Protein AF-A0A7X7YA35-F1 (afdb_monomer_lite)

Foldseek 3Di:
DDPQPPQPQQADQQFLQDAPVNLQVNLVSLLVLFDFQPQPLAPPLQRLVLSNLLSVLQSLVSCCQNCVVPPVSLVVRLVRLLVPCPQPVDSVLSVLVSVLSCLSSLFDQDDLLVNSVSVLVSLVPDDQDRDADPVRHRSSVSNVVSSVVLVVCCVVPVPSSVSNSLSSSLSSLCNYQQNSNLLSVQQPDPDEAQADDVVLVLSLQLSVLRSLSHRNVQSVPCPDDDLALVVSLVSSVVRSQVVQVVSVTGDAQLSFQCSLLSNQLSHRYPQPLRVVLSSVLSSDVVLVLQLVLCLVPDPVVSLVSVVVSLVVQCPDLVCVVRRDDDDPNRSSSVSSSRSNGDDPLLNLLSSQCRGVVCVVQPLLALLLSLQVSQVSNCVRNVACEPVNLVSSCVNRVDDSVQSVQLLVLFPQHHHDHAFPWEKEWELFPLQVLLASVLQQVLLCVLQVHHAQDQGPPRYHYHYAYHLLPSVQHRWMDTDNDIHGPDDSVCNVVVVVCRNVDHDDPPPLVVVVSLLVSADPPDKDDFPQQKFFQDKQWFAPDDDPDDPDVRVVVRVVPVQRHRFTWIAHNQQWIWTQDPNDTDTPAHFQSQKWKFWDAEPVRDIDIWMFRADPQQFGLGTGDFRDPDPPVQNVDQGHWHWFDDPQWIWTQGPVGIDTTHGTAPQWTWGAHPVHTIMITGIDHDRPDDGDDDPPDDPDDDGDPADPLNCLLVVLFPCLLVPQLVAPDPALLDPVSSVVSCFLVLVCVQVCVVVRHHNALLRLLVQLQLLLAFFLQFPRHRQSVLLVLLLPAFWDADPPQSRRDRFEEEEAEQLQRFRLDDPLLCCLQRPLSLLVSLVLSSCRNRVHQEYEYEHEPSSVNSVVSNVSNLVVCVVVQCAAACRVVNHPRHYHYDYHYGRRFSLCSFQQLVLCRSSNGNSDDDFPDDDCSHQHRSGTRYHYGYSVSSSCSSSCSVVTSVVQQVQEDPNHGHWHWAQEAAQAQAGGIGIHHFFDFLLSVSVSSVHGHPPWDFQFKFAAGLLWATAGCDDPRVCRRNQTRDQVSQVVVVTTNRSRYIHTYTLLDQLLVSNLSSLVVQLVSDSPPFCLRNVLSVVLNVLSVCLQQLNHFLVSLLVLVVSLVSQLVRDRGPSSVSSSRSVVNCLQRPVLSSLQSPLSNPPDALVRSLSSCVSSVQWDKDFDWDADPNDTDRFWIKIKHALVSQLVSLVSLVSNCVSCVVDPRRSVSVCVRQVHDPVCRSVGMWMWIFGNPDPDRDIDGDRPDD

pLDDT: mean 80.93, std 15.13, range [22.77, 98.69]

Sequence (1254 aa):
MTADGFFDDVYCLPDPNMSPTRWLQCHRLAGLSALGPRDSRIPATTGRLARQLCTLRFSLEQVRIAFGGHQEKTEDFVRALMEEDRLLPQRQERALLVRLVEAFLSRADWRERDILEMMLQYFKEAEQGFFPGDDGASPVKECREELARLESLRASDLHAYERALDGLISEAKGGLLGLMPARRFLVNRSERFPRLDEGCLRLLVSGLGQAMGVPSAFCDGFSVFPPEPENLWNALLGEARRIWSARGISLALKPLEKASLYLLECLPLEKGGNASFVRYLIEREDAYRAVLSTCYASREKQLQVLQNELDRYNVLPEYSSRQLELSESEMRLFLYAFFLRPDVIEAIAQREQQKDIYRRIPGLGFRAHLPRVLHEVQNIFGYVTPESVQGIVNQLHIDAADVIRLIASYKQFSADRGGDVIIYVCKGTACFLRGQPELSRKIADEIMADEGQVGRRGVQFIEMDCFGVCHLAPVIKTRDTFLGKRKAEDIPVLLEQLLKGPSYENRLVFLERIRRELAPGRCSEPLKDFTVKSVIIGEAGRRDTFQSRFDQERERLGGYEGVSLQLDDRGHVFACVNGARECLGRLVPDSLCFRYSMPDGSSSLGALLLDGAGQVQEVVHAPLPFPAEELRYTVKPQAYVSDGLVQVERFEGTSQLGVYTANALILVRPSGGYVLVELSGPPNAAPPEREEGLRVRGAMGETSEALSFLRFQDRLLLGFAAGNGKHPESVDDYLAVGGYGAVRKILGLDGAPPWSPEAIVREITNAKLRGRGGAGFPTGRKWEGMRKAVCTVLDKDENQDRIKLIVANGDEGDPGAFMDRTLIQERPHQVLEGMIIAAVAVGASYGVIYVRKEYEDAVRRLENAIFQARRKGFLGRNIFGVEGLHFDVDIRLGAGAFVAGEKRAIMRAIEGQAAEPTLNAPSNTQRGLWGKPTLLNNVETFANVPLIIQKGARWYASQGTENTGGSKIFSVAGIVRQTGLVEVRFGRTLQDIIHICGGIQDGKRLAGVQIGGPSGAILSLTGIRAYLLHTPLDFDAFDDVGAMLGSGGLVFIGEDDDVVRLARHFTDWLAEESCGQCPACFLGARSLGLNLDVILHGEGTSDHIHSLWAKSDAIKAGSQCGLGMTASNPVTSALRFFPHAFLRYVLANPRLDRLELFKTLEALRLITRENVERISKRRREVVGSSFTLKKHLLRNLVAELERGDQVRPGQPPQKGRFLDLLQIPEHEVGARDVSLELDLEGSDQEARIGWNIG

Structure (mmCIF, N/CA/C/O backbone):
data_AF-A0A7X7YA35-F1
#
_entry.id   AF-A0A7X7YA35-F1
#
loop_
_atom_site.group_PDB
_atom_site.id
_atom_site.type_symbol
_atom_site.label_atom_id
_atom_site.label_alt_id
_atom_site.label_comp_id
_atom_site.label_asym_id
_atom_site.label_entity_id
_atom_site.label_seq_id
_atom_site.pdbx_PDB_ins_code
_atom_site.Cartn_x
_atom_site.Cartn_y
_atom_site.Cartn_z
_atom_site.occupancy
_atom_site.B_iso_or_equiv
_atom_site.auth_seq_id
_atom_site.auth_comp_id
_atom_site.auth_asym_id
_atom_site.auth_atom_id
_atom_site.pdbx_PDB_model_num
ATOM 1 N N . MET A 1 1 ? -23.026 24.522 48.485 1.00 32.75 1 MET A N 1
ATOM 2 C CA . MET A 1 1 ? -22.040 23.548 47.973 1.00 32.75 1 MET A CA 1
ATOM 3 C C . MET A 1 1 ? -20.714 23.908 48.611 1.00 32.75 1 MET A C 1
ATOM 5 O O . MET A 1 1 ? -20.268 25.031 48.423 1.00 32.75 1 MET A O 1
ATOM 9 N N . THR A 1 2 ? -20.181 23.054 49.482 1.00 26.86 2 THR A N 1
ATOM 10 C CA . THR A 1 2 ? -18.891 23.287 50.149 1.00 26.86 2 THR A CA 1
ATOM 11 C C . THR A 1 2 ? -17.758 23.235 49.122 1.00 26.86 2 THR A C 1
ATOM 13 O O . THR A 1 2 ? -17.850 22.503 48.138 1.00 26.86 2 THR A O 1
ATOM 16 N N . ALA A 1 3 ? -16.709 24.031 49.343 1.00 31.25 3 ALA A N 1
ATOM 17 C CA . ALA A 1 3 ? -15.579 24.199 48.426 1.00 31.25 3 ALA A CA 1
ATOM 18 C C . ALA A 1 3 ? -14.799 22.896 48.132 1.00 31.25 3 ALA A C 1
ATOM 20 O O . ALA A 1 3 ? -14.130 22.824 47.108 1.00 31.25 3 ALA A O 1
ATOM 21 N N . ASP A 1 4 ? -14.979 21.852 48.950 1.00 34.31 4 ASP A N 1
ATOM 22 C CA . ASP A 1 4 ? -14.286 20.560 48.829 1.00 34.31 4 ASP A CA 1
ATOM 23 C C . ASP A 1 4 ? -15.174 19.398 48.324 1.00 34.31 4 ASP A C 1
ATOM 25 O O . ASP A 1 4 ? -14.697 18.283 48.147 1.00 34.31 4 ASP A O 1
ATOM 29 N N . GLY A 1 5 ? -16.471 19.625 48.069 1.00 38.34 5 GLY A N 1
ATOM 30 C CA . GLY A 1 5 ? -17.456 18.547 47.849 1.00 38.34 5 GLY A CA 1
ATOM 31 C C . GLY A 1 5 ? -17.726 18.127 46.397 1.00 38.34 5 GLY A C 1
ATOM 32 O O . GLY A 1 5 ? -18.570 17.271 46.163 1.00 38.34 5 GLY A O 1
ATOM 33 N N . PHE A 1 6 ? -17.073 18.726 45.397 1.00 43.81 6 PHE A N 1
ATOM 34 C CA . PHE A 1 6 ? -17.395 18.434 43.987 1.00 43.81 6 PHE A CA 1
ATOM 35 C C . PHE A 1 6 ? -16.793 17.109 43.477 1.00 43.81 6 PHE A C 1
ATOM 37 O O . PHE A 1 6 ? -17.254 16.581 42.465 1.00 43.81 6 PHE A O 1
ATOM 44 N N . PHE A 1 7 ? -15.770 16.577 44.160 1.00 42.66 7 PHE A N 1
ATOM 45 C CA . PHE A 1 7 ? -15.005 15.412 43.702 1.00 42.66 7 PHE A CA 1
ATOM 46 C C . PHE A 1 7 ? -15.749 14.077 43.877 1.00 42.66 7 PHE A C 1
ATOM 48 O O . PHE A 1 7 ? -15.657 13.230 42.991 1.00 42.66 7 PHE A O 1
ATOM 55 N N . ASP A 1 8 ? -16.525 13.906 44.954 1.00 44.62 8 ASP A N 1
ATOM 56 C CA . ASP A 1 8 ? -17.135 12.607 45.290 1.00 44.62 8 ASP A CA 1
ATOM 57 C C . ASP A 1 8 ? -18.535 12.382 44.681 1.00 44.62 8 ASP A C 1
ATOM 59 O O . ASP A 1 8 ? -18.918 11.234 44.443 1.00 44.62 8 ASP A O 1
ATOM 63 N N . ASP A 1 9 ? -19.276 13.446 44.343 1.00 45.78 9 ASP A N 1
ATOM 64 C CA . ASP A 1 9 ? -20.680 13.322 43.909 1.00 45.78 9 ASP A CA 1
ATOM 65 C C . ASP A 1 9 ? -20.903 13.379 42.382 1.00 45.78 9 ASP A C 1
ATOM 67 O O . ASP A 1 9 ? -21.972 12.991 41.905 1.00 45.78 9 ASP A O 1
ATOM 71 N N . VAL A 1 10 ? -19.923 13.833 41.584 1.00 50.84 10 VAL A N 1
ATOM 72 C CA . VAL A 1 10 ? -20.105 14.051 40.125 1.00 50.84 10 VAL A CA 1
ATOM 73 C C . VAL A 1 10 ? -19.078 13.307 39.260 1.00 50.84 10 VAL A C 1
ATOM 75 O O . VAL A 1 10 ? -19.362 12.981 38.105 1.00 50.84 10 VAL A O 1
ATOM 78 N N . TYR A 1 11 ? -17.897 12.986 39.796 1.00 60.97 11 TYR A N 1
ATOM 79 C CA . TYR A 1 11 ? -16.808 12.385 39.028 1.00 60.97 11 TYR A CA 1
ATOM 80 C C . TYR A 1 11 ? -16.692 10.871 39.272 1.00 60.97 11 TYR A C 1
ATOM 82 O O . TYR A 1 11 ? -16.050 10.408 40.212 1.00 60.97 11 TYR A O 1
ATOM 90 N N . CYS A 1 12 ? -17.306 10.071 38.398 1.00 66.94 12 CYS A N 1
ATOM 91 C CA . CYS A 1 12 ? -17.161 8.616 38.431 1.00 66.94 12 CYS A CA 1
ATOM 92 C C . CYS A 1 12 ? -15.829 8.171 37.817 1.00 66.94 12 CYS A C 1
ATOM 94 O O . CYS A 1 12 ? -15.735 7.954 36.605 1.00 66.94 12 CYS A O 1
ATOM 96 N N . LEU A 1 13 ? -14.806 8.013 38.655 1.00 71.31 13 LEU A N 1
ATOM 97 C CA . LEU A 1 13 ? -13.601 7.285 38.264 1.00 71.31 13 LEU A CA 1
ATOM 98 C C . LEU A 1 13 ? -13.941 5.819 37.957 1.00 71.31 13 LEU A C 1
ATOM 100 O O . LEU A 1 13 ? -14.791 5.244 38.645 1.00 71.31 13 LEU A O 1
ATOM 104 N N . PRO A 1 14 ? -13.269 5.211 36.965 1.00 77.38 14 PRO A N 1
ATOM 105 C CA . PRO A 1 14 ? -13.377 3.780 36.734 1.00 77.38 14 PRO A CA 1
ATOM 106 C C . PRO A 1 14 ? -13.010 3.017 38.014 1.00 77.38 14 PRO A C 1
ATOM 108 O O . PRO A 1 14 ? -12.058 3.374 38.710 1.00 77.38 14 PRO A O 1
ATOM 111 N N . ASP A 1 15 ? -13.778 1.974 38.323 1.00 79.31 15 ASP A N 1
ATOM 112 C CA . ASP A 1 15 ? -13.620 1.130 39.509 1.00 79.31 15 ASP A CA 1
ATOM 113 C C . ASP A 1 15 ? -13.444 -0.324 39.043 1.00 79.31 15 ASP A C 1
ATOM 115 O O . ASP A 1 15 ? -14.309 -0.837 38.327 1.00 79.31 15 ASP A O 1
ATOM 119 N N . PRO A 1 16 ? -12.351 -1.015 39.419 1.00 79.19 16 PRO A N 1
ATOM 120 C CA . PRO A 1 16 ? -12.088 -2.385 38.977 1.00 79.19 16 PRO A CA 1
ATOM 121 C C . PRO A 1 16 ? -13.065 -3.424 39.556 1.00 79.19 16 PRO A C 1
ATOM 123 O O . PRO A 1 16 ? -12.951 -4.600 39.203 1.00 79.19 16 PRO A O 1
ATOM 126 N N . ASN A 1 17 ? -13.975 -3.019 40.449 1.00 81.88 17 ASN A N 1
ATOM 127 C CA . ASN A 1 17 ? -15.059 -3.820 41.023 1.00 81.88 17 ASN A CA 1
ATOM 128 C C . ASN A 1 17 ? -16.446 -3.203 40.735 1.00 81.88 17 ASN A C 1
ATOM 130 O O . ASN A 1 17 ? -17.413 -3.467 41.452 1.00 81.88 17 ASN A O 1
ATOM 134 N N . MET A 1 18 ? -16.551 -2.355 39.704 1.00 86.25 18 MET A N 1
ATOM 135 C CA . MET A 1 18 ? -17.788 -1.662 39.344 1.00 86.25 18 MET A CA 1
ATOM 136 C C . MET A 1 18 ? -18.933 -2.646 39.061 1.00 86.25 18 MET A C 1
ATOM 138 O O . MET A 1 18 ? -18.866 -3.443 38.128 1.00 86.25 18 MET A O 1
ATOM 142 N N . SER A 1 19 ? -20.022 -2.550 39.829 1.00 86.56 19 SER A N 1
ATOM 143 C CA . SER A 1 19 ? -21.250 -3.305 39.556 1.00 86.56 19 SER A CA 1
ATOM 144 C C . SER A 1 19 ? -22.062 -2.671 38.415 1.00 86.56 19 SER A C 1
ATOM 146 O O . SER A 1 19 ? -21.975 -1.452 38.214 1.00 86.56 19 SER A O 1
ATOM 148 N N . PRO A 1 20 ? -22.918 -3.437 37.708 1.00 86.50 20 PRO A N 1
ATOM 149 C CA . PRO A 1 20 ? -23.851 -2.886 36.719 1.00 86.50 20 PRO A CA 1
ATOM 150 C C . PRO A 1 20 ? -24.683 -1.709 37.254 1.00 86.50 20 PRO A C 1
ATOM 152 O O . PRO A 1 20 ? -24.814 -0.684 36.585 1.00 86.50 20 PRO A O 1
ATOM 155 N N . THR A 1 21 ? -25.164 -1.801 38.500 1.00 83.00 21 THR A N 1
ATOM 156 C CA . THR A 1 21 ? -25.884 -0.713 39.183 1.00 83.00 21 THR A CA 1
ATOM 157 C C . THR A 1 21 ? -25.021 0.553 39.340 1.00 83.00 21 THR A C 1
ATOM 159 O O . THR A 1 21 ? -25.495 1.660 39.066 1.00 83.00 21 THR A O 1
ATOM 162 N N . ARG A 1 22 ? -23.749 0.430 39.755 1.00 83.69 22 ARG A N 1
ATOM 163 C CA . ARG A 1 22 ? -22.846 1.588 39.903 1.00 83.69 22 ARG A CA 1
ATOM 164 C C . ARG A 1 22 ? -22.505 2.209 38.549 1.00 83.69 22 ARG A C 1
ATOM 166 O O . ARG A 1 22 ? -22.538 3.431 38.421 1.00 83.69 22 ARG A O 1
ATOM 173 N N . TRP A 1 23 ? -22.240 1.384 37.539 1.00 85.94 23 TRP A N 1
ATOM 174 C CA . TRP A 1 23 ? -21.997 1.838 36.168 1.00 85.94 23 TRP A CA 1
ATOM 175 C C . TRP A 1 23 ? -23.171 2.665 35.623 1.00 85.94 23 TRP A C 1
ATOM 177 O O . TRP A 1 23 ? -22.984 3.749 35.067 1.00 85.94 23 TRP A O 1
ATOM 187 N N . LEU A 1 24 ? -24.397 2.208 35.884 1.00 78.50 24 LEU A N 1
ATOM 188 C CA . LEU A 1 24 ? -25.636 2.895 35.523 1.00 78.50 24 LEU A CA 1
ATOM 189 C C . LEU A 1 24 ? -25.818 4.245 36.222 1.00 78.50 24 LEU A C 1
ATOM 191 O O . LEU A 1 24 ? -26.232 5.223 35.594 1.00 78.50 24 LEU A O 1
ATOM 195 N N . GLN A 1 25 ? -25.476 4.329 37.508 1.00 79.19 25 GLN A N 1
ATOM 196 C CA . GLN A 1 25 ? -25.474 5.599 38.235 1.00 79.19 25 GLN A CA 1
ATOM 197 C C . GLN A 1 25 ? -24.504 6.600 37.591 1.00 79.19 25 GLN A C 1
ATOM 199 O O . GLN A 1 25 ? -24.854 7.764 37.389 1.00 79.19 25 GLN A O 1
ATOM 204 N N . CYS A 1 26 ? -23.311 6.137 37.216 1.00 80.75 26 CYS A N 1
ATOM 205 C CA . CYS A 1 26 ? -22.301 6.961 36.561 1.00 80.75 26 CYS A CA 1
ATOM 206 C C . CYS A 1 26 ? -22.736 7.445 35.176 1.00 80.75 26 CYS A C 1
ATOM 208 O O . CYS A 1 26 ? -22.519 8.611 34.844 1.00 80.75 26 CYS A O 1
ATOM 210 N N . HIS A 1 27 ? -23.413 6.598 34.396 1.00 83.25 27 HIS A N 1
ATOM 211 C CA . HIS A 1 27 ? -24.016 7.018 33.133 1.00 83.25 27 HIS A CA 1
ATOM 212 C C . HIS A 1 27 ? -25.007 8.173 33.337 1.00 83.25 27 HIS A C 1
ATOM 214 O O . HIS A 1 27 ? -24.947 9.176 32.626 1.00 83.25 27 HIS A O 1
ATOM 220 N N . ARG A 1 28 ? -25.901 8.069 34.332 1.00 79.06 28 ARG A N 1
ATOM 221 C CA . ARG A 1 28 ? -26.900 9.112 34.620 1.00 79.06 28 ARG A CA 1
ATOM 222 C C . ARG A 1 28 ? -26.242 10.451 34.960 1.00 79.06 28 ARG A C 1
ATOM 224 O O . ARG A 1 28 ? -26.634 11.481 34.418 1.00 79.06 28 ARG A O 1
ATOM 231 N N . LEU A 1 29 ? -25.218 10.435 35.815 1.00 78.25 29 LEU A N 1
ATOM 232 C CA . LEU A 1 29 ? -24.457 11.638 36.175 1.00 78.25 29 LEU A CA 1
ATOM 233 C C . LEU A 1 29 ? -23.747 12.259 34.961 1.00 78.25 29 LEU A C 1
ATOM 235 O O . LEU A 1 29 ? -23.732 13.484 34.803 1.00 78.25 29 LEU A O 1
ATOM 239 N N . ALA A 1 30 ? -23.208 11.426 34.067 1.00 80.19 30 ALA A N 1
ATOM 240 C CA . ALA A 1 30 ? -22.616 11.887 32.816 1.00 80.19 30 ALA A CA 1
ATOM 241 C C . ALA A 1 30 ? -23.662 12.524 31.886 1.00 80.19 30 ALA A C 1
ATOM 243 O O . ALA A 1 30 ? -23.386 13.562 31.292 1.00 80.19 30 ALA A O 1
ATOM 244 N N . GLY A 1 31 ? -24.876 11.969 31.809 1.00 78.75 31 GLY A N 1
ATOM 245 C CA . GLY A 1 31 ? -25.995 12.544 31.054 1.00 78.75 31 GLY A CA 1
ATOM 246 C C . GLY A 1 31 ? -26.383 13.946 31.534 1.00 78.75 31 GLY A C 1
ATOM 247 O O . GLY A 1 31 ? -26.529 14.850 30.714 1.00 78.75 31 GLY A O 1
ATOM 248 N N . LEU A 1 32 ? -26.444 14.155 32.855 1.00 78.00 32 LEU A N 1
ATOM 249 C CA . LEU A 1 32 ? -26.699 15.469 33.472 1.00 78.00 32 LEU A CA 1
ATOM 250 C C . LEU A 1 32 ? -25.569 16.483 33.222 1.00 78.00 32 LEU A C 1
ATOM 252 O O . LEU A 1 32 ? -25.792 17.696 33.214 1.00 78.00 32 LEU A O 1
ATOM 256 N N . SER A 1 33 ? -24.346 15.990 33.025 1.00 77.12 33 SER A N 1
ATOM 257 C CA . SER A 1 33 ? -23.165 16.810 32.738 1.00 77.12 33 SER A CA 1
ATOM 258 C C . SER A 1 33 ? -22.969 17.074 31.241 1.00 77.12 33 SER A C 1
ATOM 260 O O . SER A 1 33 ? -22.207 17.971 30.874 1.00 77.12 33 SER A O 1
ATOM 262 N N . ALA A 1 34 ? -23.634 16.309 30.371 1.00 77.69 34 ALA A N 1
ATOM 263 C CA . ALA A 1 34 ? -23.460 16.387 28.931 1.00 77.69 34 ALA A CA 1
ATOM 264 C C . ALA A 1 34 ? -24.046 17.691 28.373 1.00 77.69 34 ALA A C 1
ATOM 266 O O . ALA A 1 34 ? -25.228 18.009 28.513 1.00 77.69 34 ALA A O 1
ATOM 267 N N . LEU A 1 35 ? -23.193 18.452 27.697 1.00 78.06 35 LEU A N 1
ATOM 268 C CA . LEU A 1 35 ? -23.592 19.662 26.989 1.00 78.06 35 LEU A CA 1
ATOM 269 C C . LEU A 1 35 ? -24.253 19.284 25.648 1.00 78.06 35 LEU A C 1
ATOM 271 O O . LEU A 1 35 ? -24.086 18.170 25.151 1.00 78.06 35 LEU A O 1
ATOM 275 N N . GLY A 1 36 ? -25.044 20.190 25.063 1.00 74.06 36 GLY A N 1
ATOM 276 C CA . GLY A 1 36 ? -25.511 20.013 23.678 1.00 74.06 36 GLY A CA 1
ATOM 277 C C . GLY A 1 36 ? -24.333 19.969 22.690 1.00 74.06 36 GLY A C 1
ATOM 278 O O . GLY A 1 36 ? -23.253 20.459 23.040 1.00 74.06 36 GLY A O 1
ATOM 279 N N . PRO A 1 37 ? -24.515 19.407 21.478 1.00 86.19 37 PRO A N 1
ATOM 280 C CA . PRO A 1 37 ? -23.453 19.411 20.476 1.00 86.19 37 PRO A CA 1
ATOM 281 C C . PRO A 1 37 ? -23.071 20.848 20.127 1.00 86.19 37 PRO A C 1
ATOM 283 O O . PRO A 1 37 ? -23.944 21.712 20.014 1.00 86.19 37 PRO A O 1
ATOM 286 N N . ARG A 1 38 ? -21.774 21.106 19.964 1.00 86.25 38 ARG A N 1
ATOM 287 C CA . ARG A 1 38 ? -21.276 22.415 19.523 1.00 86.25 38 ARG A CA 1
ATOM 288 C C . ARG A 1 38 ? -20.536 22.344 18.188 1.00 86.25 38 ARG A C 1
ATOM 290 O O . ARG A 1 38 ? -20.308 23.386 17.589 1.00 86.25 38 ARG A O 1
ATOM 297 N N . ASP A 1 39 ? -20.170 21.144 17.739 1.00 88.94 39 ASP A N 1
ATOM 298 C CA . ASP A 1 39 ? -19.591 20.907 16.418 1.00 88.94 39 ASP A CA 1
ATOM 299 C C . ASP A 1 39 ? -20.570 21.321 15.314 1.00 88.94 39 ASP A C 1
ATOM 301 O O . ASP A 1 39 ? -21.695 20.817 15.237 1.00 88.94 39 ASP A O 1
ATOM 305 N N . SER A 1 40 ? -20.132 22.249 14.467 1.00 85.81 40 SER A N 1
ATOM 306 C CA . SER A 1 40 ? -20.945 22.888 13.431 1.00 85.81 40 SER A CA 1
ATOM 307 C C . SER A 1 40 ? -21.426 21.910 12.356 1.00 85.81 40 SER A C 1
ATOM 309 O O . SER A 1 40 ? -22.415 22.172 11.668 1.00 85.81 40 SER A O 1
ATOM 311 N N . ARG A 1 41 ? -20.757 20.757 12.228 1.00 88.56 41 ARG A N 1
ATOM 312 C CA . ARG A 1 41 ? -21.106 19.711 11.262 1.00 88.56 41 ARG A CA 1
ATOM 313 C C . ARG A 1 41 ? -22.325 18.896 11.685 1.00 88.56 41 ARG A C 1
ATOM 315 O O . ARG A 1 41 ? -22.926 18.236 10.838 1.00 88.56 41 ARG A O 1
ATOM 322 N N . ILE A 1 42 ? -22.695 18.919 12.968 1.00 89.69 42 ILE A N 1
ATOM 323 C CA . ILE A 1 42 ? -23.859 18.192 13.482 1.00 89.69 42 ILE A CA 1
ATOM 324 C C . ILE A 1 42 ? -25.127 19.002 13.171 1.00 89.69 42 ILE A C 1
ATOM 326 O O . ILE A 1 42 ? -25.240 20.151 13.605 1.00 89.69 42 ILE A O 1
ATOM 330 N N . PRO A 1 43 ? -26.129 18.422 12.482 1.00 87.50 43 PRO A N 1
ATOM 331 C CA . PRO A 1 43 ? -27.406 19.091 12.275 1.00 87.50 43 PRO A CA 1
ATOM 332 C C . PRO A 1 43 ? -28.055 19.503 13.603 1.00 87.50 43 PRO A C 1
ATOM 334 O O . PRO A 1 43 ? -28.156 18.710 14.540 1.00 87.50 43 PRO A O 1
ATOM 337 N N . ALA A 1 44 ? -28.590 20.725 13.674 1.00 83.75 44 ALA A N 1
ATOM 338 C CA . ALA A 1 44 ? -29.287 21.212 14.872 1.00 83.75 44 ALA A CA 1
ATOM 339 C C . ALA A 1 44 ? -30.464 20.302 15.289 1.00 83.75 44 ALA A C 1
ATOM 341 O O . ALA A 1 44 ? -30.827 20.230 16.461 1.00 83.75 44 ALA A O 1
ATOM 342 N N . THR A 1 45 ? -31.037 19.568 14.330 1.00 81.88 45 THR A N 1
ATOM 343 C CA . THR A 1 45 ? -32.131 18.608 14.524 1.00 81.88 45 THR A CA 1
ATOM 344 C C . THR A 1 45 ? -31.702 17.261 15.103 1.00 81.88 45 THR A C 1
ATOM 346 O O . THR A 1 45 ? -32.568 16.417 15.293 1.00 81.88 45 THR A O 1
ATOM 349 N N . THR A 1 46 ? -30.406 17.018 15.329 1.00 85.88 46 THR A N 1
ATOM 350 C CA . THR A 1 46 ? -29.876 15.758 15.890 1.00 85.88 46 THR A CA 1
ATOM 351 C C . THR A 1 46 ? -29.209 15.959 17.256 1.00 85.88 46 THR A C 1
ATOM 353 O O . THR A 1 46 ? -28.297 15.225 17.645 1.00 85.88 46 THR A O 1
ATOM 356 N N . GLY A 1 47 ? -29.618 17.008 17.976 1.00 85.19 47 GLY A N 1
ATOM 357 C CA . GLY A 1 47 ? -28.987 17.422 19.224 1.00 85.19 47 GLY A CA 1
ATOM 358 C C . GLY A 1 47 ? -29.170 16.450 20.387 1.00 85.19 47 GLY A C 1
ATOM 359 O O . GLY A 1 47 ? -28.251 16.293 21.197 1.00 85.19 47 GLY A O 1
ATOM 360 N N . ARG A 1 48 ? -30.326 15.780 20.479 1.00 84.94 48 ARG A N 1
ATOM 361 C CA . ARG A 1 48 ? -30.591 14.809 21.552 1.00 84.94 48 ARG A CA 1
ATOM 362 C C . ARG A 1 48 ? -29.800 13.529 21.312 1.00 84.94 48 ARG A C 1
ATOM 364 O O . ARG A 1 48 ? -29.134 13.055 22.230 1.00 84.94 48 ARG A O 1
ATOM 371 N N . LEU A 1 49 ? -29.796 13.040 20.073 1.00 87.56 49 LEU A N 1
ATOM 372 C CA . LEU A 1 49 ? -29.021 11.884 19.638 1.00 87.56 49 LEU A CA 1
ATOM 373 C C . LEU A 1 49 ? -27.529 12.097 19.908 1.00 87.56 49 LEU A C 1
ATOM 375 O O . LEU A 1 49 ? -26.897 11.237 20.515 1.00 87.56 49 LEU A O 1
ATOM 379 N N . ALA A 1 50 ? -26.981 13.261 19.541 1.00 89.44 50 ALA A N 1
ATOM 380 C CA . ALA A 1 50 ? -25.584 13.595 19.812 1.00 89.44 50 ALA A CA 1
ATOM 381 C C . ALA A 1 50 ? -25.249 13.508 21.309 1.00 89.44 50 ALA A C 1
ATOM 383 O O . ALA A 1 50 ? -24.277 12.856 21.686 1.00 89.44 50 ALA A O 1
ATOM 384 N N . ARG A 1 51 ? -26.088 14.092 22.178 1.00 87.38 51 ARG A N 1
ATOM 385 C CA . ARG A 1 51 ? -25.894 14.030 23.635 1.00 87.38 51 ARG A CA 1
ATOM 386 C C . ARG A 1 51 ? -25.869 12.585 24.140 1.00 87.38 51 ARG A C 1
ATOM 388 O O . ARG A 1 51 ? -24.953 12.215 24.869 1.00 87.38 51 ARG A O 1
ATOM 395 N N . GLN A 1 52 ? -26.840 11.773 23.722 1.00 86.38 52 GLN A N 1
ATOM 396 C CA . GLN A 1 52 ? -26.947 10.372 24.141 1.00 86.38 52 GLN A CA 1
ATOM 397 C C . GLN A 1 52 ? -25.765 9.525 23.652 1.00 86.38 52 GLN A C 1
ATOM 399 O O . GLN A 1 52 ? -25.244 8.703 24.405 1.00 86.38 52 GLN A O 1
ATOM 404 N N . LEU A 1 53 ? -25.285 9.761 22.428 1.00 89.56 53 LEU A N 1
ATOM 405 C CA . LEU A 1 53 ? -24.089 9.107 21.895 1.00 89.56 53 LEU A CA 1
ATOM 406 C C . LEU A 1 53 ? -22.843 9.457 22.710 1.00 89.56 53 LEU A C 1
ATOM 408 O O . LEU A 1 53 ? -22.069 8.562 23.043 1.00 89.56 53 LEU A O 1
ATOM 412 N N . CYS A 1 54 ? -22.664 10.725 23.086 1.00 89.19 54 CYS A N 1
ATOM 413 C CA . CYS A 1 54 ? -21.549 11.137 23.933 1.00 89.19 54 CYS A CA 1
ATOM 414 C C . CYS A 1 54 ? -21.599 10.442 25.304 1.00 89.19 54 CYS A C 1
ATOM 416 O O . CYS A 1 54 ? -20.583 9.924 25.772 1.00 89.19 54 CYS A O 1
ATOM 418 N N . THR A 1 55 ? -22.769 10.400 25.952 1.00 87.50 55 THR A N 1
ATOM 419 C CA . THR A 1 55 ? -22.923 9.769 27.275 1.00 87.50 55 THR A CA 1
ATOM 420 C C . THR A 1 55 ? -22.707 8.254 27.209 1.00 87.50 55 THR A C 1
ATOM 422 O O . THR A 1 55 ? -22.034 7.674 28.070 1.00 87.50 55 THR A O 1
ATOM 425 N N . LEU A 1 56 ? -23.219 7.602 26.160 1.00 88.44 56 LEU A N 1
ATOM 426 C CA . LEU A 1 56 ? -22.996 6.180 25.912 1.00 88.44 56 LEU A CA 1
ATOM 427 C C . LEU A 1 56 ? -21.515 5.887 25.646 1.00 88.44 56 LEU A C 1
ATOM 429 O O . LEU A 1 56 ? -20.958 4.987 26.272 1.00 88.44 56 LEU A O 1
ATOM 433 N N . ARG A 1 57 ? -20.848 6.690 24.806 1.00 91.31 57 ARG A N 1
ATOM 434 C CA . ARG A 1 57 ? -19.407 6.577 24.530 1.00 91.31 57 ARG A CA 1
ATOM 435 C C . ARG A 1 57 ? -18.581 6.669 25.810 1.00 91.31 57 ARG A C 1
ATOM 437 O O . ARG A 1 57 ? -17.723 5.814 26.027 1.00 91.31 57 ARG A O 1
ATOM 444 N N . PHE A 1 58 ? -18.853 7.670 26.651 1.00 89.44 58 PHE A N 1
ATOM 445 C CA . PHE A 1 58 ? -18.205 7.831 27.956 1.00 89.44 58 PHE A CA 1
ATOM 446 C C . PHE A 1 58 ? -18.371 6.574 28.818 1.00 89.44 58 PHE A C 1
ATOM 448 O O . PHE A 1 58 ? -17.403 6.063 29.375 1.00 89.44 58 PHE A O 1
ATOM 455 N N . SER A 1 59 ? -19.592 6.044 28.884 1.00 87.75 59 SER A N 1
ATOM 456 C CA . SER A 1 59 ? -19.914 4.897 29.736 1.00 87.75 59 SER A CA 1
ATOM 457 C C . SER A 1 59 ? -19.258 3.611 29.250 1.00 87.75 59 SER A C 1
ATOM 459 O O . SER A 1 59 ? -18.758 2.842 30.063 1.00 87.75 59 SER A O 1
ATOM 461 N N . LEU A 1 60 ? -19.204 3.384 27.938 1.00 90.00 60 LEU A N 1
ATOM 462 C CA . LEU A 1 60 ? -18.485 2.248 27.362 1.00 90.00 60 LEU A CA 1
ATOM 463 C C . LEU A 1 60 ? -16.982 2.325 27.677 1.00 90.00 60 LEU A C 1
ATOM 465 O O . LEU A 1 60 ? -16.387 1.332 28.094 1.00 90.00 60 LEU A O 1
ATOM 469 N N . GLU A 1 61 ? -16.371 3.507 27.552 1.00 89.06 61 GLU A N 1
ATOM 470 C CA . GLU A 1 61 ? -14.952 3.697 27.887 1.00 89.06 61 GLU A CA 1
ATOM 471 C C . GLU A 1 61 ? -14.657 3.500 29.376 1.00 89.06 61 GLU A C 1
ATOM 473 O O . GLU A 1 61 ? -13.607 2.962 29.703 1.00 89.06 61 GLU A O 1
ATOM 478 N N . GLN A 1 62 ? -15.583 3.826 30.284 1.00 87.12 62 GLN A N 1
ATOM 479 C CA . GLN A 1 62 ? -15.434 3.500 31.710 1.00 87.12 62 GLN A CA 1
ATOM 480 C C . GLN A 1 62 ? -15.244 1.997 31.936 1.00 87.12 62 GLN A C 1
ATOM 482 O O . GLN A 1 62 ? -14.339 1.597 32.665 1.00 87.12 62 GLN A O 1
ATOM 487 N N . VAL A 1 63 ? -16.037 1.162 31.257 1.00 87.94 63 VAL A N 1
ATOM 488 C CA . VAL A 1 63 ? -15.925 -0.303 31.345 1.00 87.94 63 VAL A CA 1
ATOM 489 C C . VAL A 1 63 ? -14.600 -0.780 30.753 1.00 87.94 63 VAL A C 1
ATOM 491 O O . VAL A 1 63 ? -13.907 -1.598 31.356 1.00 87.94 63 VAL A O 1
ATOM 494 N N . ARG A 1 64 ? -14.197 -0.234 29.598 1.00 87.81 64 ARG A N 1
ATOM 495 C CA . ARG A 1 64 ? -12.900 -0.562 28.986 1.00 87.81 64 ARG A CA 1
ATOM 496 C C . ARG A 1 64 ? -11.732 -0.153 29.870 1.00 87.81 64 ARG A C 1
ATOM 498 O O . ARG A 1 64 ? -10.756 -0.882 29.929 1.00 87.81 64 ARG A O 1
ATOM 505 N N . ILE A 1 65 ? -11.798 0.983 30.545 1.00 85.31 65 ILE A N 1
ATOM 506 C CA . ILE A 1 65 ? -10.722 1.421 31.430 1.00 85.31 65 ILE A CA 1
ATOM 507 C C . ILE A 1 65 ? -10.699 0.573 32.712 1.00 85.31 65 ILE A C 1
ATOM 509 O O . ILE A 1 65 ? -9.627 0.166 33.148 1.00 85.31 65 ILE A O 1
ATOM 513 N N . ALA A 1 66 ? -11.864 0.258 33.286 1.00 83.81 66 ALA A N 1
ATOM 514 C CA . ALA A 1 66 ? -11.974 -0.543 34.504 1.00 83.81 66 ALA A CA 1
ATOM 515 C C . ALA A 1 66 ? -11.545 -2.009 34.310 1.00 83.81 66 ALA A C 1
ATOM 517 O O . ALA A 1 66 ? -10.907 -2.586 35.193 1.00 83.81 66 ALA A O 1
ATOM 518 N N . PHE A 1 67 ? -11.891 -2.618 33.169 1.00 83.44 67 PHE A N 1
ATOM 519 C CA . PHE A 1 67 ? -11.709 -4.056 32.929 1.00 83.44 67 PHE A CA 1
ATOM 520 C C . PHE A 1 67 ? -10.815 -4.397 31.732 1.00 83.44 67 PHE A C 1
ATOM 522 O O . PHE A 1 67 ? -10.568 -5.576 31.490 1.00 83.44 67 PHE A O 1
ATOM 529 N N . GLY A 1 68 ? -10.326 -3.414 30.969 1.00 66.56 68 GLY A N 1
ATOM 530 C CA . GLY A 1 68 ? -9.548 -3.602 29.738 1.00 66.56 68 GLY A CA 1
ATOM 531 C C . GLY A 1 68 ? -8.184 -4.230 29.992 1.00 66.56 68 GLY A C 1
ATOM 532 O O . GLY A 1 68 ? -7.167 -3.550 30.023 1.00 66.56 68 GLY A O 1
ATOM 533 N N . GLY A 1 69 ? -8.180 -5.546 30.167 1.00 66.56 69 GLY A N 1
ATOM 534 C CA . GLY A 1 69 ? -7.024 -6.345 30.570 1.00 66.56 69 GLY A CA 1
ATOM 535 C C . GLY A 1 69 ? -7.394 -7.541 31.455 1.00 66.56 69 GLY A C 1
ATOM 536 O O . GLY A 1 69 ? -6.602 -8.467 31.580 1.00 66.56 69 GLY A O 1
ATOM 537 N N . HIS A 1 70 ? -8.608 -7.566 32.015 1.00 75.81 70 HIS A N 1
ATOM 538 C CA . HIS A 1 70 ? -9.108 -8.615 32.903 1.00 75.81 70 HIS A CA 1
ATOM 539 C C . HIS A 1 70 ? -10.320 -9.318 32.279 1.00 75.81 70 HIS A C 1
ATOM 541 O O . HIS A 1 70 ? -11.462 -8.877 32.432 1.00 75.81 70 HIS A O 1
ATOM 547 N N . GLN A 1 71 ? -10.067 -10.419 31.563 1.00 75.88 71 GLN A N 1
ATOM 548 C CA . GLN A 1 71 ? -11.113 -11.157 30.846 1.00 75.88 71 GLN A CA 1
ATOM 549 C C . GLN A 1 71 ? -12.181 -11.717 31.801 1.00 75.88 71 GLN A C 1
ATOM 551 O O . GLN A 1 71 ? -13.361 -11.489 31.565 1.00 75.88 71 GLN A O 1
ATOM 556 N N . GLU A 1 72 ? -11.781 -12.338 32.914 1.00 81.81 72 GLU A N 1
ATOM 557 C CA . GLU A 1 72 ? -12.715 -12.877 33.921 1.00 81.81 72 GLU A CA 1
ATOM 558 C C . GLU A 1 72 ? -13.652 -11.794 34.471 1.00 81.81 72 GLU A C 1
ATOM 560 O O . GLU A 1 72 ? -14.866 -11.947 34.443 1.00 81.81 72 GLU A O 1
ATOM 565 N N . LYS A 1 73 ? -13.106 -10.631 34.854 1.00 83.06 73 LYS A N 1
ATOM 566 C CA . LYS A 1 73 ? -13.912 -9.495 35.333 1.00 83.06 73 LYS A CA 1
ATOM 567 C C . LYS A 1 73 ? -14.887 -8.974 34.280 1.00 83.06 73 LYS A C 1
ATOM 569 O O . LYS A 1 73 ? -15.982 -8.534 34.617 1.00 83.06 73 LYS A O 1
ATOM 574 N N . THR A 1 74 ? -14.482 -9.004 33.011 1.00 83.56 74 THR A N 1
ATOM 575 C CA . THR A 1 74 ? -15.356 -8.621 31.899 1.00 83.56 74 THR A CA 1
ATOM 576 C C . THR A 1 74 ? -16.515 -9.606 31.768 1.00 83.56 74 THR A C 1
ATOM 578 O O . THR A 1 74 ? -17.661 -9.180 31.672 1.00 83.56 74 THR A O 1
ATOM 581 N N . GLU A 1 75 ? -16.233 -10.909 31.807 1.00 84.62 75 GLU A N 1
ATOM 582 C CA . GLU A 1 75 ? -17.242 -11.973 31.738 1.00 84.62 75 GLU A CA 1
ATOM 583 C C . GLU A 1 75 ? -18.203 -11.929 32.937 1.00 84.62 75 GLU A C 1
ATOM 585 O O . GLU A 1 75 ? -19.417 -12.056 32.757 1.00 84.62 75 GLU A O 1
ATOM 590 N N . ASP A 1 76 ? -17.689 -11.674 34.140 1.00 87.62 76 ASP A N 1
ATOM 591 C CA . ASP A 1 76 ? -18.487 -11.507 35.357 1.00 87.62 76 ASP A CA 1
ATOM 592 C C . ASP A 1 76 ? -19.395 -10.275 35.275 1.00 87.62 76 ASP A C 1
ATOM 594 O O . ASP A 1 76 ? -20.588 -10.362 35.573 1.00 87.62 76 ASP A O 1
ATOM 598 N N . PHE A 1 77 ? -18.866 -9.134 34.818 1.00 88.94 77 PHE A N 1
ATOM 599 C CA . PHE A 1 77 ? -19.652 -7.915 34.625 1.00 88.94 77 PHE A CA 1
ATOM 600 C C . PHE A 1 77 ? -20.758 -8.113 33.585 1.00 88.94 77 PHE A C 1
ATOM 602 O O . PHE A 1 77 ? -21.901 -7.730 33.820 1.00 88.94 77 PHE A O 1
ATOM 609 N N . VAL A 1 78 ? -20.433 -8.737 32.451 1.00 87.44 78 VAL A N 1
ATOM 610 C CA . VAL A 1 78 ? -21.379 -9.056 31.373 1.00 87.44 78 VAL A CA 1
ATOM 611 C C . VAL A 1 78 ? -22.493 -9.980 31.875 1.00 87.44 78 VAL A C 1
ATOM 613 O O . VAL A 1 78 ? -23.671 -9.728 31.609 1.00 87.44 78 VAL A O 1
ATOM 616 N N . ARG A 1 79 ? -22.146 -11.012 32.655 1.00 87.69 79 ARG A N 1
ATOM 617 C CA . ARG A 1 79 ? -23.115 -11.928 33.270 1.00 87.69 79 ARG A CA 1
ATOM 618 C C . ARG A 1 79 ? -24.026 -11.203 34.257 1.00 87.69 79 ARG A C 1
ATOM 620 O O . ARG A 1 79 ? -25.244 -11.308 34.146 1.00 87.69 79 ARG A O 1
ATOM 627 N N . ALA A 1 80 ? -23.448 -10.410 35.158 1.00 88.44 80 ALA A N 1
ATOM 628 C CA . ALA A 1 80 ? -24.200 -9.621 36.129 1.00 88.44 80 ALA A CA 1
ATOM 629 C C . ALA A 1 80 ? -25.116 -8.587 35.450 1.00 88.44 80 ALA A C 1
ATOM 631 O O . ALA A 1 80 ? -26.241 -8.366 35.893 1.00 88.44 80 ALA A O 1
ATOM 632 N N . LEU A 1 81 ? -24.672 -7.979 34.345 1.00 86.44 81 LEU A N 1
ATOM 633 C CA . LEU A 1 81 ? -25.470 -7.036 33.560 1.00 86.44 81 LEU A CA 1
ATOM 634 C C . LEU A 1 81 ? -26.704 -7.710 32.936 1.00 86.44 81 LEU A C 1
ATOM 636 O O . LEU A 1 81 ? -27.764 -7.090 32.852 1.00 86.44 81 LEU A O 1
ATOM 640 N N . MET A 1 82 ? -26.595 -8.983 32.542 1.00 86.56 82 MET A N 1
ATOM 641 C CA . MET A 1 82 ? -27.726 -9.763 32.033 1.00 86.56 82 MET A CA 1
ATOM 642 C C . MET A 1 82 ? -28.762 -10.085 33.126 1.00 86.56 82 MET A C 1
ATOM 644 O O . MET A 1 82 ? -29.948 -10.225 32.824 1.00 86.56 82 MET A O 1
ATOM 648 N N . GLU A 1 83 ? -28.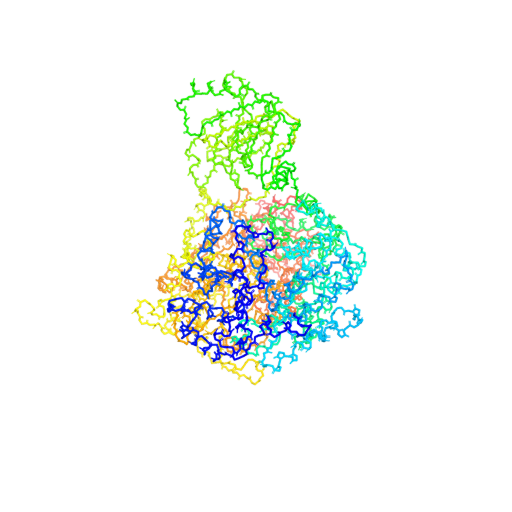345 -10.165 34.390 1.00 85.38 83 GLU A N 1
ATOM 649 C CA . GLU A 1 83 ? -29.188 -10.511 35.547 1.00 85.38 83 GLU A CA 1
ATOM 650 C C . GLU A 1 83 ? -29.797 -9.285 36.269 1.00 85.38 83 GLU A C 1
ATOM 652 O O . GLU A 1 83 ? -30.669 -9.441 37.121 1.00 85.38 83 GLU A O 1
ATOM 657 N N . GLU A 1 84 ? -29.406 -8.055 35.915 1.00 79.88 84 GLU A N 1
ATOM 658 C CA . GLU A 1 84 ? -29.850 -6.816 36.582 1.00 79.88 84 GLU A CA 1
ATOM 659 C C . GLU A 1 84 ? -31.290 -6.401 36.196 1.00 79.88 84 GLU A C 1
ATOM 661 O O . GLU A 1 84 ? -31.529 -5.549 35.335 1.00 79.88 84 GLU A O 1
ATOM 666 N N . ASP A 1 85 ? -32.277 -7.004 36.862 1.00 72.38 85 ASP A N 1
ATOM 667 C CA . ASP A 1 85 ? -33.712 -6.778 36.626 1.00 72.38 85 ASP A CA 1
ATOM 668 C C . ASP A 1 85 ? -34.217 -5.393 37.076 1.00 72.38 85 ASP A C 1
ATOM 670 O O . ASP A 1 85 ? -35.245 -4.920 36.586 1.00 72.38 85 ASP A O 1
ATOM 674 N N . ARG A 1 86 ? -33.533 -4.729 38.022 1.00 66.25 86 ARG A N 1
ATOM 675 C CA . ARG A 1 86 ? -34.056 -3.516 38.687 1.00 66.25 86 ARG A CA 1
ATOM 676 C C . ARG A 1 86 ? -34.088 -2.285 37.784 1.00 66.25 86 ARG A C 1
ATOM 678 O O . ARG A 1 86 ? -34.836 -1.351 38.063 1.00 66.25 86 ARG A O 1
ATOM 685 N N . LEU A 1 87 ? -33.254 -2.264 36.746 1.00 60.50 87 LEU A N 1
ATOM 686 C CA . LEU A 1 87 ? -33.021 -1.089 35.899 1.00 60.50 87 LEU A CA 1
ATOM 687 C C . LEU A 1 87 ? -33.402 -1.333 34.429 1.00 60.50 87 LEU A C 1
ATOM 689 O O . LEU A 1 87 ? -33.789 -0.388 33.746 1.00 60.50 87 LEU A O 1
ATOM 693 N N . LEU A 1 88 ? -33.367 -2.589 33.964 1.00 66.56 88 LEU A N 1
ATOM 694 C CA . LEU A 1 88 ? -33.830 -3.020 32.641 1.00 66.56 88 LEU A CA 1
ATOM 695 C C . LEU A 1 88 ? -34.769 -4.234 32.770 1.00 66.56 88 LEU A C 1
ATOM 697 O O . LEU A 1 88 ? -34.338 -5.382 32.617 1.00 66.56 88 LEU A O 1
ATOM 701 N N . PRO A 1 89 ? -36.070 -4.019 33.021 1.00 63.97 89 PRO A N 1
ATOM 702 C CA . PRO A 1 89 ? -36.990 -5.118 33.310 1.00 63.97 89 PRO A CA 1
ATOM 703 C C . PRO A 1 89 ? -37.133 -6.099 32.131 1.00 63.97 89 PRO A C 1
ATOM 705 O O . PRO A 1 89 ? -37.308 -7.302 32.334 1.00 63.97 89 PRO A O 1
ATOM 708 N N . GLN A 1 90 ? -36.987 -5.632 30.886 1.00 77.19 90 GLN A N 1
ATOM 709 C CA . GLN A 1 90 ? -37.104 -6.480 29.700 1.00 77.19 90 GLN A CA 1
ATOM 710 C C . GLN A 1 90 ? -35.803 -7.235 29.386 1.00 77.19 90 GLN A C 1
ATOM 712 O O . GLN A 1 90 ? -34.749 -6.644 29.153 1.00 77.19 90 GLN A O 1
ATOM 717 N N . ARG A 1 91 ? -35.884 -8.569 29.304 1.00 80.19 91 ARG A N 1
ATOM 718 C CA . ARG A 1 91 ? -34.743 -9.446 28.978 1.00 80.19 91 ARG A CA 1
ATOM 719 C C . ARG A 1 91 ? -34.130 -9.161 27.597 1.00 80.19 91 ARG A C 1
ATOM 721 O O . ARG A 1 91 ? -32.924 -9.309 27.425 1.00 80.19 91 ARG A O 1
ATOM 728 N N . GLN A 1 92 ? -34.945 -8.757 26.622 1.00 81.75 92 GLN A N 1
ATOM 729 C CA . GLN A 1 92 ? -34.490 -8.452 25.260 1.00 81.75 92 GLN A CA 1
ATOM 730 C C . GLN A 1 92 ? -33.608 -7.193 25.209 1.00 81.75 92 GLN A C 1
ATOM 732 O O . GLN A 1 92 ? -32.569 -7.210 24.555 1.00 81.75 92 GLN A O 1
ATOM 737 N N . GLU A 1 93 ? -33.972 -6.145 25.953 1.00 79.50 93 GLU A N 1
ATOM 738 C CA . GLU A 1 93 ? -33.184 -4.908 26.082 1.00 79.50 93 GLU A CA 1
ATOM 739 C C . GLU A 1 93 ? -31.828 -5.170 26.753 1.00 79.50 93 GLU A C 1
ATOM 741 O O . GLU A 1 93 ? -30.788 -4.716 26.274 1.00 79.50 93 GLU A O 1
ATOM 746 N N . ARG A 1 94 ? -31.807 -6.001 27.806 1.00 84.44 94 ARG A N 1
ATOM 747 C CA . ARG A 1 94 ? -30.551 -6.451 28.433 1.00 84.44 94 ARG A CA 1
ATOM 748 C C . ARG A 1 94 ? -29.652 -7.185 27.449 1.00 84.44 94 ARG A C 1
ATOM 750 O O . ARG A 1 94 ? -28.467 -6.886 27.369 1.00 84.44 94 ARG A O 1
ATOM 757 N N . ALA A 1 95 ? -30.216 -8.085 26.645 1.00 85.25 95 ALA A N 1
ATOM 758 C CA . ALA A 1 95 ? -29.456 -8.820 25.637 1.00 85.25 95 ALA A CA 1
ATOM 759 C C . ALA A 1 95 ? -28.894 -7.918 24.516 1.00 85.25 95 ALA A C 1
ATOM 761 O O . ALA A 1 95 ? -27.844 -8.224 23.949 1.00 85.25 95 ALA A O 1
ATOM 762 N N . LEU A 1 96 ? -29.581 -6.824 24.165 1.00 84.88 96 LEU A N 1
ATOM 763 C CA . LEU A 1 96 ? -29.086 -5.824 23.207 1.00 84.88 96 LEU A CA 1
ATOM 764 C C . LEU A 1 96 ? -27.891 -5.052 23.767 1.00 84.88 96 LEU A C 1
ATOM 766 O O . LEU A 1 96 ? -26.867 -4.916 23.098 1.00 84.88 96 LEU A O 1
ATOM 770 N N . LEU A 1 97 ? -28.007 -4.585 25.008 1.00 85.62 97 LEU A N 1
ATOM 771 C CA . LEU A 1 97 ? -26.939 -3.862 25.682 1.00 85.62 97 LEU A CA 1
ATOM 772 C C . LEU A 1 97 ? -25.712 -4.744 25.935 1.00 85.62 97 LEU A C 1
ATOM 774 O O . LEU A 1 97 ? -24.591 -4.311 25.679 1.00 85.62 97 LEU A O 1
ATOM 778 N N . VAL A 1 98 ? -25.921 -5.972 26.414 1.00 88.50 98 VAL A N 1
ATOM 779 C CA . VAL A 1 98 ? -24.847 -6.952 26.618 1.00 88.50 98 VAL A CA 1
ATOM 780 C C . VAL A 1 98 ? -24.080 -7.160 25.315 1.00 88.50 98 VAL A C 1
ATOM 782 O O . VAL A 1 98 ? -22.862 -7.011 25.312 1.00 88.50 98 VAL A O 1
ATOM 785 N N . ARG A 1 99 ? -24.781 -7.344 24.185 1.00 86.69 99 ARG A N 1
ATOM 786 C CA . ARG A 1 99 ? -24.142 -7.427 22.863 1.00 86.69 99 ARG A CA 1
ATOM 787 C C . ARG A 1 99 ? -23.311 -6.194 22.521 1.00 86.69 99 ARG A C 1
ATOM 789 O O . ARG A 1 99 ? -22.223 -6.345 21.976 1.00 86.69 99 ARG A O 1
ATOM 796 N N . LEU A 1 100 ? -23.802 -4.985 22.808 1.00 88.62 100 LEU A N 1
ATOM 797 C CA . LEU A 1 100 ? -23.045 -3.752 22.566 1.00 88.62 100 LEU A CA 1
ATOM 798 C C . LEU A 1 100 ? -21.767 -3.706 23.414 1.00 88.62 100 LEU A C 1
ATOM 800 O O . LEU A 1 100 ? -20.703 -3.380 22.889 1.00 88.62 100 LEU A O 1
ATOM 804 N N . VAL A 1 101 ? -21.863 -4.028 24.707 1.00 88.88 101 VAL A N 1
ATOM 805 C CA . VAL A 1 101 ? -20.723 -4.024 25.637 1.00 88.88 101 VAL A CA 1
ATOM 806 C C . VAL A 1 101 ? -19.701 -5.087 25.238 1.00 88.88 101 VAL A C 1
ATOM 808 O O . VAL A 1 101 ? -18.521 -4.770 25.103 1.00 88.88 101 VAL A O 1
ATOM 811 N N . GLU A 1 102 ? -20.137 -6.318 24.974 1.00 85.69 102 GLU A N 1
ATOM 812 C CA . GLU A 1 102 ? -19.273 -7.402 24.500 1.00 85.69 102 GLU A CA 1
ATOM 813 C C . GLU A 1 102 ? -18.590 -7.037 23.180 1.00 85.69 102 GLU A C 1
ATOM 815 O O . GLU A 1 102 ? -17.371 -7.168 23.061 1.00 85.69 102 GLU A O 1
ATOM 820 N N . ALA A 1 103 ? -19.341 -6.514 22.203 1.00 83.50 103 ALA A N 1
ATOM 821 C CA . ALA A 1 103 ? -18.779 -6.068 20.933 1.00 83.50 103 ALA A CA 1
ATOM 822 C C . ALA A 1 103 ? -17.726 -4.977 21.160 1.00 83.50 103 ALA A C 1
ATOM 824 O O . ALA A 1 103 ? -16.593 -5.106 20.698 1.00 83.50 103 ALA A O 1
ATOM 825 N N . PHE A 1 104 ? -18.045 -3.950 21.944 1.00 87.50 104 PHE A N 1
ATOM 826 C CA . PHE A 1 104 ? -17.124 -2.863 22.254 1.00 87.50 104 PHE A CA 1
ATOM 827 C C . PHE A 1 104 ? -15.846 -3.335 22.969 1.00 87.50 104 PHE A C 1
ATOM 829 O O . PHE A 1 104 ? -14.756 -2.844 22.665 1.00 87.50 104 PHE A O 1
ATOM 836 N N . LEU A 1 105 ? -15.949 -4.289 23.896 1.00 85.38 105 LEU A N 1
ATOM 837 C CA . LEU A 1 105 ? -14.813 -4.812 24.665 1.00 85.38 105 LEU A CA 1
ATOM 838 C C . LEU A 1 105 ? -14.035 -5.915 23.945 1.00 85.38 105 LEU A C 1
ATOM 840 O O . LEU A 1 105 ? -12.891 -6.180 24.309 1.00 85.38 105 LEU A O 1
ATOM 844 N N . SER A 1 106 ? -14.604 -6.523 22.902 1.00 77.56 106 SER A N 1
ATOM 845 C CA . SER A 1 106 ? -13.949 -7.600 22.148 1.00 77.56 106 SER A CA 1
ATOM 846 C C . SER A 1 106 ? -12.644 -7.177 21.461 1.00 77.56 106 SER A C 1
ATOM 848 O O . SER A 1 106 ? -11.854 -8.037 21.066 1.00 77.56 106 SER A O 1
ATOM 850 N N . ARG A 1 107 ? -12.414 -5.863 21.322 1.00 77.00 107 ARG A N 1
ATOM 851 C CA . ARG A 1 107 ? -11.229 -5.258 20.704 1.00 77.00 107 ARG A CA 1
ATOM 852 C C . ARG A 1 107 ? -10.844 -3.960 21.403 1.00 77.00 107 ARG A C 1
ATOM 854 O O . ARG A 1 107 ? -11.711 -3.230 21.891 1.00 77.00 107 ARG A O 1
ATOM 861 N N . ALA A 1 108 ? -9.556 -3.630 21.397 1.00 75.38 108 ALA A N 1
ATOM 862 C CA . ALA A 1 108 ? -9.073 -2.346 21.906 1.00 75.38 108 ALA A CA 1
ATOM 863 C C . ALA A 1 108 ? -8.910 -1.278 20.822 1.00 75.38 108 ALA A C 1
ATOM 865 O O . ALA A 1 108 ? -8.952 -0.086 21.126 1.00 75.38 108 ALA A O 1
ATOM 866 N N . ASP A 1 109 ? -8.759 -1.685 19.564 1.00 77.00 109 ASP A N 1
ATOM 867 C CA . ASP A 1 109 ? -8.349 -0.817 18.459 1.00 77.00 109 ASP A CA 1
ATOM 868 C C . ASP A 1 109 ? -9.471 -0.457 17.472 1.00 77.00 109 ASP A C 1
ATOM 870 O O . ASP A 1 109 ? -9.214 -0.213 16.293 1.00 77.00 109 ASP A O 1
ATOM 874 N N . TRP A 1 110 ? -10.719 -0.375 17.945 1.00 82.06 110 TRP A N 1
ATOM 875 C CA . TRP A 1 110 ? -11.842 0.101 17.126 1.00 82.06 110 TRP A CA 1
ATOM 876 C C . TRP A 1 110 ? -11.572 1.495 16.528 1.00 82.06 110 TRP A C 1
ATOM 878 O O . TRP A 1 110 ? -11.073 2.386 17.229 1.00 82.06 110 TRP A O 1
ATOM 888 N N . ARG A 1 111 ? -11.976 1.727 15.266 1.00 81.94 111 ARG A N 1
ATOM 889 C CA . ARG A 1 111 ? -12.022 3.093 14.716 1.00 81.94 111 ARG A CA 1
ATOM 890 C C . ARG A 1 111 ? -13.177 3.842 15.373 1.00 81.94 111 ARG A C 1
ATOM 892 O O . ARG A 1 111 ? -14.199 3.259 15.731 1.00 81.94 111 ARG A O 1
ATOM 899 N N . GLU A 1 112 ? -13.048 5.158 15.503 1.00 86.88 112 GLU A N 1
ATOM 900 C CA . GLU A 1 112 ? -14.089 5.957 16.167 1.00 86.88 112 GLU A CA 1
ATOM 901 C C . GLU A 1 112 ? -15.424 5.916 15.406 1.00 86.88 112 GLU A C 1
ATOM 903 O O . GLU A 1 112 ? -16.482 5.852 16.029 1.00 86.88 112 GLU A O 1
ATOM 908 N N . ARG A 1 113 ? -15.378 5.850 14.068 1.00 86.69 113 ARG A N 1
ATOM 909 C CA . ARG A 1 113 ? -16.567 5.647 13.227 1.00 86.69 113 ARG A CA 1
ATOM 910 C C . ARG A 1 113 ? -17.294 4.350 13.554 1.00 86.69 113 ARG A C 1
ATOM 912 O O . ARG A 1 113 ? -18.514 4.331 13.619 1.00 86.69 113 ARG A O 1
ATOM 919 N N . ASP A 1 114 ? -16.555 3.282 13.804 1.00 82.19 114 ASP A N 1
ATOM 920 C CA . ASP A 1 114 ? -17.138 1.976 14.081 1.00 82.19 114 ASP A CA 1
ATOM 921 C C . ASP A 1 114 ? -17.829 1.947 15.438 1.00 82.19 114 ASP A C 1
ATOM 923 O O . ASP A 1 114 ? -18.909 1.381 15.589 1.00 82.19 114 ASP A O 1
ATOM 927 N N . ILE A 1 115 ? -17.212 2.591 16.430 1.00 89.31 115 ILE A N 1
ATOM 928 C CA . ILE A 1 115 ? -17.819 2.767 17.746 1.00 89.31 115 ILE A CA 1
ATOM 929 C C . ILE A 1 115 ? -19.110 3.567 17.611 1.00 89.31 115 ILE A C 1
ATOM 931 O O . ILE A 1 115 ? -20.129 3.171 18.175 1.00 89.31 115 ILE A O 1
ATOM 935 N N . LEU A 1 116 ? -19.091 4.646 16.823 1.00 91.62 116 LEU A N 1
ATOM 936 C CA . LEU A 1 116 ? -20.288 5.417 16.509 1.00 91.62 116 LEU A CA 1
ATOM 937 C C . LEU A 1 116 ? -21.362 4.546 15.845 1.00 91.62 116 LEU A C 1
ATOM 939 O O . LEU A 1 116 ? -22.493 4.528 16.315 1.00 91.62 116 LEU A O 1
ATOM 943 N N . GLU A 1 117 ? -21.022 3.779 14.812 1.00 87.12 117 GLU A N 1
ATOM 944 C CA . GLU A 1 117 ? -21.966 2.901 14.113 1.00 87.12 117 GLU A CA 1
ATOM 945 C C . GLU A 1 117 ? -22.536 1.793 15.014 1.00 87.12 117 GLU A C 1
ATOM 947 O O . GLU A 1 117 ? -23.729 1.506 14.930 1.00 87.12 117 GLU A O 1
ATOM 952 N N . MET A 1 118 ? -21.733 1.199 15.908 1.00 88.25 118 MET A N 1
ATOM 953 C CA . MET A 1 118 ? -22.216 0.237 16.912 1.00 88.25 118 MET A CA 1
ATOM 954 C C . MET A 1 118 ? -23.245 0.879 17.850 1.00 88.25 118 MET A C 1
ATOM 956 O O . MET A 1 118 ? -24.289 0.287 18.122 1.00 88.25 118 MET A O 1
ATOM 960 N N . MET A 1 119 ? -22.984 2.107 18.307 1.00 90.50 119 MET A N 1
ATOM 961 C CA . MET A 1 119 ? -23.920 2.855 19.149 1.00 90.50 119 MET A CA 1
ATOM 962 C C . MET A 1 119 ? -25.191 3.254 18.385 1.00 90.50 119 MET A C 1
ATOM 964 O O . MET A 1 119 ? -26.289 3.103 18.913 1.00 90.50 119 MET A O 1
ATOM 968 N N . LEU A 1 120 ? -25.074 3.719 17.136 1.00 89.31 120 LEU A N 1
ATOM 969 C CA . LEU A 1 120 ? -26.224 4.047 16.283 1.00 89.31 120 LEU A CA 1
ATOM 970 C C . LEU A 1 120 ? -27.102 2.813 16.032 1.00 89.31 120 LEU A C 1
ATOM 972 O O . LEU A 1 120 ? -28.324 2.900 16.134 1.00 89.31 120 LEU A O 1
ATOM 976 N N . GLN A 1 121 ? -26.488 1.654 15.768 1.00 86.81 121 GLN A N 1
ATOM 977 C CA . GLN A 1 121 ? -27.206 0.390 15.599 1.00 86.81 121 GLN A CA 1
ATOM 978 C C . GLN A 1 121 ? -27.958 -0.005 16.874 1.00 86.81 121 GLN A C 1
ATOM 980 O O . GLN A 1 121 ? -29.110 -0.424 16.808 1.00 86.81 121 GLN A O 1
ATOM 985 N N . TYR A 1 122 ? -27.338 0.180 18.038 1.00 86.69 122 TYR A N 1
ATOM 986 C CA . TYR A 1 122 ? -28.000 -0.039 19.317 1.00 86.69 122 TYR A CA 1
ATOM 987 C C . TYR A 1 122 ? -29.241 0.860 19.486 1.00 86.69 122 TYR A C 1
ATOM 989 O O . TYR A 1 122 ? -30.317 0.360 19.805 1.00 86.69 122 TYR A O 1
ATOM 997 N N . PHE A 1 123 ? -29.140 2.162 19.186 1.00 85.62 123 PHE A N 1
ATOM 998 C CA . PHE A 1 123 ? -30.292 3.078 19.231 1.00 85.62 123 PHE A CA 1
ATOM 999 C C . PHE A 1 123 ? -31.394 2.733 18.219 1.00 85.62 123 PHE A C 1
ATOM 1001 O O . PHE A 1 123 ? -32.561 3.057 18.447 1.00 85.62 123 PHE A O 1
ATOM 1008 N N . LYS A 1 124 ? -31.035 2.074 17.113 1.00 85.19 124 LYS A N 1
ATOM 1009 C CA . LYS A 1 124 ? -31.982 1.587 16.107 1.00 85.19 124 LYS A CA 1
ATOM 1010 C C . LYS A 1 124 ? -32.784 0.379 16.592 1.00 85.19 124 LYS A C 1
ATOM 1012 O O . LYS A 1 124 ? -33.976 0.302 16.310 1.00 85.19 124 LYS A O 1
ATOM 1017 N N . GLU A 1 125 ? -32.131 -0.555 17.283 1.00 84.31 125 GLU A N 1
ATOM 1018 C CA . GLU A 1 125 ? -32.738 -1.811 17.749 1.00 84.31 125 GLU A CA 1
ATOM 1019 C C . GLU A 1 125 ? -33.470 -1.675 19.094 1.00 84.31 125 GLU A C 1
ATOM 1021 O O . GLU A 1 125 ? -34.418 -2.418 19.337 1.00 84.31 125 GLU A O 1
ATOM 1026 N N . ALA A 1 126 ? -33.056 -0.748 19.962 1.00 79.31 126 ALA A N 1
ATOM 1027 C CA . ALA A 1 126 ? -33.640 -0.578 21.293 1.00 79.31 126 ALA A CA 1
ATOM 1028 C C . ALA A 1 126 ? -35.066 0.010 21.243 1.00 79.31 126 ALA A C 1
ATOM 1030 O O . ALA A 1 126 ? -35.319 1.010 20.559 1.00 79.31 126 ALA A O 1
ATOM 1031 N N . GLU A 1 127 ? -36.001 -0.558 22.013 1.00 70.31 127 GLU A N 1
ATOM 1032 C CA . GLU A 1 127 ? -37.415 -0.163 22.055 1.00 70.31 127 GLU A CA 1
ATOM 1033 C C . GLU A 1 127 ? -37.721 0.885 23.130 1.00 70.31 127 GLU A C 1
ATOM 1035 O O . GLU A 1 127 ? -38.355 1.906 22.846 1.00 70.31 127 GLU A O 1
ATOM 1040 N N . GLN A 1 128 ? -37.261 0.638 24.353 1.00 64.12 128 GLN A N 1
ATOM 1041 C CA . GLN A 1 128 ? -37.430 1.520 25.511 1.00 64.12 128 GLN A CA 1
ATOM 1042 C C . GLN A 1 128 ? -36.149 2.291 25.831 1.00 64.12 128 GLN A C 1
ATOM 1044 O O . GLN A 1 128 ? -36.213 3.388 26.397 1.00 64.12 128 GLN A O 1
ATOM 1049 N N . GLY A 1 129 ? -35.003 1.760 25.393 1.00 58.19 129 GLY A N 1
ATOM 1050 C CA . GLY A 1 129 ? -33.698 2.311 25.707 1.00 58.19 129 GLY A CA 1
ATOM 1051 C C . GLY A 1 129 ? -33.243 2.030 27.129 1.00 58.19 129 GLY A C 1
ATOM 1052 O O . GLY A 1 129 ? -34.021 1.666 28.003 1.00 58.19 129 GLY A O 1
ATOM 1053 N N . PHE A 1 130 ? -31.953 2.243 27.365 1.00 58.38 130 PHE A N 1
ATOM 1054 C CA . PHE A 1 130 ? -31.290 1.883 28.620 1.00 58.38 130 PHE A CA 1
ATOM 1055 C C . PHE A 1 130 ? -31.411 2.939 29.730 1.00 58.38 130 PHE A C 1
ATOM 1057 O O . PHE A 1 130 ? -30.961 2.694 30.845 1.00 58.38 130 PHE A O 1
ATOM 1064 N N . PHE A 1 131 ? -32.045 4.095 29.477 1.00 60.44 131 PHE A N 1
ATOM 1065 C CA . PHE A 1 131 ? -31.967 5.234 30.399 1.00 60.44 131 PHE A CA 1
ATOM 1066 C C . PHE A 1 131 ? -33.276 6.025 30.526 1.00 60.44 131 PHE A C 1
ATOM 1068 O O . PHE A 1 131 ? -33.898 6.320 29.508 1.00 60.44 131 PHE A O 1
ATOM 1075 N N . PRO A 1 132 ? -33.685 6.419 31.746 1.00 49.34 132 PRO A N 1
ATOM 1076 C CA . PRO A 1 132 ? -34.775 7.367 31.942 1.00 49.34 132 PRO A CA 1
ATOM 1077 C C . PRO A 1 132 ? -34.330 8.783 31.544 1.00 49.34 132 PRO A C 1
ATOM 1079 O O . PRO A 1 132 ? -33.223 9.198 31.885 1.00 49.34 132 PRO A O 1
ATOM 1082 N N . GLY A 1 133 ? -35.187 9.529 30.840 1.00 50.38 133 GLY A N 1
ATOM 1083 C CA . GLY A 1 133 ? -35.036 10.983 30.723 1.00 50.38 133 GLY A CA 1
ATOM 1084 C C . GLY A 1 133 ? -35.277 11.681 32.067 1.00 50.38 133 GLY A C 1
ATOM 1085 O O . GLY A 1 133 ? -35.819 11.067 32.988 1.00 50.38 133 GLY A O 1
ATOM 1086 N N . ASP A 1 134 ? -34.914 12.964 32.162 1.00 44.38 134 ASP A N 1
ATOM 1087 C CA . ASP A 1 134 ? -35.084 13.795 33.372 1.00 44.38 134 ASP A CA 1
ATOM 1088 C C . ASP A 1 134 ? -36.536 13.788 33.915 1.00 44.38 134 ASP A C 1
ATOM 1090 O O . ASP A 1 134 ? -36.751 13.955 35.115 1.00 44.38 134 ASP A O 1
ATOM 1094 N N . ASP A 1 135 ? -37.512 13.476 33.049 1.00 47.78 135 ASP A N 1
ATOM 1095 C CA . ASP A 1 135 ? -38.955 13.521 33.320 1.00 47.78 135 ASP A CA 1
ATOM 1096 C C . ASP A 1 135 ? -39.637 12.130 33.312 1.00 47.78 135 ASP A C 1
ATOM 1098 O O . ASP A 1 135 ? -40.863 12.028 33.339 1.00 47.78 135 ASP A O 1
ATOM 1102 N N . GLY A 1 136 ? -38.874 11.034 33.198 1.00 48.41 136 GLY A N 1
ATOM 1103 C CA . GLY A 1 136 ? -39.421 9.671 33.062 1.00 48.41 136 GLY A CA 1
ATOM 1104 C C . GLY A 1 136 ? -39.888 9.277 31.647 1.00 48.41 136 GLY A C 1
ATOM 1105 O O . GLY A 1 136 ? -40.385 8.168 31.454 1.00 48.41 136 GLY A O 1
ATOM 1106 N N . ALA A 1 137 ? -39.700 10.140 30.641 1.00 51.91 137 ALA A N 1
ATOM 1107 C CA . ALA A 1 137 ? -39.915 9.816 29.226 1.00 51.91 137 ALA A CA 1
ATOM 1108 C C . ALA A 1 137 ? -38.759 8.970 28.647 1.00 51.91 137 ALA A C 1
ATOM 1110 O O . ALA A 1 137 ? -37.613 9.123 29.067 1.00 51.91 137 ALA A O 1
ATOM 1111 N N . SER A 1 138 ? -39.049 8.093 27.671 1.00 59.66 138 SER A N 1
ATOM 1112 C CA . SER A 1 138 ? -38.040 7.262 26.985 1.00 59.66 138 SER A CA 1
ATOM 1113 C C . SER A 1 138 ? -37.218 8.104 25.988 1.00 59.66 138 SER A C 1
ATOM 1115 O O . SER A 1 138 ? -37.753 8.489 24.942 1.00 59.66 138 SER A O 1
ATOM 1117 N N . PRO A 1 139 ? -35.914 8.346 26.238 1.00 63.91 139 PRO A N 1
ATOM 1118 C CA . PRO A 1 139 ? -35.042 9.132 25.357 1.00 63.91 139 PRO A CA 1
ATOM 1119 C C . PRO A 1 139 ? -34.834 8.480 23.984 1.00 63.91 139 PRO A C 1
ATOM 1121 O O . PRO A 1 139 ? -34.521 9.153 23.004 1.00 63.91 139 PRO A O 1
ATOM 1124 N N . VAL A 1 140 ? -35.014 7.159 23.892 1.00 66.62 140 VAL A N 1
ATOM 1125 C CA . VAL A 1 140 ? -34.776 6.388 22.665 1.00 66.62 140 VAL A CA 1
ATOM 1126 C C . VAL A 1 140 ? -35.859 6.608 21.619 1.00 66.62 140 VAL A C 1
ATOM 1128 O O . VAL A 1 140 ? -35.543 6.653 20.430 1.00 66.62 140 VAL A O 1
ATOM 1131 N N . LYS A 1 141 ? -37.110 6.842 22.031 1.00 66.31 141 LYS A N 1
ATOM 1132 C CA . LYS A 1 141 ? -38.189 7.176 21.091 1.00 66.31 141 LYS A CA 1
ATOM 1133 C C . LYS A 1 141 ? -37.884 8.468 20.326 1.00 66.31 141 LYS A C 1
ATOM 1135 O O . LYS A 1 141 ? -38.042 8.516 19.112 1.00 66.31 141 LYS A O 1
ATOM 1140 N N . GLU A 1 142 ? -37.399 9.487 21.026 1.00 68.44 142 GLU A N 1
ATOM 1141 C CA . GLU A 1 142 ? -37.056 10.785 20.437 1.00 68.44 142 GLU A CA 1
ATOM 1142 C C . GLU A 1 142 ? -35.753 10.715 19.625 1.00 68.44 142 GLU A C 1
ATOM 1144 O O . GLU A 1 142 ? -35.657 11.291 18.541 1.00 68.44 142 GLU A O 1
ATOM 1149 N N . CYS A 1 143 ? -34.768 9.937 20.091 1.00 79.69 143 CYS A N 1
ATOM 1150 C CA . CYS A 1 143 ? -33.539 9.688 19.336 1.00 79.69 143 CYS A CA 1
ATOM 1151 C C . CYS A 1 143 ? -33.795 8.926 18.029 1.00 79.69 143 CYS A C 1
ATOM 1153 O O . CYS A 1 143 ? -33.052 9.140 17.075 1.00 79.69 143 CYS A O 1
ATOM 1155 N N . ARG A 1 144 ? -34.837 8.084 17.933 1.00 79.06 144 ARG A N 1
ATOM 1156 C CA . ARG A 1 144 ? -35.191 7.404 16.672 1.00 79.06 144 ARG A CA 1
ATOM 1157 C C . ARG A 1 144 ? -35.638 8.364 15.580 1.00 79.06 144 ARG A C 1
ATOM 1159 O O . ARG A 1 144 ? -35.303 8.137 14.424 1.00 79.06 144 ARG A O 1
ATOM 1166 N N . GLU A 1 145 ? -36.360 9.430 15.913 1.00 81.75 145 GLU A N 1
ATOM 1167 C CA . GLU A 1 145 ? -36.756 10.438 14.921 1.00 81.75 145 GLU A CA 1
ATOM 1168 C C . GLU A 1 145 ? -35.538 11.211 14.399 1.00 81.75 145 GLU A C 1
ATOM 1170 O O . GLU A 1 145 ? -35.413 11.479 13.204 1.00 81.75 145 GLU A O 1
ATOM 1175 N N . GLU A 1 146 ? -34.602 11.552 15.288 1.00 89.38 146 GLU A N 1
ATOM 1176 C CA . GLU A 1 146 ? -33.325 12.167 14.914 1.00 89.38 146 GLU A CA 1
ATOM 1177 C C . GLU A 1 146 ? -32.432 11.209 14.111 1.00 89.38 146 GLU A C 1
ATOM 1179 O O . GLU A 1 146 ? -31.838 11.621 13.114 1.00 89.38 146 GLU A O 1
ATOM 1184 N N . LEU A 1 147 ? -32.402 9.925 14.475 1.00 88.38 147 LEU A N 1
ATOM 1185 C CA . LEU A 1 147 ? -31.693 8.875 13.747 1.00 88.38 147 LEU A CA 1
ATOM 1186 C C . LEU A 1 147 ? -32.283 8.667 12.350 1.00 88.38 147 LEU A C 1
ATOM 1188 O O . LEU A 1 147 ? -31.532 8.606 11.386 1.00 88.38 147 LEU A O 1
ATOM 1192 N N . ALA A 1 148 ? -33.610 8.626 12.212 1.00 87.12 148 ALA A N 1
ATOM 1193 C CA . ALA A 1 148 ? -34.276 8.514 10.917 1.00 87.12 148 ALA A CA 1
ATOM 1194 C C . ALA A 1 148 ? -33.966 9.718 10.012 1.00 87.12 148 ALA A C 1
ATOM 1196 O O . ALA A 1 148 ? -33.754 9.553 8.812 1.00 87.12 148 ALA A O 1
ATOM 1197 N N . ARG A 1 149 ? -33.873 10.931 10.578 1.00 87.00 149 ARG A N 1
ATOM 1198 C CA . ARG A 1 149 ? -33.410 12.123 9.844 1.00 87.00 149 ARG A CA 1
ATOM 1199 C C . ARG A 1 149 ? -31.958 11.982 9.387 1.00 87.00 149 ARG A C 1
ATOM 1201 O O . ARG A 1 149 ? -31.657 12.291 8.236 1.00 87.00 149 ARG A O 1
ATOM 1208 N N . LEU A 1 150 ? -31.075 11.488 10.255 1.00 87.75 150 LEU A N 1
ATOM 1209 C CA . LEU A 1 150 ? -29.682 11.211 9.906 1.00 87.75 150 LEU A CA 1
ATOM 1210 C C . LEU A 1 150 ? -29.580 10.132 8.808 1.00 87.75 150 LEU A C 1
ATOM 1212 O O . LEU A 1 150 ? -28.840 10.304 7.846 1.00 87.75 150 LEU A O 1
ATOM 1216 N N . GLU A 1 151 ? -30.369 9.058 8.883 1.00 85.75 151 GLU A N 1
ATOM 1217 C CA . GLU A 1 151 ? -30.434 8.018 7.846 1.00 85.75 151 GLU A CA 1
ATOM 1218 C C . GLU A 1 151 ? -31.016 8.548 6.526 1.00 85.75 151 GLU A C 1
ATOM 1220 O O . GLU A 1 151 ? -30.545 8.174 5.453 1.00 85.75 151 GLU A O 1
ATOM 1225 N N . SER A 1 152 ? -31.984 9.466 6.579 1.00 85.94 152 SER A N 1
ATOM 1226 C CA . SER A 1 152 ? -32.504 10.138 5.385 1.00 85.94 152 SER A CA 1
ATOM 1227 C C . SER A 1 152 ? -31.420 10.952 4.678 1.00 85.94 152 SER A C 1
ATOM 1229 O O . SER A 1 152 ? -31.375 10.934 3.448 1.00 85.94 152 SER A O 1
ATOM 1231 N N . LEU A 1 153 ? -30.525 11.619 5.425 1.00 83.69 153 LEU A N 1
ATOM 1232 C CA . LEU A 1 153 ? -29.385 12.334 4.838 1.00 83.69 153 LEU A CA 1
ATOM 1233 C C . LEU A 1 153 ? -28.483 11.387 4.053 1.00 83.69 153 LEU A C 1
ATOM 1235 O O . LEU A 1 153 ? -28.057 11.736 2.962 1.00 83.69 153 LEU A O 1
ATOM 1239 N N . ARG A 1 154 ? -28.256 10.161 4.535 1.00 81.88 154 ARG A N 1
ATOM 1240 C CA . ARG A 1 154 ? -27.450 9.167 3.810 1.00 81.88 154 ARG A CA 1
ATOM 1241 C C . ARG A 1 154 ? -27.983 8.890 2.399 1.00 81.88 154 ARG A C 1
ATOM 1243 O O . ARG A 1 154 ? -27.190 8.649 1.493 1.00 81.88 154 ARG A O 1
ATOM 1250 N N . ALA A 1 155 ? -29.305 8.908 2.220 1.00 72.94 155 ALA A N 1
ATOM 1251 C CA . ALA A 1 155 ? -29.947 8.674 0.929 1.00 72.94 155 ALA A CA 1
ATOM 1252 C C . ALA A 1 155 ? -30.024 9.937 0.053 1.00 72.94 155 ALA A C 1
ATOM 1254 O O . ALA A 1 155 ? -29.912 9.829 -1.166 1.00 72.94 155 ALA A O 1
ATOM 1255 N N . SER A 1 156 ? -30.226 11.116 0.654 1.00 76.81 156 SER A N 1
ATOM 1256 C CA . SER A 1 156 ? -30.433 12.373 -0.081 1.00 76.81 156 SER A CA 1
ATOM 1257 C C . SER A 1 156 ? -29.157 13.180 -0.341 1.00 76.81 156 SER A C 1
ATOM 1259 O O . SER A 1 156 ? -29.072 13.865 -1.353 1.00 76.81 156 SER A O 1
ATOM 1261 N N . ASP A 1 157 ? -28.194 13.143 0.583 1.00 77.94 157 ASP A N 1
ATOM 1262 C CA . ASP A 1 157 ? -26.931 13.891 0.554 1.00 77.94 157 ASP A CA 1
ATOM 1263 C C . ASP A 1 157 ? -25.861 13.151 1.383 1.00 77.94 157 ASP A C 1
ATOM 1265 O O . ASP A 1 157 ? -25.673 13.381 2.584 1.00 77.94 157 ASP A O 1
ATOM 1269 N N . LEU A 1 158 ? -25.146 12.237 0.719 1.00 72.88 158 LEU A N 1
ATOM 1270 C CA . LEU A 1 158 ? -24.116 11.414 1.354 1.00 72.88 158 LEU A CA 1
ATOM 1271 C C . LEU A 1 158 ? -22.988 12.261 1.964 1.00 72.88 158 LEU A C 1
ATOM 1273 O O . LEU A 1 158 ? -22.450 11.898 3.006 1.00 72.88 158 LEU A O 1
ATOM 1277 N N . HIS A 1 159 ? -22.642 13.401 1.360 1.00 73.56 159 HIS A N 1
ATOM 1278 C CA . HIS A 1 159 ? -21.586 14.262 1.886 1.00 73.56 159 HIS A CA 1
ATOM 1279 C C . HIS A 1 159 ? -22.016 14.932 3.197 1.00 73.56 159 HIS A C 1
ATOM 1281 O O . HIS A 1 159 ? -21.246 14.950 4.158 1.00 73.56 159 HIS A O 1
ATOM 1287 N N . ALA A 1 160 ? -23.252 15.432 3.283 1.00 77.62 160 ALA A N 1
ATOM 1288 C CA . ALA A 1 160 ? -23.786 15.966 4.535 1.00 77.62 160 ALA A CA 1
ATOM 1289 C C . ALA A 1 160 ? -23.874 14.897 5.635 1.00 77.62 160 ALA A C 1
ATOM 1291 O O . ALA A 1 160 ? -23.583 15.197 6.793 1.00 77.62 160 ALA A O 1
ATOM 1292 N N . TYR A 1 161 ? -24.228 13.661 5.275 1.00 85.12 161 TYR A N 1
ATOM 1293 C CA . TYR A 1 161 ? -24.225 12.529 6.200 1.00 85.12 161 TYR A CA 1
ATOM 1294 C C . TYR A 1 161 ? -22.826 12.239 6.762 1.00 85.12 161 TYR A C 1
ATOM 1296 O O . TYR A 1 161 ? -22.664 12.182 7.979 1.00 85.12 161 TYR A O 1
ATOM 1304 N N . GLU A 1 162 ? -21.809 12.120 5.903 1.00 83.75 162 GLU A N 1
ATOM 1305 C CA . GLU A 1 162 ? -20.421 11.886 6.333 1.00 83.75 162 GLU A CA 1
ATOM 1306 C C . GLU A 1 162 ? -19.917 13.019 7.241 1.00 83.75 162 GLU A C 1
ATOM 1308 O O . GLU A 1 162 ? -19.400 12.754 8.326 1.00 83.75 162 GLU A O 1
ATOM 1313 N N . ARG A 1 163 ? -20.184 14.285 6.881 1.00 86.50 163 ARG A N 1
ATOM 1314 C CA . ARG A 1 163 ? -19.849 15.432 7.744 1.00 86.50 163 ARG A CA 1
ATOM 1315 C C . ARG A 1 163 ? -20.509 15.335 9.121 1.00 86.50 163 ARG A C 1
ATOM 1317 O O . ARG A 1 163 ? -19.857 15.613 10.126 1.00 86.50 163 ARG A O 1
ATOM 1324 N N . ALA A 1 164 ? -21.783 14.946 9.181 1.00 90.31 164 ALA A N 1
ATOM 1325 C CA . ALA A 1 164 ? -22.500 14.798 10.444 1.00 90.31 164 ALA A CA 1
ATOM 1326 C C . ALA A 1 164 ? -21.895 13.690 11.322 1.00 90.31 164 ALA A C 1
ATOM 1328 O O . ALA A 1 164 ? -21.772 13.882 12.533 1.00 90.31 164 ALA A O 1
ATOM 1329 N N . LEU A 1 165 ? -21.472 12.563 10.734 1.00 92.06 165 LEU A N 1
ATOM 1330 C CA . LEU A 1 165 ? -20.782 11.497 11.468 1.00 92.06 165 LEU A CA 1
ATOM 1331 C C . LEU A 1 165 ? -19.454 11.980 12.064 1.00 92.06 165 LEU A C 1
ATOM 1333 O O . LEU A 1 165 ? -19.194 11.717 13.239 1.00 92.06 165 LEU A O 1
ATOM 1337 N N . ASP A 1 166 ? -18.647 12.725 11.306 1.00 90.38 166 ASP A N 1
ATOM 1338 C CA . ASP A 1 166 ? -17.384 13.283 11.807 1.00 90.38 166 ASP A CA 1
ATOM 1339 C C . ASP A 1 166 ? -17.610 14.244 12.982 1.00 90.38 166 ASP A C 1
ATOM 1341 O O . ASP A 1 166 ? -16.873 14.214 13.973 1.00 90.38 166 ASP A O 1
ATOM 1345 N N . GLY A 1 167 ? -18.666 15.061 12.907 1.00 91.69 167 GLY A N 1
ATOM 1346 C CA . GLY A 1 167 ? -19.084 15.926 14.008 1.00 91.69 167 GLY A CA 1
ATOM 1347 C C . GLY A 1 167 ? -19.491 15.132 15.253 1.00 91.69 167 GLY A C 1
ATOM 1348 O O . GLY A 1 167 ? -19.035 15.431 16.358 1.00 91.69 167 GLY A O 1
ATOM 1349 N N . LEU A 1 168 ? -20.292 14.072 15.092 1.00 93.69 168 LEU A N 1
ATOM 1350 C CA . LEU A 1 168 ? -20.692 13.191 16.198 1.00 93.69 168 LEU A CA 1
ATOM 1351 C C . LEU A 1 168 ? -19.485 12.499 16.852 1.00 93.69 168 LEU A C 1
ATOM 1353 O O . LEU A 1 168 ? -19.418 12.415 18.079 1.00 93.69 168 LEU A O 1
ATOM 1357 N N . ILE A 1 169 ? -18.512 12.040 16.057 1.00 93.06 169 ILE A N 1
ATOM 1358 C CA . ILE A 1 169 ? -17.250 11.465 16.552 1.00 93.06 169 ILE A CA 1
ATOM 1359 C C . ILE A 1 169 ? -16.473 12.500 17.372 1.00 93.06 169 ILE A C 1
ATOM 1361 O O . ILE A 1 169 ? -16.011 12.202 18.475 1.00 93.06 169 ILE A O 1
ATOM 1365 N N . SER A 1 170 ? -16.332 13.710 16.834 1.00 90.81 170 SER A N 1
ATOM 1366 C CA . SER A 1 170 ? -15.650 14.839 17.469 1.00 90.81 170 SER A CA 1
ATOM 1367 C C . SER A 1 170 ? -16.245 15.158 18.849 1.00 90.81 170 SER A C 1
ATOM 1369 O O . SER A 1 170 ? -15.527 15.140 19.852 1.00 90.81 170 SER A O 1
ATOM 1371 N N . GLU A 1 171 ? -17.570 15.322 18.948 1.00 91.88 171 GLU A N 1
ATOM 1372 C CA . GLU A 1 171 ? -18.249 15.558 20.233 1.00 91.88 171 GLU A CA 1
ATOM 1373 C C . GLU A 1 171 ? -18.115 14.385 21.210 1.00 91.88 171 GLU A C 1
ATOM 1375 O O . GLU A 1 171 ? -17.858 14.600 22.398 1.00 91.88 171 GLU A O 1
ATOM 1380 N N . ALA A 1 172 ? -18.225 13.143 20.729 1.00 91.44 172 ALA A N 1
ATOM 1381 C CA . ALA A 1 172 ? -18.083 11.961 21.575 1.00 91.44 172 ALA A CA 1
ATOM 1382 C C . ALA A 1 172 ? -16.669 11.851 22.175 1.00 91.44 172 ALA A C 1
ATOM 1384 O O . ALA A 1 172 ? -16.520 11.510 23.352 1.00 91.44 172 ALA A O 1
ATOM 1385 N N . LYS A 1 173 ? -15.626 12.202 21.408 1.00 90.31 173 LYS A N 1
ATOM 1386 C CA . LYS A 1 173 ? -14.237 12.268 21.900 1.00 90.31 173 LYS A CA 1
ATOM 1387 C C . LYS A 1 173 ? -14.044 13.372 22.940 1.00 90.31 173 LYS A C 1
ATOM 1389 O O . LYS A 1 173 ? -13.316 13.163 23.908 1.00 90.31 173 LYS A O 1
ATOM 1394 N N . GLY A 1 174 ? -14.727 14.506 22.782 1.00 87.69 174 GLY A N 1
ATOM 1395 C CA . GLY A 1 174 ? -14.726 15.609 23.748 1.00 87.69 174 GLY A CA 1
ATOM 1396 C C . GLY A 1 174 ? -15.391 15.293 25.094 1.00 87.69 174 GLY A C 1
ATOM 1397 O O . GLY A 1 174 ? -15.397 16.143 25.985 1.00 87.69 174 GLY A O 1
ATOM 1398 N N . GLY A 1 175 ? -15.965 14.095 25.254 1.00 85.62 175 GLY A N 1
ATOM 1399 C CA . GLY A 1 175 ? -16.551 13.606 26.502 1.00 85.62 175 GLY A CA 1
ATOM 1400 C C . GLY A 1 175 ? -15.755 12.509 27.215 1.00 85.62 175 GLY A C 1
ATOM 1401 O O . GLY A 1 175 ? -16.207 12.029 28.252 1.00 85.62 175 GLY A O 1
ATOM 1402 N N . LEU A 1 176 ? -14.605 12.083 26.684 1.00 87.69 176 LEU A N 1
ATOM 1403 C CA . LEU A 1 176 ? -13.826 10.978 27.256 1.00 87.69 176 LEU A CA 1
ATOM 1404 C C . LEU A 1 176 ? -13.098 11.370 28.545 1.00 87.69 176 LEU A C 1
ATOM 1406 O O . LEU A 1 176 ? -12.914 12.550 28.811 1.00 87.69 176 LEU A O 1
ATOM 1410 N N . LEU A 1 177 ? -12.684 10.366 29.331 1.00 82.88 177 LEU A N 1
ATOM 1411 C CA . LEU A 1 177 ? -11.822 10.514 30.511 1.00 82.88 177 LEU A CA 1
ATOM 1412 C C . LEU A 1 177 ? -12.189 11.739 31.364 1.00 82.88 177 LEU A C 1
ATOM 1414 O O . LEU A 1 177 ? -11.401 12.659 31.536 1.00 82.88 177 LEU A O 1
ATOM 1418 N N . GLY A 1 178 ? -13.444 11.809 31.812 1.00 82.69 178 GLY A N 1
ATOM 1419 C CA . GLY A 1 178 ? -13.843 12.855 32.745 1.00 82.69 178 GLY A CA 1
ATOM 1420 C C . GLY A 1 178 ? -13.997 14.270 32.172 1.00 82.69 178 GLY A C 1
ATOM 1421 O O . GLY A 1 178 ? -14.300 15.198 32.920 1.00 82.69 178 GLY A O 1
ATOM 1422 N N . LEU A 1 179 ? -13.839 14.459 30.860 1.00 88.81 179 LEU A N 1
ATOM 1423 C CA . LEU A 1 179 ? -13.957 15.773 30.228 1.00 88.81 179 LEU A CA 1
ATOM 1424 C C . LEU A 1 179 ? -15.368 16.360 30.330 1.00 88.81 179 LEU A C 1
ATOM 1426 O O . LEU A 1 179 ? -15.506 17.573 30.443 1.00 88.81 179 LEU A O 1
ATOM 1430 N N . MET A 1 180 ? -16.424 15.538 30.336 1.00 86.56 180 MET A N 1
ATOM 1431 C CA . MET A 1 180 ? -17.802 16.035 30.486 1.00 86.56 180 MET A CA 1
ATOM 1432 C C . MET A 1 180 ? -18.013 16.868 31.763 1.00 86.56 180 MET A C 1
ATOM 1434 O O . MET A 1 180 ? -18.387 18.040 31.641 1.00 86.56 180 MET A O 1
ATOM 1438 N N . PRO A 1 181 ? -17.768 16.333 32.977 1.00 83.06 181 PRO A N 1
ATOM 1439 C CA . PRO A 1 181 ? -17.910 17.120 34.197 1.00 83.06 181 PRO A CA 1
ATOM 1440 C C . PRO A 1 181 ? -16.928 18.300 34.252 1.00 83.06 181 PRO A C 1
ATOM 1442 O O . PRO A 1 181 ? -17.326 19.376 34.693 1.00 83.06 181 PRO A O 1
ATOM 1445 N N . ALA A 1 182 ? -15.705 18.166 33.724 1.00 88.38 182 ALA A N 1
ATOM 1446 C CA . ALA A 1 182 ? -14.746 19.274 33.656 1.00 88.38 182 ALA A CA 1
ATOM 1447 C C . ALA A 1 182 ? -15.237 20.435 32.763 1.00 88.38 182 ALA A C 1
ATOM 1449 O O . ALA A 1 182 ? -15.166 21.602 33.151 1.00 88.38 182 ALA A O 1
ATOM 1450 N N . ARG A 1 183 ? -15.822 20.141 31.592 1.00 88.75 183 ARG A N 1
ATOM 1451 C CA . ARG A 1 183 ? -16.455 21.154 30.725 1.00 88.75 183 ARG A CA 1
ATOM 1452 C C . ARG A 1 183 ? -17.610 21.841 31.447 1.00 88.75 183 ARG A C 1
ATOM 1454 O O . ARG A 1 183 ? -17.726 23.064 31.399 1.00 88.75 183 ARG A O 1
ATOM 1461 N N . ARG A 1 184 ? -18.458 21.071 32.137 1.00 85.69 184 ARG A N 1
ATOM 1462 C CA . ARG A 1 184 ? -19.580 21.609 32.920 1.00 85.69 184 ARG A CA 1
ATOM 1463 C C . ARG A 1 184 ? -19.093 22.522 34.048 1.00 85.69 184 ARG A C 1
ATOM 1465 O O . ARG A 1 184 ? -19.672 23.589 34.239 1.00 85.69 184 ARG A O 1
ATOM 1472 N N . PHE A 1 185 ? -18.021 22.139 34.738 1.00 85.31 185 PHE A N 1
ATOM 1473 C CA . PHE A 1 185 ? -17.361 22.953 35.757 1.00 85.31 185 PHE A CA 1
ATOM 1474 C C . PHE A 1 185 ? -16.890 24.301 35.198 1.00 85.31 185 PHE A C 1
ATOM 1476 O O . PHE A 1 185 ? -17.199 25.331 35.792 1.00 85.31 185 PHE A O 1
ATOM 1483 N N . LEU A 1 186 ? -16.222 24.314 34.039 1.00 87.38 186 LEU A N 1
ATOM 1484 C CA . LEU A 1 186 ? -15.761 25.554 33.399 1.00 87.38 186 LEU A CA 1
ATOM 1485 C C . LEU A 1 186 ? -16.926 26.445 32.944 1.00 87.38 186 LEU A C 1
ATOM 1487 O O . LEU A 1 186 ? -16.917 27.648 33.192 1.00 87.38 186 LEU A O 1
ATOM 1491 N N . VAL A 1 187 ? -17.962 25.857 32.335 1.00 84.44 187 VAL A N 1
ATOM 1492 C CA . VAL A 1 187 ? -19.134 26.595 31.827 1.00 84.44 187 VAL A CA 1
ATOM 1493 C C . VAL A 1 187 ? -19.960 27.231 32.949 1.00 84.44 187 VAL A C 1
ATOM 1495 O O . VAL A 1 187 ? -20.521 28.307 32.755 1.00 84.44 187 VAL A O 1
ATOM 1498 N N . ASN A 1 188 ? -20.044 26.582 34.113 1.00 83.62 188 ASN A N 1
ATOM 1499 C CA . ASN A 1 188 ? -20.846 27.052 35.245 1.00 83.62 188 ASN A CA 1
ATOM 1500 C C . ASN A 1 188 ? -20.145 28.129 36.095 1.00 83.62 188 ASN A C 1
ATOM 1502 O O . ASN A 1 188 ? -20.719 28.586 37.085 1.00 83.62 188 ASN A O 1
ATOM 1506 N N . ARG A 1 189 ? -18.919 28.542 35.747 1.00 81.88 189 ARG A N 1
ATOM 1507 C CA . ARG A 1 189 ? -18.233 29.641 36.437 1.00 81.88 189 ARG A CA 1
ATOM 1508 C C . ARG A 1 189 ? -18.935 30.971 36.158 1.00 81.88 189 ARG A C 1
ATOM 1510 O O . ARG A 1 189 ? -19.230 31.312 35.015 1.00 81.88 189 ARG A O 1
ATOM 1517 N N . SER A 1 190 ? -19.192 31.724 37.226 1.00 70.75 190 SER A N 1
ATOM 1518 C CA . SER A 1 190 ? -19.782 33.066 37.157 1.00 70.75 190 SER A CA 1
ATOM 1519 C C . SER A 1 190 ? -18.772 34.136 36.741 1.00 70.75 190 SER A C 1
ATOM 1521 O O . SER A 1 190 ? -19.158 35.146 36.164 1.00 70.75 190 SER A O 1
ATOM 1523 N N . GLU A 1 191 ? -17.492 33.919 37.043 1.00 82.38 191 GLU A N 1
ATOM 1524 C CA . GLU A 1 191 ? -16.390 34.813 36.688 1.00 82.38 191 GLU A CA 1
ATOM 1525 C C . GLU A 1 191 ? -16.128 34.773 35.176 1.00 82.38 191 GLU A C 1
ATOM 1527 O O . GLU A 1 191 ? -16.039 33.695 34.583 1.00 82.38 191 GLU A O 1
ATOM 1532 N N . ARG A 1 192 ? -16.037 35.953 34.554 1.00 84.19 192 ARG A N 1
ATOM 1533 C CA . ARG A 1 192 ? -15.772 36.132 33.123 1.00 84.19 192 ARG A CA 1
ATOM 1534 C C . ARG A 1 192 ? -14.448 36.859 32.943 1.00 84.19 192 ARG A C 1
ATOM 1536 O O . ARG A 1 192 ? -14.169 37.807 33.671 1.00 84.19 192 ARG A O 1
ATOM 1543 N N . PHE A 1 193 ? -13.659 36.418 31.969 1.00 87.75 193 PHE A N 1
ATOM 1544 C CA . PHE A 1 193 ? -12.346 36.992 31.676 1.00 87.75 193 PHE A CA 1
ATOM 1545 C C . PHE A 1 193 ? -12.400 37.769 30.354 1.00 87.75 193 PHE A C 1
ATOM 1547 O O . PHE A 1 193 ? -12.873 37.228 29.351 1.00 87.75 193 PHE A O 1
ATOM 1554 N N . PRO A 1 194 ? -11.898 39.014 30.298 1.00 84.81 194 PRO A N 1
ATOM 1555 C CA . PRO A 1 194 ? -11.940 39.818 29.074 1.00 84.81 194 PRO A CA 1
ATOM 1556 C C . PRO A 1 194 ? -11.005 39.282 27.977 1.00 84.81 194 PRO A C 1
ATOM 1558 O O . PRO A 1 194 ? -11.247 39.478 26.785 1.00 84.81 194 PRO A O 1
ATOM 1561 N N . ARG A 1 195 ? -9.924 38.600 28.373 1.00 88.25 195 ARG A N 1
ATOM 1562 C CA . ARG A 1 195 ? -8.886 38.046 27.496 1.00 88.25 195 ARG A CA 1
ATOM 1563 C C . ARG A 1 195 ? -8.267 36.791 28.100 1.00 88.25 195 ARG A C 1
ATOM 1565 O O . ARG A 1 195 ? -8.464 36.521 29.281 1.00 88.25 195 ARG A O 1
ATOM 1572 N N . LEU A 1 196 ? -7.503 36.054 27.295 1.00 89.44 196 LEU A N 1
ATOM 1573 C CA . LEU A 1 196 ? -6.746 34.905 27.782 1.00 89.44 196 LEU A CA 1
ATOM 1574 C C . LEU A 1 196 ? -5.569 35.385 28.647 1.00 89.44 196 LEU A C 1
ATOM 1576 O O . LEU A 1 196 ? -4.686 36.091 28.162 1.00 89.44 196 LEU A O 1
ATOM 1580 N N . ASP A 1 197 ? -5.566 35.007 29.922 1.00 90.56 197 ASP A N 1
ATOM 1581 C CA . ASP A 1 197 ? -4.546 35.371 30.910 1.00 90.56 197 ASP A CA 1
ATOM 1582 C C . ASP A 1 197 ? -4.127 34.165 31.780 1.00 90.56 197 ASP A C 1
ATOM 1584 O O . ASP A 1 197 ? -4.566 33.030 31.571 1.00 90.56 197 ASP A O 1
ATOM 1588 N N . GLU A 1 198 ? -3.251 34.388 32.763 1.00 88.12 198 GLU A N 1
ATOM 1589 C CA . GLU A 1 198 ? -2.812 33.332 33.687 1.00 88.12 198 GLU A CA 1
ATOM 1590 C C . GLU A 1 198 ? -3.953 32.774 34.556 1.00 88.12 198 GLU A C 1
ATOM 1592 O O . GLU A 1 198 ? -3.902 31.609 34.957 1.00 88.12 198 GLU A O 1
ATOM 1597 N N . GLY A 1 199 ? -4.996 33.565 34.833 1.00 88.75 199 GLY A N 1
ATOM 1598 C CA . GLY A 1 199 ? -6.185 33.110 35.557 1.00 88.75 199 GLY A CA 1
ATOM 1599 C C . GLY A 1 199 ? -6.956 32.058 34.760 1.00 88.75 199 GLY A C 1
ATOM 1600 O O . GLY A 1 199 ? -7.327 31.009 35.294 1.00 88.75 199 GLY A O 1
ATOM 1601 N N . CYS A 1 200 ? -7.092 32.275 33.450 1.00 89.62 200 CYS A N 1
ATOM 1602 C CA . CYS A 1 200 ? -7.652 31.287 32.530 1.00 89.62 200 CYS A CA 1
ATOM 1603 C C . CYS A 1 200 ? -6.832 29.987 32.504 1.00 89.62 200 CYS A C 1
ATOM 1605 O O . CYS A 1 200 ? -7.406 28.896 32.485 1.00 89.62 200 CYS A O 1
ATOM 1607 N N . LEU A 1 201 ? -5.498 30.087 32.538 1.00 89.75 201 LEU A N 1
ATOM 1608 C CA . LEU A 1 201 ? -4.616 28.919 32.574 1.00 89.75 201 LEU A CA 1
ATOM 1609 C C . LEU A 1 201 ? -4.770 28.125 33.882 1.00 89.75 201 LEU A C 1
ATOM 1611 O O . LEU A 1 201 ? -4.839 26.899 33.831 1.00 89.75 201 LEU A O 1
ATOM 1615 N N . ARG A 1 202 ? -4.914 28.790 35.039 1.00 90.19 202 ARG A N 1
ATOM 1616 C CA . ARG A 1 202 ? -5.240 28.121 36.319 1.00 90.19 202 ARG A CA 1
ATOM 1617 C C . ARG A 1 202 ? -6.543 27.336 36.222 1.00 90.19 202 ARG A C 1
ATOM 1619 O O . ARG A 1 202 ? -6.569 26.164 36.581 1.00 90.19 202 ARG A O 1
ATOM 1626 N N . LEU A 1 203 ? -7.597 27.943 35.672 1.00 89.56 203 LEU A N 1
ATOM 1627 C CA . LEU A 1 203 ? -8.877 27.258 35.468 1.00 89.56 203 LEU A CA 1
ATOM 1628 C C . LEU A 1 203 ? -8.748 26.046 34.542 1.00 89.56 203 LEU A C 1
ATOM 1630 O O . LEU A 1 203 ? -9.332 24.999 34.826 1.00 89.56 203 LEU A O 1
ATOM 1634 N N . LEU A 1 204 ? -7.972 26.170 33.462 1.00 91.38 204 LEU A N 1
ATOM 1635 C CA . LEU A 1 204 ? -7.692 25.061 32.556 1.00 91.38 204 LEU A CA 1
ATOM 1636 C C . LEU A 1 204 ? -6.967 23.918 33.277 1.00 91.38 204 LEU A C 1
ATOM 1638 O O . LEU A 1 204 ? -7.366 22.767 33.121 1.00 91.38 204 LEU A O 1
ATOM 1642 N N . VAL A 1 205 ? -5.948 24.226 34.085 1.00 92.06 205 VAL A N 1
ATOM 1643 C CA . VAL A 1 205 ? -5.191 23.245 34.879 1.00 92.06 205 VAL A CA 1
ATOM 1644 C C . VAL A 1 205 ? -6.098 22.539 35.884 1.00 92.06 205 VAL A C 1
ATOM 1646 O O . VAL A 1 205 ? -6.080 21.312 35.941 1.00 92.06 205 VAL A O 1
ATOM 1649 N N . SER A 1 206 ? -6.954 23.266 36.609 1.00 89.31 206 SER A N 1
ATOM 1650 C CA . SER A 1 206 ? -7.937 22.654 37.511 1.00 89.31 206 SER A CA 1
ATOM 1651 C C . SER A 1 206 ? -8.936 21.772 36.752 1.00 89.31 206 SER A C 1
ATOM 1653 O O . SER A 1 206 ? -9.260 20.680 37.211 1.00 89.31 206 SER A O 1
ATOM 1655 N N . GLY A 1 207 ? -9.416 22.208 35.582 1.00 89.81 207 GLY A N 1
ATOM 1656 C CA . GLY A 1 207 ? -10.324 21.420 34.741 1.00 89.81 207 GLY A CA 1
ATOM 1657 C C . GLY A 1 207 ? -9.669 20.151 34.188 1.00 89.81 207 GLY A C 1
ATOM 1658 O O . GLY A 1 207 ? -10.285 19.086 34.180 1.00 89.81 207 GLY A O 1
ATOM 1659 N N . LEU A 1 208 ? -8.406 20.239 33.772 1.00 91.12 208 LEU A N 1
ATOM 1660 C CA . LEU A 1 208 ? -7.623 19.100 33.302 1.00 91.12 208 LEU A CA 1
ATOM 1661 C C . LEU A 1 208 ? -7.312 18.128 34.447 1.00 91.12 208 LEU A C 1
ATOM 1663 O O . LEU A 1 208 ? -7.493 16.923 34.289 1.00 91.12 208 LEU A O 1
ATOM 1667 N N . GLY A 1 209 ? -6.928 18.645 35.616 1.00 90.44 209 GLY A N 1
ATOM 1668 C CA . GLY A 1 209 ? -6.748 17.860 36.834 1.00 90.44 209 GLY A CA 1
ATOM 1669 C C . GLY A 1 209 ? -8.021 17.105 37.210 1.00 90.44 209 GLY A C 1
ATOM 1670 O O . GLY A 1 209 ? -7.974 15.890 37.390 1.00 90.44 209 GLY A O 1
ATOM 1671 N N . GLN A 1 210 ? -9.180 17.774 37.195 1.00 85.06 210 GLN A N 1
ATOM 1672 C CA . GLN A 1 210 ? -10.482 17.121 37.376 1.00 85.06 210 GLN A CA 1
ATOM 1673 C C . GLN A 1 210 ? -10.721 16.020 36.341 1.00 85.06 210 GLN A C 1
ATOM 1675 O O . GLN A 1 210 ? -11.078 14.907 36.718 1.00 85.06 210 GLN A O 1
ATOM 1680 N N . ALA A 1 211 ? -10.476 16.285 35.054 1.00 88.00 211 ALA A N 1
ATOM 1681 C CA . ALA A 1 211 ? -10.611 15.279 34.003 1.00 88.00 211 ALA A CA 1
ATOM 1682 C C . ALA A 1 211 ? -9.685 14.067 34.224 1.00 88.00 211 ALA A C 1
ATOM 1684 O O . ALA A 1 211 ? -10.052 12.952 33.880 1.00 88.00 211 ALA A O 1
ATOM 1685 N N . MET A 1 212 ? -8.528 14.240 34.861 1.00 89.25 212 MET A N 1
ATOM 1686 C CA . MET A 1 212 ? -7.588 13.156 35.178 1.00 89.25 212 MET A CA 1
ATOM 1687 C C . MET A 1 212 ? -7.835 12.500 36.550 1.00 89.25 212 MET A C 1
ATOM 1689 O O . MET A 1 212 ? -7.174 11.518 36.892 1.00 89.25 212 MET A O 1
ATOM 1693 N N . GLY A 1 213 ? -8.779 13.010 37.346 1.00 85.94 213 GLY A N 1
ATOM 1694 C CA . GLY A 1 213 ? -9.018 12.563 38.721 1.00 85.94 213 GLY A CA 1
ATOM 1695 C C . GLY A 1 213 ? -7.967 13.039 39.733 1.00 85.94 213 GLY A C 1
ATOM 1696 O O . GLY A 1 213 ? -7.803 12.401 40.772 1.00 85.94 213 GLY A O 1
ATOM 1697 N N . VAL A 1 214 ? -7.251 14.126 39.433 1.00 88.69 214 VAL A N 1
ATOM 1698 C CA . VAL A 1 214 ? -6.261 14.781 40.303 1.00 88.69 214 VAL A CA 1
ATOM 1699 C C . VAL A 1 214 ? -6.954 15.812 41.205 1.00 88.69 214 VAL A C 1
ATOM 1701 O O . VAL A 1 214 ? -7.631 16.695 40.677 1.00 88.69 214 VAL A O 1
ATOM 1704 N N . PRO A 1 215 ? -6.778 15.761 42.541 1.00 84.56 215 PRO A N 1
ATOM 1705 C CA . PRO A 1 215 ? -7.443 16.670 43.473 1.00 84.56 215 PRO A CA 1
ATOM 1706 C C . PRO A 1 215 ? -7.184 18.149 43.170 1.00 84.56 215 PRO A C 1
ATOM 1708 O O . PRO A 1 215 ? -6.055 18.540 42.861 1.00 84.56 215 PRO A O 1
ATOM 1711 N N . SER A 1 216 ? -8.206 18.992 43.355 1.00 80.75 216 SER A N 1
ATOM 1712 C CA . SER A 1 216 ? -8.085 20.446 43.163 1.00 80.75 216 SER A CA 1
ATOM 1713 C C . SER A 1 216 ? -6.949 21.044 43.997 1.00 80.75 216 SER A C 1
ATOM 1715 O O . SER A 1 216 ? -6.170 21.821 43.467 1.00 80.75 216 SER A O 1
ATOM 1717 N N . ALA A 1 217 ? -6.760 20.586 45.242 1.00 82.88 217 ALA A N 1
ATOM 1718 C CA . ALA A 1 217 ? -5.688 21.058 46.122 1.00 82.88 217 ALA A CA 1
ATOM 1719 C C . ALA A 1 217 ? -4.272 20.875 45.537 1.00 82.88 217 ALA A C 1
ATOM 1721 O O . ALA A 1 217 ? -3.396 21.700 45.782 1.00 82.88 217 ALA A O 1
ATOM 1722 N N . PHE A 1 218 ? -4.041 19.817 44.748 1.00 88.12 218 PHE A N 1
ATOM 1723 C CA . PHE A 1 218 ? -2.769 19.629 44.043 1.00 88.12 218 PHE A CA 1
ATOM 1724 C C . PHE A 1 218 ? -2.618 20.650 42.909 1.00 88.12 218 PHE A C 1
ATOM 1726 O O . PHE A 1 218 ? -1.562 21.256 42.749 1.00 88.12 218 PHE A O 1
ATOM 1733 N N . CYS A 1 219 ? -3.695 20.881 42.155 1.00 86.12 219 CYS A N 1
ATOM 1734 C CA . CYS A 1 219 ? -3.732 21.861 41.069 1.00 86.12 219 CYS A CA 1
ATOM 1735 C C . CYS A 1 219 ? -3.569 23.304 41.584 1.00 86.12 219 CYS A C 1
ATOM 1737 O O . CYS A 1 219 ? -2.903 24.120 40.952 1.00 86.12 219 CYS A O 1
ATOM 1739 N N . ASP A 1 220 ? -4.129 23.609 42.754 1.00 82.19 220 ASP A N 1
ATOM 1740 C CA . ASP A 1 220 ? -4.055 24.928 43.388 1.00 82.19 220 ASP A CA 1
ATOM 1741 C C . ASP A 1 220 ? -2.654 25.221 43.963 1.00 82.19 220 ASP A C 1
ATOM 1743 O O . ASP A 1 220 ? -2.299 26.378 44.189 1.00 82.19 220 ASP A O 1
ATOM 1747 N N . GLY A 1 221 ? -1.822 24.186 44.146 1.00 81.88 221 GLY A N 1
ATOM 1748 C CA . GLY A 1 221 ? -0.439 24.303 44.618 1.00 81.88 221 GLY A CA 1
ATOM 1749 C C . GLY A 1 221 ? 0.522 24.979 43.630 1.00 81.88 221 GLY A C 1
ATOM 1750 O O . GLY A 1 221 ? 1.610 25.403 44.027 1.00 81.88 221 GLY A O 1
ATOM 1751 N N . PHE A 1 222 ? 0.140 25.132 42.358 1.00 83.56 222 PHE A N 1
ATOM 1752 C CA . PHE A 1 222 ? 0.953 25.814 41.348 1.00 83.56 222 PHE A CA 1
ATOM 1753 C C . PHE A 1 222 ? 0.783 27.339 41.446 1.00 83.56 222 PHE A C 1
ATOM 1755 O O . PHE A 1 222 ? -0.017 27.955 40.741 1.00 83.56 222 PHE A O 1
ATOM 1762 N N . SER A 1 223 ? 1.548 27.984 42.332 1.00 74.50 223 SER A N 1
ATOM 1763 C CA . SER A 1 223 ? 1.562 29.451 42.460 1.00 74.50 223 SER A CA 1
ATOM 1764 C C . SER A 1 223 ? 2.259 30.143 41.283 1.00 74.50 223 SER A C 1
ATOM 1766 O O . SER A 1 223 ? 1.812 31.209 40.866 1.00 74.50 223 SER A O 1
ATOM 1768 N N . VAL A 1 224 ? 3.287 29.512 40.707 1.00 80.12 224 VAL A N 1
ATOM 1769 C CA . VAL A 1 224 ? 4.009 29.944 39.501 1.00 80.12 224 VAL A CA 1
ATOM 1770 C C . VAL A 1 224 ? 4.080 28.767 38.533 1.00 80.12 224 VAL A C 1
ATOM 1772 O O . VAL A 1 224 ? 4.490 27.671 38.919 1.00 80.12 224 VAL A O 1
ATOM 1775 N N . PHE A 1 225 ? 3.673 28.981 37.282 1.00 85.00 225 PHE A N 1
ATOM 1776 C CA . PHE A 1 225 ? 3.708 27.928 36.272 1.00 85.00 225 PHE A CA 1
ATOM 1777 C C . PHE A 1 225 ? 5.132 27.688 35.757 1.00 85.00 225 PHE A C 1
ATOM 1779 O O . PHE A 1 225 ? 5.864 28.653 35.521 1.00 85.00 225 PHE A O 1
ATOM 1786 N N . PRO A 1 226 ? 5.532 26.421 35.538 1.00 86.62 226 PRO A N 1
ATOM 1787 C CA . PRO A 1 226 ? 6.769 26.113 34.834 1.00 86.62 226 PRO A CA 1
ATOM 1788 C C . PRO A 1 226 ? 6.790 26.775 33.448 1.00 86.62 226 PRO A C 1
ATOM 1790 O O . PRO A 1 226 ? 5.743 26.831 32.802 1.00 86.62 226 PRO A O 1
ATOM 1793 N N . PRO A 1 227 ? 7.957 27.229 32.957 1.00 82.88 227 PRO A N 1
ATOM 1794 C CA . PRO A 1 227 ? 8.059 27.878 31.649 1.00 82.88 227 PRO A CA 1
ATOM 1795 C C . PRO A 1 227 ? 7.674 26.941 30.497 1.00 82.88 227 PRO A C 1
ATOM 1797 O O . PRO A 1 227 ? 7.037 27.381 29.542 1.00 82.88 227 PRO A O 1
ATOM 1800 N N . GLU A 1 228 ? 7.992 25.650 30.625 1.00 87.56 228 GLU A N 1
ATOM 1801 C CA . GLU A 1 228 ? 7.637 24.619 29.649 1.00 87.56 228 GLU A CA 1
ATOM 1802 C C . GLU A 1 228 ? 6.351 23.883 30.068 1.00 87.56 228 GLU A C 1
ATOM 1804 O O . GLU A 1 228 ? 6.303 23.338 31.180 1.00 87.56 228 GLU A O 1
ATOM 1809 N N . PRO A 1 229 ? 5.316 23.818 29.205 1.00 91.25 229 PRO A N 1
ATOM 1810 C CA . PRO A 1 229 ? 4.040 23.172 29.528 1.00 91.25 229 PRO A CA 1
ATOM 1811 C C . PRO A 1 229 ? 4.176 21.663 29.772 1.00 91.25 229 PRO A C 1
ATOM 1813 O O . PRO A 1 229 ? 3.409 21.099 30.552 1.00 91.25 229 PRO A O 1
ATOM 1816 N N . GLU A 1 230 ? 5.182 21.018 29.175 1.00 89.44 230 GLU A N 1
ATOM 1817 C CA . GLU A 1 230 ? 5.491 19.599 29.382 1.00 89.44 230 GLU A CA 1
ATOM 1818 C C . GLU A 1 230 ? 5.779 19.280 30.859 1.00 89.44 230 GLU A C 1
ATOM 1820 O O . GLU A 1 230 ? 5.318 18.269 31.384 1.00 89.44 230 GLU A O 1
ATOM 1825 N N . ASN A 1 231 ? 6.469 20.172 31.575 1.00 91.44 231 ASN A N 1
ATOM 1826 C CA . ASN A 1 231 ? 6.776 19.966 32.992 1.00 91.44 231 ASN A CA 1
ATOM 1827 C C . ASN A 1 231 ? 5.510 19.971 33.855 1.00 91.44 231 ASN A C 1
ATOM 1829 O O . ASN A 1 231 ? 5.368 19.152 34.765 1.00 91.44 231 ASN A O 1
ATOM 1833 N N . LEU A 1 232 ? 4.575 20.880 33.560 1.00 93.06 232 LEU A N 1
ATOM 1834 C CA . LEU A 1 232 ? 3.289 20.938 34.251 1.00 93.06 232 LEU A CA 1
ATOM 1835 C C . LEU A 1 232 ? 2.428 19.716 33.916 1.00 93.06 232 LEU A C 1
ATOM 1837 O O . LEU A 1 232 ? 1.839 19.112 34.813 1.00 93.06 232 LEU A O 1
ATOM 1841 N N . TRP A 1 233 ? 2.403 19.319 32.641 1.00 93.56 233 TRP A N 1
ATOM 1842 C CA . TRP A 1 233 ? 1.743 18.095 32.200 1.00 93.56 233 TRP A CA 1
ATOM 1843 C C . TRP A 1 233 ? 2.280 16.864 32.940 1.00 93.56 233 TRP A C 1
ATOM 1845 O O . TRP A 1 233 ? 1.502 16.103 33.512 1.00 93.56 233 TRP A O 1
ATOM 1855 N N . ASN A 1 234 ? 3.603 16.695 32.995 1.00 92.81 234 ASN A N 1
ATOM 1856 C CA . ASN A 1 234 ? 4.253 15.562 33.649 1.00 92.81 234 ASN A CA 1
ATOM 1857 C C . ASN A 1 234 ? 3.970 15.514 35.157 1.00 92.81 234 ASN A C 1
ATOM 1859 O O . ASN A 1 234 ? 3.787 14.426 35.704 1.00 92.81 234 ASN A O 1
ATOM 1863 N N . ALA A 1 235 ? 3.861 16.667 35.825 1.00 93.25 235 ALA A N 1
ATOM 1864 C CA . ALA A 1 235 ? 3.460 16.730 37.230 1.00 93.25 235 ALA A CA 1
ATOM 1865 C C . ALA A 1 235 ? 2.012 16.246 37.442 1.00 93.25 235 ALA A C 1
ATOM 1867 O O . ALA A 1 235 ? 1.765 15.400 38.304 1.00 93.25 235 ALA A O 1
ATOM 1868 N N . LEU A 1 236 ? 1.065 16.725 36.624 1.00 92.81 236 LEU A N 1
ATOM 1869 C CA . LEU A 1 236 ? -0.335 16.277 36.662 1.00 92.81 236 LEU A CA 1
ATOM 1870 C C . LEU A 1 236 ? -0.460 14.787 36.326 1.00 92.81 236 LEU A C 1
ATOM 1872 O O . LEU A 1 236 ? -1.167 14.046 37.008 1.00 92.81 236 LEU A O 1
ATOM 1876 N N . LEU A 1 237 ? 0.249 14.334 35.291 1.00 92.62 237 LEU A N 1
ATOM 1877 C CA . LEU A 1 237 ? 0.253 12.944 34.853 1.00 92.62 237 LEU A CA 1
ATOM 1878 C C . LEU A 1 237 ? 0.863 12.017 35.905 1.00 92.62 237 LEU A C 1
ATOM 1880 O O . LEU A 1 237 ? 0.330 10.931 36.127 1.00 92.62 237 LEU A O 1
ATOM 1884 N N . GLY A 1 238 ? 1.948 12.428 36.563 1.00 93.62 238 GLY A N 1
ATOM 1885 C CA . GLY A 1 238 ? 2.571 11.674 37.648 1.00 93.62 238 GLY A CA 1
ATOM 1886 C C . GLY A 1 238 ? 1.608 11.451 38.812 1.00 93.62 238 GLY A C 1
ATOM 1887 O O . GLY A 1 238 ? 1.439 10.318 39.268 1.00 93.62 238 GLY A O 1
ATOM 1888 N N . GLU A 1 239 ? 0.907 12.505 39.232 1.00 93.88 239 GLU A N 1
ATOM 1889 C CA . GLU A 1 239 ? -0.083 12.409 40.306 1.00 93.88 239 GLU A CA 1
ATOM 1890 C C . GLU A 1 239 ? -1.305 11.577 39.892 1.00 93.88 239 GLU A C 1
ATOM 1892 O O . GLU A 1 239 ? -1.750 10.703 40.641 1.00 93.88 239 GLU A O 1
ATOM 1897 N N . ALA A 1 240 ? -1.803 11.754 38.665 1.00 91.25 240 ALA A N 1
ATOM 1898 C CA . ALA A 1 240 ? -2.875 10.922 38.129 1.00 91.25 240 ALA A CA 1
ATOM 1899 C C . ALA A 1 240 ? -2.465 9.441 38.083 1.00 91.25 240 ALA A C 1
ATOM 1901 O O . ALA A 1 240 ? -3.183 8.587 38.599 1.00 91.25 240 ALA A O 1
ATOM 1902 N N . ARG A 1 241 ? -1.278 9.114 37.551 1.00 92.25 241 ARG A N 1
ATOM 1903 C CA . ARG A 1 241 ? -0.748 7.739 37.520 1.00 92.25 241 ARG A CA 1
ATOM 1904 C C . ARG A 1 241 ? -0.652 7.143 38.925 1.00 92.25 241 ARG A C 1
ATOM 1906 O O . ARG A 1 241 ? -1.031 5.988 39.102 1.00 92.25 241 ARG A O 1
ATOM 1913 N N . ARG A 1 242 ? -0.225 7.918 39.930 1.00 92.06 242 ARG A N 1
ATOM 1914 C CA . ARG A 1 242 ? -0.182 7.481 41.336 1.00 92.06 242 ARG A CA 1
ATOM 1915 C C . ARG A 1 242 ? -1.574 7.107 41.859 1.00 92.06 242 ARG A C 1
ATOM 1917 O O . ARG A 1 242 ? -1.740 6.033 42.435 1.00 92.06 242 ARG A O 1
ATOM 1924 N N . ILE A 1 243 ? -2.573 7.963 41.635 1.00 88.56 243 ILE A N 1
ATOM 1925 C CA . ILE A 1 243 ? -3.962 7.752 42.080 1.00 88.56 243 ILE A CA 1
ATOM 1926 C C . ILE A 1 243 ? -4.590 6.540 41.386 1.00 88.56 243 ILE A C 1
ATOM 1928 O O . ILE A 1 243 ? -5.228 5.705 42.026 1.00 88.56 243 ILE A O 1
ATOM 1932 N N . TRP A 1 244 ? -4.407 6.436 40.073 1.00 88.00 244 TRP A N 1
ATOM 1933 C CA . TRP A 1 244 ? -4.962 5.359 39.260 1.00 88.00 244 TRP A CA 1
ATOM 1934 C C . TRP A 1 244 ? -4.301 4.014 39.582 1.00 88.00 244 TRP A C 1
ATOM 1936 O O . TRP A 1 244 ? -4.997 3.025 39.821 1.00 88.00 244 TRP A O 1
ATOM 1946 N N . SER A 1 245 ? -2.972 3.996 39.719 1.00 87.44 245 SER A N 1
ATOM 1947 C CA . SER A 1 245 ? -2.219 2.802 40.111 1.00 87.44 245 SER A CA 1
ATOM 1948 C C . SER A 1 245 ? -2.581 2.324 41.517 1.00 87.44 245 SER A C 1
ATOM 1950 O O . SER A 1 245 ? -2.640 1.117 41.735 1.00 87.44 245 SER A O 1
ATOM 1952 N N . ALA A 1 246 ? -2.869 3.228 42.462 1.00 86.06 246 ALA A N 1
ATOM 1953 C CA . ALA A 1 246 ? -3.338 2.857 43.800 1.00 86.06 246 ALA A CA 1
ATOM 1954 C C . ALA A 1 246 ? -4.695 2.125 43.778 1.00 86.06 246 ALA A C 1
ATOM 1956 O O . ALA A 1 246 ? -5.013 1.388 44.708 1.00 86.06 246 ALA A O 1
ATOM 1957 N N . ARG A 1 247 ? -5.479 2.292 42.704 1.00 81.19 247 ARG A N 1
ATOM 1958 C CA . ARG A 1 247 ? -6.730 1.561 42.449 1.00 81.19 247 ARG A CA 1
ATOM 1959 C C . ARG A 1 247 ? -6.547 0.325 41.566 1.00 81.19 247 ARG A C 1
ATOM 1961 O O . ARG A 1 247 ? -7.527 -0.341 41.260 1.00 81.19 247 ARG A O 1
ATOM 1968 N N . GLY A 1 248 ? -5.324 0.016 41.136 1.00 81.81 248 GLY A N 1
ATOM 1969 C CA . GLY A 1 248 ? -5.047 -1.101 40.233 1.00 81.81 248 GLY A CA 1
ATOM 1970 C C . GLY A 1 248 ? -5.501 -0.876 38.786 1.00 81.81 248 GLY A C 1
ATOM 1971 O O . GLY A 1 248 ? -5.720 -1.851 38.076 1.00 81.81 248 GLY A O 1
ATOM 1972 N N . ILE A 1 249 ? -5.653 0.380 38.343 1.00 83.56 249 ILE A N 1
ATOM 1973 C CA . ILE A 1 249 ? -6.041 0.732 36.967 1.00 83.56 249 ILE A CA 1
ATOM 1974 C C . ILE A 1 249 ? -4.921 1.543 36.301 1.00 83.56 249 ILE A C 1
ATOM 1976 O O . ILE A 1 249 ? -4.271 2.368 36.942 1.00 83.56 249 ILE A O 1
ATOM 1980 N N . SER A 1 250 ? -4.706 1.340 34.998 1.00 83.44 250 SER A N 1
ATOM 1981 C CA . SER A 1 250 ? -3.757 2.128 34.202 1.00 83.44 250 SER A CA 1
ATOM 1982 C C . SER A 1 250 ? -4.448 3.287 33.478 1.00 83.44 250 SER A C 1
ATOM 1984 O O . SER A 1 250 ? -5.537 3.132 32.925 1.00 83.44 250 SER A O 1
ATOM 1986 N N . LEU A 1 251 ? -3.806 4.456 33.467 1.00 84.75 251 LEU A N 1
ATOM 1987 C CA . LEU A 1 251 ? -4.301 5.646 32.778 1.00 84.75 251 LEU A CA 1
ATOM 1988 C C . LEU A 1 251 ? -3.927 5.604 31.287 1.00 84.75 251 LEU A C 1
ATOM 1990 O O . LEU A 1 251 ? -2.747 5.614 30.927 1.00 84.75 251 LEU A O 1
ATOM 1994 N N . ALA A 1 252 ? -4.933 5.603 30.412 1.00 83.38 252 ALA A N 1
ATOM 1995 C CA . ALA A 1 252 ? -4.737 5.682 28.965 1.00 83.38 252 ALA A CA 1
ATOM 1996 C C . ALA A 1 252 ? -4.494 7.133 28.509 1.00 83.38 252 ALA A C 1
ATOM 1998 O O . ALA A 1 252 ? -5.252 8.028 28.886 1.00 83.38 252 ALA A O 1
ATOM 1999 N N . LEU A 1 253 ? -3.491 7.370 27.651 1.00 87.19 253 LEU A N 1
ATOM 2000 C CA . LEU A 1 253 ? -3.166 8.717 27.154 1.00 87.19 253 LEU A CA 1
ATOM 2001 C C . LEU A 1 253 ? -3.981 9.125 25.923 1.00 87.19 253 LEU A C 1
ATOM 2003 O O . LEU A 1 253 ? -4.213 10.313 25.721 1.00 87.19 253 LEU A O 1
ATOM 2007 N N . LYS A 1 254 ? -4.468 8.169 25.122 1.00 84.31 254 LYS A N 1
ATOM 2008 C CA . LYS A 1 254 ? -5.240 8.453 23.895 1.00 84.31 254 LYS A CA 1
ATOM 2009 C C . LYS A 1 254 ? -6.419 9.426 24.127 1.00 84.31 254 LYS A C 1
ATOM 2011 O O . LYS A 1 254 ? -6.573 10.361 23.343 1.00 84.31 254 LYS A O 1
ATOM 2016 N N . PRO A 1 255 ? -7.246 9.283 25.186 1.00 85.19 255 PRO A N 1
ATOM 2017 C CA . PRO A 1 255 ? -8.305 10.254 25.486 1.00 85.19 255 PRO A CA 1
ATOM 2018 C C . PRO A 1 255 ? -7.811 11.672 25.816 1.00 85.19 255 PRO A C 1
ATOM 2020 O O . PRO A 1 255 ? -8.569 12.628 25.677 1.00 85.19 255 PRO A O 1
ATOM 2023 N N . LEU A 1 256 ? -6.556 11.812 26.253 1.00 89.44 256 LEU A N 1
ATOM 2024 C CA . LEU A 1 256 ? -5.962 13.065 26.719 1.00 89.44 256 LEU A CA 1
ATOM 2025 C C . LEU A 1 256 ? -5.283 13.882 25.617 1.00 89.44 256 LEU A C 1
ATOM 2027 O O . LEU A 1 256 ? -5.030 15.065 25.822 1.00 89.44 256 LEU A O 1
ATOM 2031 N N . GLU A 1 257 ? -5.035 13.303 24.437 1.00 89.12 257 GLU A N 1
ATOM 2032 C CA . GLU A 1 257 ? -4.293 13.947 23.337 1.00 89.12 257 GLU A CA 1
ATOM 2033 C C . GLU A 1 257 ? -4.830 15.334 22.941 1.00 89.12 257 GLU A C 1
ATOM 2035 O O . GLU A 1 257 ? -4.054 16.206 22.544 1.00 89.12 257 GLU A O 1
ATOM 2040 N N . LYS A 1 258 ? -6.156 15.520 23.039 1.00 91.44 258 LYS A N 1
ATOM 2041 C CA . LYS A 1 258 ? -6.882 16.765 22.727 1.00 91.44 258 LYS A CA 1
ATOM 2042 C C . LYS A 1 258 ? -7.653 17.334 23.929 1.00 91.44 258 LYS A C 1
ATOM 2044 O O . LYS A 1 258 ? -8.484 18.221 23.748 1.00 91.44 258 LYS A O 1
ATOM 2049 N N . ALA A 1 259 ? -7.419 16.830 25.144 1.00 92.25 259 ALA A N 1
ATOM 2050 C CA . ALA A 1 259 ? -8.183 17.215 26.337 1.00 92.25 259 ALA A CA 1
ATOM 2051 C C . ALA A 1 259 ? -8.131 18.726 26.604 1.00 92.25 259 ALA A C 1
ATOM 2053 O O . ALA A 1 259 ? -9.176 19.355 26.776 1.00 92.25 259 ALA A O 1
ATOM 2054 N N . SER A 1 260 ? -6.934 19.320 26.562 1.00 93.38 260 SER A N 1
ATOM 2055 C CA . SER A 1 260 ? -6.749 20.763 26.741 1.00 93.38 260 SER A CA 1
ATOM 2056 C C . SER A 1 260 ? -7.529 21.580 25.710 1.00 93.38 260 SER A C 1
ATOM 2058 O O . SER A 1 260 ? -8.157 22.566 26.077 1.00 93.38 260 SER A O 1
ATOM 2060 N N . LEU A 1 261 ? -7.582 21.138 24.449 1.00 93.25 261 LEU A N 1
ATOM 2061 C CA . LEU A 1 261 ? -8.309 21.815 23.373 1.00 93.25 261 LEU A CA 1
ATOM 2062 C C . LEU A 1 261 ? -9.830 21.828 23.616 1.00 93.25 261 LEU A C 1
ATOM 2064 O O . LEU A 1 261 ? -10.466 22.870 23.481 1.00 93.25 261 LEU A O 1
ATOM 2068 N N . TYR A 1 262 ? -10.418 20.708 24.051 1.00 92.38 262 TYR A N 1
ATOM 2069 C CA . TYR A 1 262 ? -11.848 20.660 24.399 1.00 92.38 262 TYR A CA 1
ATOM 2070 C C . TYR A 1 262 ? -12.199 21.519 25.624 1.00 92.38 262 TYR A C 1
ATOM 2072 O O . TYR A 1 262 ? -13.303 22.064 25.707 1.00 92.38 262 TYR A O 1
ATOM 2080 N N . LEU A 1 263 ? -11.277 21.646 26.582 1.00 92.81 263 LEU A N 1
ATOM 2081 C CA . LEU A 1 263 ? -11.461 22.490 27.765 1.00 92.81 263 LEU A CA 1
ATOM 2082 C C . LEU A 1 263 ? -11.242 23.978 27.455 1.00 92.81 263 LEU A C 1
ATOM 2084 O O . LEU A 1 263 ? -12.010 24.809 27.938 1.00 92.81 263 LEU A O 1
ATOM 2088 N N . LEU A 1 264 ? -10.273 24.312 26.597 1.00 92.62 264 LEU A N 1
ATOM 2089 C CA . LEU A 1 264 ? -10.031 25.664 26.080 1.00 92.62 264 LEU A CA 1
ATOM 2090 C C . LEU A 1 264 ? -11.283 26.254 25.419 1.00 92.62 264 LEU A C 1
ATOM 2092 O O . LEU A 1 264 ? -11.603 27.423 25.631 1.00 92.62 264 LEU A O 1
ATOM 2096 N N . GLU A 1 265 ? -12.035 25.432 24.682 1.00 92.06 265 GLU A N 1
ATOM 2097 C CA . GLU A 1 265 ? -13.317 25.810 24.072 1.00 92.06 265 GLU A CA 1
ATOM 2098 C C . GLU A 1 265 ? -14.366 26.261 25.111 1.00 92.06 265 GLU A C 1
ATOM 2100 O O . GLU A 1 265 ? -15.311 26.982 24.796 1.00 92.06 265 GLU A O 1
ATOM 2105 N N . CYS A 1 266 ? -14.239 25.802 26.359 1.00 89.94 266 CYS A N 1
ATOM 2106 C CA . CYS A 1 266 ? -15.203 26.033 27.435 1.00 89.94 266 CYS A CA 1
ATOM 2107 C C . CYS A 1 266 ? -14.805 27.159 28.394 1.00 89.94 266 CYS A C 1
ATOM 2109 O O . CYS A 1 266 ? -15.544 27.404 29.349 1.00 89.94 266 CYS A O 1
ATOM 2111 N N . LEU A 1 267 ? -13.670 27.829 28.172 1.00 89.50 267 LEU A N 1
ATOM 2112 C CA . LEU A 1 267 ? -13.230 28.914 29.044 1.00 89.50 267 LEU A CA 1
ATOM 2113 C C . LEU A 1 267 ? -14.233 30.085 29.038 1.00 89.50 267 LEU A C 1
ATOM 2115 O O . LEU A 1 267 ? -14.753 30.447 27.977 1.00 89.50 267 LEU A O 1
ATOM 2119 N N . PRO A 1 268 ? -14.503 30.712 30.198 1.00 86.44 268 PRO A N 1
ATOM 2120 C CA . PRO A 1 268 ? -15.506 31.765 30.328 1.00 86.44 268 PRO A CA 1
ATOM 2121 C C . PRO A 1 268 ? -14.977 33.135 29.857 1.00 86.44 268 PRO A C 1
ATOM 2123 O O . PRO A 1 268 ? -14.939 34.097 30.620 1.00 86.44 268 PRO A O 1
ATOM 2126 N N . LEU A 1 269 ? -14.585 33.234 28.587 1.00 86.69 269 LEU A N 1
ATOM 2127 C CA . LEU A 1 269 ? -14.059 34.459 27.975 1.00 86.69 269 LEU A CA 1
ATOM 2128 C C . LEU A 1 269 ? -15.177 35.358 27.423 1.00 86.69 269 LEU A C 1
ATOM 2130 O O . LEU A 1 269 ? -16.156 34.861 26.866 1.00 86.69 269 LEU A O 1
ATOM 2134 N N . GLU A 1 270 ? -15.025 36.679 27.547 1.00 80.50 270 GLU A N 1
ATOM 2135 C CA . GLU A 1 270 ? -15.979 37.670 27.015 1.00 80.50 270 GLU A CA 1
ATOM 2136 C C . GLU A 1 270 ? -15.914 37.774 25.483 1.00 80.50 270 GLU A C 1
ATOM 2138 O O . GLU A 1 270 ? -16.939 37.931 24.816 1.00 80.50 270 GLU A O 1
ATOM 2143 N N . LYS A 1 271 ? -14.715 37.636 24.901 1.00 73.88 271 LYS A N 1
ATOM 2144 C CA . LYS A 1 271 ? -14.522 37.605 23.445 1.00 73.88 271 LYS A CA 1
ATOM 2145 C C . LYS A 1 271 ? -15.033 36.282 22.859 1.00 73.88 271 LYS A C 1
ATOM 2147 O O . LYS A 1 271 ? -14.368 35.249 22.944 1.00 73.88 271 LYS A O 1
ATOM 2152 N N . GLY A 1 272 ? -16.176 36.328 22.171 1.00 66.12 272 GLY A N 1
ATOM 2153 C CA . GLY A 1 272 ? -16.800 35.149 21.550 1.00 66.12 272 GLY A CA 1
ATOM 2154 C C . GLY A 1 272 ? -15.966 34.447 20.462 1.00 66.12 272 GLY A C 1
ATOM 2155 O O . GLY A 1 272 ? -16.185 33.265 20.199 1.00 66.12 272 GLY A O 1
ATOM 2156 N N . GLY A 1 273 ? -14.988 35.133 19.855 1.00 78.25 273 GLY A N 1
ATOM 2157 C CA . GLY A 1 273 ? -14.124 34.572 18.808 1.00 78.25 273 GLY A CA 1
ATOM 2158 C C . GLY A 1 273 ? -13.215 33.427 19.277 1.00 78.25 273 GLY A C 1
ATOM 2159 O O . GLY A 1 273 ? -12.934 32.529 18.490 1.00 78.25 273 GLY A O 1
ATOM 2160 N N . ASN A 1 274 ? -12.813 33.383 20.557 1.00 86.75 274 ASN A N 1
ATOM 2161 C CA . ASN A 1 274 ? -11.867 32.370 21.050 1.00 86.75 274 ASN A CA 1
ATOM 2162 C C . ASN A 1 274 ? -12.427 30.942 20.979 1.00 86.75 274 ASN A C 1
ATOM 2164 O O . ASN A 1 274 ? -11.792 30.049 20.424 1.00 86.75 274 ASN A O 1
ATOM 2168 N N . ALA A 1 275 ? -13.634 30.724 21.508 1.00 87.50 275 ALA A N 1
ATOM 2169 C CA . ALA A 1 275 ? -14.270 29.407 21.463 1.00 87.50 275 ALA A CA 1
ATOM 2170 C C . ALA A 1 275 ? -14.507 28.950 20.013 1.00 87.50 275 ALA A C 1
ATOM 2172 O O . ALA A 1 275 ? -14.348 27.774 19.699 1.00 87.50 275 ALA A O 1
ATOM 2173 N N . SER A 1 276 ? -14.823 29.896 19.122 1.00 88.94 276 SER A N 1
ATOM 2174 C CA . SER A 1 276 ? -15.005 29.656 17.688 1.00 88.94 276 SER A CA 1
ATOM 2175 C C . SER A 1 276 ? -13.693 29.258 16.995 1.00 88.94 276 SER A C 1
ATOM 2177 O O . SER A 1 276 ? -13.685 28.308 16.219 1.00 88.94 276 SER A O 1
ATOM 2179 N N . PHE A 1 277 ? -12.569 29.900 17.330 1.00 92.00 277 PHE A N 1
ATOM 2180 C CA . PHE A 1 277 ? -11.246 29.530 16.815 1.00 92.00 277 PHE A CA 1
ATOM 2181 C C . PHE A 1 277 ? -10.777 28.158 17.322 1.00 92.00 277 PHE A C 1
ATOM 2183 O O . PHE A 1 277 ? -10.322 27.321 16.545 1.00 92.00 277 PHE A O 1
ATOM 2190 N N . VAL A 1 278 ? -10.956 27.869 18.615 1.00 92.75 278 VAL A N 1
ATOM 2191 C CA . VAL A 1 278 ? -10.667 26.536 19.170 1.00 92.75 278 VAL A CA 1
ATOM 2192 C C . VAL A 1 278 ? -11.522 25.468 18.487 1.00 92.75 278 VAL A C 1
ATOM 2194 O O . VAL A 1 278 ? -11.027 24.391 18.153 1.00 92.75 278 VAL A O 1
ATOM 2197 N N . ARG A 1 279 ? -12.798 25.771 18.234 1.00 91.19 279 ARG A N 1
ATOM 2198 C CA . ARG A 1 279 ? -13.705 24.874 17.521 1.00 91.19 279 ARG A CA 1
ATOM 2199 C C . ARG A 1 279 ? -13.273 24.658 16.067 1.00 91.19 279 ARG A C 1
ATOM 2201 O O . ARG A 1 279 ? -13.284 23.514 15.629 1.00 91.19 279 ARG A O 1
ATOM 2208 N N . TYR A 1 280 ? -12.796 25.692 15.371 1.00 91.75 280 TYR A N 1
ATOM 2209 C CA . TYR A 1 280 ? -12.158 25.555 14.055 1.00 91.75 280 TYR A CA 1
ATOM 2210 C C . TYR A 1 280 ? -11.001 24.544 14.091 1.00 91.75 280 TYR A C 1
ATOM 2212 O O . TYR A 1 280 ? -10.984 23.628 13.274 1.00 91.75 280 TYR A O 1
ATOM 2220 N N . LEU A 1 281 ? -10.104 24.617 15.083 1.00 92.69 281 LEU A N 1
ATOM 2221 C CA . LEU A 1 281 ? -9.011 23.641 15.235 1.00 92.69 281 LEU A CA 1
ATOM 2222 C C . LEU A 1 281 ? -9.517 22.217 15.537 1.00 92.69 281 LEU A C 1
ATOM 2224 O O . LEU A 1 281 ? -8.899 21.236 15.134 1.00 92.69 281 LEU A O 1
ATOM 2228 N N . ILE A 1 282 ? -10.635 22.065 16.249 1.00 91.19 282 ILE A N 1
ATOM 2229 C CA . ILE A 1 282 ? -11.248 20.750 16.505 1.00 91.19 282 ILE A CA 1
ATOM 2230 C C . ILE A 1 282 ? -11.864 20.169 15.220 1.00 91.19 282 ILE A C 1
ATOM 2232 O O . ILE A 1 282 ? -11.726 18.971 14.960 1.00 91.19 282 ILE A O 1
ATOM 2236 N N . GLU A 1 283 ? -12.535 21.006 14.427 1.00 88.75 283 GLU A N 1
ATOM 2237 C CA . GLU A 1 283 ? -13.259 20.618 13.211 1.00 88.75 283 GLU A CA 1
ATOM 2238 C C . GLU A 1 283 ? -12.332 20.376 12.011 1.00 88.75 283 GLU A C 1
ATOM 2240 O O . GLU A 1 283 ? -12.600 19.489 11.197 1.00 88.75 283 GLU A O 1
ATOM 2245 N N . ARG A 1 284 ? -11.237 21.139 11.909 1.00 85.94 284 ARG A N 1
ATOM 2246 C CA . ARG A 1 284 ? -10.246 21.086 10.827 1.00 85.94 284 ARG A CA 1
ATOM 2247 C C . ARG A 1 284 ? -8.978 20.385 11.297 1.00 85.94 284 ARG A C 1
ATOM 2249 O O . ARG A 1 284 ? -8.109 20.969 11.944 1.00 85.94 284 ARG A O 1
ATOM 2256 N N . GLU A 1 285 ? -8.866 19.102 10.963 1.00 83.12 285 GLU A N 1
ATOM 2257 C CA . GLU A 1 285 ? -7.716 18.296 11.371 1.00 83.12 285 GLU A CA 1
ATOM 2258 C C . GLU A 1 285 ? -6.390 18.798 10.775 1.00 83.12 285 GLU A C 1
ATOM 2260 O O . GLU A 1 285 ? -5.366 18.719 11.451 1.00 83.12 285 GLU A O 1
ATOM 2265 N N . ASP A 1 286 ? -6.407 19.364 9.564 1.00 80.75 286 ASP A N 1
ATOM 2266 C CA . ASP A 1 286 ? -5.247 20.001 8.933 1.00 80.75 286 ASP A CA 1
ATOM 2267 C C . ASP A 1 286 ? -4.739 21.194 9.753 1.00 80.75 286 ASP A C 1
ATOM 2269 O O . ASP A 1 286 ? -3.544 21.275 10.030 1.00 80.75 286 ASP A O 1
ATOM 2273 N N . ALA A 1 287 ? -5.643 22.056 10.227 1.00 86.38 287 ALA A N 1
ATOM 2274 C CA . ALA A 1 287 ? -5.295 23.202 11.067 1.00 86.38 287 ALA A CA 1
ATOM 2275 C C . ALA A 1 287 ? -4.721 22.769 12.429 1.00 86.38 287 ALA A C 1
ATOM 2277 O O . ALA A 1 287 ? -3.693 23.280 12.877 1.00 86.38 287 ALA A O 1
ATOM 2278 N N . TYR A 1 288 ? -5.333 21.768 13.077 1.00 91.38 288 TYR A N 1
ATOM 2279 C CA . TYR A 1 288 ? -4.792 21.190 14.314 1.00 91.38 288 TYR A CA 1
ATOM 2280 C C . TYR A 1 288 ? -3.393 20.603 14.112 1.00 91.38 288 TYR A C 1
ATOM 2282 O O . TYR A 1 288 ? -2.495 20.865 14.916 1.00 91.38 288 TYR A O 1
ATOM 2290 N N . ARG A 1 289 ? -3.196 19.815 13.046 1.00 89.56 289 ARG A N 1
ATOM 2291 C CA . ARG A 1 289 ? -1.900 19.199 12.734 1.00 89.56 289 ARG A CA 1
ATOM 2292 C C . ARG A 1 289 ? -0.847 20.244 12.377 1.00 89.56 289 ARG A C 1
ATOM 2294 O O . ARG A 1 289 ? 0.294 20.072 12.790 1.00 89.56 289 ARG A O 1
ATOM 2301 N N . ALA A 1 290 ? -1.215 21.335 11.704 1.00 87.88 290 ALA A N 1
ATOM 2302 C CA . ALA A 1 290 ? -0.299 22.432 11.399 1.00 87.88 290 ALA A CA 1
ATOM 2303 C C . ALA A 1 290 ? 0.307 23.025 12.680 1.00 87.88 290 ALA A C 1
ATOM 2305 O O . ALA A 1 290 ? 1.529 23.083 12.807 1.00 87.88 290 ALA A O 1
ATOM 2306 N N . VAL A 1 291 ? -0.517 23.367 13.677 1.00 93.44 291 VAL A N 1
ATOM 2307 C CA . VAL A 1 291 ? -0.016 23.859 14.973 1.00 93.44 291 VAL A CA 1
ATOM 2308 C C . VAL A 1 291 ? 0.752 22.759 15.719 1.00 93.44 291 VAL A C 1
ATOM 2310 O O . VAL A 1 291 ? 1.858 23.002 16.204 1.00 93.44 291 VAL A O 1
ATOM 2313 N N . LEU A 1 292 ? 0.224 21.529 15.763 1.00 93.06 292 LEU A N 1
ATOM 2314 C CA . LEU A 1 292 ? 0.856 20.393 16.447 1.00 93.06 292 LEU A CA 1
ATOM 2315 C C . LEU A 1 292 ? 2.249 20.055 15.894 1.00 93.06 292 LEU A C 1
ATOM 2317 O O . LEU A 1 292 ? 3.137 19.713 16.672 1.00 93.06 292 LEU A O 1
ATOM 2321 N N . SER A 1 293 ? 2.458 20.203 14.583 1.00 89.69 293 SER A N 1
ATOM 2322 C CA . SER A 1 293 ? 3.743 19.954 13.913 1.00 89.69 293 SER A CA 1
ATOM 2323 C C . SER A 1 293 ? 4.889 20.819 14.451 1.00 89.69 293 SER A C 1
ATOM 2325 O O . SER A 1 293 ? 6.058 20.498 14.266 1.00 89.69 293 SER A O 1
ATOM 2327 N N . THR A 1 294 ? 4.572 21.903 15.166 1.00 91.56 294 THR A N 1
ATOM 2328 C CA . THR A 1 294 ? 5.562 22.808 15.759 1.00 91.56 294 THR A CA 1
ATOM 2329 C C . THR A 1 294 ? 5.934 22.461 17.204 1.00 91.56 294 THR A C 1
ATOM 2331 O O . THR A 1 294 ? 6.631 23.243 17.851 1.00 91.56 294 THR A O 1
ATOM 2334 N N . CYS A 1 295 ? 5.514 21.300 17.730 1.00 89.75 295 CYS A N 1
ATOM 2335 C CA . CYS A 1 295 ? 5.736 20.953 19.140 1.00 89.75 295 CYS A CA 1
ATOM 2336 C C . CYS A 1 295 ? 7.218 20.920 19.547 1.00 89.75 295 CYS A C 1
ATOM 2338 O O . CYS A 1 295 ? 7.529 21.298 20.669 1.00 89.75 295 CYS A O 1
ATOM 2340 N N . TYR A 1 296 ? 8.121 20.543 18.633 1.00 86.31 296 TYR A N 1
ATOM 2341 C CA . TYR A 1 296 ? 9.577 20.551 18.850 1.00 86.31 296 TYR A CA 1
ATOM 2342 C C . TYR A 1 296 ? 10.284 21.767 18.228 1.00 86.31 296 TYR A C 1
ATOM 2344 O O . TYR A 1 296 ? 11.508 21.852 18.240 1.00 86.31 296 TYR A O 1
ATOM 2352 N N . ALA A 1 297 ? 9.533 22.710 17.655 1.00 86.69 297 ALA A N 1
ATOM 2353 C CA . ALA A 1 297 ? 10.093 23.890 17.006 1.00 86.69 297 ALA A CA 1
ATOM 2354 C C . ALA A 1 297 ? 10.350 25.032 18.003 1.00 86.69 297 ALA A C 1
ATOM 2356 O O . ALA A 1 297 ? 9.808 25.060 19.109 1.00 86.69 297 ALA A O 1
ATOM 2357 N N . SER A 1 298 ? 11.136 26.030 17.582 1.00 88.88 298 SER A N 1
ATOM 2358 C CA . SER A 1 298 ? 11.357 27.241 18.376 1.00 88.88 298 SER A CA 1
ATOM 2359 C C . SER A 1 298 ? 10.046 27.985 18.653 1.00 88.88 298 SER A C 1
ATOM 2361 O O . SER A 1 298 ? 9.103 27.964 17.856 1.00 88.88 298 SER A O 1
ATOM 2363 N N . ARG A 1 299 ? 10.001 28.719 19.771 1.00 89.56 299 ARG A N 1
ATOM 2364 C CA . ARG A 1 299 ? 8.823 29.503 20.170 1.00 89.56 299 ARG A CA 1
ATOM 2365 C C . ARG A 1 299 ? 8.380 30.506 19.103 1.00 89.56 299 ARG A C 1
ATOM 2367 O O . ARG A 1 299 ? 7.186 30.686 18.894 1.00 89.56 299 ARG A O 1
ATOM 2374 N N . GLU A 1 300 ? 9.335 31.122 18.411 1.00 90.88 300 GLU A N 1
ATOM 2375 C CA . GLU A 1 300 ? 9.076 32.027 17.288 1.00 90.88 300 GLU A CA 1
ATOM 2376 C C . GLU A 1 300 ? 8.331 31.313 16.155 1.00 90.88 300 GLU A C 1
ATOM 2378 O O . GLU A 1 300 ? 7.334 31.824 15.644 1.00 90.88 300 GLU A O 1
ATOM 2383 N N . LYS A 1 301 ? 8.748 30.087 15.812 1.00 88.50 301 LYS A N 1
ATOM 2384 C CA . LYS A 1 301 ? 8.088 29.303 14.770 1.00 88.50 301 LYS A CA 1
ATOM 2385 C C . LYS A 1 301 ? 6.677 28.883 15.172 1.00 88.50 301 LYS A C 1
ATOM 2387 O O . LYS A 1 301 ? 5.772 28.955 14.342 1.00 88.50 301 LYS A O 1
ATOM 2392 N N . GLN A 1 302 ? 6.484 28.480 16.429 1.00 94.19 302 GLN A N 1
ATOM 2393 C CA . GLN A 1 302 ? 5.160 28.158 16.971 1.00 94.19 302 GLN A CA 1
ATOM 2394 C C . GLN A 1 302 ? 4.212 29.362 16.865 1.00 94.19 302 GLN A C 1
ATOM 2396 O O . GLN A 1 302 ? 3.083 29.222 16.399 1.00 94.19 302 GLN A O 1
ATOM 2401 N N . LEU A 1 303 ? 4.685 30.553 17.254 1.00 95.44 303 LEU A N 1
ATOM 2402 C CA . LEU A 1 303 ? 3.915 31.795 17.160 1.00 95.44 303 LEU A CA 1
ATOM 2403 C C . LEU A 1 303 ? 3.584 32.145 15.709 1.00 95.44 303 LEU A C 1
ATOM 2405 O O . LEU A 1 303 ? 2.436 32.460 15.416 1.00 95.44 303 LEU A O 1
ATOM 2409 N N . GLN A 1 304 ? 4.550 32.025 14.796 1.00 92.88 304 GLN A N 1
ATOM 2410 C CA . GLN A 1 304 ? 4.330 32.276 13.372 1.00 92.88 304 GLN A CA 1
ATOM 2411 C C . GLN A 1 304 ? 3.251 31.354 12.784 1.00 92.88 304 GLN A C 1
ATOM 2413 O O . GLN A 1 304 ? 2.353 31.818 12.090 1.00 92.88 304 GLN A O 1
ATOM 2418 N N . VAL A 1 305 ? 3.326 30.045 13.047 1.00 90.25 305 VAL A N 1
ATOM 2419 C CA . VAL A 1 305 ? 2.344 29.085 12.514 1.00 90.25 305 VAL A CA 1
ATOM 2420 C C . VAL A 1 305 ? 0.961 29.320 13.118 1.00 90.25 305 VAL A C 1
ATOM 2422 O O . VAL A 1 305 ? -0.028 29.280 12.389 1.00 90.25 305 VAL A O 1
ATOM 2425 N N . LEU A 1 306 ? 0.881 29.632 14.415 1.00 95.38 306 LEU A N 1
ATOM 2426 C CA . LEU A 1 306 ? -0.385 30.006 15.041 1.00 95.38 306 LEU A CA 1
ATOM 2427 C C . LEU A 1 306 ? -0.966 31.293 14.436 1.00 95.38 306 LEU A C 1
ATOM 2429 O O . LEU A 1 306 ? -2.170 31.339 14.199 1.00 95.38 306 LEU A O 1
ATOM 2433 N N . GLN A 1 307 ? -0.134 32.304 14.157 1.00 93.75 307 GLN A N 1
ATOM 2434 C CA . GLN A 1 307 ? -0.573 33.534 13.490 1.00 93.75 307 GLN A CA 1
ATOM 2435 C C . GLN A 1 307 ? -1.156 33.227 12.110 1.00 93.75 307 GLN A C 1
ATOM 2437 O O . GLN A 1 307 ? -2.255 33.671 11.801 1.00 93.75 307 GLN A O 1
ATOM 2442 N N . ASN A 1 308 ? -0.464 32.413 11.309 1.00 89.00 308 ASN A N 1
ATOM 2443 C CA . ASN A 1 308 ? -0.929 32.045 9.973 1.00 89.00 308 ASN A CA 1
ATOM 2444 C C . ASN A 1 308 ? -2.300 31.348 10.010 1.00 89.00 308 ASN A C 1
ATOM 2446 O O . ASN A 1 308 ? -3.160 31.624 9.175 1.00 89.00 308 ASN A O 1
ATOM 2450 N N . GLU A 1 309 ? -2.527 30.457 10.981 1.00 91.81 309 GLU A N 1
ATOM 2451 C CA . GLU A 1 309 ? -3.829 29.802 11.153 1.00 91.81 309 GLU A CA 1
ATOM 2452 C C . GLU A 1 309 ? -4.906 30.752 11.692 1.00 91.81 309 GLU A C 1
ATOM 2454 O O . GLU A 1 309 ? -6.070 30.632 11.309 1.00 91.81 309 GLU A O 1
ATOM 2459 N N . LEU A 1 310 ? -4.541 31.724 12.532 1.00 92.00 310 LEU A N 1
ATOM 2460 C CA . LEU A 1 310 ? -5.452 32.778 12.983 1.00 92.00 310 LEU A CA 1
ATOM 2461 C C . LEU A 1 310 ? -5.887 33.676 11.814 1.00 92.00 310 LEU A C 1
ATOM 2463 O O . LEU A 1 310 ? -7.076 33.951 11.652 1.00 92.00 310 LEU A O 1
ATOM 2467 N N . ASP A 1 311 ? -4.943 34.074 10.962 1.00 87.19 311 ASP A N 1
ATOM 2468 C CA . ASP A 1 311 ? -5.210 34.859 9.756 1.00 87.19 311 ASP A CA 1
ATOM 2469 C C . ASP A 1 311 ? -6.114 34.078 8.798 1.00 87.19 311 ASP A C 1
ATOM 2471 O O . ASP A 1 311 ? -7.117 34.606 8.312 1.00 87.19 311 ASP A O 1
ATOM 2475 N N . ARG A 1 312 ? -5.821 32.785 8.593 1.00 83.94 312 ARG A N 1
ATOM 2476 C CA . ARG A 1 312 ? -6.656 31.877 7.797 1.00 83.94 312 ARG A CA 1
ATOM 2477 C C . ARG A 1 312 ? -8.071 31.774 8.362 1.00 83.94 312 ARG A C 1
ATOM 2479 O O . ARG A 1 312 ? -9.031 31.861 7.602 1.00 83.94 312 ARG A O 1
ATOM 2486 N N . TYR A 1 313 ? -8.218 31.630 9.677 1.00 86.19 313 TYR A N 1
ATOM 2487 C CA . TYR A 1 313 ? -9.518 31.617 10.346 1.00 86.19 313 TYR A CA 1
ATOM 2488 C C . TYR A 1 313 ? -10.295 32.926 10.118 1.00 86.19 313 TYR A C 1
ATOM 2490 O O . TYR A 1 313 ? -11.473 32.884 9.762 1.00 86.19 313 TYR A O 1
ATOM 2498 N N . ASN A 1 314 ? -9.636 34.081 10.246 1.00 84.12 314 ASN A N 1
ATOM 2499 C CA . ASN A 1 314 ? -10.268 35.400 10.140 1.00 84.12 314 ASN A CA 1
ATOM 2500 C C . ASN A 1 314 ? -10.763 35.755 8.727 1.00 84.12 314 ASN A C 1
ATOM 2502 O O . ASN A 1 314 ? -11.655 36.599 8.593 1.00 84.12 314 ASN A O 1
ATOM 2506 N N . VAL A 1 315 ? -10.213 35.125 7.681 1.00 80.00 315 VAL A N 1
ATOM 2507 C CA . VAL A 1 315 ? -10.647 35.330 6.285 1.00 80.00 315 VAL A CA 1
ATOM 2508 C C . VAL A 1 315 ? -11.735 34.356 5.829 1.00 80.00 315 VAL A C 1
ATOM 2510 O O . VAL A 1 315 ? -12.334 34.563 4.771 1.00 80.00 315 VAL A O 1
ATOM 2513 N N . LEU A 1 316 ? -12.018 33.297 6.594 1.00 70.88 316 LEU A N 1
ATOM 2514 C CA . LEU A 1 316 ? -13.069 32.345 6.238 1.00 70.88 316 LEU A CA 1
ATOM 2515 C C . LEU A 1 316 ? -14.456 32.998 6.394 1.00 70.88 316 LEU A C 1
ATOM 2517 O O . LEU A 1 316 ? -14.774 33.508 7.472 1.00 70.88 316 LEU A O 1
ATOM 2521 N N . PRO A 1 317 ? -15.333 32.941 5.368 1.00 66.94 317 PRO A N 1
ATOM 2522 C CA . PRO A 1 317 ? -16.658 33.572 5.420 1.00 66.94 317 PRO A CA 1
ATOM 2523 C C . PRO A 1 317 ? -17.499 33.130 6.627 1.00 66.94 317 PRO A C 1
ATOM 2525 O O . PRO A 1 317 ? -18.193 33.947 7.232 1.00 66.94 317 PRO A O 1
ATOM 2528 N N . GLU A 1 318 ? -17.355 31.859 7.013 1.00 66.75 318 GLU A N 1
ATOM 2529 C CA . GLU A 1 318 ? -18.025 31.185 8.135 1.00 66.75 318 GLU A CA 1
ATOM 2530 C C . GLU A 1 318 ? -17.752 31.870 9.490 1.00 66.75 318 GLU A C 1
ATOM 2532 O O . GLU A 1 318 ? -18.604 31.860 10.381 1.00 66.75 318 GLU A O 1
ATOM 2537 N N . TYR A 1 319 ? -16.580 32.501 9.634 1.00 72.12 319 TYR A N 1
ATOM 2538 C CA . TYR A 1 319 ? -16.095 33.104 10.878 1.00 72.12 319 TYR A CA 1
ATOM 2539 C C . TYR A 1 319 ? -15.869 34.617 10.776 1.00 72.12 319 TYR A C 1
ATOM 2541 O O . TYR A 1 319 ? -15.480 35.244 11.758 1.00 72.12 319 TYR A O 1
ATOM 2549 N N . SER A 1 320 ? -16.175 35.229 9.628 1.00 67.69 320 SER A N 1
ATOM 2550 C CA . SER A 1 320 ? -15.978 36.665 9.367 1.00 67.69 320 SER A CA 1
ATOM 2551 C C . SER A 1 320 ? -16.692 37.586 10.372 1.00 67.69 320 SER A C 1
ATOM 2553 O O . SER A 1 320 ? -16.212 38.672 10.680 1.00 67.69 320 SER A O 1
ATOM 2555 N N . SER A 1 321 ? -17.808 37.129 10.951 1.00 69.06 321 SER A N 1
ATOM 2556 C CA . SER A 1 321 ? -18.550 37.830 12.016 1.00 69.06 321 SER A CA 1
ATOM 2557 C C . SER A 1 321 ? -17.962 37.652 13.425 1.00 69.06 321 SER A C 1
ATOM 2559 O O . SER A 1 321 ? -18.458 38.245 14.382 1.00 69.06 321 SER A O 1
ATOM 2561 N N . ARG A 1 322 ? -16.930 36.815 13.573 1.00 77.25 322 ARG A N 1
ATOM 2562 C CA . ARG A 1 322 ? -16.290 36.418 14.839 1.00 77.25 322 ARG A CA 1
ATOM 2563 C C . ARG A 1 322 ? -14.767 36.474 14.727 1.00 77.25 322 ARG A C 1
ATOM 2565 O O . ARG A 1 322 ? -14.081 35.567 15.213 1.00 77.25 322 ARG A O 1
ATOM 2572 N N . GLN A 1 323 ? -14.264 37.520 14.072 1.00 79.69 323 GLN A N 1
ATOM 2573 C CA . GLN A 1 323 ? -12.830 37.754 13.955 1.00 79.69 323 GLN A CA 1
ATOM 2574 C C . GLN A 1 323 ? -12.174 37.781 15.333 1.00 79.69 323 GLN A C 1
ATOM 2576 O O . GLN A 1 323 ? -12.734 38.281 16.315 1.00 79.69 323 GLN A O 1
ATOM 2581 N N . LEU A 1 324 ? -10.990 37.189 15.395 1.00 87.31 324 LEU A N 1
ATOM 2582 C CA . LEU A 1 324 ? -10.212 37.052 16.604 1.00 87.31 324 LEU A CA 1
ATOM 2583 C C . LEU A 1 324 ? -8.836 37.664 16.374 1.00 87.31 324 LEU A C 1
ATOM 2585 O O . LEU A 1 324 ? -8.070 37.209 15.532 1.00 87.31 324 LEU A O 1
ATOM 2589 N N . GLU A 1 325 ? -8.521 38.671 17.175 1.00 86.81 325 GLU A N 1
ATOM 2590 C CA . GLU A 1 325 ? -7.178 39.224 17.283 1.00 86.81 325 GLU A CA 1
ATOM 2591 C C . GLU A 1 325 ? -6.630 38.884 18.667 1.00 86.81 325 GLU A C 1
ATOM 2593 O O . GLU A 1 325 ? -7.264 39.174 19.694 1.00 86.81 325 GLU A O 1
ATOM 2598 N N . LEU A 1 326 ? -5.461 38.244 18.675 1.00 89.38 326 LEU A N 1
ATOM 2599 C CA . LEU A 1 326 ? -4.717 37.883 19.873 1.00 89.38 326 LEU A CA 1
ATOM 2600 C C . LEU A 1 326 ? -3.430 38.705 19.901 1.00 89.38 326 LEU A C 1
ATOM 2602 O O . LEU A 1 326 ? -2.689 38.747 18.924 1.00 89.38 326 LEU A O 1
ATOM 2606 N N . SER A 1 327 ? -3.145 39.340 21.034 1.00 91.69 327 SER A N 1
ATOM 2607 C CA . SER A 1 327 ? -1.812 39.879 21.297 1.00 91.69 327 SER A CA 1
ATOM 2608 C C . SER A 1 327 ? -0.781 38.750 21.378 1.00 91.69 327 SER A C 1
ATOM 2610 O O . SER A 1 327 ? -1.115 37.604 21.680 1.00 91.69 327 SER A O 1
ATOM 2612 N N . GLU A 1 328 ? 0.501 39.071 21.200 1.00 90.50 328 GLU A N 1
ATOM 2613 C CA . GLU A 1 328 ? 1.575 38.077 21.323 1.00 90.50 328 GLU A CA 1
ATOM 2614 C C . GLU A 1 328 ? 1.553 37.363 22.691 1.00 90.50 328 GLU A C 1
ATOM 2616 O O . GLU A 1 328 ? 1.777 36.155 22.779 1.00 90.50 328 GLU A O 1
ATOM 2621 N N . SER A 1 329 ? 1.220 38.081 23.770 1.00 91.31 329 SER A N 1
ATOM 2622 C CA . SER A 1 329 ? 1.052 37.495 25.106 1.00 91.31 329 SER A CA 1
ATOM 2623 C C . SER A 1 329 ? -0.102 36.487 25.166 1.00 91.31 329 SER A C 1
ATOM 2625 O O . SER A 1 329 ? 0.069 35.407 25.732 1.00 91.31 329 SER A O 1
ATOM 2627 N N . GLU A 1 330 ? -1.249 36.798 24.553 1.00 92.62 330 GLU A N 1
ATOM 2628 C CA . GLU A 1 330 ? -2.384 35.870 24.454 1.00 92.62 330 GLU A CA 1
ATOM 2629 C C . GLU A 1 330 ? -2.022 34.643 23.606 1.00 92.62 330 GLU A C 1
ATOM 2631 O O . GLU A 1 330 ? -2.327 33.520 23.998 1.00 92.62 330 GLU A O 1
ATOM 2636 N N . MET A 1 331 ? -1.307 34.821 22.492 1.00 94.44 331 MET A N 1
ATOM 2637 C CA . MET A 1 331 ? -0.836 33.706 21.664 1.00 94.44 331 MET A CA 1
ATOM 2638 C C . MET A 1 331 ? 0.121 32.783 22.423 1.00 94.44 331 MET A C 1
ATOM 2640 O O . MET A 1 331 ? 0.013 31.561 22.324 1.00 94.44 331 MET A O 1
ATOM 2644 N N . ARG A 1 332 ? 1.039 33.339 23.225 1.00 93.44 332 ARG A N 1
ATOM 2645 C CA . ARG A 1 332 ? 1.955 32.548 24.065 1.00 93.44 332 ARG A CA 1
ATOM 2646 C C . ARG A 1 332 ? 1.197 31.703 25.090 1.00 93.44 332 ARG A C 1
ATOM 2648 O O . ARG A 1 332 ? 1.546 30.537 25.281 1.00 93.44 332 ARG A O 1
ATOM 2655 N N . LEU A 1 333 ? 0.167 32.267 25.723 1.00 93.12 333 LEU A N 1
ATOM 2656 C CA . LEU A 1 333 ? -0.699 31.544 26.659 1.00 93.12 333 LEU A CA 1
ATOM 2657 C C . LEU A 1 333 ? -1.554 30.491 25.950 1.00 93.12 333 LEU A C 1
ATOM 2659 O O . LEU A 1 333 ? -1.701 29.382 26.460 1.00 93.12 333 LEU A O 1
ATOM 2663 N N . PHE A 1 334 ? -2.059 30.799 24.755 1.00 94.94 334 PHE A N 1
ATOM 2664 C CA . PHE A 1 334 ? -2.801 29.847 23.934 1.00 94.94 334 PHE A CA 1
ATOM 2665 C C . PHE A 1 334 ? -1.933 28.644 23.567 1.00 94.94 334 PHE A C 1
ATOM 2667 O O . PHE A 1 334 ? -2.349 27.510 23.776 1.00 94.94 334 PHE A O 1
ATOM 2674 N N . LEU A 1 335 ? -0.705 28.873 23.087 1.00 95.12 335 LEU A N 1
ATOM 2675 C CA . LEU A 1 335 ? 0.248 27.802 22.786 1.00 95.12 335 LEU A CA 1
ATOM 2676 C C . LEU A 1 335 ? 0.602 26.990 24.030 1.00 95.12 335 LEU A C 1
ATOM 2678 O O . LEU A 1 335 ? 0.669 25.767 23.957 1.00 95.12 335 LEU A O 1
ATOM 2682 N N . TYR A 1 336 ? 0.809 27.650 25.174 1.00 94.69 336 TYR A N 1
ATOM 2683 C CA . TYR A 1 336 ? 1.062 26.956 26.437 1.00 94.69 336 TYR A CA 1
ATOM 2684 C C . TYR A 1 336 ? -0.091 26.005 26.781 1.00 94.69 336 TYR A C 1
ATOM 2686 O O . TYR A 1 336 ? 0.131 24.834 27.069 1.00 94.69 336 TYR A O 1
ATOM 2694 N N . ALA A 1 337 ? -1.331 26.485 26.683 1.00 93.81 337 ALA A N 1
ATOM 2695 C CA . ALA A 1 337 ? -2.519 25.680 26.922 1.00 93.81 337 ALA A CA 1
ATOM 2696 C C . ALA A 1 337 ? -2.715 24.565 25.876 1.00 93.81 337 ALA A C 1
ATOM 2698 O O . ALA A 1 337 ? -3.076 23.444 26.230 1.00 93.81 337 ALA A O 1
ATOM 2699 N N . PHE A 1 338 ? -2.451 24.843 24.598 1.00 94.44 338 PHE A N 1
ATOM 2700 C CA . PHE A 1 338 ? -2.539 23.870 23.507 1.00 94.44 338 PHE A CA 1
ATOM 2701 C C . PHE A 1 338 ? -1.551 22.710 23.705 1.00 94.44 338 PHE A C 1
ATOM 2703 O O . PHE A 1 338 ? -1.923 21.546 23.547 1.00 94.44 338 PHE A O 1
ATOM 2710 N N . PHE A 1 339 ? -0.313 23.019 24.105 1.00 94.00 339 PHE A N 1
ATOM 2711 C CA . PHE A 1 339 ? 0.740 22.036 24.366 1.00 94.00 339 PHE A CA 1
ATOM 2712 C C . PHE A 1 339 ? 0.711 21.435 25.782 1.00 94.00 339 PHE A C 1
ATOM 2714 O O . PHE A 1 339 ? 1.511 20.549 26.067 1.00 94.00 339 PHE A O 1
ATOM 2721 N N . LEU A 1 340 ? -0.238 21.822 26.643 1.00 93.81 340 LEU A N 1
ATOM 2722 C CA . LEU A 1 340 ? -0.502 21.151 27.921 1.00 93.81 340 LEU A CA 1
ATOM 2723 C C . LEU A 1 340 ? -1.232 19.813 27.687 1.00 93.81 340 LEU A C 1
ATOM 2725 O O . LEU A 1 340 ? -2.435 19.680 27.921 1.00 93.81 340 LEU A O 1
ATOM 2729 N N . ARG A 1 341 ? -0.503 18.836 27.147 1.00 92.62 341 ARG A N 1
ATOM 2730 C CA . ARG A 1 341 ? -0.991 17.533 26.667 1.00 92.62 341 ARG A CA 1
ATOM 2731 C C . ARG A 1 341 ? 0.137 16.487 26.733 1.00 92.62 341 ARG A C 1
ATOM 2733 O O . ARG A 1 341 ? 1.286 16.885 26.921 1.00 92.62 341 ARG A O 1
ATOM 2740 N N . PRO A 1 342 ? -0.148 15.180 26.543 1.00 90.44 342 PRO A N 1
ATOM 2741 C CA . PRO A 1 342 ? 0.903 14.172 26.426 1.00 90.44 342 PRO A CA 1
ATOM 2742 C C . PRO A 1 342 ? 1.880 14.486 25.293 1.00 90.44 342 PRO A C 1
ATOM 2744 O O . PRO A 1 342 ? 1.480 15.053 24.266 1.00 90.44 342 PRO A O 1
ATOM 2747 N N . ASP A 1 343 ? 3.128 14.043 25.455 1.00 90.06 343 ASP A N 1
ATOM 2748 C CA . ASP A 1 343 ? 4.098 14.050 24.366 1.00 90.06 343 ASP A CA 1
ATOM 2749 C C . ASP A 1 343 ? 3.534 13.301 23.144 1.00 90.06 343 ASP A C 1
ATOM 2751 O O . ASP A 1 343 ? 2.832 12.289 23.263 1.00 90.06 343 ASP A O 1
ATOM 2755 N N . VAL A 1 344 ? 3.802 13.835 21.946 1.00 90.69 344 VAL A N 1
ATOM 2756 C CA . VAL A 1 344 ? 3.255 13.290 20.694 1.00 90.69 344 VAL A CA 1
ATOM 2757 C C . VAL A 1 344 ? 3.749 11.862 20.477 1.00 90.69 344 VAL A C 1
ATOM 2759 O O . VAL A 1 344 ? 2.956 10.994 20.110 1.00 90.69 344 VAL A O 1
ATOM 2762 N N . ILE A 1 345 ? 5.034 11.608 20.722 1.00 91.31 345 ILE A N 1
ATOM 2763 C CA . ILE A 1 345 ? 5.650 10.305 20.484 1.00 91.31 345 ILE A CA 1
ATOM 2764 C C . ILE A 1 345 ? 5.208 9.302 21.545 1.00 91.31 345 ILE A C 1
ATOM 2766 O O . ILE A 1 345 ? 4.864 8.178 21.183 1.00 91.31 345 ILE A O 1
ATOM 2770 N N . GLU A 1 346 ? 5.141 9.697 22.821 1.00 90.00 346 GLU A N 1
ATOM 2771 C CA . GLU A 1 346 ? 4.608 8.848 23.900 1.00 90.00 346 GLU A CA 1
ATOM 2772 C C . GLU A 1 346 ? 3.175 8.391 23.584 1.00 90.00 346 GLU A C 1
ATOM 2774 O O . GLU A 1 346 ? 2.865 7.199 23.664 1.00 90.00 346 GLU A O 1
ATOM 2779 N N . ALA A 1 347 ? 2.305 9.313 23.156 1.00 89.19 347 ALA A N 1
ATOM 2780 C CA . ALA A 1 347 ? 0.924 8.993 22.801 1.00 89.19 347 ALA A CA 1
ATOM 2781 C C . ALA A 1 347 ? 0.835 8.027 21.605 1.00 89.19 347 ALA A C 1
ATOM 2783 O O . ALA A 1 347 ? 0.091 7.041 21.661 1.00 89.19 347 ALA A O 1
ATOM 2784 N N . ILE A 1 348 ? 1.619 8.265 20.544 1.00 90.06 348 ILE A N 1
ATOM 2785 C CA . ILE A 1 348 ? 1.683 7.376 19.373 1.00 90.06 348 ILE A CA 1
ATOM 2786 C C . ILE A 1 348 ? 2.184 5.992 19.791 1.00 90.06 348 ILE A C 1
ATOM 2788 O O . ILE A 1 348 ? 1.527 4.995 19.494 1.00 90.06 348 ILE A O 1
ATOM 2792 N N . ALA A 1 349 ? 3.308 5.912 20.504 1.00 88.94 349 ALA A N 1
ATOM 2793 C CA . ALA A 1 349 ? 3.910 4.651 20.923 1.00 88.94 349 ALA A CA 1
ATOM 2794 C C . ALA A 1 349 ? 2.959 3.838 21.813 1.00 88.94 349 ALA A C 1
ATOM 2796 O O . ALA A 1 349 ? 2.731 2.657 21.542 1.00 88.94 349 ALA A O 1
ATOM 2797 N N . GLN A 1 350 ? 2.330 4.470 22.811 1.00 85.81 350 GLN A N 1
ATOM 2798 C CA . GLN A 1 350 ? 1.359 3.801 23.676 1.00 85.81 350 GLN A CA 1
ATOM 2799 C C . GLN A 1 350 ? 0.154 3.299 22.867 1.00 85.81 350 GLN A C 1
ATOM 2801 O O . GLN A 1 350 ? -0.277 2.160 23.042 1.00 85.81 350 GLN A O 1
ATOM 2806 N N . ARG A 1 351 ? -0.387 4.111 21.950 1.00 84.75 351 ARG A N 1
ATOM 2807 C CA . ARG A 1 351 ? -1.504 3.707 21.083 1.00 84.75 351 ARG A CA 1
ATOM 2808 C C . ARG A 1 351 ? -1.137 2.510 20.211 1.00 84.75 351 ARG A C 1
ATOM 2810 O O . ARG A 1 351 ? -1.945 1.592 20.079 1.00 84.75 351 ARG A O 1
ATOM 2817 N N . GLU A 1 352 ? 0.059 2.511 19.629 1.00 85.31 352 GLU A N 1
ATOM 2818 C CA . GLU A 1 352 ? 0.542 1.404 18.806 1.00 85.31 352 GLU A CA 1
ATOM 2819 C C . GLU A 1 352 ? 0.706 0.123 19.626 1.00 85.31 352 GLU A C 1
ATOM 2821 O O . GLU A 1 352 ? 0.216 -0.918 19.202 1.00 85.31 352 GLU A O 1
ATOM 2826 N N . GLN A 1 353 ? 1.286 0.190 20.827 1.00 81.00 353 GLN A N 1
ATOM 2827 C CA . GLN A 1 353 ? 1.431 -0.963 21.728 1.00 81.00 353 GLN A CA 1
ATOM 2828 C C . GLN A 1 353 ? 0.089 -1.599 22.124 1.00 81.00 353 GLN A C 1
ATOM 2830 O O . GLN A 1 353 ? 0.018 -2.798 22.386 1.00 81.00 353 GLN A O 1
ATOM 2835 N N . GLN A 1 354 ? -0.990 -0.813 22.149 1.00 77.75 354 GLN A N 1
ATOM 2836 C CA . GLN A 1 354 ? -2.319 -1.281 22.544 1.00 77.75 354 GLN A CA 1
ATOM 2837 C C . GLN A 1 354 ? -3.122 -1.930 21.407 1.00 77.75 354 GLN A C 1
ATOM 2839 O O . GLN A 1 354 ? -4.212 -2.439 21.679 1.00 77.75 354 GLN A O 1
ATOM 2844 N N . LYS A 1 355 ? -2.618 -1.945 20.162 1.00 79.06 355 LYS A N 1
ATOM 2845 C CA . LYS A 1 355 ? -3.326 -2.561 19.027 1.00 79.06 355 LYS A CA 1
ATOM 2846 C C . LYS A 1 355 ? -3.495 -4.068 19.190 1.00 79.06 355 LYS A C 1
ATOM 2848 O O . LYS A 1 355 ? -2.631 -4.760 19.735 1.00 79.06 355 LYS A O 1
ATOM 2853 N N . ASP A 1 356 ? -4.586 -4.597 18.639 1.00 72.06 356 ASP A N 1
ATOM 2854 C CA . ASP A 1 356 ? -4.979 -5.992 18.844 1.00 72.06 356 ASP A CA 1
ATOM 2855 C C . ASP A 1 356 ? -3.934 -6.977 18.303 1.00 72.06 356 ASP A C 1
ATOM 2857 O O . ASP A 1 356 ? -3.730 -8.030 18.898 1.00 72.06 356 ASP A O 1
ATOM 2861 N N . ILE A 1 357 ? -3.219 -6.631 17.225 1.00 71.88 357 ILE A N 1
ATOM 2862 C CA . ILE A 1 357 ? -2.100 -7.427 16.691 1.00 71.88 357 ILE A CA 1
ATOM 2863 C C . ILE A 1 357 ? -1.056 -7.760 17.765 1.00 71.88 357 ILE A C 1
ATOM 2865 O O . ILE A 1 357 ? -0.676 -8.920 17.913 1.00 71.88 357 ILE A O 1
ATOM 2869 N N . TYR A 1 358 ? -0.609 -6.763 18.528 1.00 75.81 358 TYR A N 1
ATOM 2870 C CA . TYR A 1 358 ? 0.431 -6.947 19.540 1.00 75.81 358 TYR A CA 1
ATOM 2871 C C . TYR A 1 358 ? -0.115 -7.641 20.787 1.00 75.81 358 TYR A C 1
ATOM 2873 O O . TYR A 1 358 ? 0.618 -8.325 21.488 1.00 75.81 358 TYR A O 1
ATOM 2881 N N . ARG A 1 359 ? -1.427 -7.544 21.032 1.00 69.62 359 ARG A N 1
ATOM 2882 C CA . ARG A 1 359 ? -2.106 -8.341 22.062 1.00 69.62 359 ARG A CA 1
ATOM 2883 C C . ARG A 1 359 ? -2.286 -9.804 21.651 1.00 69.62 359 ARG A C 1
ATOM 2885 O O . ARG A 1 359 ? -2.297 -10.680 22.508 1.00 69.62 359 ARG A O 1
ATOM 2892 N N . ARG A 1 360 ? -2.458 -10.077 20.352 1.00 66.94 360 ARG A N 1
ATOM 2893 C CA . ARG A 1 360 ? -2.588 -11.433 19.785 1.00 66.94 360 ARG A CA 1
ATOM 2894 C C . ARG A 1 360 ? -1.267 -12.180 19.729 1.00 66.94 360 ARG A C 1
ATOM 2896 O O . ARG A 1 360 ? -1.279 -13.405 19.772 1.00 66.94 360 ARG A O 1
ATOM 2903 N N . ILE A 1 361 ? -0.169 -11.445 19.611 1.00 72.69 361 ILE A N 1
ATOM 2904 C CA . ILE A 1 361 ? 1.191 -11.967 19.672 1.00 72.69 361 ILE A CA 1
ATOM 2905 C C . ILE A 1 361 ? 1.915 -11.169 20.762 1.00 72.69 361 ILE A C 1
ATOM 2907 O O . ILE A 1 361 ? 2.658 -10.238 20.451 1.00 72.69 361 ILE A O 1
ATOM 2911 N N . PRO A 1 362 ? 1.642 -11.453 22.047 1.00 67.38 362 PRO A N 1
ATOM 2912 C CA . PRO A 1 362 ? 2.247 -10.717 23.149 1.00 67.38 362 PRO A CA 1
ATOM 2913 C C . PRO A 1 362 ? 3.769 -10.880 23.150 1.00 67.38 362 PRO A C 1
ATOM 2915 O O . PRO A 1 362 ? 4.304 -11.900 22.721 1.00 67.38 362 PRO A O 1
ATOM 2918 N N . GLY A 1 363 ? 4.494 -9.877 23.639 1.00 68.19 363 GLY A N 1
ATOM 2919 C CA . GLY A 1 363 ? 5.954 -9.955 23.723 1.00 68.19 363 GLY A CA 1
ATOM 2920 C C . GLY A 1 363 ? 6.672 -9.830 22.379 1.00 68.19 363 GLY A C 1
ATOM 2921 O O . GLY A 1 363 ? 7.843 -10.163 22.296 1.00 68.19 363 GLY A O 1
ATOM 2922 N N . LEU A 1 364 ? 6.016 -9.336 21.323 1.00 72.94 364 LEU A N 1
ATOM 2923 C CA . LEU A 1 364 ? 6.760 -8.743 20.210 1.00 72.94 364 LEU A CA 1
ATOM 2924 C C . LEU A 1 364 ? 7.542 -7.543 20.754 1.00 72.94 364 LEU A C 1
ATOM 2926 O O . LEU A 1 364 ? 6.948 -6.654 21.361 1.00 72.94 364 LEU A O 1
ATOM 2930 N N . GLY A 1 365 ? 8.863 -7.539 20.593 1.00 70.00 365 GLY A N 1
ATOM 2931 C CA . GLY A 1 365 ? 9.722 -6.483 21.106 1.00 70.00 365 GLY A CA 1
ATOM 2932 C C . GLY A 1 365 ? 9.415 -5.137 20.465 1.00 70.00 365 GLY A C 1
ATOM 2933 O O . GLY A 1 365 ? 8.765 -5.038 19.419 1.00 70.00 365 GLY A O 1
ATOM 2934 N N . PHE A 1 366 ? 9.919 -4.071 21.086 1.00 76.88 366 PHE A N 1
ATOM 2935 C CA . PHE A 1 366 ? 9.520 -2.708 20.745 1.00 76.88 366 PHE A CA 1
ATOM 2936 C C . PHE A 1 366 ? 9.770 -2.316 19.277 1.00 76.88 366 PHE A C 1
ATOM 2938 O O . PHE A 1 366 ? 9.053 -1.480 18.720 1.00 76.88 366 PHE A O 1
ATOM 2945 N N . ARG A 1 367 ? 10.731 -2.970 18.605 1.00 83.62 367 ARG A N 1
ATOM 2946 C CA . ARG A 1 367 ? 10.999 -2.790 17.166 1.00 83.62 367 ARG A CA 1
ATOM 2947 C C . ARG A 1 367 ? 9.789 -3.092 16.284 1.00 83.62 367 ARG A C 1
ATOM 2949 O O . ARG A 1 367 ? 9.611 -2.432 15.264 1.00 83.62 367 ARG A O 1
ATOM 2956 N N . ALA A 1 368 ? 8.902 -3.999 16.691 1.00 83.38 368 ALA A N 1
ATOM 2957 C CA . ALA A 1 368 ? 7.712 -4.336 15.915 1.00 83.38 368 ALA A CA 1
ATOM 2958 C C . ALA A 1 368 ? 6.715 -3.164 15.774 1.00 83.38 368 ALA A C 1
ATOM 2960 O O . ALA A 1 368 ? 5.829 -3.235 14.910 1.00 83.38 368 ALA A O 1
ATOM 2961 N N . HIS A 1 369 ? 6.838 -2.111 16.595 1.00 86.75 369 HIS A N 1
ATOM 2962 C CA . HIS A 1 369 ? 6.039 -0.878 16.526 1.00 86.75 369 HIS A CA 1
ATOM 2963 C C . HIS A 1 369 ? 6.684 0.211 15.658 1.00 86.75 369 HIS A C 1
ATOM 2965 O O . HIS A 1 369 ? 5.972 1.056 15.112 1.00 86.75 369 HIS A O 1
ATOM 2971 N N . LEU A 1 370 ? 8.011 0.176 15.495 1.00 89.06 370 LEU A N 1
ATOM 2972 C CA . LEU A 1 370 ? 8.805 1.263 14.920 1.00 89.06 370 LEU A CA 1
ATOM 2973 C C . LEU A 1 370 ? 8.312 1.745 13.537 1.00 89.06 370 LEU A C 1
ATOM 2975 O O . LEU A 1 370 ? 8.159 2.955 13.384 1.00 89.06 370 LEU A O 1
ATOM 2979 N N . PRO A 1 371 ? 7.964 0.878 12.558 1.00 86.50 371 PRO A N 1
ATOM 2980 C CA . PRO A 1 371 ? 7.470 1.344 11.257 1.00 86.50 371 PRO A CA 1
ATOM 2981 C C . PRO A 1 371 ? 6.209 2.204 11.346 1.00 86.50 371 PRO A C 1
ATOM 2983 O O . PRO A 1 371 ? 6.114 3.239 10.693 1.00 86.50 371 PRO A O 1
ATOM 2986 N N . ARG A 1 372 ? 5.234 1.795 12.171 1.00 86.25 372 ARG A N 1
ATOM 2987 C CA . ARG A 1 372 ? 3.985 2.550 12.330 1.00 86.25 372 ARG A CA 1
ATOM 2988 C C . ARG A 1 372 ? 4.227 3.856 13.079 1.00 86.25 372 ARG A C 1
ATOM 2990 O O . ARG A 1 372 ? 3.679 4.873 12.674 1.00 86.25 372 ARG A O 1
ATOM 2997 N N . VAL A 1 373 ? 5.079 3.840 14.107 1.00 90.38 373 VAL A N 1
ATOM 2998 C CA . VAL A 1 373 ? 5.467 5.063 14.824 1.00 90.38 373 VAL A CA 1
ATOM 2999 C C . VAL A 1 373 ? 6.116 6.061 13.861 1.00 90.38 373 VAL A C 1
ATOM 3001 O O . VAL A 1 373 ? 5.673 7.201 13.803 1.00 90.38 373 VAL A O 1
ATOM 3004 N N . LEU A 1 374 ? 7.077 5.638 13.034 1.00 88.00 374 LEU A N 1
ATOM 3005 C CA . LEU A 1 374 ? 7.724 6.516 12.049 1.00 88.00 374 LEU A CA 1
ATOM 3006 C C . LEU A 1 374 ? 6.747 7.083 11.013 1.00 88.00 374 LEU A C 1
ATOM 3008 O O . LEU A 1 374 ? 6.824 8.267 10.690 1.00 88.00 374 LEU A O 1
ATOM 3012 N N . HIS A 1 375 ? 5.809 6.273 10.510 1.00 86.88 375 HIS A N 1
ATOM 3013 C CA . HIS A 1 375 ? 4.782 6.767 9.591 1.00 86.88 375 HIS A CA 1
ATOM 3014 C C . HIS A 1 375 ? 3.903 7.842 10.232 1.00 86.88 375 HIS A C 1
ATOM 3016 O O . HIS A 1 375 ? 3.673 8.877 9.615 1.00 86.88 375 HIS A O 1
ATOM 3022 N N . GLU A 1 376 ? 3.441 7.627 11.463 1.00 88.12 376 GLU A N 1
ATOM 3023 C CA . GLU A 1 376 ? 2.605 8.594 12.182 1.00 88.12 376 GLU A CA 1
ATOM 3024 C C . GLU A 1 376 ? 3.366 9.886 12.499 1.00 88.12 376 GLU A C 1
ATOM 3026 O O . GLU A 1 376 ? 2.832 10.976 12.309 1.00 88.12 376 GLU A O 1
ATOM 3031 N N . VAL A 1 377 ? 4.631 9.768 12.909 1.00 88.19 377 VAL A N 1
ATOM 3032 C CA . VAL A 1 377 ? 5.529 10.905 13.154 1.00 88.19 377 VAL A CA 1
ATOM 3033 C C . VAL A 1 377 ? 5.692 11.732 11.886 1.00 88.19 377 VAL A C 1
ATOM 3035 O O . VAL A 1 377 ? 5.371 12.919 11.883 1.00 88.19 377 VAL A O 1
ATOM 3038 N N . GLN A 1 378 ? 6.083 11.114 10.773 1.00 84.94 378 GLN A N 1
ATOM 3039 C CA . GLN A 1 378 ? 6.220 11.835 9.512 1.00 84.94 378 GLN A CA 1
ATOM 3040 C C . GLN A 1 378 ? 4.890 12.423 9.019 1.00 84.94 378 GLN A C 1
ATOM 3042 O O . GLN A 1 378 ? 4.879 13.518 8.469 1.00 84.94 378 GLN A O 1
ATOM 3047 N N . ASN A 1 379 ? 3.759 11.745 9.225 1.00 83.38 379 ASN A N 1
ATOM 3048 C CA . ASN A 1 379 ? 2.447 12.268 8.832 1.00 83.38 379 ASN A CA 1
ATOM 3049 C C . ASN A 1 379 ? 2.047 13.533 9.617 1.00 83.38 379 ASN A C 1
ATOM 3051 O O . ASN A 1 379 ? 1.231 14.314 9.128 1.00 83.38 379 ASN A O 1
ATOM 3055 N N . ILE A 1 380 ? 2.583 13.728 10.826 1.00 84.12 380 ILE A N 1
ATOM 3056 C CA . ILE A 1 380 ? 2.334 14.918 11.652 1.00 84.12 380 ILE A CA 1
ATOM 3057 C C . ILE A 1 380 ? 3.352 16.020 11.349 1.00 84.12 380 ILE A C 1
ATOM 3059 O O . ILE A 1 380 ? 2.966 17.173 11.178 1.00 84.12 380 ILE A O 1
ATOM 3063 N N . PHE A 1 381 ? 4.640 15.679 11.288 1.00 81.44 381 PHE A N 1
ATOM 3064 C CA . PHE A 1 381 ? 5.734 16.652 11.180 1.00 81.44 381 PHE A CA 1
ATOM 3065 C C . PHE A 1 381 ? 6.170 16.944 9.735 1.00 81.44 381 PHE A C 1
ATOM 3067 O O . PHE A 1 381 ? 6.935 17.873 9.491 1.00 81.44 381 PHE A O 1
ATOM 3074 N N . GLY A 1 382 ? 5.717 16.148 8.767 1.00 72.88 382 GLY A N 1
ATOM 3075 C CA . GLY A 1 382 ? 6.153 16.178 7.366 1.00 72.88 382 GLY A CA 1
ATOM 3076 C C . GLY A 1 382 ? 7.471 15.436 7.111 1.00 72.88 382 GLY A C 1
ATOM 3077 O O . GLY A 1 382 ? 7.676 14.914 6.019 1.00 72.88 382 GLY A O 1
ATOM 3078 N N . TYR A 1 383 ? 8.336 15.337 8.122 1.00 74.81 383 TYR A N 1
ATOM 3079 C CA . TYR A 1 383 ? 9.621 14.632 8.110 1.00 74.81 383 TYR A CA 1
ATOM 3080 C C . TYR A 1 383 ? 9.953 14.127 9.524 1.00 74.81 383 TYR A C 1
ATOM 3082 O O . TYR A 1 383 ? 9.269 14.469 10.490 1.00 74.81 383 TYR A O 1
ATOM 3090 N N . VAL A 1 384 ? 10.977 13.291 9.667 1.00 79.44 384 VAL A N 1
ATOM 3091 C CA . VAL A 1 384 ? 11.409 12.753 10.962 1.00 79.44 384 VAL A CA 1
ATOM 3092 C C . VAL A 1 384 ? 12.473 13.679 11.561 1.00 79.44 384 VAL A C 1
ATOM 3094 O O . VAL A 1 384 ? 13.631 13.650 11.151 1.00 79.44 384 VAL A O 1
ATOM 3097 N N . THR A 1 385 ? 12.084 14.526 12.520 1.00 80.56 385 THR A N 1
ATOM 3098 C CA . THR A 1 385 ? 12.996 15.492 13.168 1.00 80.56 385 THR A CA 1
ATOM 3099 C C . THR A 1 385 ? 13.950 14.805 14.160 1.00 80.56 385 THR A C 1
ATOM 3101 O O . THR A 1 385 ? 13.577 13.770 14.726 1.00 80.56 385 THR A O 1
ATOM 3104 N N . PRO A 1 386 ? 15.139 15.368 14.457 1.00 78.19 386 PRO A N 1
ATOM 3105 C CA . PRO A 1 386 ? 16.049 14.827 15.473 1.00 78.19 386 PRO A CA 1
ATOM 3106 C C . PRO A 1 386 ? 15.400 14.630 16.852 1.00 78.19 386 PRO A C 1
ATOM 3108 O O . PRO A 1 386 ? 15.624 13.616 17.511 1.00 78.19 386 PRO A O 1
ATOM 3111 N N . GLU A 1 387 ? 14.545 15.563 17.270 1.00 83.00 387 GLU A N 1
ATOM 3112 C CA . GLU A 1 387 ? 13.809 15.508 18.537 1.00 83.00 387 GLU A CA 1
ATOM 3113 C C . GLU A 1 387 ? 12.808 14.349 18.533 1.00 83.00 387 GLU A C 1
ATOM 3115 O O . GLU A 1 387 ? 12.724 13.596 19.504 1.00 83.00 387 GLU A O 1
ATOM 3120 N N . SER A 1 388 ? 12.108 14.142 17.411 1.00 85.25 388 SER A N 1
ATOM 3121 C CA . SER A 1 388 ? 11.205 13.002 17.254 1.00 85.25 388 SER A CA 1
ATOM 3122 C C . SER A 1 388 ? 11.959 11.667 17.286 1.00 85.25 388 SER A C 1
ATOM 3124 O O . SER A 1 388 ? 11.479 10.728 17.916 1.00 85.25 388 SER A O 1
ATOM 3126 N N . VAL A 1 389 ? 13.168 11.580 16.707 1.00 83.38 389 VAL A N 1
ATOM 3127 C CA . VAL A 1 389 ? 14.031 10.386 16.808 1.00 83.38 389 VAL A CA 1
ATOM 3128 C C . VAL A 1 389 ? 14.397 10.112 18.262 1.00 83.38 389 VAL A C 1
ATOM 3130 O O . VAL A 1 389 ? 14.269 8.973 18.712 1.00 83.38 389 VAL A O 1
ATOM 3133 N N . GLN A 1 390 ? 14.801 11.137 19.016 1.00 83.38 390 GLN A N 1
ATOM 3134 C CA . GLN A 1 390 ? 15.123 10.976 20.433 1.00 83.38 390 GLN A CA 1
ATOM 3135 C C . GLN A 1 390 ? 13.899 10.526 21.241 1.00 83.38 390 GLN A C 1
ATOM 3137 O O . GLN A 1 390 ? 14.011 9.629 22.079 1.00 83.38 390 GLN A O 1
ATOM 3142 N N . GLY A 1 391 ? 12.722 11.088 20.951 1.00 86.75 391 GLY A N 1
ATOM 3143 C CA . GLY A 1 391 ? 11.453 10.636 21.516 1.00 86.75 391 GLY A CA 1
ATOM 3144 C C . GLY A 1 391 ? 11.190 9.159 21.218 1.00 86.75 391 GLY A C 1
ATOM 3145 O O . GLY A 1 391 ? 10.883 8.392 22.127 1.00 86.75 391 GLY A O 1
ATOM 3146 N N . ILE A 1 392 ? 11.384 8.721 19.971 1.00 88.62 392 ILE A N 1
ATOM 3147 C CA . ILE A 1 392 ? 11.184 7.322 19.558 1.00 88.62 392 ILE A CA 1
ATOM 3148 C C . ILE A 1 392 ? 12.155 6.392 20.291 1.00 88.62 392 ILE A C 1
ATOM 3150 O O . ILE A 1 392 ? 11.732 5.360 20.810 1.00 88.62 392 ILE A O 1
ATOM 3154 N N . VAL A 1 393 ? 13.438 6.756 20.363 1.00 88.94 393 VAL A N 1
ATOM 3155 C CA . VAL A 1 393 ? 14.484 6.004 21.077 1.00 88.94 393 VAL A CA 1
ATOM 3156 C C . VAL A 1 393 ? 14.113 5.824 22.546 1.00 88.94 393 VAL A C 1
ATOM 3158 O O . VAL A 1 393 ? 14.163 4.709 23.065 1.00 88.94 393 VAL A O 1
ATOM 3161 N N . ASN A 1 394 ? 13.673 6.901 23.199 1.00 87.12 394 ASN A N 1
ATOM 3162 C CA . ASN A 1 394 ? 13.297 6.880 24.608 1.00 87.12 394 ASN A CA 1
ATOM 3163 C C . ASN A 1 394 ? 12.051 6.017 24.859 1.00 87.12 394 ASN A C 1
ATOM 3165 O O . ASN A 1 394 ? 12.032 5.250 25.818 1.00 87.12 394 ASN A O 1
ATOM 3169 N N . GLN A 1 395 ? 11.031 6.129 24.000 1.00 89.00 395 GLN A N 1
ATOM 3170 C CA . GLN A 1 395 ? 9.734 5.466 24.190 1.00 89.00 395 GLN A CA 1
ATOM 3171 C C . GLN A 1 395 ? 9.723 3.999 23.755 1.00 89.00 395 GLN A C 1
ATOM 3173 O O . GLN A 1 395 ? 8.996 3.185 24.323 1.00 89.00 395 GLN A O 1
ATOM 3178 N N . LEU A 1 396 ? 10.499 3.647 22.730 1.00 88.00 396 LEU A N 1
ATOM 3179 C CA . LEU A 1 396 ? 10.602 2.272 22.246 1.00 88.00 396 LEU A CA 1
ATOM 3180 C C . LEU A 1 396 ? 11.819 1.537 22.817 1.00 88.00 396 LEU A C 1
ATOM 3182 O O . LEU A 1 396 ? 11.954 0.345 22.579 1.00 88.00 396 LEU A O 1
ATOM 3186 N N . HIS A 1 397 ? 12.708 2.198 23.561 1.00 87.69 397 HIS A N 1
ATOM 3187 C CA . HIS A 1 397 ? 13.931 1.584 24.092 1.00 87.69 397 HIS A CA 1
ATOM 3188 C C . HIS A 1 397 ? 14.775 0.890 22.998 1.00 87.69 397 HIS A C 1
ATOM 3190 O O . HIS A 1 397 ? 15.282 -0.217 23.187 1.00 87.69 397 HIS A O 1
ATOM 3196 N N . ILE A 1 398 ? 14.890 1.532 21.829 1.00 87.31 398 ILE A N 1
ATOM 3197 C CA . ILE A 1 398 ? 15.664 1.055 20.668 1.00 87.31 398 ILE A CA 1
ATOM 3198 C C . ILE A 1 398 ? 16.908 1.931 20.513 1.00 87.31 398 ILE A C 1
ATOM 3200 O O . ILE A 1 398 ? 16.855 3.125 20.785 1.00 87.31 398 ILE A O 1
ATOM 3204 N N . ASP A 1 399 ? 18.016 1.357 20.042 1.00 82.38 399 ASP A N 1
ATOM 3205 C CA . ASP A 1 399 ? 19.233 2.113 19.751 1.00 82.38 399 ASP A CA 1
ATOM 3206 C C . ASP A 1 399 ? 19.010 3.152 18.633 1.00 82.38 399 ASP A C 1
ATOM 3208 O O . ASP A 1 399 ? 18.376 2.874 17.609 1.00 82.38 399 ASP A O 1
ATOM 3212 N N . ALA A 1 400 ? 19.552 4.359 18.810 1.00 80.69 400 ALA A N 1
ATOM 3213 C CA . ALA A 1 400 ? 19.423 5.437 17.832 1.00 80.69 400 ALA A CA 1
ATOM 3214 C C . ALA A 1 400 ? 19.988 5.051 16.454 1.00 80.69 400 ALA A C 1
ATOM 3216 O O . ALA A 1 400 ? 19.407 5.414 15.430 1.00 80.69 400 ALA A O 1
ATOM 3217 N N . ALA A 1 401 ? 21.076 4.274 16.408 1.00 74.50 401 ALA A N 1
ATOM 3218 C CA . ALA A 1 401 ? 21.672 3.811 15.161 1.00 74.50 401 ALA A CA 1
ATOM 3219 C C . ALA A 1 401 ? 20.728 2.883 14.385 1.00 74.50 401 ALA A C 1
ATOM 3221 O O . ALA A 1 401 ? 20.702 2.938 13.156 1.00 74.50 401 ALA A O 1
ATOM 3222 N N . ASP A 1 402 ? 19.914 2.075 15.071 1.00 77.69 402 ASP A N 1
ATOM 3223 C CA . ASP A 1 402 ? 18.916 1.228 14.412 1.00 77.69 402 ASP A CA 1
ATOM 3224 C C . ASP A 1 402 ? 17.790 2.060 13.793 1.00 77.69 402 ASP A C 1
ATOM 3226 O O . ASP A 1 402 ? 17.368 1.780 12.669 1.00 77.69 402 ASP A O 1
ATOM 3230 N N . VAL A 1 403 ? 17.323 3.099 14.497 1.00 81.50 403 VAL A N 1
ATOM 3231 C CA . VAL A 1 403 ? 16.287 4.015 13.991 1.00 81.50 403 VAL A CA 1
ATOM 3232 C C . VAL A 1 403 ? 16.803 4.780 12.771 1.00 81.50 403 VAL A C 1
ATOM 3234 O O . VAL A 1 403 ? 16.134 4.812 11.739 1.00 81.50 403 VAL A O 1
ATOM 3237 N N . ILE A 1 404 ? 18.021 5.326 12.849 1.00 76.75 404 ILE A N 1
ATOM 3238 C CA . ILE A 1 404 ? 18.671 6.037 11.738 1.00 76.75 404 ILE A CA 1
ATOM 3239 C C . ILE A 1 404 ? 18.870 5.107 10.543 1.00 76.75 404 ILE A C 1
ATOM 3241 O O . ILE A 1 404 ? 18.532 5.464 9.415 1.00 76.75 404 ILE A O 1
ATOM 3245 N N . ARG A 1 405 ? 19.376 3.891 10.778 1.00 74.50 405 ARG A N 1
ATOM 3246 C CA . ARG A 1 405 ? 19.567 2.901 9.716 1.00 74.50 405 ARG A CA 1
ATOM 3247 C C . ARG A 1 405 ? 18.247 2.555 9.038 1.00 74.50 405 ARG A C 1
ATOM 3249 O O . ARG A 1 405 ? 18.221 2.404 7.818 1.00 74.50 405 ARG A O 1
ATOM 3256 N N . LEU A 1 406 ? 17.166 2.421 9.806 1.00 79.88 406 LEU A N 1
ATOM 3257 C CA . LEU A 1 406 ? 15.844 2.155 9.257 1.00 79.88 406 LEU A CA 1
ATOM 3258 C C . LEU A 1 406 ? 15.389 3.302 8.353 1.00 79.88 406 LEU A C 1
ATOM 3260 O O . LEU A 1 406 ? 15.048 3.043 7.205 1.00 79.88 406 LEU A O 1
ATOM 3264 N N . ILE A 1 407 ? 15.442 4.546 8.839 1.00 76.25 407 ILE A N 1
ATOM 3265 C CA . ILE A 1 407 ? 15.078 5.748 8.070 1.00 76.25 407 ILE A CA 1
ATOM 3266 C C . ILE A 1 407 ? 15.869 5.801 6.757 1.00 76.25 407 ILE A C 1
ATOM 3268 O O . ILE A 1 407 ? 15.275 5.929 5.694 1.00 76.25 407 ILE A O 1
ATOM 3272 N N . ALA A 1 408 ? 17.186 5.583 6.810 1.00 70.50 408 ALA A N 1
ATOM 3273 C CA . ALA A 1 408 ? 18.053 5.601 5.632 1.00 70.50 408 ALA A CA 1
ATOM 3274 C C . ALA A 1 408 ? 17.787 4.462 4.625 1.00 70.50 408 ALA A C 1
ATOM 3276 O O . ALA A 1 408 ? 18.206 4.551 3.475 1.00 70.50 408 ALA A O 1
ATOM 3277 N N . SER A 1 409 ? 17.119 3.382 5.043 1.00 69.81 409 SER A N 1
ATOM 3278 C CA . SER A 1 409 ? 16.847 2.214 4.190 1.00 69.81 409 SER A CA 1
ATOM 3279 C C . SER A 1 409 ? 15.560 2.338 3.364 1.00 69.81 409 SER A C 1
ATOM 3281 O O . SER A 1 409 ? 15.287 1.461 2.547 1.00 69.81 409 SER A O 1
ATOM 3283 N N . TYR A 1 410 ? 14.747 3.375 3.588 1.00 74.31 410 TYR A N 1
ATOM 3284 C CA . TYR A 1 410 ? 13.431 3.533 2.967 1.00 74.31 410 TYR A CA 1
ATOM 3285 C C . TYR A 1 410 ? 13.275 4.927 2.360 1.00 74.31 410 TYR A C 1
ATOM 3287 O O . TYR A 1 410 ? 13.332 5.923 3.076 1.00 74.31 410 TYR A O 1
ATOM 3295 N N . LYS A 1 411 ? 12.995 5.002 1.052 1.00 69.56 411 LYS A N 1
ATOM 3296 C CA . LYS A 1 411 ? 12.937 6.271 0.302 1.00 69.56 411 LYS A CA 1
ATOM 3297 C C . LYS A 1 411 ? 11.870 7.242 0.801 1.00 69.56 411 LYS A C 1
ATOM 3299 O O . LYS A 1 411 ? 11.980 8.444 0.591 1.00 69.56 411 LYS A O 1
ATOM 3304 N N . GLN A 1 412 ? 10.803 6.731 1.415 1.00 70.38 412 GLN A N 1
ATOM 3305 C CA . GLN A 1 412 ? 9.704 7.582 1.858 1.00 70.38 412 GLN A CA 1
ATOM 3306 C C . GLN A 1 412 ? 9.925 8.212 3.229 1.00 70.38 412 GLN A C 1
ATOM 3308 O O . GLN A 1 412 ? 9.155 9.110 3.568 1.00 70.38 412 GLN A O 1
ATOM 3313 N N . PHE A 1 413 ? 10.901 7.759 4.024 1.00 72.25 413 PHE A N 1
ATOM 3314 C CA . PHE A 1 413 ? 11.246 8.461 5.256 1.00 72.25 413 PHE A CA 1
ATOM 3315 C C . PHE A 1 413 ? 12.221 9.592 4.938 1.00 72.25 413 PHE A C 1
ATOM 3317 O O . PHE A 1 413 ? 13.283 9.354 4.375 1.00 72.25 413 PHE A O 1
ATOM 3324 N N . SER A 1 414 ? 11.860 10.821 5.303 1.00 68.31 414 SER A N 1
ATOM 3325 C CA . SER A 1 414 ? 12.724 11.989 5.115 1.00 68.31 414 SER A CA 1
ATOM 3326 C C . SER A 1 414 ? 13.266 12.470 6.453 1.00 68.31 414 SER A C 1
ATOM 3328 O O . SER A 1 414 ? 12.501 12.609 7.408 1.00 68.31 414 SER A O 1
ATOM 3330 N N . ALA A 1 415 ? 14.567 12.753 6.516 1.00 62.62 415 ALA A N 1
ATOM 3331 C CA . ALA A 1 415 ? 15.184 13.498 7.617 1.00 62.62 415 ALA A CA 1
ATOM 3332 C C . ALA A 1 415 ? 15.215 15.014 7.342 1.00 62.62 415 ALA A C 1
ATOM 3334 O O . ALA A 1 415 ? 15.379 15.810 8.265 1.00 62.62 415 ALA A O 1
ATOM 3335 N N . ASP A 1 416 ? 15.009 15.405 6.083 1.00 62.31 416 ASP A N 1
ATOM 3336 C CA . ASP A 1 416 ? 15.014 16.792 5.643 1.00 62.31 416 ASP A CA 1
ATOM 3337 C C . ASP A 1 416 ? 13.591 17.329 5.503 1.00 62.31 416 ASP A C 1
ATOM 3339 O O . ASP A 1 416 ? 12.648 16.611 5.143 1.00 62.31 416 ASP A O 1
ATOM 3343 N N . ARG A 1 417 ? 13.436 18.628 5.765 1.00 63.09 417 ARG A N 1
ATOM 3344 C CA . ARG A 1 417 ? 12.162 19.318 5.583 1.00 63.09 417 ARG A CA 1
ATOM 3345 C C . ARG A 1 417 ? 11.843 19.416 4.089 1.00 63.09 417 ARG A C 1
ATOM 3347 O O . ARG A 1 417 ? 12.600 20.020 3.334 1.00 63.09 417 ARG A O 1
ATOM 3354 N N . GLY A 1 418 ? 10.706 18.850 3.687 1.00 64.00 418 GLY A N 1
ATOM 3355 C CA . GLY A 1 418 ? 10.206 18.956 2.317 1.00 64.00 418 GLY A CA 1
ATOM 3356 C C . GLY A 1 418 ? 9.744 20.370 1.945 1.00 64.00 418 GLY A C 1
ATOM 3357 O O . GLY A 1 418 ? 9.553 21.228 2.812 1.00 64.00 418 GLY A O 1
ATOM 3358 N N . GLY A 1 419 ? 9.558 20.602 0.644 1.00 61.28 419 GLY A N 1
ATOM 3359 C CA . GLY A 1 419 ? 8.986 21.845 0.122 1.00 61.28 419 GLY A CA 1
ATOM 3360 C C . GLY A 1 419 ? 7.529 22.048 0.556 1.00 61.28 419 GLY A C 1
ATOM 3361 O O . GLY A 1 419 ? 6.816 21.087 0.839 1.00 61.28 419 GLY A O 1
ATOM 3362 N N . ASP A 1 420 ? 7.065 23.300 0.573 1.00 65.00 420 ASP A N 1
ATOM 3363 C CA . ASP A 1 420 ? 5.664 23.659 0.848 1.00 65.00 420 ASP A CA 1
ATOM 3364 C C . ASP A 1 420 ? 4.701 23.073 -0.210 1.00 65.00 420 ASP A C 1
ATOM 3366 O O . ASP A 1 420 ? 3.534 22.791 0.074 1.00 65.00 420 ASP A O 1
ATOM 3370 N N . VAL A 1 421 ? 5.196 22.849 -1.435 1.00 72.50 421 VAL A N 1
ATOM 3371 C CA . VAL A 1 421 ? 4.508 22.115 -2.506 1.00 72.50 421 VAL A CA 1
ATOM 3372 C C . VAL A 1 421 ? 5.405 20.978 -2.978 1.00 72.50 421 VAL A C 1
ATOM 3374 O O . VAL A 1 421 ? 6.498 21.226 -3.479 1.00 72.50 421 VAL A O 1
ATOM 3377 N N . ILE A 1 422 ? 4.923 19.738 -2.871 1.00 79.12 422 ILE A N 1
ATOM 3378 C CA . ILE A 1 422 ? 5.657 18.548 -3.319 1.00 79.12 422 ILE A CA 1
ATOM 3379 C C . ILE A 1 422 ? 4.998 17.966 -4.573 1.00 79.12 422 ILE A C 1
ATOM 3381 O O . ILE A 1 422 ? 3.793 17.694 -4.594 1.00 79.12 422 ILE A O 1
ATOM 3385 N N . ILE A 1 423 ? 5.808 17.773 -5.612 1.00 85.75 423 ILE A N 1
ATOM 3386 C CA . ILE A 1 423 ? 5.426 17.186 -6.896 1.00 85.75 423 ILE A CA 1
ATOM 3387 C C . ILE A 1 423 ? 6.109 15.833 -7.035 1.00 85.75 423 ILE A C 1
ATOM 3389 O O . ILE A 1 423 ? 7.327 15.757 -7.147 1.00 85.75 423 ILE A O 1
ATOM 3393 N N . TYR A 1 424 ? 5.335 14.757 -7.077 1.00 85.50 424 TYR A N 1
ATOM 3394 C CA . TYR A 1 424 ? 5.885 13.434 -7.334 1.00 85.50 424 TYR A CA 1
ATOM 3395 C C . TYR A 1 424 ? 5.778 13.086 -8.818 1.00 85.50 424 TYR A C 1
ATOM 3397 O O . TYR A 1 424 ? 4.685 13.125 -9.381 1.00 85.50 424 TYR A O 1
ATOM 3405 N N . VAL A 1 425 ? 6.876 12.706 -9.465 1.00 88.75 425 VAL A N 1
ATOM 3406 C CA . VAL A 1 425 ? 6.892 12.355 -10.895 1.00 88.75 425 VAL A CA 1
ATOM 3407 C C . VAL A 1 425 ? 7.111 10.855 -11.062 1.00 88.75 425 VAL A C 1
ATOM 3409 O O . VAL A 1 425 ? 8.053 10.298 -10.516 1.00 88.75 425 VAL A O 1
ATOM 3412 N N . CYS A 1 426 ? 6.244 10.167 -11.802 1.00 87.31 426 CYS A N 1
ATOM 3413 C CA . CYS A 1 426 ? 6.296 8.710 -11.918 1.00 87.31 426 CYS A CA 1
ATOM 3414 C C . CYS A 1 426 ? 7.380 8.226 -12.898 1.00 87.31 426 CYS A C 1
ATOM 3416 O O . CYS A 1 426 ? 7.196 8.362 -14.104 1.00 87.31 426 CYS A O 1
ATOM 3418 N N . LYS A 1 427 ? 8.417 7.532 -12.413 1.00 86.12 427 LYS A N 1
ATOM 3419 C CA . LYS A 1 427 ? 9.503 6.912 -13.209 1.00 86.12 427 LYS A CA 1
ATOM 3420 C C . LYS A 1 427 ? 9.148 5.568 -13.858 1.00 86.12 427 LYS A C 1
ATOM 3422 O O . LYS A 1 427 ? 10.007 4.903 -14.424 1.00 86.12 427 LYS A O 1
ATOM 3427 N N . GLY A 1 428 ? 7.897 5.113 -13.765 1.00 82.38 428 GLY A N 1
ATOM 3428 C CA . GLY A 1 428 ? 7.512 3.805 -14.306 1.00 82.38 428 GLY A CA 1
ATOM 3429 C C . GLY A 1 428 ? 7.738 3.697 -15.821 1.00 82.38 428 GLY A C 1
ATOM 3430 O O . GLY A 1 428 ? 7.599 4.685 -16.536 1.00 82.38 428 GLY A O 1
ATOM 3431 N N . THR A 1 429 ? 7.992 2.489 -16.336 1.00 82.88 429 THR A N 1
ATOM 3432 C CA . THR A 1 429 ? 8.356 2.241 -17.749 1.00 82.88 429 THR A CA 1
ATOM 3433 C C . THR A 1 429 ? 7.420 2.910 -18.758 1.00 82.88 429 THR A C 1
ATOM 3435 O O . THR A 1 429 ? 7.873 3.535 -19.710 1.00 82.88 429 THR A O 1
ATOM 3438 N N . ALA A 1 430 ? 6.103 2.840 -18.537 1.00 82.44 430 ALA A N 1
ATOM 3439 C CA . ALA A 1 430 ? 5.129 3.489 -19.415 1.00 82.44 430 ALA A CA 1
ATOM 3440 C C . ALA A 1 430 ? 5.227 5.028 -19.403 1.00 82.44 430 ALA A C 1
ATOM 3442 O O . ALA A 1 430 ? 4.946 5.658 -20.417 1.00 82.44 430 ALA A O 1
ATOM 3443 N N . CYS A 1 431 ? 5.602 5.636 -18.274 1.00 85.12 431 CYS A N 1
ATOM 3444 C CA . CYS A 1 431 ? 5.840 7.077 -18.165 1.00 85.12 431 CYS A CA 1
ATOM 3445 C C . CYS A 1 431 ? 7.170 7.460 -18.819 1.00 85.12 431 CYS A C 1
ATOM 3447 O O . CYS A 1 431 ? 7.206 8.437 -19.562 1.00 85.12 431 CYS A O 1
ATOM 3449 N N . PHE A 1 432 ? 8.221 6.659 -18.610 1.00 86.06 432 PHE A N 1
ATOM 3450 C CA . PHE A 1 432 ? 9.526 6.847 -19.247 1.00 86.06 432 PHE A CA 1
ATOM 3451 C C . PHE A 1 432 ? 9.403 6.881 -20.776 1.00 86.06 432 PHE A C 1
ATOM 3453 O O . PHE A 1 432 ? 9.805 7.857 -21.402 1.00 86.06 432 PHE A O 1
ATOM 3460 N N . LEU A 1 433 ? 8.737 5.880 -21.367 1.00 82.00 433 LEU A N 1
ATOM 3461 C CA . LEU A 1 433 ? 8.502 5.809 -22.817 1.00 82.00 433 LEU A CA 1
ATOM 3462 C C . LEU A 1 433 ? 7.611 6.945 -23.355 1.00 82.00 433 LEU A C 1
ATOM 3464 O O . LEU A 1 433 ? 7.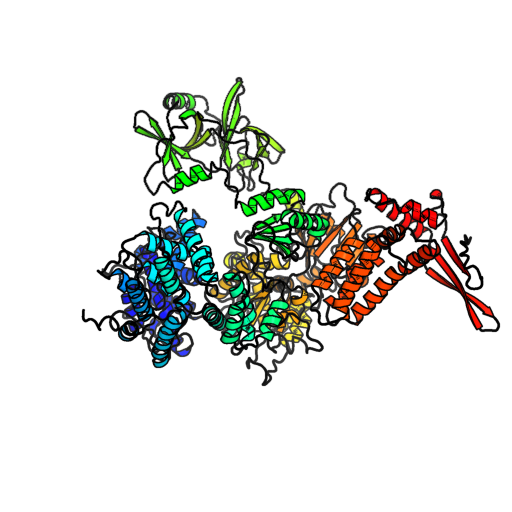566 7.174 -24.558 1.00 82.00 433 LEU A O 1
ATOM 3468 N N . ARG A 1 434 ? 6.889 7.666 -22.486 1.00 83.88 434 ARG A N 1
ATOM 3469 C CA . ARG A 1 434 ? 6.003 8.780 -22.866 1.00 83.88 434 ARG A CA 1
ATOM 3470 C C . ARG A 1 434 ? 6.550 10.161 -22.492 1.00 83.88 434 ARG A C 1
ATOM 3472 O O . ARG A 1 434 ? 5.779 11.115 -22.426 1.00 83.88 434 ARG A O 1
ATOM 3479 N N . GLY A 1 435 ? 7.855 10.270 -22.262 1.00 85.62 435 GLY A N 1
ATOM 3480 C CA . GLY A 1 435 ? 8.535 11.558 -22.110 1.00 85.62 435 GLY A CA 1
ATOM 3481 C C . GLY A 1 435 ? 8.641 12.073 -20.673 1.00 85.62 435 GLY A C 1
ATOM 3482 O O . GLY A 1 435 ? 8.735 13.277 -20.435 1.00 85.62 435 GLY A O 1
ATOM 3483 N N . GLN A 1 436 ? 8.592 11.180 -19.680 1.00 91.75 436 GLN A N 1
ATOM 3484 C CA . GLN A 1 436 ? 8.814 11.578 -18.290 1.00 91.75 436 GLN A CA 1
ATOM 3485 C C . GLN A 1 436 ? 10.194 12.233 -18.031 1.00 91.75 436 GLN A C 1
ATOM 3487 O O . GLN A 1 436 ? 10.222 13.205 -17.277 1.00 91.75 436 GLN A O 1
ATOM 3492 N N . PRO A 1 437 ? 11.321 11.806 -18.639 1.00 89.38 437 PRO A N 1
ATOM 3493 C CA . PRO A 1 437 ? 12.607 12.482 -18.438 1.00 89.38 437 PRO A CA 1
ATOM 3494 C C . PRO A 1 437 ? 12.617 13.950 -18.887 1.00 89.38 437 PRO A C 1
ATOM 3496 O O . PRO A 1 437 ? 13.326 14.774 -18.308 1.00 89.38 437 PRO A O 1
ATOM 3499 N N . GLU A 1 438 ? 11.871 14.293 -19.937 1.00 90.62 438 GLU A N 1
ATOM 3500 C CA . GLU A 1 438 ? 11.673 15.672 -20.397 1.00 90.62 438 GLU A CA 1
ATOM 3501 C C . GLU A 1 438 ? 10.838 16.466 -19.389 1.00 90.62 438 GLU A C 1
ATOM 3503 O O . GLU A 1 438 ? 11.157 17.617 -19.092 1.00 90.62 438 GLU A O 1
ATOM 3508 N N . LEU A 1 439 ? 9.804 15.832 -18.828 1.00 91.12 439 LEU A N 1
ATOM 3509 C CA . LEU A 1 439 ? 8.938 16.409 -17.803 1.00 91.12 439 LEU A CA 1
ATOM 3510 C C . LEU A 1 439 ? 9.737 16.818 -16.559 1.00 91.12 439 LEU A C 1
ATOM 3512 O O . LEU A 1 439 ? 9.625 17.956 -16.110 1.00 91.12 439 LEU A O 1
ATOM 3516 N N . SER A 1 440 ? 10.575 15.922 -16.032 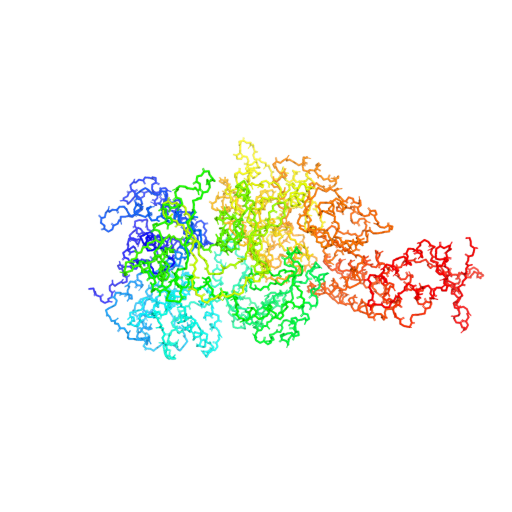1.00 92.75 440 SER A N 1
ATOM 3517 C CA . SER A 1 440 ? 11.390 16.197 -14.842 1.00 92.75 440 SER A CA 1
ATOM 3518 C C . SER A 1 440 ? 12.440 17.272 -15.078 1.00 92.75 440 SER A C 1
ATOM 3520 O O . SER A 1 440 ? 12.575 18.166 -14.248 1.00 92.75 440 SER A O 1
ATOM 3522 N N . ARG A 1 441 ? 13.132 17.246 -16.229 1.00 92.69 441 ARG A N 1
ATOM 3523 C CA . ARG A 1 441 ? 14.063 18.320 -16.618 1.00 92.69 441 ARG A CA 1
ATOM 3524 C C . ARG A 1 441 ? 13.363 19.673 -16.638 1.00 92.69 441 ARG A C 1
ATOM 3526 O O . ARG A 1 441 ? 13.851 20.630 -16.052 1.00 92.69 441 ARG A O 1
ATOM 3533 N N . LYS A 1 442 ? 12.175 19.731 -17.240 1.00 93.81 442 LYS A N 1
ATOM 3534 C CA . LYS A 1 442 ? 11.404 20.968 -17.311 1.00 93.81 442 LYS A CA 1
ATOM 3535 C C . LYS A 1 442 ? 10.930 21.443 -15.936 1.00 93.81 442 LYS A C 1
ATOM 3537 O O . LYS A 1 442 ? 10.945 22.641 -15.690 1.00 93.81 442 LYS A O 1
ATOM 3542 N N . ILE A 1 443 ? 10.554 20.540 -15.027 1.00 91.12 443 ILE A N 1
ATOM 3543 C CA . ILE A 1 443 ? 10.247 20.910 -13.635 1.00 91.12 443 ILE A CA 1
ATOM 3544 C C . ILE A 1 443 ? 11.484 21.500 -12.955 1.00 91.12 443 ILE A C 1
ATOM 3546 O O . ILE A 1 443 ? 11.376 22.587 -12.392 1.00 91.12 443 ILE A O 1
ATOM 3550 N N . ALA A 1 444 ? 12.637 20.828 -13.048 1.00 92.12 444 ALA A N 1
ATOM 3551 C CA . ALA A 1 444 ? 13.895 21.283 -12.457 1.00 92.12 444 ALA A CA 1
ATOM 3552 C C . ALA A 1 444 ? 14.288 22.688 -12.944 1.00 92.12 444 ALA A C 1
ATOM 3554 O O . ALA A 1 444 ? 14.595 23.561 -12.129 1.00 92.12 444 ALA A O 1
ATOM 3555 N N . ASP A 1 445 ? 14.180 22.936 -14.253 1.00 92.19 445 ASP A N 1
ATOM 3556 C CA . ASP A 1 445 ? 14.450 24.241 -14.865 1.00 92.19 445 ASP A CA 1
ATOM 3557 C C . ASP A 1 445 ? 13.507 25.337 -14.333 1.00 92.19 445 ASP A C 1
ATOM 3559 O O . ASP A 1 445 ? 13.947 26.436 -13.996 1.00 92.19 445 ASP A O 1
ATOM 3563 N N . GLU A 1 446 ? 12.204 25.054 -14.225 1.00 88.06 446 GLU A N 1
ATOM 3564 C CA . GLU A 1 446 ? 11.210 26.038 -13.772 1.00 88.06 446 GLU A CA 1
ATOM 3565 C C . GLU A 1 446 ? 11.357 26.383 -12.282 1.00 88.06 446 GLU A C 1
ATOM 3567 O O . GLU A 1 446 ? 11.195 27.543 -11.880 1.00 88.06 446 GLU A O 1
ATOM 3572 N N . ILE A 1 447 ? 11.685 25.394 -11.443 1.00 89.56 447 ILE A N 1
ATOM 3573 C CA . ILE A 1 447 ? 11.891 25.620 -10.007 1.00 89.56 447 ILE A CA 1
ATOM 3574 C C . ILE A 1 447 ? 13.327 26.041 -9.672 1.00 89.56 447 ILE A C 1
ATOM 3576 O O . ILE A 1 447 ? 13.564 26.501 -8.555 1.00 89.56 447 ILE A O 1
ATOM 3580 N N . MET A 1 448 ? 14.267 25.956 -10.620 1.00 88.50 448 MET A N 1
ATOM 3581 C CA . MET A 1 448 ? 15.700 26.216 -10.428 1.00 88.50 448 MET A CA 1
ATOM 3582 C C . MET A 1 448 ? 16.311 25.376 -9.294 1.00 88.50 448 MET A C 1
ATOM 3584 O O . MET A 1 448 ? 17.034 25.908 -8.449 1.00 88.50 448 MET A O 1
ATOM 3588 N N . ALA A 1 449 ? 15.972 24.088 -9.243 1.00 85.94 449 ALA A N 1
ATOM 3589 C CA . ALA A 1 449 ? 16.492 23.138 -8.262 1.00 85.94 449 ALA A CA 1
ATOM 3590 C C . ALA A 1 449 ? 16.462 21.707 -8.806 1.00 85.94 449 ALA A C 1
ATOM 3592 O O . ALA A 1 449 ? 15.599 21.367 -9.616 1.00 85.94 449 ALA A O 1
ATOM 3593 N N . ASP A 1 450 ? 17.394 20.883 -8.333 1.00 87.19 450 ASP A N 1
ATOM 3594 C CA . ASP A 1 450 ? 17.502 19.480 -8.733 1.00 87.19 450 ASP A CA 1
ATOM 3595 C C . ASP A 1 450 ? 16.462 18.593 -8.024 1.00 87.19 450 ASP A C 1
ATOM 3597 O O . ASP A 1 450 ? 15.773 19.017 -7.090 1.00 87.19 450 ASP A O 1
ATOM 3601 N N . GLU A 1 451 ? 16.362 17.333 -8.456 1.00 84.12 451 GLU A N 1
ATOM 3602 C CA . GLU A 1 451 ? 15.506 16.323 -7.823 1.00 84.12 451 GLU A CA 1
ATOM 3603 C C . GLU A 1 451 ? 15.742 16.269 -6.304 1.00 84.12 451 GLU A C 1
ATOM 3605 O O . GLU A 1 451 ? 16.874 16.208 -5.822 1.00 84.12 451 GLU A O 1
ATOM 3610 N N . GLY A 1 452 ? 14.650 16.296 -5.537 1.00 73.44 452 GLY A N 1
ATOM 3611 C CA . GLY A 1 452 ? 14.679 16.230 -4.079 1.00 73.44 452 GLY A CA 1
ATOM 3612 C C . GLY A 1 452 ? 15.059 17.539 -3.384 1.00 73.44 452 GLY A C 1
ATOM 3613 O O . GLY A 1 452 ? 14.914 17.620 -2.166 1.00 73.44 452 GLY A O 1
ATOM 3614 N N . GLN A 1 453 ? 15.467 18.585 -4.104 1.00 80.06 453 GLN A N 1
ATOM 3615 C CA . GLN A 1 453 ? 15.772 19.889 -3.514 1.00 80.06 453 GLN A CA 1
ATOM 3616 C C . GLN A 1 453 ? 14.544 20.808 -3.492 1.00 80.06 453 GLN A C 1
ATOM 3618 O O . GLN A 1 453 ? 13.672 20.754 -4.362 1.00 80.06 453 GLN A O 1
ATOM 3623 N N . VAL A 1 454 ? 14.475 21.681 -2.484 1.00 78.69 454 VAL A N 1
ATOM 3624 C CA . VAL A 1 454 ? 13.453 22.733 -2.422 1.00 78.69 454 VAL A CA 1
ATOM 3625 C C . VAL A 1 454 ? 13.906 23.900 -3.293 1.00 78.69 454 VAL A C 1
ATOM 3627 O O . VAL A 1 454 ? 14.846 24.618 -2.954 1.00 78.69 454 VAL A O 1
ATOM 3630 N N . GLY A 1 455 ? 13.232 24.076 -4.423 1.00 82.56 455 GLY A N 1
ATOM 3631 C CA . GLY A 1 455 ? 13.463 25.162 -5.359 1.00 82.56 455 GLY A CA 1
ATOM 3632 C C . GLY A 1 455 ? 12.650 26.415 -5.059 1.00 82.56 455 GLY A C 1
ATOM 3633 O O . GLY A 1 455 ? 12.143 26.658 -3.958 1.00 82.56 455 GLY A O 1
ATOM 3634 N N . ARG A 1 456 ? 12.531 27.263 -6.081 1.00 74.50 456 ARG A N 1
ATOM 3635 C CA . ARG A 1 456 ? 11.796 28.527 -6.025 1.00 74.50 456 ARG A CA 1
ATOM 3636 C C . ARG A 1 456 ? 10.370 28.318 -5.528 1.00 74.50 456 ARG A C 1
ATOM 3638 O O . ARG A 1 456 ? 9.698 27.351 -5.874 1.00 74.50 456 ARG A O 1
ATOM 3645 N N . ARG A 1 457 ? 9.891 29.304 -4.761 1.00 68.81 457 ARG A N 1
ATOM 3646 C CA . ARG A 1 457 ? 8.516 29.357 -4.234 1.00 68.81 457 ARG A CA 1
ATOM 3647 C C . ARG A 1 457 ? 8.156 28.153 -3.344 1.00 68.81 457 ARG A C 1
ATOM 3649 O O . ARG A 1 457 ? 6.986 27.809 -3.240 1.00 68.81 457 ARG A O 1
ATOM 3656 N N . GLY A 1 458 ? 9.161 27.525 -2.724 1.00 69.62 458 GLY A N 1
ATOM 3657 C CA . GLY A 1 458 ? 8.972 26.390 -1.819 1.00 69.62 458 GLY A CA 1
ATOM 3658 C C . GLY A 1 458 ? 8.567 25.095 -2.527 1.00 69.62 458 GLY A C 1
ATOM 3659 O O . GLY A 1 458 ? 8.056 24.193 -1.872 1.00 69.62 458 GLY A O 1
ATOM 3660 N N . VAL A 1 459 ? 8.753 24.988 -3.847 1.00 79.19 459 VAL A N 1
ATOM 3661 C CA . VAL A 1 459 ? 8.384 23.786 -4.605 1.00 79.19 459 VAL A CA 1
ATOM 3662 C C . VAL A 1 459 ? 9.524 22.778 -4.571 1.00 79.19 459 VAL A C 1
ATOM 3664 O O . VAL A 1 459 ? 10.667 23.122 -4.850 1.00 79.19 459 VAL A O 1
ATOM 3667 N N . GLN A 1 460 ? 9.208 21.526 -4.279 1.00 85.19 460 GLN A N 1
ATOM 3668 C CA . GLN A 1 460 ? 10.113 20.389 -4.377 1.00 85.19 460 GLN A CA 1
ATOM 3669 C C . GLN A 1 460 ? 9.501 19.378 -5.342 1.00 85.19 460 GLN A C 1
ATOM 3671 O O . GLN A 1 460 ? 8.293 19.134 -5.295 1.00 85.19 460 GLN A O 1
ATOM 3676 N N . PHE A 1 461 ? 10.315 18.758 -6.193 1.00 88.94 461 PHE A N 1
ATOM 3677 C CA . PHE A 1 461 ? 9.876 17.578 -6.931 1.00 88.94 461 PHE A CA 1
ATOM 3678 C C . PHE A 1 461 ? 10.717 16.364 -6.565 1.00 88.94 461 PHE A C 1
ATOM 3680 O O . PHE A 1 461 ? 11.904 16.478 -6.268 1.00 88.94 461 PHE A O 1
ATOM 3687 N N . ILE A 1 462 ? 10.070 15.207 -6.544 1.00 82.81 462 ILE A N 1
ATOM 3688 C CA . ILE A 1 462 ? 10.673 13.922 -6.210 1.00 82.81 462 ILE A CA 1
ATOM 3689 C C . ILE A 1 462 ? 10.223 12.952 -7.284 1.00 82.81 462 ILE A C 1
ATOM 3691 O O . ILE A 1 462 ? 9.025 12.796 -7.530 1.00 82.81 462 ILE A O 1
ATOM 3695 N N . GLU A 1 463 ? 11.154 12.288 -7.944 1.00 85.31 463 GLU A N 1
ATOM 3696 C CA . GLU A 1 463 ? 10.767 11.245 -8.867 1.00 85.31 463 GLU A CA 1
ATOM 3697 C C . GLU A 1 463 ? 10.551 9.945 -8.077 1.00 85.31 463 GLU A C 1
ATOM 3699 O O . GLU A 1 463 ? 11.367 9.531 -7.258 1.00 85.31 463 GLU A O 1
ATOM 3704 N N . MET A 1 464 ? 9.403 9.315 -8.287 1.00 75.06 464 MET A N 1
ATOM 3705 C CA . MET A 1 464 ? 8.946 8.158 -7.525 1.00 75.06 464 MET A CA 1
ATOM 3706 C C . MET A 1 464 ? 8.788 6.946 -8.425 1.00 75.06 464 MET A C 1
ATOM 3708 O O . MET A 1 464 ? 8.522 7.056 -9.628 1.00 75.06 464 MET A O 1
ATOM 3712 N N . ASP A 1 465 ? 8.850 5.775 -7.801 1.00 75.25 465 ASP A N 1
ATOM 3713 C CA . ASP A 1 465 ? 8.519 4.513 -8.444 1.00 75.25 465 ASP A CA 1
ATOM 3714 C C . ASP A 1 465 ? 7.081 4.494 -8.981 1.00 75.25 465 ASP A C 1
ATOM 3716 O O . ASP A 1 465 ? 6.252 5.376 -8.733 1.00 75.25 465 ASP A O 1
ATOM 3720 N N . CYS A 1 466 ? 6.769 3.476 -9.782 1.00 78.62 466 CYS A N 1
ATOM 3721 C CA . CYS A 1 466 ? 5.500 3.430 -10.492 1.00 78.62 466 CYS A CA 1
ATOM 3722 C C . CYS A 1 466 ? 4.286 3.503 -9.552 1.00 78.62 466 CYS A C 1
ATOM 3724 O O . CYS A 1 466 ? 4.138 2.677 -8.655 1.00 78.62 466 CYS A O 1
ATOM 3726 N N . PHE A 1 467 ? 3.368 4.436 -9.833 1.00 73.06 467 PHE A N 1
ATOM 3727 C CA . PHE A 1 467 ? 2.093 4.580 -9.117 1.00 73.06 467 PHE A CA 1
ATOM 3728 C C . PHE A 1 467 ? 1.030 3.548 -9.532 1.00 73.06 467 PHE A C 1
ATOM 3730 O O . PHE A 1 467 ? -0.092 3.559 -9.025 1.00 73.06 467 PHE A O 1
ATOM 3737 N N . GLY A 1 468 ? 1.329 2.701 -10.522 1.00 68.69 468 GLY A N 1
ATOM 3738 C CA . GLY A 1 468 ? 0.395 1.702 -11.042 1.00 68.69 468 GLY A CA 1
ATOM 3739 C C . GLY A 1 468 ? -0.787 2.290 -11.830 1.00 68.69 468 GLY A C 1
ATOM 3740 O O . GLY A 1 468 ? -1.839 1.669 -11.950 1.00 68.69 468 GLY A O 1
ATOM 3741 N N . VAL A 1 469 ? -0.704 3.528 -12.316 1.00 71.62 469 VAL A N 1
ATOM 3742 C CA . VAL A 1 469 ? -1.766 4.179 -13.116 1.00 71.62 469 VAL A CA 1
ATOM 3743 C C . VAL A 1 469 ? -1.302 4.410 -14.553 1.00 71.62 469 VAL A C 1
ATOM 3745 O O . VAL A 1 469 ? -1.479 5.475 -15.127 1.00 71.62 469 VAL A O 1
ATOM 3748 N N . CYS A 1 470 ? -0.695 3.390 -15.163 1.00 74.38 470 CYS A N 1
ATOM 3749 C CA . CYS A 1 470 ? -0.010 3.505 -16.458 1.00 74.38 470 CYS A CA 1
ATOM 3750 C C . CYS A 1 470 ? -0.905 3.947 -17.627 1.00 74.38 470 CYS A C 1
ATOM 3752 O O . CYS A 1 470 ? -0.404 4.483 -18.611 1.00 74.38 470 CYS A O 1
ATOM 3754 N N . HIS A 1 471 ? -2.226 3.795 -17.514 1.00 71.81 471 HIS A N 1
ATOM 3755 C CA . HIS A 1 471 ? -3.186 4.335 -18.482 1.00 71.81 471 HIS A CA 1
ATOM 3756 C C . HIS A 1 471 ? -3.187 5.878 -18.540 1.00 71.81 471 HIS A C 1
ATOM 3758 O O . HIS A 1 471 ? -3.572 6.456 -19.557 1.00 71.81 471 HIS A O 1
ATOM 3764 N N . LEU A 1 472 ? -2.714 6.539 -17.478 1.00 75.88 472 LEU A N 1
ATOM 3765 C CA . LEU A 1 472 ? -2.538 7.987 -17.374 1.00 75.88 472 LEU A CA 1
ATOM 3766 C C . LEU A 1 472 ? -1.136 8.459 -17.780 1.00 75.88 472 LEU A C 1
ATOM 3768 O O . LEU A 1 472 ? -0.887 9.654 -17.734 1.00 75.88 472 LEU A O 1
ATOM 3772 N N . ALA A 1 473 ? -0.214 7.570 -18.157 1.00 79.94 473 ALA A N 1
ATOM 3773 C CA . ALA A 1 473 ? 1.184 7.933 -18.384 1.00 79.94 473 ALA A CA 1
ATOM 3774 C C . ALA A 1 473 ? 1.380 9.036 -19.457 1.00 79.94 473 ALA A C 1
ATOM 3776 O O . ALA A 1 473 ? 0.693 8.978 -20.487 1.00 79.94 473 ALA A O 1
ATOM 3777 N N . PRO A 1 474 ? 2.335 9.975 -19.263 1.00 88.19 474 PRO A N 1
ATOM 3778 C CA . PRO A 1 474 ? 3.168 10.153 -18.063 1.00 88.19 474 PRO A CA 1
ATOM 3779 C C . PRO A 1 474 ? 2.370 10.776 -16.901 1.00 88.19 474 PRO A C 1
ATOM 3781 O O . PRO A 1 474 ? 1.409 11.513 -17.123 1.00 88.19 474 PRO A O 1
ATOM 3784 N N . VAL A 1 475 ? 2.741 10.432 -15.662 1.00 85.69 475 VAL A N 1
ATOM 3785 C CA . VAL A 1 475 ? 1.954 10.761 -14.460 1.00 85.69 475 VAL A CA 1
ATOM 3786 C C . VAL A 1 475 ? 2.747 11.610 -13.477 1.00 85.69 475 VAL A C 1
ATOM 3788 O O . VAL A 1 475 ? 3.862 11.252 -13.101 1.00 85.69 475 VAL A O 1
ATOM 3791 N N . ILE A 1 476 ? 2.110 12.675 -13.001 1.00 87.25 476 ILE A N 1
ATOM 3792 C CA . ILE A 1 476 ? 2.514 13.470 -11.842 1.00 87.25 476 ILE A CA 1
ATOM 3793 C C . ILE A 1 476 ? 1.505 13.208 -10.709 1.00 87.25 476 ILE A C 1
ATOM 3795 O O . ILE A 1 476 ? 0.309 13.136 -10.971 1.00 87.25 476 ILE A O 1
ATOM 3799 N N . LYS A 1 477 ? 1.942 13.069 -9.455 1.00 77.69 477 LYS A N 1
ATOM 3800 C CA . LYS A 1 477 ? 1.079 13.078 -8.262 1.00 77.69 477 LYS A CA 1
ATOM 3801 C C . LYS A 1 477 ? 1.366 14.341 -7.450 1.00 77.69 477 LYS A C 1
ATOM 3803 O O . LYS A 1 477 ? 2.517 14.618 -7.129 1.00 77.69 477 LYS A O 1
ATOM 3808 N N . THR A 1 478 ? 0.329 15.086 -7.089 1.00 72.88 478 THR A N 1
ATOM 3809 C CA . THR A 1 478 ? 0.408 16.212 -6.147 1.00 72.88 478 THR A CA 1
ATOM 3810 C C . THR A 1 478 ? -0.682 16.044 -5.098 1.00 72.88 478 THR A C 1
ATOM 3812 O O . THR A 1 478 ? -1.846 15.821 -5.438 1.00 72.88 478 THR A O 1
ATOM 3815 N N . ARG A 1 479 ? -0.321 16.112 -3.807 1.00 68.50 479 ARG A N 1
ATOM 3816 C CA . ARG A 1 479 ? -1.237 15.754 -2.701 1.00 68.50 479 ARG A CA 1
ATOM 3817 C C . ARG A 1 479 ? -1.911 14.396 -2.991 1.00 68.50 479 ARG A C 1
ATOM 3819 O O . ARG A 1 479 ? -1.212 13.451 -3.350 1.00 68.50 479 ARG A O 1
ATOM 3826 N N . ASP A 1 480 ? -3.239 14.321 -2.936 1.00 55.22 480 ASP A N 1
ATOM 3827 C CA . ASP A 1 480 ? -4.023 13.103 -3.200 1.00 55.22 480 ASP A CA 1
ATOM 3828 C C . ASP A 1 480 ? -4.465 12.956 -4.670 1.00 55.22 480 ASP A C 1
ATOM 3830 O O . ASP A 1 480 ? -5.353 12.167 -4.985 1.00 55.22 480 ASP A O 1
ATOM 3834 N N . THR A 1 481 ? -3.889 13.730 -5.599 1.00 59.72 481 THR A N 1
ATOM 3835 C CA . THR A 1 481 ? -4.339 13.784 -7.001 1.00 59.72 481 THR A CA 1
ATOM 3836 C C . THR A 1 481 ? -3.284 13.257 -7.967 1.00 59.72 481 THR A C 1
ATOM 3838 O O . THR A 1 481 ? -2.126 13.665 -7.920 1.00 59.72 481 THR A O 1
ATOM 3841 N N . PHE A 1 482 ? -3.703 12.393 -8.898 1.00 70.56 482 PHE A N 1
ATOM 3842 C CA . PHE A 1 482 ? -2.900 11.975 -10.048 1.00 70.56 482 PHE A CA 1
ATOM 3843 C C . PHE A 1 482 ? -3.257 12.806 -11.283 1.00 70.56 482 PHE A C 1
ATOM 3845 O O . PHE A 1 482 ? -4.406 12.842 -11.718 1.00 70.56 482 PHE A O 1
ATOM 3852 N N . LEU A 1 483 ? -2.250 13.426 -11.882 1.00 77.44 483 LEU A N 1
ATOM 3853 C CA . LEU A 1 483 ? -2.323 14.204 -13.107 1.00 77.44 483 LEU A CA 1
ATOM 3854 C C . LEU A 1 483 ? -1.653 13.403 -14.224 1.00 77.44 483 LEU A C 1
ATOM 3856 O O . LEU A 1 483 ? -0.442 13.188 -14.213 1.00 77.44 483 LEU A O 1
ATOM 3860 N N . GLY A 1 484 ? -2.456 12.924 -15.168 1.00 82.81 484 GLY A N 1
ATOM 3861 C CA . GLY A 1 484 ? -1.993 12.125 -16.299 1.00 82.81 484 GLY A CA 1
ATOM 3862 C C . GLY A 1 484 ? -1.764 12.927 -17.573 1.00 82.81 484 GLY A C 1
ATOM 3863 O O . GLY A 1 484 ? -2.261 14.041 -17.705 1.00 82.81 484 GLY A O 1
ATOM 3864 N N . LYS A 1 485 ? -1.088 12.299 -18.540 1.00 82.25 485 LYS A N 1
ATOM 3865 C CA . LYS A 1 485 ? -0.905 12.767 -19.923 1.00 82.25 485 LYS A CA 1
ATOM 3866 C C . LYS A 1 485 ? -0.246 14.149 -20.031 1.00 82.25 485 LYS A C 1
ATOM 3868 O O . LYS A 1 485 ? -0.466 14.849 -21.014 1.00 82.25 485 LYS A O 1
ATOM 3873 N N . ARG A 1 486 ? 0.555 14.526 -19.032 1.00 82.00 486 ARG A N 1
ATOM 3874 C CA . ARG A 1 486 ? 1.247 15.818 -18.989 1.00 82.00 486 ARG A CA 1
ATOM 3875 C C . ARG A 1 486 ? 2.475 15.810 -19.881 1.00 82.00 486 ARG A C 1
ATOM 3877 O O . ARG A 1 486 ? 3.263 14.872 -19.839 1.00 82.00 486 ARG A O 1
ATOM 3884 N N . LYS A 1 487 ? 2.659 16.861 -20.660 1.00 86.56 487 LYS A N 1
ATOM 3885 C CA . LYS A 1 487 ? 3.883 17.090 -21.421 1.00 86.56 487 LYS A CA 1
ATOM 3886 C C . LYS A 1 487 ? 4.763 18.102 -20.700 1.00 86.56 487 LYS A C 1
ATOM 3888 O O . LYS A 1 487 ? 4.304 18.809 -19.803 1.00 86.56 487 LYS A O 1
ATOM 3893 N N . ALA A 1 488 ? 6.032 18.178 -21.093 1.00 86.50 488 ALA A N 1
ATOM 3894 C CA . ALA A 1 488 ? 6.966 19.156 -20.542 1.00 86.50 488 ALA A CA 1
ATOM 3895 C C . ALA A 1 488 ? 6.421 20.591 -20.681 1.00 86.50 488 ALA A C 1
ATOM 3897 O O . ALA A 1 488 ? 6.550 21.401 -19.767 1.00 86.50 488 ALA A O 1
ATOM 3898 N N . GLU A 1 489 ? 5.727 20.893 -21.778 1.00 88.19 489 GLU A N 1
ATOM 3899 C CA . GLU A 1 489 ? 5.164 22.220 -22.038 1.00 88.19 489 GLU A CA 1
ATOM 3900 C C . GLU A 1 489 ? 4.044 22.614 -21.057 1.00 88.19 489 GLU A C 1
ATOM 3902 O O . GLU A 1 489 ? 3.804 23.804 -20.866 1.00 88.19 489 GLU A O 1
ATOM 3907 N N . ASP A 1 490 ? 3.407 21.646 -20.386 1.00 85.00 490 ASP A N 1
ATOM 3908 C CA . ASP A 1 490 ? 2.319 21.894 -19.430 1.00 85.00 490 ASP A CA 1
ATOM 3909 C C . ASP A 1 490 ? 2.831 22.343 -18.047 1.00 85.00 490 ASP A C 1
ATOM 3911 O O . ASP A 1 490 ? 2.067 22.856 -17.224 1.00 85.00 490 ASP A O 1
ATOM 3915 N N . ILE A 1 491 ? 4.120 22.129 -17.757 1.00 89.12 491 ILE A N 1
ATOM 3916 C CA . ILE A 1 491 ? 4.705 22.323 -16.422 1.00 89.12 491 ILE A CA 1
ATOM 3917 C C . ILE A 1 491 ? 4.600 23.763 -15.898 1.00 89.12 491 ILE A C 1
ATOM 3919 O O . ILE A 1 491 ? 4.220 23.915 -14.734 1.00 89.12 491 ILE A O 1
ATOM 3923 N N . PRO A 1 492 ? 4.872 24.824 -16.685 1.00 84.25 492 PRO A N 1
ATOM 3924 C CA . PRO A 1 492 ? 4.763 26.195 -16.183 1.00 84.25 492 PRO A CA 1
ATOM 3925 C C . PRO A 1 492 ? 3.354 26.527 -15.666 1.00 84.25 492 PRO A C 1
ATOM 3927 O O . PRO A 1 492 ? 3.207 27.094 -14.582 1.00 84.25 492 PRO A O 1
ATOM 3930 N N . VAL A 1 493 ? 2.317 26.104 -16.400 1.00 77.12 493 VAL A N 1
ATOM 3931 C CA . VAL A 1 493 ? 0.907 26.306 -16.024 1.00 77.12 493 VAL A CA 1
ATOM 3932 C C . VAL A 1 493 ? 0.560 25.489 -14.782 1.00 77.12 493 VAL A C 1
ATOM 3934 O O . VAL A 1 493 ? -0.057 26.007 -13.851 1.00 77.12 493 VAL A O 1
ATOM 3937 N N . LEU A 1 494 ? 1.001 24.229 -14.725 1.00 80.38 494 LEU A N 1
ATOM 3938 C CA . LEU A 1 494 ? 0.793 23.370 -13.561 1.00 80.38 494 LEU A CA 1
ATOM 3939 C C . LEU A 1 494 ? 1.398 23.982 -12.289 1.00 80.38 494 LEU A C 1
ATOM 3941 O O . LEU A 1 494 ? 0.742 24.020 -11.251 1.00 80.38 494 LEU A O 1
ATOM 3945 N N . LEU A 1 495 ? 2.635 24.479 -12.355 1.00 78.69 495 LEU A N 1
ATOM 3946 C CA . LEU A 1 495 ? 3.287 25.121 -11.213 1.00 78.69 495 LEU A CA 1
ATOM 3947 C C . LEU A 1 495 ? 2.510 26.353 -10.753 1.00 78.69 495 LEU A C 1
ATOM 3949 O O . LEU A 1 495 ? 2.300 26.536 -9.556 1.00 78.69 495 LEU A O 1
ATOM 3953 N N . GLU A 1 496 ? 2.038 27.174 -11.688 1.00 72.25 496 GLU A N 1
ATOM 3954 C CA . GLU A 1 496 ? 1.213 28.335 -11.371 1.00 72.25 496 GLU A CA 1
ATOM 3955 C C . GLU A 1 496 ? -0.099 27.944 -10.668 1.00 72.25 496 GLU A C 1
ATOM 3957 O O . GLU A 1 496 ? -0.456 28.566 -9.666 1.00 72.25 496 GLU A O 1
ATOM 3962 N N . GLN A 1 497 ? -0.772 26.880 -11.117 1.00 65.06 497 GLN A N 1
ATOM 3963 C CA . GLN A 1 497 ? -1.974 26.335 -10.472 1.00 65.06 497 GLN A CA 1
ATOM 3964 C C . GLN A 1 497 ? -1.688 25.797 -9.062 1.00 65.06 497 GLN A C 1
ATOM 3966 O O . GLN A 1 497 ? -2.431 26.070 -8.122 1.00 65.06 497 G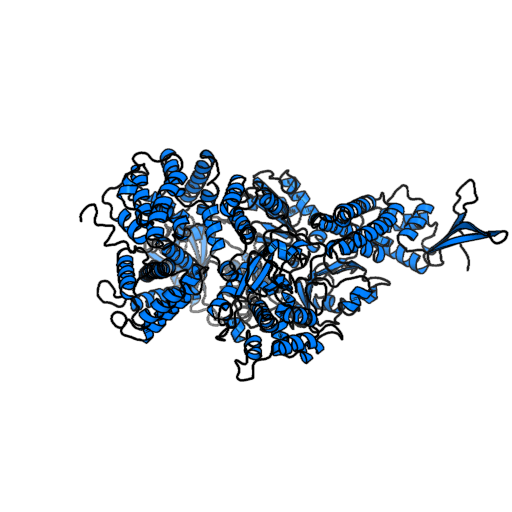LN A O 1
ATOM 3971 N N . LEU A 1 498 ? -0.594 25.057 -8.878 1.00 66.81 498 LEU A N 1
ATOM 3972 C CA . LEU A 1 498 ? -0.235 24.504 -7.568 1.00 66.81 498 LEU A CA 1
ATOM 3973 C C . LEU A 1 498 ? 0.103 25.602 -6.552 1.00 66.81 498 LEU A C 1
ATOM 3975 O O . LEU A 1 498 ? -0.249 25.479 -5.379 1.00 66.81 498 LEU A O 1
ATOM 3979 N N . LEU A 1 499 ? 0.748 26.677 -7.012 1.00 62.62 499 LEU A N 1
ATOM 3980 C CA . LEU A 1 499 ? 1.153 27.818 -6.190 1.00 62.62 499 LEU A CA 1
ATOM 3981 C C . LEU A 1 499 ? -0.003 28.761 -5.851 1.00 62.62 499 LEU A C 1
ATOM 3983 O O . LEU A 1 499 ? -0.053 29.288 -4.743 1.00 62.62 499 LEU A O 1
ATOM 3987 N N . LYS A 1 500 ? -0.934 28.981 -6.787 1.00 49.16 500 LYS A N 1
ATOM 3988 C CA . LYS A 1 500 ? -2.144 29.783 -6.546 1.00 49.16 500 LYS A CA 1
ATOM 3989 C C . LYS A 1 500 ? -3.195 29.029 -5.723 1.00 49.16 500 LYS A C 1
ATOM 3991 O O . LYS A 1 500 ? -4.095 29.658 -5.171 1.00 49.16 500 LYS A O 1
ATOM 3996 N N . GLY A 1 501 ? -3.080 27.702 -5.623 1.00 40.91 501 GLY A N 1
ATOM 3997 C CA . GLY A 1 501 ? -4.181 26.846 -5.188 1.00 40.91 501 GLY A CA 1
ATOM 3998 C C . GLY A 1 501 ? -5.215 26.667 -6.311 1.00 40.91 501 GLY A C 1
ATOM 3999 O O . GLY A 1 501 ? -5.037 27.215 -7.399 1.00 40.91 501 GLY A O 1
ATOM 4000 N N . PRO A 1 502 ? -6.286 25.878 -6.094 1.00 33.50 502 PRO A N 1
ATOM 4001 C CA . PRO A 1 502 ? -7.277 25.618 -7.138 1.00 33.50 502 PRO A CA 1
ATOM 4002 C C . PRO A 1 502 ? -7.801 26.927 -7.751 1.00 33.50 502 PRO A C 1
ATOM 4004 O O . PRO A 1 502 ? -8.191 27.846 -7.027 1.00 33.50 502 PRO A O 1
ATOM 4007 N N . SER A 1 503 ? -7.791 27.005 -9.085 1.00 30.30 503 SER A N 1
ATOM 4008 C CA . SER A 1 503 ? -8.340 28.130 -9.844 1.00 30.30 503 SER A CA 1
ATOM 4009 C C . SER A 1 503 ? -9.853 28.183 -9.640 1.00 30.30 503 SER A C 1
ATOM 4011 O O . SER A 1 503 ? -10.598 27.365 -10.169 1.00 30.30 503 SER A O 1
ATOM 4013 N N . TYR A 1 504 ? -10.318 29.127 -8.830 1.00 34.84 504 TYR A N 1
ATOM 4014 C CA . TYR A 1 504 ? -11.738 29.371 -8.609 1.00 34.84 504 TYR A CA 1
ATOM 4015 C C . TYR A 1 504 ? -12.284 30.314 -9.696 1.00 34.84 504 TYR A C 1
ATOM 4017 O O . TYR A 1 504 ? -12.185 31.536 -9.576 1.00 34.84 504 TYR A O 1
ATOM 4025 N N . GLU A 1 505 ? -12.895 29.764 -10.750 1.00 34.94 505 GLU A N 1
ATOM 4026 C CA . GLU A 1 505 ? -13.635 30.510 -11.785 1.00 34.94 505 GLU A CA 1
ATOM 4027 C C . GLU A 1 505 ? -14.948 31.127 -11.233 1.00 34.94 505 GLU A C 1
ATOM 4029 O O . GLU A 1 505 ? -16.066 30.643 -11.397 1.00 34.94 505 GLU A O 1
ATOM 4034 N N . ASN A 1 506 ? -14.756 32.211 -10.483 1.00 38.88 506 ASN A N 1
ATOM 4035 C CA . ASN A 1 506 ? -15.534 33.410 -10.125 1.00 38.88 506 ASN A CA 1
ATOM 4036 C C . ASN A 1 506 ? -17.039 33.640 -10.435 1.00 38.88 506 ASN A C 1
ATOM 4038 O O . ASN A 1 506 ? -17.519 34.729 -10.121 1.00 38.88 506 ASN A O 1
ATOM 4042 N N . ARG A 1 507 ? -17.852 32.694 -10.922 1.00 37.50 507 ARG A N 1
ATOM 4043 C CA . ARG A 1 507 ? -19.331 32.864 -10.943 1.00 37.50 507 ARG A CA 1
ATOM 4044 C C . ARG A 1 507 ? -20.081 31.814 -10.131 1.00 37.50 507 ARG A C 1
ATOM 4046 O O . ARG A 1 507 ? -20.967 32.176 -9.360 1.00 37.50 507 ARG A O 1
ATOM 4053 N N . LEU A 1 508 ? -19.669 30.551 -10.213 1.00 35.94 508 LEU A N 1
ATOM 4054 C CA . LEU A 1 508 ? -20.176 29.479 -9.347 1.00 35.94 508 LEU A CA 1
ATOM 4055 C C . LEU A 1 508 ? -19.822 29.741 -7.881 1.00 35.94 508 LEU A C 1
ATOM 4057 O O . LEU A 1 508 ? -20.688 29.668 -7.021 1.00 35.94 508 LEU A O 1
ATOM 4061 N N . VAL A 1 509 ? -18.595 30.189 -7.613 1.00 39.81 509 VAL A N 1
ATOM 4062 C CA . VAL A 1 509 ? -18.136 30.563 -6.265 1.00 39.81 509 VAL A CA 1
ATOM 4063 C C . VAL A 1 509 ? -18.861 31.795 -5.742 1.00 39.81 509 VAL A C 1
ATOM 4065 O O . VAL A 1 509 ? -19.159 31.865 -4.560 1.00 39.81 509 VAL A O 1
ATOM 4068 N N . PHE A 1 510 ? -19.182 32.763 -6.604 1.00 39.59 510 PHE A N 1
ATOM 4069 C CA . PHE A 1 510 ? -19.954 33.943 -6.213 1.00 39.59 510 PHE A CA 1
ATOM 4070 C C . PHE A 1 510 ? -21.391 33.566 -5.828 1.00 39.59 510 PHE A C 1
ATOM 4072 O O . PHE A 1 510 ? -21.872 33.978 -4.775 1.00 39.59 510 PHE A O 1
ATOM 4079 N N . LEU A 1 511 ? -22.050 32.715 -6.621 1.00 41.78 511 LEU A N 1
ATOM 4080 C CA . LEU A 1 511 ? -23.390 32.207 -6.312 1.00 41.78 511 LEU A CA 1
ATOM 4081 C C . LEU A 1 511 ? -23.389 31.275 -5.091 1.00 41.78 511 LEU A C 1
ATOM 4083 O O . LEU A 1 511 ? -24.289 31.361 -4.260 1.00 41.78 511 LEU A O 1
ATOM 4087 N N . GLU A 1 512 ? -22.364 30.438 -4.926 1.00 41.12 512 GLU A N 1
ATOM 4088 C CA . GLU A 1 512 ? -22.179 29.605 -3.734 1.00 41.12 512 GLU A CA 1
ATOM 4089 C C . GLU A 1 512 ? -21.840 30.423 -2.490 1.00 41.12 512 GLU A C 1
ATOM 4091 O O . GLU A 1 512 ? -22.261 30.066 -1.394 1.00 41.12 512 GLU A O 1
ATOM 4096 N N . ARG A 1 513 ? -21.121 31.536 -2.637 1.00 41.31 513 ARG A N 1
ATOM 4097 C CA . ARG A 1 513 ? -20.794 32.448 -1.542 1.00 41.31 513 ARG A CA 1
ATOM 4098 C C . ARG A 1 513 ? -22.007 33.271 -1.125 1.00 41.31 513 ARG A C 1
ATOM 4100 O O . ARG A 1 513 ? -22.253 33.365 0.068 1.00 41.31 513 ARG A O 1
ATOM 4107 N N . ILE A 1 514 ? -22.837 33.729 -2.065 1.00 40.41 514 ILE A N 1
ATOM 4108 C CA . ILE A 1 514 ? -24.167 34.285 -1.760 1.00 40.41 514 ILE A CA 1
ATOM 4109 C C . ILE A 1 514 ? -25.025 33.235 -1.042 1.00 40.41 514 ILE A C 1
ATOM 4111 O O . ILE A 1 514 ? -25.614 33.519 -0.003 1.00 40.41 514 ILE A O 1
ATOM 4115 N N . ARG A 1 515 ? -25.051 31.997 -1.547 1.00 43.47 515 ARG A N 1
ATOM 4116 C CA . ARG A 1 515 ? -25.788 30.880 -0.938 1.00 43.47 515 ARG A CA 1
ATOM 4117 C C . ARG A 1 515 ? -25.272 30.516 0.462 1.00 43.47 515 ARG A C 1
ATOM 4119 O O . ARG A 1 515 ? -26.054 30.054 1.283 1.00 43.47 515 ARG A O 1
ATOM 4126 N N . ARG A 1 516 ? -23.978 30.708 0.735 1.00 40.00 516 ARG A N 1
ATOM 4127 C CA . ARG A 1 516 ? -23.342 30.454 2.040 1.00 40.00 516 ARG A CA 1
ATOM 4128 C C . ARG A 1 516 ? -23.465 31.625 3.017 1.00 40.00 516 ARG A C 1
ATOM 4130 O O . ARG A 1 516 ? -23.556 31.379 4.213 1.00 40.00 516 ARG A O 1
ATOM 4137 N N . GLU A 1 517 ? -23.478 32.870 2.541 1.00 37.00 517 GLU A N 1
ATOM 4138 C CA . GLU A 1 517 ? -23.639 34.068 3.383 1.00 37.00 517 GLU A CA 1
ATOM 4139 C C . GLU A 1 517 ? -25.104 34.299 3.810 1.00 37.00 517 GLU A C 1
ATOM 4141 O O . GLU A 1 517 ? -25.368 34.978 4.805 1.00 37.00 517 GLU A O 1
ATOM 4146 N N . LEU A 1 518 ? -26.070 33.675 3.130 1.00 41.53 518 LEU A N 1
ATOM 4147 C CA . LEU A 1 518 ? -27.473 33.651 3.542 1.00 41.53 518 LEU A CA 1
ATOM 4148 C C . LEU A 1 518 ? -27.738 32.477 4.495 1.00 41.53 518 LEU A C 1
ATOM 4150 O O . LEU A 1 518 ? -28.079 31.369 4.092 1.00 41.53 518 LEU A O 1
ATOM 4154 N N . ALA A 1 519 ? -27.569 32.735 5.793 1.00 41.47 519 ALA A N 1
ATOM 4155 C CA . ALA A 1 519 ? -27.986 31.832 6.866 1.00 41.47 519 ALA A CA 1
ATOM 4156 C C . ALA A 1 519 ? -29.511 31.546 6.821 1.00 41.47 519 ALA A C 1
ATOM 4158 O O . ALA A 1 519 ? -30.258 32.350 6.250 1.00 41.47 519 ALA A O 1
ATOM 4159 N N . PRO A 1 520 ? -29.999 30.453 7.454 1.00 40.12 520 PRO A N 1
ATOM 4160 C CA . PRO A 1 520 ? -31.346 29.939 7.228 1.00 40.12 520 PRO A CA 1
ATOM 4161 C C . PRO A 1 520 ? -32.444 31.001 7.379 1.00 40.12 520 PRO A C 1
ATOM 4163 O O . PRO A 1 520 ? -32.648 31.532 8.473 1.00 40.12 520 PRO A O 1
ATOM 4166 N N . GLY A 1 521 ? -33.164 31.294 6.291 1.00 49.69 521 GLY A N 1
ATOM 4167 C CA . GLY A 1 521 ? -34.338 32.180 6.291 1.00 49.69 521 GLY A CA 1
ATOM 4168 C C . GLY A 1 521 ? -34.138 33.659 5.908 1.00 49.69 521 GLY A C 1
ATOM 4169 O O . GLY A 1 521 ? -35.060 34.447 6.131 1.00 49.69 521 GLY A O 1
ATOM 4170 N N . ARG A 1 522 ? -33.001 34.075 5.325 1.00 46.38 522 ARG A N 1
ATOM 4171 C CA . ARG A 1 522 ? -32.830 35.428 4.737 1.00 46.38 522 ARG A CA 1
ATOM 4172 C C . ARG A 1 522 ? -32.573 35.373 3.222 1.00 46.38 522 ARG A C 1
ATOM 4174 O O . ARG A 1 522 ? -31.841 34.515 2.750 1.00 46.38 522 ARG A O 1
ATOM 4181 N N . CYS A 1 523 ? -33.159 36.311 2.469 1.00 54.69 523 CYS A N 1
ATOM 4182 C CA . CYS A 1 523 ? -32.891 36.517 1.035 1.00 54.69 523 CYS A CA 1
ATOM 4183 C C . CYS A 1 523 ? -31.770 37.550 0.826 1.00 54.69 523 CYS A C 1
ATOM 4185 O O . CYS A 1 523 ? -31.622 38.452 1.654 1.00 54.69 523 CYS A O 1
ATOM 4187 N N . SER A 1 524 ? -31.042 37.459 -0.292 1.00 59.00 524 SER A N 1
ATOM 4188 C CA . SER A 1 524 ? -30.030 38.442 -0.706 1.00 59.00 524 SER A CA 1
ATOM 4189 C C . SER A 1 524 ? -30.617 39.850 -0.863 1.00 59.00 524 SER A C 1
ATOM 4191 O O . SER A 1 524 ? -31.813 40.019 -1.117 1.00 59.00 524 SER A O 1
ATOM 4193 N N . GLU A 1 525 ? -29.765 40.880 -0.799 1.00 62.66 525 GLU A N 1
ATOM 4194 C CA . GLU A 1 525 ? -30.114 42.178 -1.392 1.00 62.66 525 GLU A CA 1
ATOM 4195 C C . GLU A 1 525 ? -30.406 42.013 -2.902 1.00 62.66 525 GLU A C 1
ATOM 4197 O O . GLU A 1 525 ? -29.925 41.050 -3.514 1.00 62.66 525 GLU A O 1
ATOM 4202 N N . PRO A 1 526 ? -31.222 42.896 -3.523 1.00 63.84 526 PRO A N 1
ATOM 4203 C CA . PRO A 1 526 ? -31.454 42.839 -4.963 1.00 63.84 526 PRO A CA 1
ATOM 4204 C C . PRO A 1 526 ? -30.133 42.965 -5.727 1.00 63.84 526 PRO A C 1
ATOM 4206 O O . PRO A 1 526 ? -29.345 43.873 -5.458 1.00 63.84 526 PRO A O 1
ATOM 4209 N N . LEU A 1 527 ? -29.915 42.088 -6.705 1.00 63.22 527 LEU A N 1
ATOM 4210 C CA . LEU A 1 527 ? -28.753 42.131 -7.590 1.00 63.22 527 LEU A CA 1
ATOM 4211 C C . LEU A 1 527 ? -28.905 43.307 -8.568 1.00 63.22 527 LEU A C 1
ATOM 4213 O O . LEU A 1 527 ? -29.449 43.153 -9.658 1.00 63.22 527 LEU A O 1
ATOM 4217 N N . LYS A 1 528 ? -28.469 44.504 -8.159 1.00 58.38 528 LYS A N 1
ATOM 4218 C CA . LYS A 1 528 ? -28.679 45.757 -8.912 1.00 58.38 528 LYS A CA 1
ATOM 4219 C C . LYS A 1 528 ? -28.042 45.752 -10.309 1.00 58.38 528 LYS A C 1
ATOM 4221 O O . LYS A 1 528 ? -28.564 46.414 -11.199 1.00 58.38 528 LYS A O 1
ATOM 4226 N N . ASP A 1 529 ? -26.987 44.963 -10.510 1.00 58.50 529 ASP A N 1
ATOM 4227 C CA . ASP A 1 529 ? -26.256 44.865 -11.784 1.00 58.50 529 ASP A CA 1
ATOM 4228 C C . ASP A 1 529 ? -26.857 43.849 -12.774 1.00 58.50 529 ASP A C 1
ATOM 4230 O O . ASP A 1 529 ? -26.389 43.737 -13.908 1.00 58.50 529 ASP A O 1
ATOM 4234 N N . PHE A 1 530 ? -27.891 43.103 -12.364 1.00 61.50 530 PHE A N 1
ATOM 4235 C CA . PHE A 1 530 ? -28.558 42.097 -13.189 1.00 61.50 530 PHE A CA 1
ATOM 4236 C C . PHE A 1 530 ? -30.070 42.302 -13.146 1.00 61.50 530 PHE A C 1
ATOM 4238 O O . PHE A 1 530 ? -30.734 42.022 -12.146 1.00 61.50 530 PHE A O 1
ATOM 4245 N N . THR A 1 531 ? -30.623 42.769 -14.259 1.00 71.81 531 THR A N 1
ATOM 4246 C CA . THR A 1 531 ? -32.073 42.886 -14.443 1.00 71.81 531 THR A CA 1
ATOM 4247 C C . THR A 1 531 ? -32.570 41.780 -15.355 1.00 71.81 531 THR A C 1
ATOM 4249 O O . THR A 1 531 ? -31.826 41.301 -16.206 1.00 71.81 531 THR A O 1
ATOM 4252 N N . VAL A 1 532 ? -33.808 41.331 -15.182 1.00 73.75 532 VAL A N 1
ATOM 4253 C CA . VAL A 1 532 ? -34.405 40.365 -16.108 1.00 73.75 532 VAL A CA 1
ATOM 4254 C C . VAL A 1 532 ? -34.633 41.053 -17.453 1.00 73.75 532 VAL A C 1
ATOM 4256 O O . VAL A 1 532 ? -35.226 42.121 -17.508 1.00 73.75 532 VAL A O 1
ATOM 4259 N N . LYS A 1 533 ? -34.153 40.449 -18.535 1.00 73.94 533 LYS A N 1
ATOM 4260 C CA . LYS A 1 533 ? -34.337 40.924 -19.910 1.00 73.94 533 LYS A CA 1
ATOM 4261 C C . LYS A 1 533 ? -35.470 40.186 -20.612 1.00 73.94 533 LYS A C 1
ATOM 4263 O O . LYS A 1 533 ? -36.267 40.787 -21.315 1.00 73.94 533 LYS A O 1
ATOM 4268 N N . SER A 1 534 ? -35.543 38.872 -20.441 1.00 70.88 534 SER A N 1
ATOM 4269 C CA . SER A 1 534 ? -36.626 38.065 -20.998 1.00 70.88 534 SER A CA 1
ATOM 4270 C C . SER A 1 534 ? -36.837 36.813 -20.152 1.00 70.88 534 SER A C 1
ATOM 4272 O O . SER A 1 534 ? -35.929 36.364 -19.452 1.00 70.88 534 SER A O 1
ATOM 4274 N N . VAL A 1 535 ? -38.048 36.258 -20.186 1.00 69.69 535 VAL A N 1
ATOM 4275 C CA . VAL A 1 535 ? -38.396 35.020 -19.481 1.00 69.69 535 VAL A CA 1
ATOM 4276 C C . VAL A 1 535 ? -39.067 34.067 -20.464 1.00 69.69 535 VAL A C 1
ATOM 4278 O O . VAL A 1 535 ? -40.023 34.440 -21.141 1.00 69.69 535 VAL A O 1
ATOM 4281 N N . ILE A 1 536 ? -38.570 32.835 -20.539 1.00 69.88 536 ILE A N 1
ATOM 4282 C CA . ILE A 1 536 ? -39.112 31.752 -21.360 1.00 69.88 536 ILE A CA 1
ATOM 4283 C C . ILE A 1 536 ? -39.490 30.608 -20.423 1.00 69.88 536 ILE A C 1
ATOM 4285 O O . ILE A 1 536 ? -38.634 30.001 -19.793 1.00 69.88 536 ILE A O 1
ATOM 4289 N N . ILE A 1 537 ? -40.773 30.297 -20.313 1.00 61.88 537 ILE A N 1
ATOM 4290 C CA . ILE A 1 537 ? -41.249 29.141 -19.541 1.00 61.88 537 ILE A CA 1
ATOM 4291 C C . ILE A 1 537 ? -41.181 27.905 -20.445 1.00 61.88 537 ILE A C 1
ATOM 4293 O O . ILE A 1 537 ? -41.341 28.047 -21.645 1.00 61.88 537 ILE A O 1
ATOM 4297 N N . GLY A 1 538 ? -40.958 26.704 -19.915 1.00 57.66 538 GLY A N 1
ATOM 4298 C CA . GLY A 1 538 ? -41.075 25.440 -20.646 1.00 57.66 538 GLY A CA 1
ATOM 4299 C C . GLY A 1 538 ? -41.605 24.313 -19.756 1.00 57.66 538 GLY A C 1
ATOM 4300 O O . GLY A 1 538 ? -41.180 24.169 -18.614 1.00 57.66 538 GLY A O 1
ATOM 4301 N N . GLU A 1 539 ? -42.527 23.486 -20.255 1.00 51.88 539 GLU A N 1
ATOM 4302 C CA . GLU A 1 539 ? -42.976 22.266 -19.560 1.00 51.88 539 GLU A CA 1
ATOM 4303 C C . GLU A 1 539 ? -42.114 21.054 -19.967 1.00 51.88 539 GLU A C 1
ATOM 4305 O O . GLU A 1 539 ? -41.766 20.880 -21.136 1.00 51.88 539 GLU A O 1
ATOM 4310 N N . ALA A 1 540 ? -41.777 20.193 -19.002 1.00 49.41 540 ALA A N 1
ATOM 4311 C CA . ALA A 1 540 ? -40.979 18.991 -19.235 1.00 49.41 540 ALA A CA 1
ATOM 4312 C C . ALA A 1 540 ? -41.772 17.916 -20.013 1.00 49.41 540 ALA A C 1
ATOM 4314 O O . ALA A 1 540 ? -42.830 17.461 -19.576 1.00 49.41 540 ALA A O 1
ATOM 4315 N N . GLY A 1 541 ? -41.233 17.455 -21.146 1.00 49.97 541 GLY A N 1
ATOM 4316 C CA . GLY A 1 541 ? -41.542 16.130 -21.703 1.00 49.97 541 GLY A CA 1
ATOM 4317 C C . GLY A 1 541 ? -42.832 15.923 -22.520 1.00 49.97 541 GLY A C 1
ATOM 4318 O O . GLY A 1 541 ? -43.163 14.766 -22.779 1.00 49.97 541 GLY A O 1
ATOM 4319 N N . ARG A 1 542 ? -43.557 16.954 -22.985 1.00 43.72 542 ARG A N 1
ATOM 4320 C CA . ARG A 1 542 ? -44.682 16.781 -23.942 1.00 43.72 542 ARG A CA 1
ATOM 4321 C C . ARG A 1 542 ? -44.612 17.782 -25.102 1.00 43.72 542 ARG A C 1
ATOM 4323 O O . ARG A 1 542 ? -44.634 18.984 -24.878 1.00 43.72 542 ARG A O 1
ATOM 4330 N N . ARG A 1 543 ? -44.546 17.281 -26.345 1.00 42.69 543 ARG A N 1
ATOM 4331 C CA . ARG A 1 543 ? -44.473 18.093 -27.581 1.00 42.69 543 ARG A CA 1
ATOM 4332 C C . ARG A 1 543 ? -45.822 18.523 -28.176 1.00 42.69 543 ARG A C 1
ATOM 4334 O O . ARG A 1 543 ? -45.819 19.400 -29.029 1.00 42.69 543 ARG A O 1
ATOM 4341 N N . ASP A 1 544 ? -46.957 17.991 -27.725 1.00 37.81 544 ASP A N 1
ATOM 4342 C CA . ASP A 1 544 ? -48.184 18.043 -28.548 1.00 37.81 544 ASP A CA 1
ATOM 4343 C C . ASP A 1 544 ? -49.223 19.126 -28.212 1.00 37.81 544 ASP A C 1
ATOM 4345 O O . ASP A 1 544 ? -50.317 19.113 -28.766 1.00 37.81 544 ASP A O 1
ATOM 4349 N N . THR A 1 545 ? -48.916 20.128 -27.386 1.00 37.31 545 THR A N 1
ATOM 4350 C CA . THR A 1 545 ? -49.831 21.276 -27.199 1.00 37.31 545 THR A CA 1
ATOM 4351 C C . THR A 1 545 ? -49.065 22.575 -26.979 1.00 37.31 545 THR A C 1
ATOM 4353 O O . THR A 1 545 ? -49.067 23.127 -25.882 1.00 37.31 545 THR A O 1
ATOM 4356 N N . PHE A 1 546 ? -48.387 23.069 -28.017 1.00 41.72 546 PHE A N 1
ATOM 4357 C CA . PHE A 1 546 ? -47.484 24.223 -27.902 1.00 41.72 546 PHE A CA 1
ATOM 4358 C C . PHE A 1 546 ? -48.036 25.566 -28.403 1.00 41.72 546 PHE A C 1
ATOM 4360 O O . PHE A 1 546 ? -47.265 26.495 -28.602 1.00 41.72 546 PHE A O 1
ATOM 4367 N N . GLN A 1 547 ? -49.353 25.714 -28.579 1.00 40.75 547 GLN A N 1
ATOM 4368 C CA . GLN A 1 547 ? -49.896 26.970 -29.124 1.00 40.75 547 GLN A CA 1
ATOM 4369 C C . GLN A 1 547 ? -51.121 27.554 -28.415 1.00 40.75 547 GLN A C 1
ATOM 4371 O O . GLN A 1 547 ? -51.670 28.529 -28.901 1.00 40.75 547 GLN A O 1
ATOM 4376 N N . SER A 1 548 ? -51.553 27.029 -27.258 1.00 38.69 548 SER A N 1
ATOM 4377 C CA . SER A 1 548 ? -52.662 27.667 -26.513 1.00 38.69 548 SER A CA 1
ATOM 4378 C C . SER A 1 548 ? -52.391 27.975 -25.039 1.00 38.69 548 SER A C 1
ATOM 4380 O O . SER A 1 548 ? -52.929 28.954 -24.529 1.00 38.69 548 SER A O 1
ATOM 4382 N N . ARG A 1 549 ? -51.527 27.217 -24.345 1.00 42.34 549 ARG A N 1
ATOM 4383 C CA . ARG A 1 549 ? -51.102 27.556 -22.969 1.00 42.34 549 ARG A CA 1
ATOM 4384 C C . ARG A 1 549 ? -49.936 28.538 -22.913 1.00 42.34 549 ARG A C 1
ATOM 4386 O O . ARG A 1 549 ? -49.880 29.344 -21.989 1.00 42.34 549 ARG A O 1
ATOM 4393 N N . PHE A 1 550 ? -49.034 28.478 -23.895 1.00 40.53 550 PHE A N 1
ATOM 4394 C CA . PHE A 1 550 ? -47.841 29.321 -23.923 1.00 40.53 550 PHE A CA 1
ATOM 4395 C C . PHE A 1 550 ? -48.192 30.801 -24.032 1.00 40.53 550 PHE A C 1
ATOM 4397 O O . PHE A 1 550 ? -47.659 31.585 -23.260 1.00 40.53 550 PHE A O 1
ATOM 4404 N N . ASP A 1 551 ? -49.140 31.169 -24.897 1.00 42.75 551 ASP A N 1
ATOM 4405 C CA . ASP A 1 551 ? -49.530 32.571 -25.087 1.00 42.75 551 ASP A CA 1
ATOM 4406 C C . ASP A 1 551 ? -50.258 33.153 -23.859 1.00 42.75 551 ASP A C 1
ATOM 4408 O O . ASP A 1 551 ? -50.017 34.303 -23.498 1.00 42.75 551 ASP A O 1
ATOM 4412 N N . GLN A 1 552 ? -51.042 32.343 -23.131 1.00 43.75 552 GLN A N 1
ATOM 4413 C CA . GLN A 1 552 ? -51.723 32.780 -21.901 1.00 43.75 552 GLN A CA 1
ATOM 4414 C C . GLN A 1 552 ? -50.781 32.961 -20.693 1.00 43.75 552 GLN A C 1
ATOM 4416 O O . GLN A 1 552 ? -51.033 33.828 -19.856 1.00 43.75 552 GLN A O 1
ATOM 4421 N N . GLU A 1 553 ? -49.701 32.175 -20.564 1.00 46.72 553 GLU A N 1
ATOM 4422 C CA . GLU A 1 553 ? -48.682 32.407 -19.519 1.00 46.72 553 GLU A CA 1
ATOM 4423 C C . GLU A 1 553 ? -47.633 33.460 -19.930 1.00 46.72 553 GLU A C 1
ATOM 4425 O O . GLU A 1 553 ? -47.149 34.187 -19.057 1.00 46.72 553 GLU A O 1
ATOM 4430 N N . ARG A 1 554 ? -47.335 33.624 -21.233 1.00 44.72 554 ARG A N 1
ATOM 4431 C CA . ARG A 1 554 ? -46.485 34.719 -21.749 1.00 44.72 554 ARG A CA 1
ATOM 4432 C C . ARG A 1 554 ? -47.082 36.092 -21.434 1.00 44.72 554 ARG A C 1
ATOM 4434 O O . ARG A 1 554 ? -46.346 36.982 -21.019 1.00 44.72 554 ARG A O 1
ATOM 4441 N N . GLU A 1 555 ? -48.404 36.244 -21.559 1.00 42.84 555 GLU A N 1
ATOM 4442 C CA . GLU A 1 555 ? -49.120 37.467 -21.159 1.00 42.84 555 GLU A CA 1
ATOM 4443 C C . GLU A 1 555 ? -49.096 37.708 -19.638 1.00 42.84 555 GLU A C 1
ATOM 4445 O O . GLU A 1 555 ? -49.133 38.856 -19.199 1.00 42.84 555 GLU A O 1
ATOM 4450 N N . ARG A 1 556 ? -48.976 36.656 -18.814 1.00 48.66 556 ARG A N 1
ATOM 4451 C CA . ARG A 1 556 ? -48.953 36.765 -17.344 1.00 48.66 556 ARG A CA 1
ATOM 4452 C C . ARG A 1 556 ? -47.590 37.169 -16.775 1.00 48.66 556 ARG A C 1
ATOM 4454 O O . ARG A 1 556 ? -47.559 37.808 -15.730 1.00 48.66 556 ARG A O 1
ATOM 4461 N N . LEU A 1 557 ? -46.489 36.816 -17.449 1.00 51.75 557 LEU A N 1
ATOM 4462 C CA . LEU A 1 557 ? -45.121 37.179 -17.042 1.00 51.75 557 LEU A CA 1
ATOM 4463 C C . LEU A 1 557 ? -44.513 38.352 -17.842 1.00 51.75 557 LEU A C 1
ATOM 4465 O O . LEU A 1 557 ? -43.336 38.667 -17.663 1.00 51.75 557 LEU A O 1
ATOM 4469 N N . GLY A 1 558 ? -45.290 39.036 -18.689 1.00 52.00 558 GLY A N 1
ATOM 4470 C CA . GLY A 1 558 ? -44.868 40.207 -19.478 1.00 52.00 558 GLY A CA 1
ATOM 4471 C C . GLY A 1 558 ? -44.534 41.480 -18.675 1.00 52.00 558 GLY A C 1
ATOM 4472 O O . GLY A 1 558 ? -44.694 42.579 -19.192 1.00 52.00 558 GLY A O 1
ATOM 4473 N N . GLY A 1 559 ? -44.096 41.358 -17.417 1.00 59.53 559 GLY A N 1
ATOM 4474 C CA . GLY A 1 559 ? -43.873 42.479 -16.496 1.00 59.53 559 GLY A CA 1
ATOM 4475 C C . GLY A 1 559 ? -42.575 42.432 -15.682 1.00 59.53 559 GLY A C 1
ATOM 4476 O O . GLY A 1 559 ? -42.399 43.283 -14.813 1.00 59.53 559 GLY A O 1
ATOM 4477 N N . TYR A 1 560 ? -41.673 41.469 -15.925 1.00 67.69 560 TYR A N 1
ATOM 4478 C CA . TYR A 1 560 ? -40.392 41.380 -15.196 1.00 67.69 560 TYR A CA 1
ATOM 4479 C C . TYR A 1 560 ? -39.215 42.033 -15.919 1.00 67.69 560 TYR A C 1
ATOM 4481 O O . TYR A 1 560 ? -38.127 42.086 -15.355 1.00 67.69 560 TYR A O 1
ATOM 4489 N N . GLU A 1 561 ? -39.390 42.525 -17.145 1.00 71.25 561 GLU A N 1
ATOM 4490 C CA . GLU A 1 561 ? -38.298 43.178 -17.868 1.00 71.25 561 GLU A CA 1
ATOM 4491 C C . GLU A 1 561 ? -37.797 44.411 -17.087 1.00 71.25 561 GLU A C 1
ATOM 4493 O O . GLU A 1 561 ? -38.582 45.253 -16.652 1.00 71.25 561 GLU A O 1
ATOM 4498 N N . GLY A 1 562 ? -36.489 44.486 -16.833 1.00 68.38 562 GLY A N 1
ATOM 4499 C CA . GLY A 1 562 ? -35.868 45.514 -15.995 1.00 68.38 562 GLY A CA 1
ATOM 4500 C C . GLY A 1 562 ? -35.903 45.246 -14.481 1.00 68.38 562 GLY A C 1
ATOM 4501 O O . GLY A 1 562 ? -35.363 46.045 -13.718 1.00 68.38 562 GLY A O 1
ATOM 4502 N N . VAL A 1 563 ? -36.483 44.134 -14.014 1.00 78.38 563 VAL A N 1
ATOM 4503 C CA . VAL A 1 563 ? -36.619 43.831 -12.577 1.00 78.38 563 VAL A CA 1
ATOM 4504 C C . VAL A 1 563 ? -35.368 43.144 -12.024 1.00 78.38 563 VAL A C 1
ATOM 4506 O O . VAL A 1 563 ? -34.863 42.185 -12.608 1.00 78.38 563 VAL A O 1
ATOM 4509 N N . SER A 1 564 ? -34.868 43.609 -10.874 1.00 73.81 564 SER A N 1
ATOM 4510 C CA . SER A 1 564 ? -33.745 42.976 -10.168 1.00 73.81 564 SER A CA 1
ATOM 4511 C C . SER A 1 564 ? -34.162 41.678 -9.476 1.00 73.81 564 SER A C 1
ATOM 4513 O O . SER A 1 564 ? -35.261 41.570 -8.923 1.00 73.81 564 SER A O 1
ATOM 4515 N N . LEU A 1 565 ? -33.243 40.712 -9.451 1.00 73.88 565 LEU A N 1
ATOM 4516 C CA . LEU A 1 565 ? -33.456 39.412 -8.817 1.00 73.88 565 LEU A CA 1
ATOM 4517 C C . LEU A 1 565 ? -32.922 39.364 -7.381 1.00 73.88 565 LEU A C 1
ATOM 4519 O O . LEU A 1 565 ? -31.923 40.004 -7.047 1.00 73.88 565 LEU A O 1
ATOM 4523 N N . GLN A 1 566 ? -33.576 38.560 -6.546 1.00 71.56 566 GLN A N 1
ATOM 4524 C CA . GLN A 1 566 ? -33.101 38.139 -5.227 1.00 71.56 566 GLN A CA 1
ATOM 4525 C C . GLN A 1 566 ? -33.042 36.616 -5.149 1.00 71.56 566 GLN A C 1
ATOM 4527 O O . GLN A 1 566 ? -33.841 35.929 -5.779 1.00 71.56 566 GLN A O 1
ATOM 4532 N N . LEU A 1 567 ? -32.116 36.092 -4.354 1.00 67.69 567 LEU A N 1
ATOM 4533 C CA . LEU A 1 567 ? -31.969 34.660 -4.097 1.00 67.69 567 LEU A CA 1
ATOM 4534 C C . LEU A 1 567 ? -32.214 34.366 -2.616 1.00 67.69 567 LEU A C 1
ATOM 4536 O O . LEU A 1 567 ? -31.845 35.175 -1.764 1.00 67.69 567 LEU A O 1
ATOM 4540 N N . ASP A 1 568 ? -32.806 33.216 -2.301 1.00 66.31 568 ASP A N 1
ATOM 4541 C CA . ASP A 1 568 ? -32.791 32.665 -0.942 1.00 66.31 568 ASP A CA 1
ATOM 4542 C C . ASP A 1 568 ? -31.725 31.570 -0.752 1.00 66.31 568 ASP A C 1
ATOM 4544 O O . ASP A 1 568 ? -31.102 31.075 -1.695 1.00 66.31 568 ASP A O 1
ATOM 4548 N N . ASP A 1 569 ? -31.536 31.191 0.507 1.00 56.97 569 ASP A N 1
ATOM 4549 C CA . ASP A 1 569 ? -30.640 30.140 1.004 1.00 56.97 569 ASP A CA 1
ATOM 4550 C C . ASP A 1 569 ? -30.938 28.736 0.441 1.00 56.97 569 ASP A C 1
ATOM 4552 O O . ASP A 1 569 ? -30.074 27.853 0.420 1.00 56.97 569 ASP A O 1
ATOM 4556 N N . ARG A 1 570 ? -32.161 28.515 -0.051 1.00 58.88 570 ARG A N 1
ATOM 4557 C CA . ARG A 1 570 ? -32.610 27.264 -0.680 1.00 58.88 570 ARG A CA 1
ATOM 4558 C C . ARG A 1 570 ? -32.447 27.285 -2.202 1.00 58.88 570 ARG A C 1
ATOM 4560 O O . ARG A 1 570 ? -32.668 26.255 -2.848 1.00 58.88 570 ARG A O 1
ATOM 4567 N N . GLY A 1 571 ? -31.998 28.406 -2.763 1.00 64.81 571 GLY A N 1
ATOM 4568 C CA . GLY A 1 571 ? -31.783 28.616 -4.189 1.00 64.81 571 GLY A CA 1
ATOM 4569 C C . GLY A 1 571 ? -33.030 29.070 -4.945 1.00 64.81 571 GLY A C 1
ATOM 4570 O O . GLY A 1 571 ? -33.029 28.990 -6.168 1.00 64.81 571 GLY A O 1
ATOM 4571 N N . HIS A 1 572 ? -34.098 29.515 -4.276 1.00 77.56 572 HIS A N 1
ATOM 4572 C CA . HIS A 1 572 ? -35.222 30.160 -4.954 1.00 77.56 572 HIS A CA 1
ATOM 4573 C C . HIS A 1 572 ? -34.833 31.555 -5.421 1.00 77.56 572 HIS A C 1
ATOM 4575 O O . HIS A 1 572 ? -34.230 32.334 -4.686 1.00 77.56 572 HIS A O 1
ATOM 4581 N N . VAL A 1 573 ? -35.217 31.861 -6.650 1.00 77.31 573 VAL A N 1
ATOM 4582 C CA . VAL A 1 573 ? -35.049 33.151 -7.298 1.00 77.31 573 VAL A CA 1
ATOM 4583 C C . VAL A 1 573 ? -36.371 33.897 -7.226 1.00 77.31 573 VAL A C 1
ATOM 4585 O O . VAL A 1 573 ? -37.419 33.362 -7.591 1.00 77.31 573 VAL A O 1
ATOM 4588 N N . PHE A 1 574 ? -36.313 35.140 -6.769 1.00 80.19 574 PHE A N 1
ATOM 4589 C CA . PHE A 1 574 ? -37.444 36.046 -6.652 1.00 80.19 574 PHE A CA 1
ATOM 4590 C C . PHE A 1 574 ? -37.240 37.259 -7.555 1.00 80.19 574 PHE A C 1
ATOM 4592 O O . PHE A 1 574 ? -36.153 37.836 -7.578 1.00 80.19 574 PHE A O 1
ATOM 4599 N N . ALA A 1 575 ? -38.293 37.675 -8.250 1.00 78.69 575 ALA A N 1
ATOM 4600 C CA . ALA A 1 575 ? -38.369 38.985 -8.874 1.00 78.69 575 ALA A CA 1
ATOM 4601 C C . ALA A 1 575 ? -38.941 40.003 -7.880 1.00 78.69 575 ALA A C 1
ATOM 4603 O O . ALA A 1 575 ? -39.931 39.731 -7.196 1.00 78.69 575 ALA A O 1
ATOM 4604 N N . CYS A 1 576 ? -38.326 41.182 -7.803 1.00 73.31 576 CYS A N 1
ATOM 4605 C CA . CYS A 1 576 ? -38.773 42.275 -6.940 1.00 73.31 576 CYS A CA 1
ATOM 4606 C C . CYS A 1 576 ? -39.636 43.278 -7.722 1.00 73.31 576 CYS A C 1
ATOM 4608 O O . CYS A 1 576 ? -39.127 44.289 -8.203 1.00 73.31 576 CYS A O 1
ATOM 4610 N N . VAL A 1 577 ? -40.941 43.027 -7.836 1.00 71.69 577 VAL A N 1
ATOM 4611 C CA . VAL A 1 577 ? -41.877 43.898 -8.572 1.00 71.69 577 VAL A CA 1
ATOM 4612 C C . VAL A 1 577 ? -42.609 44.815 -7.593 1.00 71.69 577 VAL A C 1
ATOM 4614 O O . VAL A 1 577 ? -43.268 44.341 -6.672 1.00 71.69 577 VAL A O 1
ATOM 4617 N N . ASN A 1 578 ? -42.503 46.138 -7.765 1.00 64.00 578 ASN A N 1
ATOM 4618 C CA . ASN A 1 578 ? -43.189 47.144 -6.931 1.00 64.00 578 ASN A CA 1
ATOM 4619 C C . ASN A 1 578 ? -42.997 46.960 -5.405 1.00 64.00 578 ASN A C 1
ATOM 4621 O O . ASN A 1 578 ? -43.888 47.266 -4.616 1.00 64.00 578 ASN A O 1
ATOM 4625 N N . GLY A 1 579 ? -41.839 46.439 -4.978 1.00 58.34 579 GLY A N 1
ATOM 4626 C CA . GLY A 1 579 ? -41.527 46.171 -3.566 1.00 58.34 579 GLY A CA 1
ATOM 4627 C C . GLY A 1 579 ? -42.057 44.837 -3.017 1.00 58.34 579 GLY A C 1
ATOM 4628 O O . GLY A 1 579 ? -41.729 44.485 -1.885 1.00 58.34 579 GLY A O 1
ATOM 4629 N N . ALA A 1 580 ? -42.815 44.070 -3.806 1.00 60.44 580 ALA A N 1
ATOM 4630 C CA . ALA A 1 580 ? -43.237 42.711 -3.480 1.00 60.44 580 ALA A CA 1
ATOM 4631 C C . ALA A 1 580 ? -42.287 41.669 -4.100 1.00 60.44 580 ALA A C 1
ATOM 4633 O O . ALA A 1 580 ? -41.748 41.867 -5.190 1.00 60.44 580 ALA A O 1
ATOM 4634 N N . ARG A 1 581 ? -42.074 40.552 -3.391 1.00 72.69 581 ARG A N 1
ATOM 4635 C CA . ARG A 1 581 ? -41.250 39.423 -3.852 1.00 72.69 581 ARG A CA 1
ATOM 4636 C C . ARG A 1 581 ? -42.129 38.371 -4.505 1.00 72.69 581 ARG A C 1
ATOM 4638 O O . ARG A 1 581 ? -42.990 37.801 -3.838 1.00 72.69 581 ARG A O 1
ATOM 4645 N N . GLU A 1 582 ? -41.853 38.057 -5.761 1.00 78.25 582 GLU A N 1
ATOM 4646 C CA . GLU A 1 582 ? -42.529 36.981 -6.477 1.00 78.25 582 GLU A CA 1
ATOM 4647 C C . GLU A 1 582 ? -41.539 35.873 -6.838 1.00 78.25 582 GLU A C 1
ATOM 4649 O O . GLU A 1 582 ? -40.510 36.132 -7.455 1.00 78.25 582 GLU A O 1
ATOM 4654 N N . CYS A 1 583 ? -41.813 34.637 -6.414 1.00 78.88 583 CYS A N 1
ATOM 4655 C CA . CYS A 1 583 ? -40.915 33.506 -6.648 1.00 78.88 583 CYS A CA 1
ATOM 4656 C C . CYS A 1 583 ? -41.012 33.034 -8.103 1.00 78.88 583 CYS A C 1
ATOM 4658 O O . CYS A 1 583 ? -42.055 32.540 -8.528 1.00 78.88 583 CYS A O 1
ATOM 4660 N N . LEU A 1 584 ? -39.907 33.135 -8.841 1.00 74.88 584 LEU A N 1
ATOM 4661 C CA . LEU A 1 584 ? -39.799 32.666 -10.222 1.00 74.88 584 LEU A CA 1
ATOM 4662 C C . LEU A 1 584 ? -39.508 31.158 -10.307 1.00 74.88 584 LEU A C 1
ATOM 4664 O O . LEU A 1 584 ? -39.882 30.503 -11.278 1.00 74.88 584 LEU A O 1
ATOM 4668 N N . GLY A 1 585 ? -38.855 30.592 -9.290 1.00 77.62 585 GLY A N 1
ATOM 4669 C CA . GLY A 1 585 ? -38.498 29.173 -9.224 1.00 77.62 585 GLY A CA 1
ATOM 4670 C C . GLY A 1 585 ? -37.159 28.951 -8.529 1.00 77.62 585 GLY A C 1
ATOM 4671 O O . GLY A 1 585 ? -36.521 29.899 -8.085 1.00 77.62 585 GLY A O 1
ATOM 4672 N N . ARG A 1 586 ? -36.722 27.699 -8.417 1.00 81.44 586 ARG A N 1
ATOM 4673 C CA . ARG A 1 586 ? -35.441 27.328 -7.804 1.00 81.44 586 ARG A CA 1
ATOM 4674 C C . ARG A 1 586 ? -34.352 27.178 -8.861 1.00 81.44 586 ARG A C 1
ATOM 4676 O O . ARG A 1 586 ? -34.551 26.461 -9.830 1.00 81.44 586 ARG A O 1
ATOM 4683 N N . LEU A 1 587 ? -33.214 27.837 -8.675 1.00 77.31 587 LEU A N 1
ATOM 4684 C CA . LEU A 1 587 ? -32.066 27.788 -9.577 1.00 77.31 587 LEU A CA 1
ATOM 4685 C C . LEU A 1 587 ? -31.550 26.357 -9.753 1.00 77.31 587 LEU A C 1
ATOM 4687 O O . LEU A 1 587 ? -31.400 25.629 -8.766 1.00 77.31 587 LEU A O 1
ATOM 4691 N N . VAL A 1 588 ? -31.227 25.988 -10.996 1.00 75.44 588 VAL A N 1
ATOM 4692 C CA . VAL A 1 588 ? -30.567 24.715 -11.297 1.00 75.44 588 VAL A CA 1
ATOM 4693 C C . VAL A 1 588 ? -29.061 24.932 -11.520 1.00 75.44 588 VAL A C 1
ATOM 4695 O O . VAL A 1 588 ? -28.687 25.568 -12.507 1.00 75.44 588 VAL A O 1
ATOM 4698 N N . PRO A 1 589 ? -28.193 24.454 -10.605 1.00 55.69 589 PRO A N 1
ATOM 4699 C CA . PRO A 1 589 ? -26.766 24.790 -10.601 1.00 55.69 589 PRO A CA 1
ATOM 4700 C C . PRO A 1 589 ? -25.977 24.155 -11.754 1.00 55.69 589 PRO A C 1
ATOM 4702 O O . PRO A 1 589 ? -25.137 24.826 -12.346 1.00 55.69 589 PRO A O 1
ATOM 4705 N N . ASP A 1 590 ? -26.286 22.911 -12.118 1.00 67.19 590 ASP A N 1
ATOM 4706 C CA . ASP A 1 590 ? -25.580 22.169 -13.165 1.00 67.19 590 ASP A CA 1
ATOM 4707 C C . ASP A 1 590 ? -26.309 22.339 -14.500 1.00 67.19 590 ASP A C 1
ATOM 4709 O O . ASP A 1 590 ? -27.075 21.478 -14.931 1.00 67.19 590 ASP A O 1
ATOM 4713 N N . SER A 1 591 ? -26.157 23.502 -15.136 1.00 75.38 591 SER A N 1
ATOM 4714 C CA . SER A 1 591 ? -26.833 23.780 -16.404 1.00 75.38 591 SER A CA 1
ATOM 4715 C C . SER A 1 591 ? -26.007 24.609 -17.385 1.00 75.38 591 SER A C 1
ATOM 4717 O O . SER A 1 591 ? -25.244 25.492 -17.001 1.00 75.38 591 SER A O 1
ATOM 4719 N N . LEU A 1 592 ? -26.184 24.338 -18.680 1.00 78.44 592 LEU A N 1
ATOM 4720 C CA . LEU A 1 592 ? -25.600 25.112 -19.774 1.00 78.44 592 LEU A CA 1
ATOM 4721 C C . LEU A 1 592 ? -26.699 25.847 -20.526 1.00 78.44 592 LEU A C 1
ATOM 4723 O O . LEU A 1 592 ? -27.493 25.214 -21.218 1.00 78.44 592 LEU A O 1
ATOM 4727 N N . CYS A 1 593 ? -26.717 27.175 -20.430 1.00 80.69 593 CYS A N 1
ATOM 4728 C CA . CYS A 1 593 ? -27.622 28.017 -21.205 1.00 80.69 593 CYS A CA 1
ATOM 4729 C C . CYS A 1 593 ? -26.966 28.475 -22.514 1.00 80.69 593 CYS A C 1
ATOM 4731 O O . CYS A 1 593 ? -25.784 28.827 -22.557 1.00 80.69 593 CYS A O 1
ATOM 4733 N N . PHE A 1 594 ? -27.741 28.502 -23.592 1.00 83.94 594 PHE A N 1
ATOM 4734 C CA . PHE A 1 594 ? -27.270 28.891 -24.919 1.00 83.94 594 PHE A CA 1
ATOM 4735 C C . PHE A 1 594 ? -28.347 29.615 -25.718 1.00 83.94 594 PHE A C 1
ATOM 4737 O O . PHE A 1 594 ? -29.540 29.474 -25.462 1.00 83.94 594 PHE A O 1
ATOM 4744 N N . ARG A 1 595 ? -27.922 30.392 -26.712 1.00 84.62 595 ARG A N 1
ATOM 4745 C CA . ARG A 1 595 ? -28.789 31.019 -27.708 1.00 84.62 595 ARG A CA 1
ATOM 4746 C C . ARG A 1 595 ? -28.708 30.286 -29.021 1.00 84.62 595 ARG A C 1
ATOM 4748 O O . ARG A 1 595 ? -27.628 29.909 -29.466 1.00 84.62 595 ARG A O 1
ATOM 4755 N N . TYR A 1 596 ? -29.842 30.179 -29.680 1.00 85.12 596 TYR A N 1
ATOM 4756 C CA . TYR A 1 596 ? -29.931 29.617 -31.013 1.00 85.12 596 TYR A CA 1
ATOM 4757 C C . TYR A 1 596 ? -30.942 30.393 -31.854 1.00 85.12 596 TYR A C 1
ATOM 4759 O O . TYR A 1 596 ? -31.723 31.193 -31.331 1.00 85.12 596 TYR A O 1
ATOM 4767 N N . SER A 1 597 ? -30.891 30.189 -33.168 1.00 79.75 597 SER A N 1
ATOM 4768 C CA . SER A 1 597 ? -31.831 30.784 -34.118 1.00 79.75 597 SER A CA 1
ATOM 4769 C C . SER A 1 597 ? -33.019 29.850 -34.334 1.00 79.75 597 SER A C 1
ATOM 4771 O O . SER A 1 597 ? -32.841 28.663 -34.605 1.00 79.75 597 SER A O 1
ATOM 4773 N N . MET A 1 598 ? -34.224 30.391 -34.209 1.00 73.62 598 MET A N 1
ATOM 4774 C CA . MET A 1 598 ? -35.480 29.715 -34.517 1.00 73.62 598 MET A CA 1
ATOM 4775 C C . MET A 1 598 ? -35.710 29.683 -36.041 1.00 73.62 598 MET A C 1
ATOM 4777 O O . MET A 1 598 ? -35.152 30.518 -36.761 1.00 73.62 598 MET A O 1
ATOM 4781 N N . PRO A 1 599 ? -36.549 28.764 -36.562 1.00 68.38 599 PRO A N 1
ATOM 4782 C CA . PRO A 1 599 ? -36.838 28.671 -37.998 1.00 68.38 599 PRO A CA 1
ATOM 4783 C C . PRO A 1 599 ? -37.439 29.941 -38.625 1.00 68.38 599 PRO A C 1
ATOM 4785 O O . PRO A 1 599 ? -37.325 30.136 -39.830 1.00 68.38 599 PRO A O 1
ATOM 4788 N N . ASP A 1 600 ? -38.066 30.805 -37.824 1.00 69.25 600 ASP A N 1
ATOM 4789 C CA . ASP A 1 600 ? -38.629 32.094 -38.248 1.00 69.25 600 ASP A CA 1
ATOM 4790 C C . ASP A 1 600 ? -37.596 33.242 -38.282 1.00 69.25 600 ASP A C 1
ATOM 4792 O O . ASP A 1 600 ? -37.941 34.381 -38.594 1.00 69.25 600 ASP A O 1
ATOM 4796 N N . GLY A 1 601 ? -36.326 32.951 -37.972 1.00 65.06 601 GLY A N 1
ATOM 4797 C CA . GLY A 1 601 ? -35.227 33.916 -37.945 1.00 65.06 601 GLY A CA 1
ATOM 4798 C C . GLY A 1 601 ? -35.057 34.661 -36.616 1.00 65.06 601 GLY A C 1
ATOM 4799 O O . GLY A 1 601 ? -34.090 35.409 -36.467 1.00 65.06 601 GLY A O 1
ATOM 4800 N N . SER A 1 602 ? -35.941 34.454 -35.635 1.00 74.31 602 SER A N 1
ATOM 4801 C CA . SER A 1 602 ? -35.792 35.030 -34.293 1.00 74.31 602 SER A CA 1
ATOM 4802 C C . SER A 1 602 ? -34.732 34.284 -33.463 1.00 74.31 602 SER A C 1
ATOM 4804 O O . SER A 1 602 ? -34.412 33.128 -33.734 1.00 74.31 602 SER A O 1
ATOM 4806 N N . SER A 1 603 ? -34.138 34.932 -32.453 1.00 74.25 603 SER A N 1
ATOM 4807 C CA . SER A 1 603 ? -33.225 34.256 -31.515 1.00 74.25 603 SER A CA 1
ATOM 4808 C C . SER A 1 603 ? -33.977 33.825 -30.264 1.00 74.25 603 SER A C 1
ATOM 4810 O O . SER A 1 603 ? -34.746 34.608 -29.709 1.00 74.25 603 SER A O 1
ATOM 4812 N N . SER A 1 604 ? -33.709 32.610 -29.793 1.00 80.00 604 SER A N 1
ATOM 4813 C CA . SER A 1 604 ? -34.266 32.095 -28.548 1.00 80.00 604 SER A CA 1
ATOM 4814 C C . SER A 1 604 ? -33.196 31.503 -27.638 1.00 80.00 604 SER A C 1
ATOM 4816 O O . SER A 1 604 ? -32.075 31.216 -28.063 1.00 80.00 604 SER A O 1
ATOM 4818 N N . LEU A 1 605 ? -33.551 31.339 -26.365 1.00 79.56 605 LEU A N 1
ATOM 4819 C CA . LEU A 1 605 ? -32.706 30.738 -25.344 1.00 79.56 605 LEU A CA 1
ATOM 4820 C C . LEU A 1 605 ? -33.071 29.266 -25.127 1.00 79.56 605 LEU A C 1
ATOM 4822 O O . LEU A 1 605 ? -34.247 28.918 -25.141 1.00 79.56 605 LEU A O 1
ATOM 4826 N N . GLY A 1 606 ? -32.076 28.420 -24.903 1.00 82.56 606 GLY A N 1
ATOM 4827 C CA . GLY A 1 606 ? -32.228 27.034 -24.477 1.00 82.56 606 GLY A CA 1
ATOM 4828 C C . GLY A 1 606 ? -31.296 26.710 -23.322 1.00 82.56 606 GLY A C 1
ATOM 4829 O O . GLY A 1 606 ? -30.364 27.467 -23.039 1.00 82.56 606 GLY A O 1
ATOM 4830 N N . ALA A 1 607 ? -31.540 25.583 -22.660 1.00 83.00 607 ALA A N 1
ATOM 4831 C CA . ALA A 1 607 ? -30.641 25.056 -21.648 1.00 83.00 607 ALA A CA 1
ATOM 4832 C C . ALA A 1 607 ? -30.542 23.531 -21.657 1.00 83.00 607 ALA A C 1
ATOM 4834 O O . ALA A 1 607 ? -31.491 22.815 -21.982 1.00 83.00 607 ALA A O 1
ATOM 4835 N N . LEU A 1 608 ? -29.376 23.044 -21.247 1.00 80.06 608 LEU A N 1
ATOM 4836 C CA . LEU A 1 608 ? -29.138 21.654 -20.882 1.00 80.06 608 LEU A CA 1
ATOM 4837 C C . LEU A 1 608 ? -28.971 21.572 -19.375 1.00 80.06 608 LEU A C 1
ATOM 4839 O O . LEU A 1 608 ? -28.226 22.359 -18.801 1.00 80.06 608 LEU A O 1
ATOM 4843 N N . LEU A 1 609 ? -29.640 20.614 -18.755 1.00 80.25 609 LEU A N 1
ATOM 4844 C CA . LEU A 1 609 ? -29.469 20.264 -17.352 1.00 80.25 609 LEU A CA 1
ATOM 4845 C C . LEU A 1 609 ? -28.489 19.101 -17.297 1.00 80.25 609 LEU A C 1
ATOM 4847 O O . LEU A 1 609 ? -28.693 18.112 -17.999 1.00 80.25 609 LEU A O 1
ATOM 4851 N N . LEU A 1 610 ? -27.426 19.229 -16.513 1.00 70.25 610 LEU A N 1
ATOM 4852 C CA . LEU A 1 610 ? -26.315 18.288 -16.455 1.00 70.25 610 LEU A CA 1
ATOM 4853 C C . LEU A 1 610 ? -26.248 17.586 -15.096 1.00 70.25 610 LEU A C 1
ATOM 4855 O O . LEU A 1 610 ? -26.815 18.051 -14.111 1.00 70.25 610 LEU A O 1
ATOM 4859 N N . ASP A 1 611 ? -25.550 16.457 -15.040 1.00 62.22 611 ASP A N 1
ATOM 4860 C CA . ASP A 1 611 ? -25.073 15.884 -13.781 1.00 62.22 611 ASP A CA 1
ATOM 4861 C C . ASP A 1 611 ? -23.620 16.283 -13.480 1.00 62.22 611 ASP A C 1
ATOM 4863 O O . ASP A 1 611 ? -22.948 16.928 -14.285 1.00 62.22 611 ASP A O 1
ATOM 4867 N N . GLY A 1 612 ? -23.109 15.854 -12.321 1.00 47.72 612 GLY A N 1
ATOM 4868 C CA . GLY A 1 612 ? -21.735 16.130 -11.885 1.00 47.72 612 GLY A CA 1
ATOM 4869 C C . GLY A 1 612 ? -20.627 15.525 -12.763 1.00 47.72 612 GLY A C 1
ATOM 4870 O O . GLY A 1 612 ? -19.456 15.756 -12.482 1.00 47.72 612 GLY A O 1
ATOM 4871 N N . ALA A 1 613 ? -20.965 14.753 -13.804 1.00 49.84 613 ALA A N 1
ATOM 4872 C CA . ALA A 1 613 ? -20.036 14.258 -14.823 1.00 49.84 613 ALA A CA 1
ATOM 4873 C C . ALA A 1 613 ? -20.210 14.972 -16.184 1.00 49.84 613 ALA A C 1
ATOM 4875 O O . ALA A 1 613 ? -19.559 14.601 -17.164 1.00 49.84 613 ALA A O 1
ATOM 4876 N N . GLY A 1 614 ? -21.072 15.994 -16.258 1.00 54.81 614 GLY A N 1
ATOM 4877 C CA . GLY A 1 614 ? -21.361 16.769 -17.465 1.00 54.81 614 GLY A CA 1
ATOM 4878 C C . GLY A 1 614 ? -22.318 16.085 -18.448 1.00 54.81 614 GLY A C 1
ATOM 4879 O O . GLY A 1 614 ? -22.411 16.517 -19.600 1.00 54.81 614 GLY A O 1
ATOM 4880 N N . GLN A 1 615 ? -23.016 15.018 -18.041 1.00 73.25 615 GLN A N 1
ATOM 4881 C CA . GLN A 1 615 ? -23.978 14.341 -18.911 1.00 73.25 615 GLN A CA 1
ATOM 4882 C C . GLN A 1 615 ? -25.344 15.032 -18.874 1.00 73.25 615 GLN A C 1
ATOM 4884 O O . GLN A 1 615 ? -25.834 15.402 -17.809 1.00 73.25 615 GLN A O 1
ATOM 4889 N N . VAL A 1 616 ? -25.983 15.172 -20.035 1.00 75.56 616 VAL A N 1
ATOM 4890 C CA . VAL A 1 616 ? -27.292 15.803 -20.208 1.00 75.56 616 VAL A CA 1
ATOM 4891 C C . VAL A 1 616 ? -28.364 14.939 -19.556 1.00 75.56 616 VAL A C 1
ATOM 4893 O O . VAL A 1 616 ? -28.703 13.858 -20.027 1.00 75.56 616 VAL A O 1
ATOM 4896 N N . GLN A 1 617 ? -28.917 15.434 -18.458 1.00 73.19 617 GLN A N 1
ATOM 4897 C CA . GLN A 1 617 ? -30.026 14.839 -17.727 1.00 73.19 617 GLN A CA 1
ATOM 4898 C C . GLN A 1 617 ? -31.366 15.212 -18.356 1.00 73.19 617 GLN A C 1
ATOM 4900 O O . GLN A 1 617 ? -32.252 14.363 -18.469 1.00 73.19 617 GLN A O 1
ATOM 4905 N N . GLU A 1 618 ? -31.497 16.464 -18.791 1.00 78.38 618 GLU A N 1
ATOM 4906 C CA . GLU A 1 618 ? -32.712 16.991 -19.397 1.00 78.38 618 GLU A CA 1
ATOM 4907 C C . GLU A 1 618 ? -32.402 18.174 -20.322 1.00 78.38 618 GLU A C 1
ATOM 4909 O O . GLU A 1 618 ? -31.400 18.872 -20.166 1.00 78.38 618 GLU A O 1
ATOM 4914 N N . VAL A 1 619 ? -33.259 18.377 -21.322 1.00 79.62 619 VAL A N 1
ATOM 4915 C CA . VAL A 1 619 ? -33.108 19.425 -22.332 1.00 79.62 619 VAL A CA 1
ATOM 4916 C C . VAL A 1 619 ? -34.314 20.339 -22.281 1.00 79.62 619 VAL A C 1
ATOM 4918 O O . VAL A 1 619 ? -35.448 19.899 -22.467 1.00 79.62 619 VAL A O 1
ATOM 4921 N N . VAL A 1 620 ? -34.058 21.624 -22.067 1.00 76.25 620 VAL A N 1
ATOM 4922 C CA . VAL A 1 620 ? -35.085 22.649 -21.928 1.00 76.25 620 VAL A CA 1
ATOM 4923 C C . VAL A 1 620 ? -34.974 23.605 -23.102 1.00 76.25 620 VAL A C 1
ATOM 4925 O O . VAL A 1 620 ? -34.001 24.339 -23.231 1.00 76.25 620 VAL A O 1
ATOM 4928 N N . HIS A 1 621 ? -35.995 23.589 -23.959 1.00 76.31 621 HIS A N 1
ATOM 4929 C CA . HIS A 1 621 ? -36.145 24.507 -25.089 1.00 76.31 621 HIS A CA 1
ATOM 4930 C C . HIS A 1 621 ? -34.955 24.488 -26.080 1.00 76.31 621 HIS A C 1
ATOM 4932 O O . HIS A 1 621 ? -34.154 25.415 -26.117 1.00 76.31 621 HIS A O 1
ATOM 4938 N N . ALA A 1 622 ? -34.838 23.445 -26.914 1.00 69.69 622 ALA A N 1
ATOM 4939 C CA . ALA A 1 622 ? -33.728 23.253 -27.864 1.00 69.69 622 ALA A CA 1
ATOM 4940 C C . ALA A 1 622 ? -34.133 23.412 -29.352 1.00 69.69 622 ALA A C 1
ATOM 4942 O O . ALA A 1 622 ? -35.279 23.117 -29.694 1.00 69.69 622 ALA A O 1
ATOM 4943 N N . PRO A 1 623 ? -33.194 23.793 -30.250 1.00 65.75 623 PRO A N 1
ATOM 4944 C CA . PRO A 1 623 ? -33.460 24.045 -31.677 1.00 65.75 623 PRO A CA 1
ATOM 4945 C C . PRO A 1 623 ? -33.839 22.816 -32.498 1.00 65.75 623 PRO A C 1
ATOM 4947 O O . PRO A 1 623 ? -34.458 22.945 -33.551 1.00 65.75 623 PRO A O 1
ATOM 4950 N N . LEU A 1 624 ? -33.411 21.630 -32.061 1.00 62.88 624 LEU A N 1
ATOM 4951 C CA . LEU A 1 624 ? -33.569 20.378 -32.793 1.00 62.88 624 LEU A CA 1
ATOM 4952 C C . LEU A 1 624 ? -34.311 19.344 -31.945 1.00 62.88 624 LEU A C 1
ATOM 4954 O O . LEU A 1 624 ? -34.279 19.419 -30.711 1.00 62.88 624 LEU A O 1
ATOM 4958 N N . PRO A 1 625 ? -34.942 18.336 -32.576 1.00 61.78 625 PRO A N 1
ATOM 4959 C CA . PRO A 1 625 ? -35.535 17.232 -31.854 1.00 61.78 625 PRO A CA 1
ATOM 4960 C C . PRO A 1 625 ? -34.499 16.460 -31.022 1.00 61.78 625 PRO A C 1
ATOM 4962 O O . PRO A 1 625 ? -33.871 15.542 -31.533 1.00 61.78 625 PRO A O 1
ATOM 4965 N N . PHE A 1 626 ? -34.335 16.783 -29.736 1.00 65.62 626 PHE A N 1
ATOM 4966 C CA . PHE A 1 626 ? -33.531 15.950 -28.837 1.00 65.62 626 PHE A CA 1
ATOM 4967 C C . PHE A 1 626 ? -34.305 14.650 -28.560 1.00 65.62 626 PHE A C 1
ATOM 4969 O O . PHE A 1 626 ? -35.439 14.737 -28.068 1.00 65.62 626 PHE A O 1
ATOM 4976 N N . PRO A 1 627 ? -33.791 13.457 -28.914 1.00 64.56 627 PRO A N 1
ATOM 4977 C CA . PRO A 1 627 ? -34.525 12.218 -28.700 1.00 64.56 627 PRO A CA 1
ATOM 4978 C C . PRO A 1 627 ? -34.626 11.948 -27.202 1.00 64.56 627 PRO A C 1
ATOM 4980 O O . PRO A 1 627 ? -33.621 11.743 -26.527 1.00 64.56 627 PRO A O 1
ATOM 4983 N N . ALA A 1 628 ? -35.846 11.933 -26.665 1.00 59.56 628 ALA A N 1
ATOM 4984 C CA . ALA A 1 628 ? -36.066 11.690 -25.239 1.00 59.56 628 ALA A CA 1
ATOM 4985 C C . ALA A 1 628 ? -35.546 10.311 -24.782 1.00 59.56 628 ALA A C 1
ATOM 4987 O O . ALA A 1 628 ? -35.306 10.107 -23.595 1.00 59.56 628 ALA A O 1
ATOM 4988 N N . GLU A 1 629 ? -35.365 9.373 -25.717 1.00 60.81 629 GLU A N 1
ATOM 4989 C CA . GLU A 1 629 ? -34.785 8.052 -25.467 1.00 60.81 629 GLU A CA 1
ATOM 4990 C C . GLU A 1 629 ? -33.294 8.120 -25.102 1.00 60.81 629 GLU A C 1
ATOM 4992 O O . GLU A 1 629 ? -32.855 7.347 -24.255 1.00 60.81 629 GLU A O 1
ATOM 4997 N N . GLU A 1 630 ? -32.534 9.094 -25.623 1.00 63.22 630 GLU A N 1
ATOM 4998 C CA . GLU A 1 630 ? -31.102 9.247 -25.310 1.00 63.22 630 GLU A CA 1
ATOM 4999 C C . GLU A 1 630 ? -30.846 9.624 -23.847 1.00 63.22 630 GLU A C 1
ATOM 5001 O O . GLU A 1 630 ? -29.851 9.216 -23.252 1.00 63.22 630 GLU A O 1
ATOM 5006 N N . LEU A 1 631 ? -31.784 10.348 -23.236 1.00 62.31 631 LEU A N 1
ATOM 5007 C CA . LEU A 1 631 ? -31.716 10.753 -21.831 1.00 62.31 631 LEU A CA 1
ATOM 5008 C C . LEU A 1 631 ? -32.065 9.611 -20.859 1.00 62.31 631 LEU A C 1
ATOM 5010 O O . LEU A 1 631 ? -31.925 9.776 -19.643 1.00 62.31 631 LEU A O 1
ATOM 5014 N N . ARG A 1 632 ? -32.545 8.465 -21.371 1.00 60.38 632 ARG A N 1
ATOM 5015 C CA . ARG A 1 632 ? -32.924 7.282 -20.576 1.00 60.38 632 ARG A CA 1
ATOM 5016 C C . ARG A 1 632 ? -31.802 6.245 -20.452 1.00 60.38 632 ARG A C 1
ATOM 5018 O O . ARG A 1 632 ? -31.952 5.310 -19.667 1.00 60.38 632 ARG A O 1
ATOM 5025 N N . TYR A 1 633 ? -30.703 6.391 -21.193 1.00 52.94 633 TYR A N 1
ATOM 5026 C CA . TYR A 1 633 ? -29.559 5.480 -21.115 1.00 52.94 633 TYR A CA 1
ATOM 5027 C C . TYR A 1 633 ? -28.713 5.702 -19.853 1.00 52.94 633 TYR A C 1
ATOM 5029 O O . TYR A 1 633 ? -28.745 6.763 -19.232 1.00 52.94 633 TYR A O 1
ATOM 5037 N N . THR A 1 634 ? -27.947 4.673 -19.470 1.00 47.03 634 THR A N 1
ATOM 5038 C CA . THR A 1 634 ? -27.057 4.700 -18.295 1.00 47.03 634 THR A CA 1
ATOM 5039 C C . THR A 1 634 ? -25.879 5.665 -18.475 1.00 47.03 634 THR A C 1
ATOM 5041 O O . THR A 1 634 ? -25.475 6.288 -17.503 1.00 47.03 634 THR A O 1
ATOM 5044 N N . VAL A 1 635 ? -25.384 5.833 -19.712 1.00 49.56 635 VAL A N 1
ATOM 5045 C CA . VAL A 1 635 ? -24.577 6.992 -20.141 1.00 49.56 635 VAL A CA 1
ATOM 5046 C C . VAL A 1 635 ? -25.461 7.894 -20.968 1.00 49.56 635 VAL A C 1
ATOM 5048 O O . VAL A 1 635 ? -25.980 7.458 -21.996 1.00 49.56 635 VAL A O 1
ATOM 5051 N N . LYS A 1 636 ? -25.622 9.136 -20.524 1.00 66.75 636 LYS A N 1
ATOM 5052 C CA . LYS A 1 636 ? -26.358 10.156 -21.269 1.00 66.75 636 LYS A CA 1
ATOM 5053 C C . LYS A 1 636 ? -25.390 10.982 -22.126 1.00 66.75 636 LYS A C 1
ATOM 5055 O O . LYS A 1 636 ? -24.193 10.999 -21.828 1.00 66.75 636 LYS A O 1
ATOM 5060 N N . PRO A 1 637 ? -25.876 11.656 -23.186 1.00 75.69 637 PRO A N 1
ATOM 5061 C CA . PRO A 1 637 ? -25.037 12.503 -24.032 1.00 75.69 637 PRO A CA 1
ATOM 5062 C C . PRO A 1 637 ? -24.261 13.521 -23.201 1.00 75.69 637 PRO A C 1
ATOM 5064 O O . PRO A 1 637 ? -24.828 14.103 -22.281 1.00 75.69 637 PRO A O 1
ATOM 5067 N N . GLN A 1 638 ? -22.985 13.747 -23.496 1.00 78.19 638 GLN A N 1
ATOM 5068 C CA . GLN A 1 638 ? -22.172 14.701 -22.739 1.00 78.19 638 GLN A CA 1
ATOM 5069 C C . GLN A 1 638 ? -22.243 16.075 -23.398 1.00 78.19 638 GLN A C 1
ATOM 5071 O O . GLN A 1 638 ? -22.108 16.176 -24.613 1.00 78.19 638 GLN A O 1
ATOM 5076 N N . ALA A 1 639 ? -22.444 17.137 -22.620 1.00 72.69 639 ALA A N 1
ATOM 5077 C CA . ALA A 1 639 ? -22.442 18.496 -23.150 1.00 72.69 639 ALA A CA 1
ATOM 5078 C C . ALA A 1 639 ? -21.225 19.283 -22.680 1.00 72.69 639 ALA A C 1
ATOM 5080 O O . ALA A 1 639 ? -20.809 19.179 -21.528 1.00 72.69 639 ALA A O 1
ATOM 5081 N N . TYR A 1 640 ? -20.671 20.095 -23.571 1.00 68.31 640 TYR A N 1
ATOM 5082 C CA . TYR A 1 640 ? -19.547 20.975 -23.281 1.00 68.31 640 TYR A CA 1
ATOM 5083 C C . TYR A 1 640 ? -19.613 22.232 -24.149 1.00 68.31 640 TYR A C 1
ATOM 5085 O O . TYR A 1 640 ? -20.369 22.306 -25.118 1.00 68.31 640 TYR A O 1
ATOM 5093 N N . VAL A 1 641 ? -18.824 23.243 -23.794 1.00 66.75 641 VAL A N 1
ATOM 5094 C CA . VAL A 1 641 ? -18.660 24.450 -24.608 1.00 66.75 641 VAL A CA 1
ATOM 5095 C C . VAL A 1 641 ? -17.309 24.372 -25.312 1.00 66.75 641 VAL A C 1
ATOM 5097 O O . VAL A 1 641 ? -16.297 24.133 -24.663 1.00 66.75 641 VAL A O 1
ATOM 5100 N N . SER A 1 642 ? -17.292 24.549 -26.631 1.00 64.38 642 SER A N 1
ATOM 5101 C CA . SER A 1 642 ? -16.068 24.682 -27.434 1.00 64.38 642 SER A CA 1
ATOM 5102 C C . SER A 1 642 ? -16.222 25.885 -28.348 1.00 64.38 642 SER A C 1
ATOM 5104 O O . SER A 1 642 ? -17.262 26.023 -28.991 1.00 64.38 642 SER A O 1
ATOM 5106 N N . ASP A 1 643 ? -15.230 26.776 -28.378 1.00 67.25 643 ASP A N 1
ATOM 5107 C CA . ASP A 1 643 ? -15.231 27.991 -29.213 1.00 67.25 643 ASP A CA 1
ATOM 5108 C C . ASP A 1 643 ? -16.489 28.867 -29.044 1.00 67.25 643 ASP A C 1
ATOM 5110 O O . ASP A 1 643 ? -17.010 29.456 -29.990 1.00 67.25 643 ASP A O 1
ATOM 5114 N N . GLY A 1 644 ? -17.035 28.930 -27.824 1.00 63.56 644 GLY A N 1
ATOM 5115 C CA . GLY A 1 644 ? -18.255 29.698 -27.539 1.00 63.56 644 GLY A CA 1
ATOM 5116 C C . GLY A 1 644 ? -19.557 29.002 -27.921 1.00 63.56 644 GLY A C 1
ATOM 5117 O O . GLY A 1 644 ? -20.627 29.581 -27.741 1.00 63.56 644 GLY A O 1
ATOM 5118 N N . LEU A 1 645 ? -19.498 27.764 -28.407 1.00 72.19 645 LEU A N 1
ATOM 5119 C CA . LEU A 1 645 ? -20.645 26.992 -28.867 1.00 72.19 645 LEU A CA 1
ATOM 5120 C C . LEU A 1 645 ? -20.927 25.830 -27.915 1.00 72.19 645 LEU A C 1
ATOM 5122 O O . LEU A 1 645 ? -20.028 25.067 -27.573 1.00 72.19 645 LEU A O 1
ATOM 5126 N N . VAL A 1 646 ? -22.186 25.670 -27.510 1.00 77.31 646 VAL A N 1
ATOM 5127 C CA . VAL A 1 646 ? -22.643 24.488 -26.773 1.00 77.31 646 VAL A CA 1
ATOM 5128 C C . VAL A 1 646 ? -22.729 23.316 -27.742 1.00 77.31 646 VAL A C 1
ATOM 5130 O O . VAL A 1 646 ? -23.545 23.312 -28.670 1.00 77.31 646 VAL A O 1
ATOM 5133 N N . GLN A 1 647 ? -21.875 22.328 -27.507 1.00 78.81 647 GLN A N 1
ATOM 5134 C CA . GLN A 1 647 ? -21.811 21.067 -28.225 1.00 78.81 647 GLN A CA 1
ATOM 5135 C C . GLN A 1 647 ? -22.298 19.937 -27.322 1.00 78.81 647 GLN A C 1
ATOM 5137 O O . GLN A 1 647 ? -22.054 19.932 -26.116 1.00 78.81 647 GLN A O 1
ATOM 5142 N N . VAL A 1 648 ? -22.992 18.973 -27.916 1.00 78.19 648 VAL A N 1
ATOM 5143 C CA . VAL A 1 648 ? -23.425 17.749 -27.248 1.00 78.19 648 VAL A CA 1
ATOM 5144 C C . VAL A 1 648 ? -22.876 16.560 -28.013 1.00 78.19 648 VAL A C 1
ATOM 5146 O O . VAL A 1 648 ? -23.225 16.346 -29.174 1.00 78.19 648 VAL A O 1
ATOM 5149 N N . GLU A 1 649 ? -22.022 15.788 -27.356 1.00 76.19 649 GLU A N 1
ATOM 5150 C CA . GLU A 1 649 ? -21.506 14.514 -27.837 1.00 76.19 649 GLU A CA 1
ATOM 5151 C C . GLU A 1 649 ? -22.574 13.439 -27.625 1.00 76.19 649 GLU A C 1
ATOM 5153 O O . GLU A 1 649 ? -22.890 13.048 -26.497 1.00 76.19 649 GLU A O 1
ATOM 5158 N N . ARG A 1 650 ? -23.185 13.011 -28.729 1.00 73.06 650 ARG A N 1
ATOM 5159 C CA . ARG A 1 650 ? -24.228 11.981 -28.771 1.00 73.06 650 ARG A CA 1
ATOM 5160 C C . ARG A 1 650 ? -23.638 10.695 -29.344 1.00 73.06 650 ARG A C 1
ATOM 5162 O O . ARG A 1 650 ? -22.568 10.707 -29.946 1.00 73.06 650 ARG A O 1
ATOM 5169 N N . PHE A 1 651 ? -24.359 9.583 -29.206 1.00 59.44 651 PHE A N 1
ATOM 5170 C CA . PHE A 1 651 ? -23.905 8.271 -29.692 1.00 59.44 651 PHE A CA 1
ATOM 5171 C C . PHE A 1 651 ? -23.592 8.236 -31.198 1.00 59.44 651 PHE A C 1
ATOM 5173 O O . PHE A 1 651 ? -22.703 7.501 -31.616 1.00 59.44 651 PHE A O 1
ATOM 5180 N N . GLU A 1 652 ? -24.298 9.034 -32.003 1.00 59.59 652 GLU A N 1
ATOM 5181 C CA . GLU A 1 652 ? -24.115 9.120 -33.461 1.00 59.59 652 GLU A CA 1
ATOM 5182 C C . GLU A 1 652 ? -23.132 10.229 -33.893 1.00 59.59 652 GLU A C 1
ATOM 5184 O O . GLU A 1 652 ? -22.876 10.395 -35.084 1.00 59.59 652 GLU A O 1
ATOM 5189 N N . GLY A 1 653 ? -22.576 10.991 -32.942 1.00 72.69 653 GLY A N 1
ATOM 5190 C CA . GLY A 1 653 ? -21.645 12.094 -33.190 1.00 72.69 653 GLY A CA 1
ATOM 5191 C C . GLY A 1 653 ? -21.987 13.380 -32.431 1.00 72.69 653 GLY A C 1
ATOM 5192 O O . GLY A 1 653 ? -22.959 13.460 -31.678 1.00 72.69 653 GLY A O 1
ATOM 5193 N N . THR A 1 654 ? -21.175 14.418 -32.628 1.00 77.25 654 THR A N 1
ATOM 5194 C CA . THR A 1 654 ? -21.330 15.708 -31.940 1.00 77.25 654 THR A CA 1
ATOM 5195 C C . THR A 1 654 ? -22.343 16.607 -32.647 1.00 77.25 654 THR A C 1
ATOM 5197 O O . THR A 1 654 ? -22.228 16.879 -33.839 1.00 77.25 654 THR A O 1
ATOM 5200 N N . SER A 1 655 ? -23.333 17.104 -31.903 1.00 78.50 655 SER A N 1
ATOM 5201 C CA . SER A 1 655 ? -24.321 18.085 -32.368 1.00 78.50 655 SER A CA 1
ATOM 5202 C C . SER A 1 655 ? -24.068 19.452 -31.735 1.00 78.50 655 SER A C 1
ATOM 5204 O O . SER A 1 655 ? -23.877 19.553 -30.526 1.00 78.50 655 SER A O 1
ATOM 5206 N N . GLN A 1 656 ? -24.123 20.519 -32.528 1.00 83.31 656 GLN A N 1
ATOM 5207 C CA . GLN A 1 656 ? -24.044 21.893 -32.033 1.00 83.31 656 GLN A CA 1
ATOM 5208 C C . GLN A 1 656 ? -25.449 22.433 -31.753 1.00 83.31 656 GLN A C 1
ATOM 5210 O O . GLN A 1 656 ? -26.308 22.406 -32.633 1.00 83.31 656 GLN A O 1
ATOM 5215 N N . LEU A 1 657 ? -25.681 22.937 -30.540 1.00 79.62 657 LEU A N 1
ATOM 5216 C CA . LEU A 1 657 ? -26.996 23.433 -30.128 1.00 79.62 657 LEU A CA 1
ATOM 5217 C C . LEU A 1 657 ? -27.125 24.954 -30.165 1.00 79.62 657 LEU A C 1
ATOM 5219 O O . LEU A 1 657 ? -28.224 25.454 -30.361 1.00 79.62 657 LEU A O 1
ATOM 5223 N N . GLY A 1 658 ? -26.044 25.710 -29.995 1.00 81.81 658 GLY A N 1
ATOM 5224 C CA . GLY A 1 658 ? -26.114 27.170 -30.043 1.00 81.81 658 GLY A CA 1
ATOM 5225 C C . GLY A 1 658 ? -24.907 27.849 -29.416 1.00 81.81 658 GLY A C 1
ATOM 5226 O O . GLY A 1 658 ? -23.953 27.188 -29.025 1.00 81.81 658 GLY A O 1
ATOM 5227 N N . VAL A 1 659 ? -24.946 29.174 -29.323 1.00 82.12 659 VAL A N 1
ATOM 5228 C CA . VAL A 1 659 ? -23.891 29.992 -28.715 1.00 82.12 659 VAL A CA 1
ATOM 5229 C C . VAL A 1 659 ? -24.105 30.038 -27.207 1.00 82.12 659 VAL A C 1
ATOM 5231 O O . VAL A 1 659 ? -25.172 30.448 -26.751 1.00 82.12 659 VAL A O 1
ATOM 5234 N N . TYR A 1 660 ? -23.112 29.629 -26.425 1.00 80.12 660 TYR A N 1
ATOM 5235 C CA . TYR A 1 660 ? -23.162 29.692 -24.966 1.00 80.12 660 TYR A CA 1
ATOM 5236 C C . TYR A 1 660 ? -23.455 31.117 -24.485 1.00 80.12 660 TYR A C 1
ATOM 5238 O O . TYR A 1 660 ? -22.955 32.100 -25.037 1.00 80.12 660 TYR A O 1
ATOM 5246 N N . THR A 1 661 ? -24.265 31.247 -23.436 1.00 71.50 661 THR A N 1
ATOM 5247 C CA . THR A 1 661 ? -24.508 32.547 -22.818 1.00 71.50 661 THR A CA 1
ATOM 5248 C C . THR A 1 661 ? -24.498 32.448 -21.303 1.00 71.50 661 THR A C 1
ATOM 5250 O O . THR A 1 661 ? -25.307 31.760 -20.690 1.00 71.50 661 THR A O 1
ATOM 5253 N N . ALA A 1 662 ? -23.595 33.210 -20.690 1.00 65.19 662 ALA A N 1
ATOM 5254 C CA . ALA A 1 662 ? -23.525 33.344 -19.242 1.00 65.19 662 ALA A CA 1
ATOM 5255 C C . ALA A 1 662 ? -24.649 34.246 -18.686 1.00 65.19 662 ALA A C 1
ATOM 5257 O O . ALA A 1 662 ? -24.864 34.322 -17.482 1.00 65.19 662 ALA A O 1
ATOM 5258 N N . ASN A 1 663 ? -25.386 34.956 -19.543 1.00 73.38 663 ASN A N 1
ATOM 5259 C CA . ASN A 1 663 ? -26.435 35.895 -19.138 1.00 73.38 663 ASN A CA 1
ATOM 5260 C C . ASN A 1 663 ? -27.826 35.256 -19.146 1.00 73.38 663 ASN A C 1
ATOM 5262 O O . ASN A 1 663 ? -28.813 35.929 -19.427 1.00 73.38 663 ASN A O 1
ATOM 5266 N N . ALA A 1 664 ? -27.913 33.963 -18.845 1.00 77.38 664 ALA A N 1
ATOM 5267 C CA . ALA A 1 664 ? -29.186 33.310 -18.622 1.00 77.38 664 ALA A CA 1
ATOM 5268 C C . ALA A 1 664 ? -29.131 32.295 -17.483 1.00 77.38 664 ALA A C 1
ATOM 5270 O O . ALA A 1 664 ? -28.075 31.759 -17.156 1.00 77.38 664 ALA A O 1
ATOM 5271 N N . LEU A 1 665 ? -30.291 32.075 -16.876 1.00 76.38 665 LEU A N 1
ATOM 5272 C CA . LEU A 1 665 ? -30.520 31.176 -15.758 1.00 76.38 665 LEU A CA 1
ATOM 5273 C C . LEU A 1 665 ? -31.634 30.205 -16.122 1.00 76.38 665 LEU A C 1
ATOM 5275 O O . LEU A 1 665 ? -32.583 30.590 -16.799 1.00 76.38 665 LEU A O 1
ATOM 5279 N N . ILE A 1 666 ? -31.571 28.988 -15.596 1.00 81.00 666 ILE A N 1
ATOM 5280 C CA . ILE A 1 666 ? -32.694 28.053 -15.599 1.00 81.00 666 ILE A CA 1
ATOM 5281 C C . ILE A 1 666 ? -33.169 27.810 -14.168 1.00 81.00 666 ILE A C 1
ATOM 5283 O O . ILE A 1 666 ? -32.382 27.562 -13.251 1.00 81.00 666 ILE A O 1
ATOM 5287 N N . LEU A 1 667 ? -34.479 27.900 -13.986 1.00 81.19 667 LEU A N 1
ATOM 5288 C CA . LEU A 1 667 ? -35.180 27.727 -12.726 1.00 81.19 667 LEU A CA 1
ATOM 5289 C C . LEU A 1 667 ? -36.184 26.582 -12.865 1.00 81.19 667 LEU A C 1
ATOM 5291 O O . LEU A 1 667 ? -36.802 26.431 -13.914 1.00 81.19 667 LEU A O 1
ATOM 5295 N N . VAL A 1 668 ? -36.403 25.808 -11.808 1.00 80.62 668 VAL A N 1
ATOM 5296 C CA . VAL A 1 668 ? -37.495 24.829 -11.720 1.00 80.62 668 VAL A CA 1
ATOM 5297 C C . VAL A 1 668 ? -38.642 25.397 -10.884 1.00 80.62 668 VAL A C 1
ATOM 5299 O O . VAL A 1 668 ? -38.426 25.917 -9.785 1.00 80.62 668 VAL A O 1
ATOM 5302 N N . ARG A 1 669 ? -39.878 25.318 -11.391 1.00 76.94 669 ARG A N 1
ATOM 5303 C CA . ARG A 1 669 ? -41.068 25.797 -10.667 1.00 76.94 669 ARG A CA 1
ATOM 5304 C C . ARG A 1 669 ? -41.560 24.748 -9.662 1.00 76.94 669 ARG A C 1
ATOM 5306 O O . ARG A 1 669 ? -41.523 23.555 -9.963 1.00 76.94 669 ARG A O 1
ATOM 5313 N N . PRO A 1 670 ? -42.130 25.163 -8.514 1.00 62.94 670 PRO A N 1
ATOM 5314 C CA . PRO A 1 670 ? -42.756 24.240 -7.560 1.00 62.94 670 PRO A CA 1
ATOM 5315 C C . PRO A 1 670 ? -43.902 23.408 -8.156 1.00 62.94 670 PRO A C 1
ATOM 5317 O O . PRO A 1 670 ? -44.138 22.284 -7.727 1.00 62.94 670 PRO A O 1
ATOM 5320 N N . SER A 1 671 ? -44.607 23.950 -9.154 1.00 60.34 671 SER A N 1
ATOM 5321 C CA . SER A 1 671 ? -45.701 23.286 -9.876 1.00 60.34 671 SER A CA 1
ATOM 5322 C C . SER A 1 671 ? -45.237 22.232 -10.892 1.00 60.34 671 SER A C 1
ATOM 5324 O O . SER A 1 671 ? -46.079 21.610 -11.535 1.00 60.34 671 SER A O 1
ATOM 5326 N N . GLY A 1 672 ? -43.922 22.045 -11.058 1.00 60.03 672 GLY A N 1
ATOM 5327 C CA . GLY A 1 672 ? -43.331 21.340 -12.194 1.00 60.03 672 GLY A CA 1
ATOM 5328 C C . GLY A 1 672 ? -43.136 22.265 -13.403 1.00 60.03 672 GLY A C 1
ATOM 5329 O O . GLY A 1 672 ? -43.859 23.251 -13.564 1.00 60.03 672 GLY A O 1
ATOM 5330 N N . GLY A 1 673 ? -42.131 21.958 -14.229 1.00 70.69 673 GLY A N 1
ATOM 5331 C CA . GLY A 1 673 ? -41.706 22.774 -15.375 1.00 70.69 673 GLY A CA 1
ATOM 5332 C C . GLY A 1 673 ? -40.499 23.676 -15.085 1.00 70.69 673 GLY A C 1
ATOM 5333 O O . GLY A 1 673 ? -40.126 23.898 -13.930 1.00 70.69 673 GLY A O 1
ATOM 5334 N N . TYR A 1 674 ? -39.892 24.191 -16.151 1.00 77.81 674 TYR A N 1
ATOM 5335 C CA . TYR A 1 674 ? -38.697 25.029 -16.133 1.00 77.81 674 TYR A CA 1
ATOM 5336 C C . TYR A 1 674 ? -38.998 26.458 -16.577 1.00 77.81 674 TYR A C 1
ATOM 5338 O O . TYR A 1 674 ? -39.909 26.710 -17.359 1.00 77.81 674 TYR A O 1
ATOM 5346 N N . VAL A 1 675 ? -38.211 27.406 -16.087 1.00 79.50 675 VAL A N 1
ATOM 5347 C CA . VAL A 1 675 ? -38.239 28.809 -16.496 1.00 79.50 675 VAL A CA 1
ATOM 5348 C C . VAL A 1 675 ? -36.817 29.234 -16.803 1.00 79.50 675 VAL A C 1
ATOM 5350 O O . VAL A 1 675 ? -35.947 29.191 -15.941 1.00 79.50 675 VAL A O 1
ATOM 5353 N N . LEU A 1 676 ? -36.585 29.647 -18.036 1.00 78.19 676 LEU A N 1
ATOM 5354 C CA . LEU A 1 676 ? -35.361 30.276 -18.488 1.00 78.19 676 LEU A CA 1
ATOM 5355 C C . LEU A 1 676 ? -35.486 31.789 -18.328 1.00 78.19 676 LEU A C 1
ATOM 5357 O O . LEU A 1 676 ? -36.423 32.394 -18.838 1.00 78.19 676 LEU A O 1
ATOM 5361 N N . VAL A 1 677 ? -34.546 32.402 -17.624 1.00 78.25 677 VAL A N 1
ATOM 5362 C CA . VAL A 1 677 ? -34.512 33.843 -17.366 1.00 78.25 677 VAL A CA 1
ATOM 5363 C C . VAL A 1 677 ? -33.246 34.405 -17.988 1.00 78.25 677 VAL A C 1
ATOM 5365 O O . VAL A 1 677 ? -32.143 34.085 -17.555 1.00 78.25 677 VAL A O 1
ATOM 5368 N N . GLU A 1 678 ? -33.390 35.247 -19.000 1.00 79.19 678 GLU A N 1
ATOM 5369 C CA . GLU A 1 678 ? -32.291 36.016 -19.567 1.00 79.19 678 GLU A CA 1
ATOM 5370 C C . GLU A 1 678 ? -32.068 37.290 -18.747 1.00 79.19 678 GLU A C 1
ATOM 5372 O O . GLU A 1 678 ? -33.027 37.939 -18.333 1.00 79.19 678 GLU A O 1
ATOM 5377 N N . LEU A 1 679 ? -30.811 37.680 -18.547 1.00 77.00 679 LEU A N 1
ATOM 5378 C CA . LEU A 1 679 ? -30.417 38.847 -17.765 1.00 77.00 679 LEU A CA 1
ATOM 5379 C C . LEU A 1 679 ? -29.769 39.933 -18.638 1.00 77.00 679 LEU A C 1
ATOM 5381 O O . LEU A 1 679 ? -28.955 39.648 -19.519 1.00 77.00 679 LEU A O 1
ATOM 5385 N N . SER A 1 680 ? -30.078 41.192 -18.342 1.00 63.53 680 SER A N 1
ATOM 5386 C CA . SER A 1 680 ? -29.387 42.393 -18.809 1.00 63.53 680 SER A CA 1
ATOM 5387 C C . SER A 1 680 ? -28.310 42.785 -17.786 1.00 63.53 680 SER A C 1
ATOM 5389 O O . SER A 1 680 ? -28.627 43.277 -16.705 1.00 63.53 680 SER A O 1
ATOM 5391 N N . GLY A 1 681 ? -27.042 42.529 -18.127 1.00 60.69 681 GLY A N 1
ATOM 5392 C CA . GLY A 1 681 ? -25.837 42.855 -17.347 1.00 60.69 681 GLY A CA 1
ATOM 5393 C C . GLY A 1 681 ? -24.563 42.648 -18.191 1.00 60.69 681 GLY A C 1
ATOM 5394 O O . GLY A 1 681 ? -24.650 42.014 -19.252 1.00 60.69 681 GLY A O 1
ATOM 5395 N N . PRO A 1 682 ? -23.389 43.185 -17.791 1.00 52.59 682 PRO A N 1
ATOM 5396 C CA . PRO A 1 682 ? -22.154 43.044 -18.565 1.00 52.59 682 PRO A CA 1
ATOM 5397 C C . PRO A 1 682 ? -21.821 41.554 -18.774 1.00 52.59 682 PRO A C 1
ATOM 5399 O O . PRO A 1 682 ? -21.930 40.774 -17.824 1.00 52.59 682 PRO A O 1
ATOM 5402 N N . PRO A 1 683 ? -21.471 41.120 -20.002 1.00 50.62 683 PRO A N 1
ATOM 5403 C CA . PRO A 1 683 ? -21.154 39.723 -20.279 1.00 50.62 683 PRO A CA 1
ATOM 5404 C C . PRO A 1 683 ? -19.870 39.343 -19.536 1.00 50.62 683 PRO A C 1
ATOM 5406 O O . PRO A 1 683 ? -18.767 39.625 -19.994 1.00 50.62 683 PRO A O 1
ATOM 5409 N N . ASN A 1 684 ? -20.010 38.726 -18.366 1.00 45.81 684 ASN A N 1
ATOM 5410 C CA . ASN A 1 684 ? -18.870 38.203 -17.628 1.00 45.81 684 ASN A CA 1
ATOM 5411 C C . ASN A 1 684 ? -18.533 36.791 -18.123 1.00 45.81 684 ASN A C 1
ATOM 5413 O O . ASN A 1 684 ? -19.352 35.878 -17.995 1.00 45.81 684 ASN A O 1
ATOM 5417 N N . ALA A 1 685 ? -17.284 36.669 -18.579 1.00 46.97 685 ALA A N 1
ATOM 5418 C CA . ALA A 1 685 ? -16.520 35.483 -18.968 1.00 46.97 685 ALA A CA 1
ATOM 5419 C C . ALA A 1 685 ? -16.637 35.009 -20.429 1.00 46.97 685 ALA A C 1
ATOM 5421 O O . ALA A 1 685 ? -17.719 34.888 -21.008 1.00 46.97 685 ALA A O 1
ATOM 5422 N N . ALA A 1 686 ? -15.458 34.710 -20.987 1.00 43.00 686 ALA A N 1
ATOM 5423 C CA . ALA A 1 686 ? -15.279 33.851 -22.147 1.00 43.00 686 ALA A CA 1
ATOM 5424 C C . ALA A 1 686 ? -15.886 32.459 -21.860 1.00 43.00 686 ALA A C 1
ATOM 5426 O O . ALA A 1 686 ? -16.011 32.082 -20.690 1.00 43.00 686 ALA A O 1
ATOM 5427 N N . PRO A 1 687 ? -16.308 31.707 -22.893 1.00 37.69 687 PRO A N 1
ATOM 5428 C CA . PRO A 1 687 ? -16.724 30.316 -22.723 1.00 37.69 687 PRO A CA 1
ATOM 5429 C C . PRO A 1 687 ? -15.667 29.527 -21.938 1.00 37.69 687 PRO A C 1
ATOM 5431 O O . PRO A 1 687 ? -14.482 29.806 -22.115 1.00 37.69 687 PRO A O 1
ATOM 5434 N N . PRO A 1 688 ? -16.067 28.565 -21.088 1.00 37.62 688 PRO A N 1
ATOM 5435 C CA . PRO A 1 688 ? -15.106 27.765 -20.340 1.00 37.62 688 PRO A CA 1
ATOM 5436 C C . PRO A 1 688 ? -14.167 27.059 -21.325 1.00 37.62 688 PRO A C 1
ATOM 5438 O O . PRO A 1 688 ? -14.612 26.232 -22.124 1.00 37.62 688 PRO A O 1
ATOM 5441 N N . GLU A 1 689 ? -12.880 27.406 -21.304 1.00 34.44 689 GLU A N 1
ATOM 5442 C CA . GLU A 1 689 ? -11.861 26.638 -22.010 1.00 34.44 689 GLU A CA 1
ATOM 5443 C C . GLU A 1 689 ? -11.564 25.392 -21.179 1.00 34.44 689 GLU A C 1
ATOM 5445 O O . GLU A 1 689 ? -11.112 25.451 -20.041 1.00 34.44 689 GLU A O 1
ATOM 5450 N N . ARG A 1 690 ? -11.913 24.257 -21.779 1.00 32.53 690 ARG A N 1
ATOM 5451 C CA . ARG A 1 690 ? -11.761 22.877 -21.317 1.00 32.53 690 ARG A CA 1
ATOM 5452 C C . ARG A 1 690 ? -10.637 22.674 -20.279 1.00 32.53 690 ARG A C 1
ATOM 5454 O O . ARG A 1 690 ? -9.470 22.531 -20.637 1.00 32.53 690 ARG A O 1
ATOM 5461 N N . GLU A 1 691 ? -10.999 22.482 -19.009 1.00 28.58 691 GLU A N 1
ATOM 5462 C CA . GLU A 1 691 ? -10.177 21.673 -18.105 1.00 28.58 691 GLU A CA 1
ATOM 5463 C C . GLU A 1 691 ? -10.312 20.205 -18.543 1.00 28.58 691 GLU A C 1
ATOM 5465 O O . GLU A 1 691 ? -11.250 19.492 -18.180 1.00 28.58 691 GLU A O 1
ATOM 5470 N N . GLU A 1 692 ? -9.377 19.721 -19.364 1.00 32.09 692 GLU A N 1
ATOM 5471 C CA . GLU A 1 692 ? -9.173 18.280 -19.534 1.00 32.09 692 GLU A CA 1
ATOM 5472 C C . GLU A 1 692 ? -8.619 17.697 -18.229 1.00 32.09 692 GLU A C 1
ATOM 5474 O O . GLU A 1 692 ? -7.418 17.499 -18.045 1.00 32.09 692 GLU A O 1
ATOM 5479 N N . GLY A 1 693 ? -9.511 17.440 -17.281 1.00 27.88 693 GLY A N 1
ATOM 5480 C CA . GLY A 1 693 ? -9.103 16.962 -15.974 1.00 27.88 693 GLY A CA 1
ATOM 5481 C C . GLY A 1 693 ? -10.285 16.671 -15.080 1.00 27.88 693 GLY A C 1
ATOM 5482 O O . GLY A 1 693 ? -10.556 17.460 -14.197 1.00 27.88 693 GLY A O 1
ATOM 5483 N N . LEU A 1 694 ? -10.960 15.541 -15.323 1.00 24.25 694 LEU A N 1
ATOM 5484 C CA . LEU A 1 694 ? -11.623 14.660 -14.340 1.00 24.25 694 LEU A CA 1
ATOM 5485 C C . LEU A 1 694 ? -12.706 13.833 -15.047 1.00 24.25 694 LEU A C 1
ATOM 5487 O O . LEU A 1 694 ? -13.901 14.091 -14.956 1.00 24.25 694 LEU A O 1
ATOM 5491 N N . ARG A 1 695 ? -12.291 12.751 -15.718 1.00 22.77 695 ARG A N 1
ATOM 5492 C CA . ARG A 1 695 ? -13.188 11.603 -15.901 1.00 22.77 695 ARG A CA 1
ATOM 5493 C C . ARG A 1 695 ? -13.299 10.891 -14.555 1.00 22.77 695 ARG A C 1
ATOM 5495 O O . ARG A 1 695 ? -12.499 10.006 -14.257 1.00 22.77 695 ARG A O 1
ATOM 5502 N N . VAL A 1 696 ? -14.286 11.264 -13.745 1.00 23.50 696 VAL A N 1
ATOM 5503 C CA . VAL A 1 696 ? -14.747 10.403 -12.653 1.00 23.50 696 VAL A CA 1
ATOM 5504 C C . VAL A 1 696 ? -15.611 9.309 -13.277 1.00 23.50 696 VAL A C 1
ATOM 5506 O O . VAL A 1 696 ? -16.620 9.576 -13.924 1.00 23.50 696 VAL A O 1
ATOM 5509 N N . ARG A 1 697 ? -15.175 8.054 -13.120 1.00 33.31 697 ARG A N 1
ATOM 5510 C CA . ARG A 1 697 ? -15.945 6.852 -13.462 1.00 33.31 697 ARG A CA 1
ATOM 5511 C C . ARG A 1 697 ? -17.265 6.861 -12.679 1.00 33.31 697 ARG A C 1
ATOM 5513 O O . ARG A 1 697 ? -17.282 6.490 -11.511 1.00 33.31 697 ARG A O 1
ATOM 5520 N N . GLY A 1 698 ? -18.359 7.232 -13.334 1.00 25.44 698 GLY A N 1
ATOM 5521 C CA . GLY A 1 698 ? -19.719 7.068 -12.830 1.00 25.44 698 GLY A CA 1
ATOM 5522 C C . GLY A 1 698 ? -20.601 6.478 -13.923 1.00 25.44 698 GLY A C 1
ATOM 5523 O O . GLY A 1 698 ? -21.003 7.194 -14.825 1.00 25.44 698 GLY A O 1
ATOM 5524 N N . ALA A 1 699 ? -20.830 5.163 -13.848 1.00 30.17 699 ALA A N 1
ATOM 5525 C CA . ALA A 1 699 ? -21.766 4.373 -14.657 1.00 30.17 699 ALA A CA 1
ATOM 5526 C C . ALA A 1 699 ? -21.698 4.592 -16.184 1.00 30.17 699 ALA A C 1
ATOM 5528 O O . ALA A 1 699 ? -22.586 5.187 -16.780 1.00 30.17 699 ALA A O 1
ATOM 5529 N N . MET A 1 700 ? -20.667 4.038 -16.837 1.00 30.48 700 MET A N 1
ATOM 5530 C CA . MET A 1 700 ? -20.668 3.894 -18.294 1.00 30.48 700 MET A CA 1
ATOM 5531 C C . MET A 1 700 ? -21.823 2.968 -18.738 1.00 30.48 700 MET A C 1
ATOM 5533 O O . MET A 1 700 ? -21.769 1.772 -18.476 1.00 30.48 700 MET A O 1
ATOM 5537 N N . GLY A 1 701 ? -22.828 3.483 -19.454 1.00 32.25 701 GLY A N 1
ATOM 5538 C CA . GLY A 1 701 ? -23.358 2.784 -20.620 1.00 32.25 701 GLY A CA 1
ATOM 5539 C C . GLY A 1 701 ? -22.164 2.502 -21.521 1.00 32.25 701 GLY A C 1
ATOM 5540 O O . GLY A 1 701 ? -21.511 3.415 -22.023 1.00 32.25 701 GLY A O 1
ATOM 5541 N N . GLU A 1 702 ? -21.767 1.242 -21.534 1.00 35.34 702 GLU A N 1
ATOM 5542 C CA . GLU A 1 702 ? -20.465 0.807 -22.002 1.00 35.34 702 GLU A CA 1
ATOM 5543 C C . GLU A 1 702 ? -20.307 1.117 -23.500 1.00 35.34 702 GLU A C 1
ATOM 5545 O O . GLU A 1 702 ? -21.133 0.719 -24.323 1.00 35.34 702 GLU A O 1
ATOM 5550 N N . THR A 1 703 ? -19.249 1.843 -23.876 1.00 41.66 703 THR A N 1
ATOM 5551 C CA . THR A 1 703 ? -18.898 2.033 -25.290 1.00 41.66 703 THR A CA 1
ATOM 5552 C C . THR A 1 703 ? -18.626 0.671 -25.934 1.00 41.66 703 THR A C 1
ATOM 5554 O O . THR A 1 703 ? -18.110 -0.229 -25.269 1.00 41.66 703 THR A O 1
ATOM 5557 N N . SER A 1 704 ? -18.919 0.499 -27.231 1.00 47.97 704 SER A N 1
ATOM 5558 C CA . SER A 1 704 ? -18.632 -0.753 -27.962 1.00 47.97 704 SER A CA 1
ATOM 5559 C C . SER A 1 704 ? -17.181 -1.221 -27.768 1.00 47.97 704 SER A C 1
ATOM 5561 O O . SER A 1 704 ? -16.924 -2.419 -27.675 1.00 47.97 704 SER A O 1
ATOM 5563 N N . GLU A 1 705 ? -16.236 -0.284 -27.653 1.00 42.53 705 GLU A N 1
ATOM 5564 C CA . GLU A 1 705 ? -14.823 -0.569 -27.393 1.00 42.53 705 GLU A CA 1
ATOM 5565 C C . GLU A 1 705 ? -14.560 -1.029 -25.949 1.00 42.53 705 GLU A C 1
ATOM 5567 O O . GLU A 1 705 ? -13.901 -2.049 -25.754 1.00 42.53 705 GLU A O 1
ATOM 5572 N N . ALA A 1 706 ? -15.131 -0.371 -24.930 1.00 50.94 706 ALA A N 1
ATOM 5573 C CA . ALA A 1 706 ? -15.002 -0.811 -23.536 1.00 50.94 706 ALA A CA 1
ATOM 5574 C C . ALA A 1 706 ? -15.662 -2.181 -23.303 1.00 50.94 706 ALA A C 1
ATOM 5576 O O . ALA A 1 706 ? -15.069 -3.050 -22.659 1.00 50.94 706 ALA A O 1
ATOM 5577 N N . LEU A 1 707 ? -16.839 -2.403 -23.897 1.00 59.38 707 LEU A N 1
ATOM 5578 C CA . LEU A 1 707 ? -17.491 -3.711 -23.962 1.00 59.38 707 LEU A CA 1
ATOM 5579 C C . LEU A 1 707 ? -16.592 -4.739 -24.636 1.00 59.38 707 LEU A C 1
ATOM 5581 O O . LEU A 1 707 ? -16.436 -5.834 -24.109 1.00 59.38 707 LEU A O 1
ATOM 5585 N N . SER A 1 708 ? -15.978 -4.403 -25.773 1.00 66.56 708 SER A N 1
ATOM 5586 C CA . SER A 1 708 ? -15.097 -5.329 -26.488 1.00 66.56 708 SER A CA 1
ATOM 5587 C C . SER A 1 708 ? -13.869 -5.721 -25.656 1.00 66.56 708 SER A C 1
ATOM 5589 O O . SER A 1 708 ? -13.579 -6.910 -25.522 1.00 66.56 708 SER A O 1
ATOM 5591 N N . PHE A 1 709 ? -13.228 -4.757 -24.990 1.00 73.38 709 PHE A N 1
ATOM 5592 C CA . PHE A 1 709 ? -12.064 -4.983 -24.133 1.00 73.38 709 PHE A CA 1
ATOM 5593 C C . PHE A 1 709 ? -12.369 -5.891 -22.943 1.00 73.38 709 PHE A C 1
ATOM 5595 O O . PHE A 1 709 ? -11.540 -6.716 -22.566 1.00 73.38 709 PHE A O 1
ATOM 5602 N N . LEU A 1 710 ? -13.559 -5.763 -22.347 1.00 77.38 710 LEU A N 1
ATOM 5603 C CA . LEU A 1 710 ? -13.992 -6.647 -21.265 1.00 77.38 710 LEU A CA 1
ATOM 5604 C C . LEU A 1 710 ? -14.483 -8.004 -21.784 1.00 77.38 710 LEU A C 1
ATOM 5606 O O . LEU A 1 710 ? -14.218 -9.024 -21.152 1.00 77.38 710 LEU A O 1
ATOM 5610 N N . ARG A 1 711 ? -15.177 -8.026 -22.927 1.00 77.00 711 ARG A N 1
ATOM 5611 C CA . ARG A 1 711 ? -15.799 -9.217 -23.524 1.00 77.00 711 ARG A CA 1
ATOM 5612 C C . ARG A 1 711 ? -14.781 -10.257 -23.979 1.00 77.00 711 ARG A C 1
ATOM 5614 O O . ARG A 1 711 ? -15.077 -11.446 -23.906 1.00 77.00 711 ARG A O 1
ATOM 5621 N N . PHE A 1 712 ? -13.622 -9.834 -24.479 1.00 83.81 712 PHE A N 1
ATOM 5622 C CA . PHE A 1 712 ? -12.603 -10.763 -24.980 1.00 83.81 712 PHE A CA 1
ATOM 5623 C C . PHE A 1 712 ? -11.689 -11.340 -23.887 1.00 83.81 712 PHE A C 1
ATOM 5625 O O . PHE A 1 712 ? -10.921 -12.263 -24.163 1.00 83.81 712 PHE A O 1
ATOM 5632 N N . GLN A 1 713 ? -11.783 -10.843 -22.652 1.00 90.19 713 GLN A N 1
ATOM 5633 C CA . GLN A 1 713 ? -11.053 -11.388 -21.507 1.00 90.19 713 GLN A CA 1
ATOM 5634 C C . GLN A 1 713 ? -11.723 -12.646 -20.945 1.00 90.19 713 GLN A C 1
ATOM 5636 O O . GLN A 1 713 ? -12.939 -12.805 -21.019 1.00 90.19 713 GLN A O 1
ATOM 5641 N N . ASP A 1 714 ? -10.935 -13.525 -20.319 1.00 90.56 714 ASP A N 1
ATOM 5642 C CA . ASP A 1 714 ? -11.473 -14.744 -19.698 1.00 90.56 714 ASP A CA 1
ATOM 5643 C C . ASP A 1 714 ? -12.113 -14.464 -18.320 1.00 90.56 714 ASP A C 1
ATOM 5645 O O . ASP A 1 714 ? -13.040 -15.168 -17.924 1.00 90.56 714 ASP A O 1
ATOM 5649 N N . ARG A 1 715 ? -11.630 -13.437 -17.598 1.00 87.50 715 ARG A N 1
ATOM 5650 C CA . ARG A 1 715 ? -12.171 -12.914 -16.321 1.00 87.50 715 ARG A CA 1
ATOM 5651 C C . ARG A 1 715 ? -12.617 -13.980 -15.304 1.00 87.50 715 ARG A C 1
ATOM 5653 O O . ARG A 1 715 ? -13.689 -13.862 -14.711 1.00 87.50 715 ARG A O 1
ATOM 5660 N N . LEU A 1 716 ? -11.815 -15.015 -15.060 1.00 90.69 716 LEU A N 1
ATOM 5661 C CA . LEU A 1 716 ? -12.148 -16.036 -14.061 1.00 90.69 716 LEU A CA 1
ATOM 5662 C C . LEU A 1 716 ? -12.106 -15.458 -12.645 1.00 90.69 716 LEU A C 1
ATOM 5664 O O . LEU A 1 716 ? -13.049 -15.625 -11.877 1.00 90.69 716 LEU A O 1
ATOM 5668 N N . LEU A 1 717 ? -11.025 -14.759 -12.308 1.00 90.75 717 LEU A N 1
ATOM 5669 C CA . LEU A 1 717 ? -10.761 -14.189 -10.997 1.00 90.75 717 LEU A CA 1
ATOM 5670 C C . LEU A 1 717 ? -11.430 -12.824 -10.826 1.00 90.75 717 LEU A C 1
ATOM 5672 O O . LEU A 1 717 ? -12.069 -12.595 -9.803 1.00 90.75 717 LEU A O 1
ATOM 5676 N N . LEU A 1 718 ? -11.322 -11.946 -11.830 1.00 85.44 718 LEU A N 1
ATOM 5677 C CA . LEU A 1 718 ? -11.962 -10.627 -11.897 1.00 85.44 718 LEU A CA 1
ATOM 5678 C C . LEU A 1 718 ? -13.458 -10.701 -12.239 1.00 85.44 718 LEU A C 1
ATOM 5680 O O . LEU A 1 718 ? -14.133 -9.670 -12.255 1.00 85.44 718 LEU A O 1
ATOM 5684 N N . GLY A 1 719 ? -13.984 -11.876 -12.577 1.00 81.50 719 GLY A N 1
ATOM 5685 C CA . GLY A 1 719 ? -15.420 -12.132 -12.741 1.00 81.50 719 GLY A CA 1
ATOM 5686 C C . GLY A 1 719 ? -16.031 -12.913 -11.574 1.00 81.50 719 GLY A C 1
ATOM 5687 O O . GLY A 1 719 ? -17.240 -12.865 -11.366 1.00 81.50 719 GLY A O 1
ATOM 5688 N N . PHE A 1 720 ? -15.219 -13.596 -10.764 1.00 81.94 720 PHE A N 1
ATOM 5689 C CA . PHE A 1 720 ? -15.695 -14.343 -9.601 1.00 81.94 720 PHE A CA 1
ATOM 5690 C C . PHE A 1 720 ? -16.287 -13.415 -8.539 1.00 81.94 720 PHE A C 1
ATOM 5692 O O . PHE A 1 720 ? -15.647 -12.436 -8.180 1.00 81.94 720 PHE A O 1
ATOM 5699 N N . ALA A 1 721 ? -17.492 -13.700 -8.034 1.00 68.06 721 ALA A N 1
ATOM 5700 C CA . ALA A 1 721 ? -18.153 -12.861 -7.024 1.00 68.06 721 ALA A CA 1
ATOM 5701 C C . ALA A 1 721 ? -18.174 -11.354 -7.396 1.00 68.06 721 ALA A C 1
ATOM 5703 O O . ALA A 1 721 ? -18.159 -10.475 -6.538 1.00 68.06 721 ALA A O 1
ATOM 5704 N N . ALA A 1 722 ? -18.190 -11.051 -8.700 1.00 60.44 722 ALA A N 1
ATOM 5705 C CA . ALA A 1 722 ? -18.266 -9.704 -9.251 1.00 60.44 722 ALA A CA 1
ATOM 5706 C C . ALA A 1 722 ? -19.742 -9.285 -9.329 1.00 60.44 722 ALA A C 1
ATOM 5708 O O . ALA A 1 722 ? -20.343 -9.306 -10.399 1.00 60.44 722 ALA A O 1
ATOM 5709 N N . GLY A 1 723 ? -20.378 -9.031 -8.187 1.00 54.81 723 GLY A N 1
ATOM 5710 C CA . GLY A 1 723 ? -21.767 -8.568 -8.176 1.00 54.81 723 GLY A CA 1
ATOM 5711 C C . GLY A 1 723 ? -21.946 -7.187 -8.805 1.00 54.81 723 GLY A C 1
ATOM 5712 O O . GLY A 1 723 ? -20.987 -6.439 -8.965 1.00 54.81 723 GLY A O 1
ATOM 5713 N N . ASN A 1 724 ? -23.201 -6.799 -9.048 1.00 50.09 724 ASN A N 1
ATOM 5714 C CA . ASN A 1 724 ? -23.593 -5.427 -9.419 1.00 50.09 724 ASN A CA 1
ATOM 5715 C C . ASN A 1 724 ? -23.499 -4.434 -8.234 1.00 50.09 724 ASN A C 1
ATOM 5717 O O . ASN A 1 724 ? -24.160 -3.393 -8.237 1.00 50.09 724 ASN A O 1
ATOM 5721 N N . GLY A 1 725 ? -22.762 -4.795 -7.179 1.00 48.16 725 GLY A N 1
ATOM 5722 C CA . GLY A 1 725 ? -22.636 -4.016 -5.954 1.00 48.16 725 GLY A CA 1
ATOM 5723 C C . GLY A 1 725 ? -22.017 -2.652 -6.238 1.00 48.16 725 GLY A C 1
ATOM 5724 O O . GLY A 1 725 ? -21.042 -2.542 -6.981 1.00 48.16 725 GLY A O 1
ATOM 5725 N N . LYS A 1 726 ? -22.592 -1.594 -5.660 1.00 55.59 726 LYS A N 1
ATOM 5726 C CA . LYS A 1 726 ? -22.097 -0.220 -5.845 1.00 55.59 726 LYS A CA 1
ATOM 5727 C C . LYS A 1 726 ? -20.783 0.023 -5.087 1.00 55.59 726 LYS A C 1
ATOM 5729 O O . LYS A 1 726 ? -20.082 0.982 -5.407 1.00 55.59 726 LYS A O 1
ATOM 5734 N N . HIS A 1 727 ? -20.449 -0.827 -4.106 1.00 67.62 727 HIS A N 1
ATOM 5735 C CA . HIS A 1 727 ? -19.337 -0.624 -3.173 1.00 67.62 727 HIS A CA 1
ATOM 5736 C C . HIS A 1 727 ? -18.423 -1.865 -3.085 1.00 67.62 727 HIS A C 1
ATOM 5738 O O . HIS A 1 727 ? -18.762 -2.828 -2.400 1.00 67.62 727 HIS A O 1
ATOM 5744 N N . PRO A 1 728 ? -17.244 -1.851 -3.737 1.00 71.38 728 PRO A N 1
ATOM 5745 C CA . PRO A 1 728 ? -16.322 -2.994 -3.781 1.00 71.38 728 PRO A CA 1
ATOM 5746 C C . PRO A 1 728 ? -15.836 -3.509 -2.409 1.00 71.38 728 PRO A C 1
ATOM 5748 O O . PRO A 1 728 ? -15.523 -4.685 -2.242 1.00 71.38 728 PRO A O 1
ATOM 5751 N N . GLU A 1 729 ? -15.779 -2.635 -1.407 1.00 77.56 729 GLU A N 1
ATOM 5752 C CA . GLU A 1 729 ? -15.378 -2.933 -0.029 1.00 77.56 729 GLU A CA 1
ATOM 5753 C C . GLU A 1 729 ? -16.536 -3.362 0.894 1.00 77.56 729 GLU A C 1
ATOM 5755 O O . GLU A 1 729 ? -16.337 -3.457 2.104 1.00 77.56 729 GLU A O 1
ATOM 5760 N N . SER A 1 730 ? -17.747 -3.566 0.361 1.00 84.12 730 SER A N 1
ATOM 5761 C CA . SER A 1 730 ? -18.927 -3.992 1.128 1.00 84.12 730 SER A CA 1
ATOM 5762 C C . SER A 1 730 ? -18.928 -5.505 1.356 1.00 84.12 730 SER A C 1
ATOM 5764 O O . SER A 1 730 ? -18.982 -6.303 0.417 1.00 84.12 730 SER A O 1
ATOM 5766 N N . VAL A 1 731 ? -18.934 -5.912 2.626 1.00 89.75 731 VAL A N 1
ATOM 5767 C CA . VAL A 1 731 ? -19.077 -7.310 3.041 1.00 89.75 731 VAL A CA 1
ATOM 5768 C C . VAL A 1 731 ? -20.433 -7.872 2.631 1.00 89.75 731 VAL A C 1
ATOM 5770 O O . VAL A 1 731 ? -20.517 -9.033 2.242 1.00 89.75 731 VAL A O 1
ATOM 5773 N N . ASP A 1 732 ? -21.490 -7.060 2.696 1.00 88.44 732 ASP A N 1
ATOM 5774 C CA . ASP A 1 732 ? -22.849 -7.493 2.375 1.00 88.44 732 ASP A CA 1
ATOM 5775 C C . ASP A 1 732 ? -23.009 -7.704 0.859 1.00 88.44 732 ASP A C 1
ATOM 5777 O O . ASP A 1 732 ? -23.600 -8.703 0.447 1.00 88.44 732 ASP A O 1
ATOM 5781 N N . ASP A 1 733 ? -22.397 -6.847 0.031 1.00 86.88 733 ASP A N 1
ATOM 5782 C CA . ASP A 1 733 ? -22.376 -7.014 -1.431 1.00 86.88 733 ASP A CA 1
ATOM 5783 C C . ASP A 1 733 ? -21.615 -8.294 -1.806 1.00 86.88 733 ASP A C 1
ATOM 5785 O O . ASP A 1 733 ? -22.069 -9.058 -2.658 1.00 86.88 733 ASP A O 1
ATOM 5789 N N . TYR A 1 734 ? -20.488 -8.568 -1.135 1.00 91.50 734 TYR A N 1
ATOM 5790 C CA . TYR A 1 734 ? -19.706 -9.786 -1.353 1.00 91.50 734 TYR A CA 1
ATOM 5791 C C . TYR A 1 734 ? -20.474 -11.050 -0.930 1.00 91.50 734 TYR A C 1
ATOM 5793 O O . TYR A 1 734 ? -20.507 -12.034 -1.671 1.00 91.50 734 TYR A O 1
ATOM 5801 N N . LEU A 1 735 ? -21.149 -11.025 0.225 1.00 91.38 735 LEU A N 1
ATOM 5802 C CA . LEU A 1 735 ? -22.003 -12.123 0.696 1.00 91.38 735 LEU A CA 1
ATOM 5803 C C . LEU A 1 735 ? -23.171 -12.395 -0.265 1.00 91.38 735 LEU A C 1
ATOM 5805 O O . LEU A 1 735 ? -23.468 -13.557 -0.547 1.00 91.38 735 LEU A O 1
ATOM 5809 N N . ALA A 1 736 ? -23.802 -11.346 -0.803 1.00 89.38 736 ALA A N 1
ATOM 5810 C CA . ALA A 1 736 ? -24.953 -11.458 -1.702 1.00 89.38 736 ALA A CA 1
ATOM 5811 C C . ALA A 1 736 ? -24.647 -12.236 -2.995 1.00 89.38 736 ALA A C 1
ATOM 5813 O O . ALA A 1 736 ? -25.551 -12.811 -3.600 1.00 89.38 736 ALA A O 1
ATOM 5814 N N . VAL A 1 737 ? -23.377 -12.295 -3.400 1.00 87.69 737 VAL A N 1
ATOM 5815 C CA . VAL A 1 737 ? -22.913 -13.038 -4.582 1.00 87.69 737 VAL A CA 1
ATOM 5816 C C . VAL A 1 737 ? -22.140 -14.315 -4.246 1.00 87.69 737 VAL A C 1
ATOM 5818 O O . VAL A 1 737 ? -21.428 -14.856 -5.091 1.00 87.69 737 VAL A O 1
ATOM 5821 N N . GLY A 1 738 ? -22.300 -14.828 -3.023 1.00 88.19 738 GLY A N 1
ATOM 5822 C CA . GLY A 1 738 ? -21.723 -16.104 -2.591 1.00 88.19 738 GLY A CA 1
ATOM 5823 C C . GLY A 1 738 ? -20.310 -16.011 -2.007 1.00 88.19 738 GLY A C 1
ATOM 5824 O O . GLY A 1 738 ? -19.652 -17.041 -1.831 1.00 88.19 738 GLY A O 1
ATOM 5825 N N . GLY A 1 739 ? -19.832 -14.807 -1.692 1.00 92.81 739 GLY A N 1
ATOM 5826 C CA . GLY A 1 739 ? -18.607 -14.596 -0.927 1.00 92.81 739 GLY A CA 1
ATOM 5827 C C . GLY A 1 739 ? -18.664 -15.247 0.459 1.00 92.81 739 GLY A C 1
ATOM 5828 O O . GLY A 1 739 ? -19.740 -15.436 1.024 1.00 92.81 739 GLY A O 1
ATOM 5829 N N . TYR A 1 740 ? -17.513 -15.655 0.998 1.00 96.12 740 TYR A N 1
ATOM 5830 C CA . TYR A 1 740 ? -17.378 -16.487 2.210 1.00 96.12 740 TYR A CA 1
ATOM 5831 C C . TYR A 1 740 ? -18.001 -17.893 2.127 1.00 96.12 740 TYR A C 1
ATOM 5833 O O . TYR A 1 740 ? -17.829 -18.702 3.044 1.00 96.12 740 TYR A O 1
ATOM 5841 N N . GLY A 1 741 ? -18.656 -18.244 1.015 1.00 95.56 741 GLY A N 1
ATOM 5842 C CA . GLY A 1 741 ? -19.193 -19.582 0.779 1.00 95.56 741 GLY A CA 1
ATOM 5843 C C . GLY A 1 741 ? -18.113 -20.667 0.728 1.00 95.56 741 GLY A C 1
ATOM 5844 O O . GLY A 1 741 ? -18.374 -21.804 1.119 1.00 95.56 741 GLY A O 1
ATOM 5845 N N . ALA A 1 742 ? -16.878 -20.340 0.320 1.00 97.19 742 ALA A N 1
ATOM 5846 C CA . ALA A 1 742 ? -15.795 -21.324 0.331 1.00 97.19 742 ALA A CA 1
ATOM 5847 C C . ALA A 1 742 ? -15.386 -21.683 1.764 1.00 97.19 742 ALA A C 1
ATOM 5849 O O . ALA A 1 742 ? -15.174 -22.858 2.062 1.00 97.19 742 ALA A O 1
ATOM 5850 N N . VAL A 1 743 ? -15.322 -20.686 2.654 1.00 97.56 743 VAL A N 1
ATOM 5851 C CA . VAL A 1 743 ? -15.025 -20.906 4.076 1.00 97.56 743 VAL A CA 1
ATOM 5852 C C . VAL A 1 743 ? -16.128 -21.732 4.733 1.00 97.56 743 VAL A C 1
ATOM 5854 O O . VAL A 1 743 ? -15.837 -22.729 5.390 1.00 97.56 743 VAL A O 1
ATOM 5857 N N . ARG A 1 744 ? -17.398 -21.379 4.498 1.00 97.12 744 ARG A N 1
ATOM 5858 C CA . ARG A 1 744 ? -18.545 -22.137 5.025 1.00 97.12 744 ARG A CA 1
ATOM 5859 C C . ARG A 1 744 ? -18.503 -23.610 4.622 1.00 97.12 744 ARG A C 1
ATOM 5861 O O . ARG A 1 744 ? -18.663 -24.478 5.481 1.00 97.12 744 ARG A O 1
ATOM 5868 N N . LYS A 1 745 ? -18.186 -23.882 3.353 1.00 96.88 745 LYS A N 1
ATOM 5869 C CA . LYS A 1 745 ? -18.031 -25.235 2.811 1.00 96.88 745 LYS A CA 1
ATOM 5870 C C . LYS A 1 745 ? -16.929 -26.029 3.514 1.00 96.88 745 LYS A C 1
ATOM 5872 O O . LYS A 1 745 ? -17.181 -27.158 3.926 1.00 96.88 745 LYS A O 1
ATOM 5877 N N . ILE A 1 746 ? -15.721 -25.472 3.667 1.00 97.81 746 ILE A N 1
ATOM 5878 C CA . ILE A 1 746 ? -14.610 -26.207 4.308 1.00 97.81 746 ILE A CA 1
ATOM 5879 C C . ILE A 1 746 ? -14.826 -26.399 5.812 1.00 97.81 746 ILE A C 1
ATOM 5881 O O . ILE A 1 746 ? -14.337 -27.377 6.367 1.00 97.81 746 ILE A O 1
ATOM 5885 N N . LEU A 1 747 ? -15.569 -25.501 6.464 1.00 97.25 747 LEU A N 1
ATOM 5886 C CA . LEU A 1 747 ? -15.913 -25.605 7.884 1.00 97.25 747 LEU A CA 1
ATOM 5887 C C . LEU A 1 747 ? -17.150 -26.480 8.141 1.00 97.25 747 LEU A C 1
ATOM 5889 O O . LEU A 1 747 ? -17.501 -26.702 9.295 1.00 97.25 747 LEU A O 1
ATOM 5893 N N . GLY A 1 748 ? -17.818 -26.982 7.097 1.00 95.62 748 GLY A N 1
ATOM 5894 C CA . GLY A 1 748 ? -19.016 -27.810 7.244 1.00 95.62 748 GLY A CA 1
ATOM 5895 C C . GLY A 1 748 ? -20.264 -27.051 7.713 1.00 95.62 748 GLY A C 1
ATOM 5896 O O . GLY A 1 748 ? -21.242 -27.660 8.141 1.00 95.62 748 GLY A O 1
ATOM 5897 N N . LEU A 1 749 ? -20.270 -25.718 7.609 1.00 94.00 749 LEU A N 1
ATOM 5898 C CA . LEU A 1 749 ? -21.367 -24.860 8.090 1.00 94.00 749 LEU A CA 1
ATOM 5899 C C . LEU A 1 749 ? -22.640 -24.948 7.235 1.00 94.00 749 LEU A C 1
ATOM 5901 O O . LEU A 1 749 ? -23.668 -24.377 7.597 1.00 94.00 749 LEU A O 1
ATOM 5905 N N . ASP A 1 750 ? -22.569 -25.664 6.115 1.00 91.69 750 ASP A N 1
ATOM 5906 C CA . ASP A 1 750 ? -23.688 -25.932 5.210 1.00 91.69 750 ASP A CA 1
ATOM 5907 C C . ASP A 1 750 ? -24.261 -27.359 5.394 1.00 91.69 750 ASP A C 1
ATOM 5909 O O . ASP A 1 750 ? -25.012 -27.843 4.552 1.00 91.69 750 ASP A O 1
ATOM 5913 N N . GLY A 1 751 ? -23.902 -28.054 6.485 1.00 89.94 751 GLY A N 1
ATOM 5914 C CA . GLY A 1 751 ? -24.429 -29.380 6.851 1.00 89.94 751 GLY A CA 1
ATOM 5915 C C . GLY A 1 751 ? -23.600 -30.578 6.365 1.00 89.94 751 GLY A C 1
ATOM 5916 O O . GLY A 1 751 ? -23.930 -31.720 6.679 1.00 89.94 751 GLY A O 1
ATOM 5917 N N . ALA A 1 752 ? -22.513 -30.336 5.627 1.00 92.38 752 ALA A N 1
ATOM 5918 C CA . ALA A 1 752 ? -21.524 -31.354 5.264 1.00 92.38 752 ALA A CA 1
ATOM 5919 C C . ALA A 1 752 ? -20.421 -31.476 6.339 1.00 92.38 752 ALA A C 1
ATOM 5921 O O . ALA A 1 752 ? -20.190 -30.521 7.076 1.00 92.38 752 ALA A O 1
ATOM 5922 N N . PRO A 1 753 ? -19.688 -32.603 6.425 1.00 93.94 753 PRO A N 1
ATOM 5923 C CA . PRO A 1 753 ? -18.542 -32.708 7.326 1.00 93.94 753 PRO A CA 1
ATOM 5924 C C . PRO A 1 753 ? -17.453 -31.665 7.011 1.00 93.94 753 PRO A C 1
ATOM 5926 O O . PRO A 1 753 ? -17.165 -31.438 5.828 1.00 93.94 753 PRO A O 1
ATOM 5929 N N . PRO A 1 754 ? -16.810 -31.065 8.033 1.00 95.88 754 PRO A N 1
ATOM 5930 C CA . PRO A 1 754 ? -15.693 -30.153 7.821 1.00 95.88 754 PRO A CA 1
ATOM 5931 C C . PRO A 1 754 ? -14.530 -30.872 7.131 1.00 95.88 754 PRO A C 1
ATOM 5933 O O . PRO A 1 754 ? -14.262 -32.054 7.361 1.00 95.88 754 PRO A O 1
ATOM 5936 N N . TRP A 1 755 ? -13.823 -30.150 6.271 1.00 97.88 755 TRP A N 1
ATOM 5937 C CA . TRP A 1 755 ? -12.654 -30.666 5.575 1.00 97.88 755 TRP A CA 1
ATOM 5938 C C . TRP A 1 755 ? -11.458 -30.703 6.523 1.00 97.88 755 TRP A C 1
ATOM 5940 O O . TRP A 1 755 ? -11.235 -29.768 7.291 1.00 97.88 755 TRP A O 1
ATOM 5950 N N . SER A 1 756 ? -10.639 -31.754 6.433 1.00 97.81 756 SER A N 1
ATOM 5951 C CA . SER A 1 756 ? -9.360 -31.759 7.143 1.00 97.81 756 SER A CA 1
ATOM 5952 C C . SER A 1 756 ? -8.380 -30.764 6.496 1.00 97.81 756 SER A C 1
ATOM 5954 O O . SER A 1 756 ? -8.460 -30.527 5.282 1.00 97.81 756 SER A O 1
ATOM 5956 N N . PRO A 1 757 ? -7.410 -30.218 7.251 1.00 97.69 757 PRO A N 1
ATOM 5957 C CA . PRO A 1 757 ? -6.356 -29.369 6.690 1.00 97.69 757 PRO A CA 1
ATOM 5958 C C . PRO A 1 757 ? -5.638 -30.011 5.488 1.00 97.69 757 PRO A C 1
ATOM 5960 O O . PRO A 1 757 ? -5.389 -29.355 4.478 1.00 97.69 757 PRO A O 1
ATOM 5963 N N . GLU A 1 758 ? -5.378 -31.322 5.539 1.00 98.00 758 GLU A N 1
ATOM 5964 C CA . GLU A 1 758 ? -4.779 -32.096 4.441 1.00 98.00 758 GLU A CA 1
ATOM 5965 C C . GLU A 1 758 ? -5.668 -32.117 3.196 1.00 98.00 758 GLU A C 1
ATOM 5967 O O . GLU A 1 758 ? -5.160 -32.039 2.077 1.00 98.00 758 GLU A O 1
ATOM 5972 N N . ALA A 1 759 ? -6.989 -32.221 3.370 1.00 98.38 759 ALA A N 1
ATOM 5973 C CA . ALA A 1 759 ? -7.931 -32.204 2.258 1.00 98.38 759 ALA A CA 1
ATOM 5974 C C . ALA A 1 759 ? -7.926 -30.844 1.548 1.00 98.38 759 ALA A C 1
ATOM 5976 O O . ALA A 1 759 ? -7.910 -30.812 0.318 1.00 98.38 759 ALA A O 1
ATOM 5977 N N . ILE A 1 760 ? -7.852 -29.742 2.304 1.00 98.50 760 ILE A N 1
ATOM 5978 C CA . ILE A 1 760 ? -7.738 -28.388 1.741 1.00 98.50 760 ILE A CA 1
ATOM 5979 C C . ILE A 1 760 ? -6.422 -28.250 0.962 1.00 98.50 760 ILE A C 1
ATOM 5981 O O . ILE A 1 760 ? -6.432 -27.850 -0.202 1.00 98.50 760 ILE A O 1
ATOM 5985 N N . VAL A 1 761 ? -5.285 -28.643 1.550 1.00 98.62 761 VAL A N 1
ATOM 5986 C CA . VAL A 1 761 ? -3.973 -28.596 0.873 1.00 98.62 761 VAL A CA 1
ATOM 5987 C C . VAL A 1 761 ? -3.955 -29.456 -0.395 1.00 98.62 761 VAL A C 1
ATOM 5989 O O . VAL A 1 761 ? -3.409 -29.042 -1.424 1.00 98.62 761 VAL A O 1
ATOM 5992 N N . ARG A 1 762 ? -4.572 -30.641 -0.355 1.00 98.56 762 ARG A N 1
ATOM 5993 C CA . ARG A 1 762 ? -4.710 -31.525 -1.517 1.00 98.56 762 ARG A CA 1
ATOM 5994 C C . ARG A 1 762 ? -5.553 -30.883 -2.615 1.00 98.56 762 ARG A C 1
ATOM 5996 O O . ARG A 1 762 ? -5.172 -30.986 -3.775 1.00 98.56 762 ARG A O 1
ATOM 6003 N N . GLU A 1 763 ? -6.639 -30.196 -2.271 1.00 98.62 763 GLU A N 1
ATOM 6004 C CA . GLU A 1 763 ? -7.464 -29.473 -3.245 1.00 98.62 763 GLU A CA 1
ATOM 6005 C C . GLU A 1 763 ? -6.648 -28.383 -3.958 1.00 98.62 763 GLU A C 1
ATOM 6007 O O . GLU A 1 763 ? -6.600 -28.344 -5.186 1.00 98.62 763 GLU A O 1
ATOM 6012 N N . ILE A 1 764 ? -5.895 -27.569 -3.210 1.00 98.50 764 ILE A N 1
ATOM 6013 C CA . ILE A 1 764 ? -5.014 -26.539 -3.790 1.00 98.50 764 ILE A CA 1
ATOM 6014 C C . ILE A 1 764 ? -3.892 -27.150 -4.642 1.00 98.50 764 ILE A C 1
ATOM 6016 O O . ILE A 1 764 ? -3.523 -26.602 -5.682 1.00 98.50 764 ILE A O 1
ATOM 6020 N N . THR A 1 765 ? -3.358 -28.302 -4.233 1.00 98.31 765 THR A N 1
ATOM 6021 C CA . THR A 1 765 ? -2.339 -29.036 -5.000 1.00 98.31 765 THR A CA 1
ATOM 6022 C C . THR A 1 765 ? -2.909 -29.560 -6.317 1.00 98.31 765 THR A C 1
ATOM 6024 O O . THR A 1 765 ? -2.318 -29.342 -7.373 1.00 98.31 765 THR A O 1
ATOM 6027 N N . ASN A 1 766 ? -4.085 -30.190 -6.275 1.00 98.44 766 ASN A N 1
ATOM 6028 C CA . ASN A 1 766 ? -4.772 -30.727 -7.450 1.00 98.44 766 ASN A CA 1
ATOM 6029 C C . ASN A 1 766 ? -5.204 -29.628 -8.427 1.00 98.44 766 ASN A C 1
ATOM 6031 O O . ASN A 1 766 ? -5.300 -29.883 -9.625 1.00 98.44 766 ASN A O 1
ATOM 6035 N N . ALA A 1 767 ? -5.433 -28.409 -7.931 1.00 98.19 767 ALA A N 1
ATOM 6036 C CA . ALA A 1 767 ? -5.731 -27.244 -8.756 1.00 98.19 767 ALA A CA 1
ATOM 6037 C C . ALA A 1 767 ? -4.512 -26.757 -9.559 1.00 98.19 767 ALA A C 1
ATOM 6039 O O . ALA A 1 767 ? -4.660 -25.897 -10.424 1.00 98.19 767 ALA A O 1
ATOM 6040 N N . LYS A 1 768 ? -3.304 -27.277 -9.279 1.00 97.75 768 LYS A N 1
ATOM 6041 C CA . LYS A 1 768 ? -2.043 -26.856 -9.911 1.00 97.75 768 LYS A CA 1
ATOM 6042 C C . LYS A 1 768 ? -1.814 -25.342 -9.802 1.00 97.75 768 LYS A C 1
ATOM 6044 O O . LYS A 1 768 ? -1.291 -24.703 -10.715 1.00 97.75 768 LYS A O 1
ATOM 6049 N N . LEU A 1 769 ? -2.224 -24.750 -8.674 1.00 97.81 769 LEU A N 1
ATOM 6050 C CA . LEU A 1 769 ? -1.999 -23.333 -8.401 1.00 97.81 769 LEU A CA 1
ATOM 6051 C C . LEU A 1 769 ? -0.500 -23.080 -8.190 1.00 97.81 769 LEU A C 1
ATOM 6053 O O . LEU A 1 769 ? 0.124 -23.663 -7.298 1.00 97.81 769 LEU A O 1
ATOM 6057 N N . ARG A 1 770 ? 0.058 -22.164 -8.980 1.00 96.19 770 ARG A N 1
ATOM 6058 C CA . ARG A 1 770 ? 1.421 -21.637 -8.832 1.00 96.19 770 ARG A CA 1
ATOM 6059 C C . ARG A 1 770 ? 1.355 -20.203 -8.305 1.00 96.19 770 ARG A C 1
ATOM 6061 O O . ARG A 1 770 ? 0.428 -19.466 -8.639 1.00 96.19 770 ARG A O 1
ATOM 6068 N N . GLY A 1 771 ? 2.322 -19.812 -7.478 1.00 94.06 771 GLY A N 1
ATOM 6069 C CA . GLY A 1 771 ? 2.381 -18.471 -6.895 1.00 94.06 771 GLY A CA 1
ATOM 6070 C C . GLY A 1 771 ? 2.407 -17.378 -7.966 1.00 94.06 771 GLY A C 1
ATOM 6071 O O . GLY A 1 771 ? 3.188 -17.459 -8.911 1.00 94.06 771 GLY A O 1
ATOM 6072 N N . ARG A 1 772 ? 1.554 -16.361 -7.806 1.00 92.94 772 ARG A N 1
ATOM 6073 C CA . ARG A 1 772 ? 1.323 -15.308 -8.811 1.00 92.94 772 ARG A CA 1
ATOM 6074 C C . ARG A 1 772 ? 2.259 -14.100 -8.723 1.00 92.94 772 ARG A C 1
ATOM 6076 O O . ARG A 1 772 ? 2.332 -13.335 -9.671 1.00 92.94 772 ARG A O 1
ATOM 6083 N N . GLY A 1 773 ? 3.071 -14.007 -7.671 1.00 83.00 773 GLY A N 1
ATOM 6084 C CA . GLY A 1 773 ? 4.100 -12.966 -7.512 1.00 83.00 773 GLY A CA 1
ATOM 6085 C C . GLY A 1 773 ? 5.385 -13.197 -8.325 1.00 83.00 773 GLY A C 1
ATOM 6086 O O . GLY A 1 773 ? 6.462 -12.880 -7.843 1.00 83.00 773 GLY A O 1
ATOM 6087 N N . GLY A 1 774 ? 5.312 -13.846 -9.490 1.00 79.94 774 GLY A N 1
ATOM 6088 C CA . GLY A 1 774 ? 6.441 -14.009 -10.419 1.00 79.94 774 GLY A CA 1
ATOM 6089 C C . GLY A 1 774 ? 7.187 -15.338 -10.396 1.00 79.94 774 GLY A C 1
ATOM 6090 O O . GLY A 1 774 ? 7.326 -15.963 -11.441 1.00 79.94 774 GLY A O 1
ATOM 6091 N N . ALA A 1 775 ? 7.612 -15.831 -9.231 1.00 79.50 775 ALA A N 1
ATOM 6092 C CA . ALA A 1 775 ? 8.459 -17.034 -9.162 1.00 79.50 775 ALA A CA 1
ATOM 6093 C C . ALA A 1 775 ? 7.757 -18.356 -9.549 1.00 79.50 775 ALA A C 1
ATOM 6095 O O . ALA A 1 775 ? 8.409 -19.392 -9.653 1.00 79.50 775 ALA A O 1
ATOM 6096 N N . GLY A 1 776 ? 6.423 -18.374 -9.660 1.00 88.81 776 GLY A N 1
ATOM 6097 C CA . GLY A 1 776 ? 5.679 -19.560 -10.090 1.00 88.81 776 GLY A CA 1
ATOM 6098 C C . GLY A 1 776 ? 5.834 -20.791 -9.182 1.00 88.81 776 GLY A C 1
ATOM 6099 O O . GLY A 1 776 ? 5.647 -21.912 -9.638 1.00 88.81 776 GLY A O 1
ATOM 6100 N N . PHE A 1 777 ? 6.185 -20.660 -7.899 1.00 92.56 777 PHE A N 1
ATOM 6101 C CA . PHE A 1 777 ? 6.358 -21.842 -7.038 1.00 92.56 777 PHE A CA 1
ATOM 6102 C C . PHE A 1 777 ? 5.012 -22.559 -6.769 1.00 92.56 777 PHE A C 1
ATOM 6104 O O . PHE A 1 777 ? 4.030 -21.869 -6.485 1.00 92.56 777 PHE A O 1
ATOM 6111 N N . PRO A 1 778 ? 4.931 -23.908 -6.784 1.00 96.50 778 PRO A N 1
ATOM 6112 C CA . PRO A 1 778 ? 3.686 -24.637 -6.509 1.00 96.50 778 PRO A CA 1
ATOM 6113 C C . PRO A 1 778 ? 3.105 -24.338 -5.115 1.00 96.50 778 PRO A C 1
ATOM 6115 O O . PRO A 1 778 ? 3.695 -24.686 -4.085 1.00 96.50 778 PRO A O 1
ATOM 6118 N N . THR A 1 779 ? 1.918 -23.726 -5.066 1.00 97.62 779 THR A N 1
ATOM 6119 C CA . THR A 1 779 ? 1.295 -23.243 -3.822 1.00 97.62 779 THR A CA 1
ATOM 6120 C C . THR A 1 779 ? 0.953 -24.392 -2.876 1.00 97.62 779 THR A C 1
ATOM 6122 O O . THR A 1 779 ? 1.275 -24.318 -1.692 1.00 97.62 779 THR A O 1
ATOM 6125 N N . GLY A 1 780 ? 0.409 -25.497 -3.398 1.00 97.19 780 GLY A N 1
ATOM 6126 C CA . GLY A 1 780 ? 0.084 -26.684 -2.599 1.00 97.19 780 GLY A CA 1
ATOM 6127 C C . GLY A 1 780 ? 1.294 -27.279 -1.868 1.00 97.19 780 GLY A C 1
ATOM 6128 O O . GLY A 1 780 ? 1.215 -27.595 -0.683 1.00 97.19 780 GLY A O 1
ATOM 6129 N N . ARG A 1 781 ? 2.467 -27.320 -2.521 1.00 96.94 781 ARG A N 1
ATOM 6130 C CA . ARG A 1 781 ? 3.723 -27.784 -1.899 1.00 96.94 781 ARG A CA 1
ATOM 6131 C C . ARG A 1 781 ? 4.169 -26.863 -0.764 1.00 96.94 781 ARG A C 1
ATOM 6133 O O . ARG A 1 781 ? 4.641 -27.337 0.268 1.00 96.94 781 ARG A O 1
ATOM 6140 N N . LYS A 1 782 ? 4.012 -25.549 -0.951 1.00 95.94 782 LYS A N 1
ATOM 6141 C CA . LYS A 1 782 ? 4.331 -24.543 0.070 1.00 95.94 782 LYS A CA 1
ATOM 6142 C C . LYS A 1 782 ? 3.420 -24.684 1.290 1.00 95.94 782 LYS A C 1
ATOM 6144 O O . LYS A 1 782 ? 3.908 -24.656 2.418 1.00 95.94 782 LYS A O 1
ATOM 6149 N N . TRP A 1 783 ? 2.122 -24.874 1.058 1.00 98.00 783 TRP A N 1
ATOM 6150 C CA . TRP A 1 783 ? 1.126 -25.063 2.111 1.00 98.00 783 TRP A CA 1
ATOM 6151 C C . TRP A 1 783 ? 1.348 -26.370 2.867 1.00 98.00 783 TRP A C 1
ATOM 6153 O O . TRP A 1 783 ? 1.319 -26.364 4.092 1.00 98.00 783 TRP A O 1
ATOM 6163 N N . GLU A 1 784 ? 1.682 -27.459 2.174 1.00 97.75 784 GLU A N 1
ATOM 6164 C CA . GLU A 1 784 ? 2.013 -28.733 2.818 1.00 97.75 784 GLU A CA 1
ATOM 6165 C C . GLU A 1 784 ? 3.261 -28.622 3.707 1.00 97.75 784 GLU A C 1
ATOM 6167 O O . GLU A 1 784 ? 3.276 -29.127 4.832 1.00 97.75 784 GLU A O 1
ATOM 6172 N N . GLY A 1 785 ? 4.294 -27.911 3.238 1.00 96.19 785 GLY A N 1
ATOM 6173 C CA . GLY A 1 785 ? 5.482 -27.615 4.039 1.00 96.19 785 GLY A CA 1
ATOM 6174 C C . GLY A 1 785 ? 5.161 -26.799 5.295 1.00 96.19 785 GLY A C 1
ATOM 6175 O O . GLY A 1 785 ? 5.702 -27.079 6.361 1.00 96.19 785 GLY A O 1
ATOM 6176 N N . MET A 1 786 ? 4.250 -25.829 5.192 1.00 96.69 786 MET A N 1
ATOM 6177 C CA . MET A 1 786 ? 3.792 -25.029 6.330 1.00 96.69 786 MET A CA 1
ATOM 6178 C C . MET A 1 786 ? 2.903 -25.824 7.301 1.00 96.69 786 MET A C 1
ATOM 6180 O O . MET A 1 786 ? 3.050 -25.711 8.520 1.00 96.69 786 MET A O 1
ATOM 6184 N N . ARG A 1 787 ? 1.995 -26.660 6.789 1.00 96.69 787 ARG A N 1
ATOM 6185 C CA . ARG A 1 787 ? 1.131 -27.528 7.600 1.00 96.69 787 ARG A CA 1
ATOM 6186 C C . ARG A 1 787 ? 1.976 -28.466 8.465 1.00 96.69 787 ARG A C 1
ATOM 6188 O O . ARG A 1 787 ? 1.763 -28.536 9.672 1.00 96.69 787 ARG A O 1
ATOM 6195 N N . LYS A 1 788 ? 2.998 -29.088 7.866 1.00 95.31 788 LYS A N 1
ATOM 6196 C CA . LYS A 1 788 ? 3.963 -29.975 8.541 1.00 95.31 788 LYS A CA 1
ATOM 6197 C C . LYS A 1 788 ? 4.983 -29.256 9.427 1.00 95.31 788 LYS A C 1
ATOM 6199 O O . LYS A 1 788 ? 5.674 -29.918 10.196 1.00 95.31 788 LYS A O 1
ATOM 6204 N N . ALA A 1 789 ? 5.117 -27.937 9.313 1.00 94.31 789 ALA A N 1
ATOM 6205 C CA . ALA A 1 789 ? 6.089 -27.195 10.101 1.00 94.31 789 ALA A CA 1
ATOM 6206 C C . ALA A 1 789 ? 5.777 -27.272 11.600 1.00 94.31 789 ALA A C 1
ATOM 6208 O O . ALA A 1 789 ? 4.650 -27.005 12.028 1.00 94.31 789 ALA A O 1
ATOM 6209 N N . VAL A 1 790 ? 6.805 -27.580 12.387 1.00 91.38 790 VAL A N 1
ATOM 6210 C CA . VAL A 1 790 ? 6.772 -27.521 13.849 1.00 91.38 790 VAL A CA 1
ATOM 6211 C C . VAL A 1 790 ? 7.254 -26.138 14.281 1.00 91.38 790 VAL A C 1
ATOM 6213 O O . VAL A 1 790 ? 8.323 -25.696 13.864 1.00 91.38 790 VAL A O 1
ATOM 6216 N N . CYS A 1 791 ? 6.467 -25.447 15.109 1.00 90.69 791 CYS A N 1
ATOM 6217 C CA . CYS A 1 791 ? 6.878 -24.170 15.686 1.00 90.69 791 CYS A CA 1
ATOM 6218 C C . CYS A 1 791 ? 7.869 -24.408 16.831 1.00 90.69 791 CYS A C 1
ATOM 6220 O O . CYS A 1 791 ? 7.473 -24.763 17.947 1.00 90.69 791 CYS A O 1
ATOM 6222 N N . THR A 1 792 ? 9.153 -24.205 16.544 1.00 88.50 792 THR A N 1
ATOM 6223 C CA . THR A 1 792 ? 10.227 -24.206 17.542 1.00 88.50 792 THR A CA 1
ATOM 6224 C C . THR A 1 792 ? 10.402 -22.797 18.093 1.00 88.50 792 THR A C 1
ATOM 6226 O O . THR A 1 792 ? 10.681 -21.872 17.335 1.00 88.50 792 THR A O 1
ATOM 6229 N N . VAL A 1 793 ? 10.245 -22.653 19.406 1.00 87.69 793 VAL A N 1
ATOM 6230 C CA . VAL A 1 793 ? 10.474 -21.406 20.144 1.00 87.69 793 VAL A CA 1
ATOM 6231 C C . VAL A 1 793 ? 11.837 -21.512 20.816 1.00 87.69 793 VAL A C 1
ATOM 6233 O O . VAL A 1 793 ? 12.122 -22.534 21.439 1.00 87.69 793 VAL A O 1
ATOM 6236 N N . LEU A 1 794 ? 12.688 -20.506 20.628 1.00 88.31 794 LEU A N 1
ATOM 6237 C CA . LEU A 1 794 ? 13.997 -20.408 21.270 1.00 88.31 794 LEU A CA 1
ATOM 6238 C C . LEU A 1 794 ? 13.938 -19.433 22.450 1.00 88.31 794 LEU A C 1
ATOM 6240 O O . LEU A 1 794 ? 13.158 -18.485 22.429 1.00 88.31 794 LEU A O 1
ATOM 6244 N N . ASP A 1 795 ? 14.847 -19.590 23.414 1.00 86.69 795 ASP A N 1
ATOM 6245 C CA . ASP A 1 795 ? 14.949 -18.694 24.580 1.00 86.69 795 ASP A CA 1
ATOM 6246 C C . ASP A 1 795 ? 15.188 -17.227 24.186 1.00 86.69 795 ASP A C 1
ATOM 6248 O O . ASP A 1 795 ? 14.803 -16.309 24.900 1.00 86.69 795 ASP A O 1
ATOM 6252 N N . LYS A 1 796 ? 15.807 -16.999 23.020 1.00 82.94 796 LYS A N 1
ATOM 6253 C CA . LYS A 1 796 ? 16.062 -15.662 22.465 1.00 82.94 796 LYS A CA 1
ATOM 6254 C C . LYS A 1 796 ? 14.877 -15.045 21.714 1.00 82.94 796 LYS A C 1
ATOM 6256 O O . LYS A 1 796 ? 15.004 -13.923 21.233 1.00 82.94 796 LYS A O 1
ATOM 6261 N N . ASP A 1 797 ? 13.799 -15.794 21.491 1.00 82.19 797 ASP A N 1
ATOM 6262 C CA . ASP A 1 797 ? 12.635 -15.278 20.773 1.00 82.19 797 ASP A CA 1
ATOM 6263 C C . ASP A 1 797 ? 11.812 -14.392 21.715 1.00 82.19 797 ASP A C 1
ATOM 6265 O O . ASP A 1 797 ? 11.488 -14.790 22.829 1.00 82.19 797 ASP A O 1
ATOM 6269 N N . GLU A 1 798 ? 11.460 -13.187 21.272 1.00 78.19 798 GLU A N 1
ATOM 6270 C CA . GLU A 1 798 ? 10.748 -12.224 22.125 1.00 78.19 798 GLU A CA 1
ATOM 6271 C C . GLU A 1 798 ? 9.338 -12.737 22.483 1.00 78.19 798 GLU A C 1
ATOM 6273 O O . GLU A 1 798 ? 8.927 -12.716 23.643 1.00 78.19 798 GLU A O 1
ATOM 6278 N N . ASN A 1 799 ? 8.626 -13.309 21.504 1.00 83.94 799 ASN A N 1
ATOM 6279 C CA . ASN A 1 799 ? 7.361 -14.006 21.730 1.00 83.94 799 ASN A CA 1
ATOM 6280 C C . ASN A 1 799 ? 7.603 -15.500 22.002 1.00 83.94 799 ASN A C 1
ATOM 6282 O O . ASN A 1 799 ? 8.199 -16.201 21.178 1.00 83.94 799 ASN A O 1
ATOM 6286 N N . GLN A 1 800 ? 7.047 -16.015 23.100 1.00 85.75 800 GLN A N 1
ATOM 6287 C CA . GLN A 1 800 ? 7.197 -17.417 23.516 1.00 85.75 800 GLN A CA 1
ATOM 6288 C C . GLN A 1 800 ? 6.056 -18.344 23.044 1.00 85.75 800 GLN A C 1
ATOM 6290 O O . GLN A 1 800 ? 6.098 -19.555 23.267 1.00 85.75 800 GLN A O 1
ATOM 6295 N N . ASP A 1 801 ? 5.063 -17.820 22.321 1.00 86.00 801 ASP A N 1
ATOM 6296 C CA . ASP A 1 801 ? 3.904 -18.607 21.893 1.00 86.00 801 ASP A CA 1
ATOM 6297 C C . ASP A 1 801 ? 4.218 -19.538 20.716 1.00 86.00 801 ASP A C 1
ATOM 6299 O O . ASP A 1 801 ? 5.022 -19.244 19.822 1.00 86.00 801 ASP A O 1
ATOM 6303 N N . ARG A 1 802 ? 3.526 -20.680 20.667 1.00 89.75 802 ARG A N 1
ATOM 6304 C CA . ARG A 1 802 ? 3.631 -21.657 19.573 1.00 89.75 802 ARG A CA 1
ATOM 6305 C C . ARG A 1 802 ? 2.613 -21.366 18.476 1.00 89.75 802 ARG A C 1
ATOM 6307 O O . ARG A 1 802 ? 1.660 -22.115 18.288 1.00 89.75 802 ARG A O 1
ATOM 6314 N N . ILE A 1 803 ? 2.836 -20.280 17.747 1.00 90.25 803 ILE A N 1
ATOM 6315 C CA . ILE A 1 803 ? 1.935 -19.810 16.689 1.00 90.25 803 ILE A CA 1
ATOM 6316 C C . ILE A 1 803 ? 2.543 -19.945 15.293 1.00 90.25 803 ILE A C 1
ATOM 6318 O O . ILE A 1 803 ? 3.760 -19.950 15.105 1.00 90.25 803 ILE A O 1
ATOM 6322 N N . LYS A 1 804 ? 1.663 -20.019 14.295 1.00 94.31 804 LYS A N 1
ATOM 6323 C CA . LYS A 1 804 ? 1.998 -19.942 12.872 1.00 94.31 804 LYS A CA 1
ATOM 6324 C C . LYS A 1 804 ? 1.391 -18.680 12.272 1.00 94.31 804 LYS A C 1
ATOM 6326 O O . LYS A 1 804 ? 0.279 -18.296 12.640 1.00 94.31 804 LYS A O 1
ATOM 6331 N N . LEU A 1 805 ? 2.113 -18.072 11.335 1.00 94.81 805 LEU A N 1
ATOM 6332 C CA . LEU A 1 805 ? 1.769 -16.779 10.747 1.00 94.81 805 LEU A CA 1
ATOM 6333 C C . LEU A 1 805 ? 1.501 -16.895 9.244 1.00 94.81 805 LEU A C 1
ATOM 6335 O O . LEU A 1 805 ? 2.042 -17.773 8.567 1.00 94.81 805 LEU A O 1
ATOM 6339 N N . ILE A 1 806 ? 0.700 -15.977 8.714 1.00 97.25 806 ILE A N 1
ATOM 6340 C CA . ILE A 1 806 ? 0.478 -15.791 7.277 1.00 97.25 806 ILE A CA 1
ATOM 6341 C C . ILE A 1 806 ? 0.904 -14.380 6.885 1.00 97.25 806 ILE A C 1
ATOM 6343 O O . ILE A 1 806 ? 0.659 -13.429 7.614 1.00 97.25 806 ILE A O 1
ATOM 6347 N N . VAL A 1 807 ? 1.528 -14.230 5.722 1.00 97.50 807 VAL A N 1
ATOM 6348 C CA . VAL A 1 807 ? 1.835 -12.930 5.128 1.00 97.50 807 VAL A CA 1
ATOM 6349 C C . VAL A 1 807 ? 1.299 -12.900 3.700 1.00 97.50 807 VAL A C 1
ATOM 6351 O O . VAL A 1 807 ? 1.675 -13.735 2.872 1.00 97.50 807 VAL A O 1
ATOM 6354 N N . ALA A 1 808 ? 0.432 -11.933 3.417 1.00 97.50 808 ALA A N 1
ATOM 6355 C CA . ALA A 1 808 ? 0.065 -11.534 2.070 1.00 97.50 808 ALA A CA 1
ATOM 6356 C C . ALA A 1 808 ? 1.003 -10.422 1.603 1.00 97.50 808 ALA A C 1
ATOM 6358 O O . ALA A 1 808 ? 1.059 -9.349 2.202 1.00 97.50 808 ALA A O 1
ATOM 6359 N N . ASN A 1 809 ? 1.759 -10.710 0.547 1.00 95.56 809 ASN A N 1
ATOM 6360 C CA . ASN A 1 809 ? 2.633 -9.746 -0.101 1.00 95.56 809 ASN A CA 1
ATOM 6361 C C . ASN A 1 809 ? 1.831 -8.941 -1.134 1.00 95.56 809 ASN A C 1
ATOM 6363 O O . ASN A 1 809 ? 1.501 -9.479 -2.194 1.00 95.56 809 ASN A O 1
ATOM 6367 N N . GLY A 1 810 ? 1.510 -7.696 -0.781 1.00 92.50 810 GLY A N 1
ATOM 6368 C CA . GLY A 1 810 ? 0.951 -6.658 -1.648 1.00 92.50 810 GLY A CA 1
ATOM 6369 C C . GLY A 1 810 ? 1.946 -5.523 -1.927 1.00 92.50 810 GLY A C 1
ATOM 6370 O O . GLY A 1 810 ? 1.524 -4.412 -2.252 1.00 92.50 810 GLY A O 1
ATOM 6371 N N . ASP A 1 811 ? 3.251 -5.777 -1.778 1.00 89.25 811 ASP A N 1
ATOM 6372 C CA . ASP A 1 811 ? 4.321 -4.881 -2.225 1.00 89.25 811 ASP A CA 1
ATOM 6373 C C . ASP A 1 811 ? 4.543 -5.053 -3.730 1.00 89.25 811 ASP A C 1
ATOM 6375 O O . ASP A 1 811 ? 5.511 -5.649 -4.202 1.00 89.25 811 ASP A O 1
ATOM 6379 N N . GLU A 1 812 ? 3.565 -4.586 -4.502 1.00 85.31 812 GLU A N 1
ATOM 6380 C CA . GLU A 1 812 ? 3.597 -4.608 -5.960 1.00 85.31 812 GLU A CA 1
ATOM 6381 C C . GLU A 1 812 ? 4.526 -3.503 -6.469 1.00 85.31 812 GLU A C 1
ATOM 6383 O O . GLU A 1 812 ? 4.095 -2.439 -6.916 1.00 85.31 812 GLU A O 1
ATOM 6388 N N . GLY A 1 813 ? 5.825 -3.734 -6.298 1.00 72.69 813 GLY A N 1
ATOM 6389 C CA . GLY A 1 813 ? 6.868 -2.766 -6.600 1.00 72.69 813 GLY A CA 1
ATOM 6390 C C . GLY A 1 813 ? 7.216 -2.660 -8.085 1.00 72.69 813 GLY A C 1
ATOM 6391 O O . GLY A 1 813 ? 7.792 -1.653 -8.479 1.00 72.69 813 GLY A O 1
ATOM 6392 N N . ASP A 1 814 ? 6.868 -3.657 -8.913 1.00 76.62 814 ASP A N 1
ATOM 6393 C CA . ASP A 1 814 ? 7.257 -3.697 -10.328 1.00 76.62 814 ASP A CA 1
ATOM 6394 C C . ASP A 1 814 ? 6.645 -2.515 -11.101 1.00 76.62 814 ASP A C 1
ATOM 6396 O O . ASP A 1 814 ? 5.420 -2.391 -11.170 1.00 76.62 814 ASP A O 1
ATOM 6400 N N . PRO A 1 815 ? 7.452 -1.664 -11.756 1.00 72.69 815 PRO A N 1
ATOM 6401 C CA . PRO A 1 815 ? 6.976 -0.701 -12.731 1.00 72.69 815 PRO A CA 1
ATOM 6402 C C . PRO A 1 815 ? 6.015 -1.296 -13.759 1.00 72.69 815 PRO A C 1
ATOM 6404 O O . PRO A 1 815 ? 6.326 -2.268 -14.441 1.00 72.69 815 PRO A O 1
ATOM 6407 N N . GLY A 1 816 ? 4.829 -0.696 -13.875 1.00 69.62 816 GLY A N 1
ATOM 6408 C CA . GLY A 1 816 ? 3.746 -1.231 -14.703 1.00 69.62 816 GLY A CA 1
ATOM 6409 C C . GLY A 1 816 ? 2.798 -2.175 -13.960 1.00 69.62 816 GLY A C 1
ATOM 6410 O O . GLY A 1 816 ? 1.676 -2.348 -14.414 1.00 69.62 816 GLY A O 1
ATOM 6411 N N . ALA A 1 817 ? 3.205 -2.725 -12.816 1.00 79.31 817 ALA A N 1
ATOM 6412 C CA . ALA A 1 817 ? 2.432 -3.476 -11.823 1.00 79.31 817 ALA A CA 1
ATOM 6413 C C . ALA A 1 817 ? 1.192 -2.730 -11.288 1.00 79.31 817 ALA A C 1
ATOM 6415 O O . ALA A 1 817 ? 1.374 -1.648 -10.736 1.00 79.31 817 ALA A O 1
ATOM 6416 N N . PHE A 1 818 ? -0.039 -3.248 -11.415 1.00 82.12 818 PHE A N 1
ATOM 6417 C CA . PHE A 1 818 ? -1.191 -2.748 -10.627 1.00 82.12 818 PHE A CA 1
ATOM 6418 C C . PHE A 1 818 ? -2.345 -3.751 -10.420 1.00 82.12 818 PHE A C 1
ATOM 6420 O O . PHE A 1 818 ? -3.473 -3.360 -10.104 1.00 82.12 818 PHE A O 1
ATOM 6427 N N . MET A 1 819 ? -2.100 -5.045 -10.620 1.00 87.06 819 MET A N 1
ATOM 6428 C CA . MET A 1 819 ? -3.101 -6.096 -10.431 1.00 87.06 819 MET A CA 1
ATOM 6429 C C . MET A 1 819 ? -3.397 -6.354 -8.951 1.00 87.06 819 MET A C 1
ATOM 6431 O O . MET A 1 819 ? -4.566 -6.484 -8.583 1.00 87.06 819 MET A O 1
ATOM 6435 N N . ASP A 1 820 ? -2.368 -6.382 -8.097 1.00 90.06 820 ASP A N 1
ATOM 6436 C CA . ASP A 1 820 ? -2.544 -6.631 -6.666 1.00 90.06 820 ASP A CA 1
ATOM 6437 C C . ASP A 1 820 ? -3.249 -5.440 -6.027 1.00 90.06 820 ASP A C 1
ATOM 6439 O O . ASP A 1 820 ? -4.194 -5.634 -5.260 1.00 90.06 820 ASP A O 1
ATOM 6443 N N . ARG A 1 821 ? -2.877 -4.209 -6.417 1.00 87.25 821 ARG A N 1
ATOM 6444 C CA . ARG A 1 821 ? -3.616 -3.003 -6.019 1.00 87.25 821 ARG A CA 1
ATOM 6445 C C . ARG A 1 821 ? -5.098 -3.137 -6.326 1.00 87.25 821 ARG A C 1
ATOM 6447 O O . ARG A 1 821 ? -5.922 -2.880 -5.453 1.00 87.25 821 ARG A O 1
ATOM 6454 N N . THR A 1 822 ? -5.442 -3.529 -7.553 1.00 85.56 822 THR A N 1
ATOM 6455 C CA . THR A 1 822 ? -6.839 -3.673 -7.965 1.00 85.56 822 THR A CA 1
ATOM 6456 C C . THR A 1 822 ? -7.556 -4.743 -7.150 1.00 85.56 822 THR A C 1
ATOM 6458 O O . THR A 1 822 ? -8.680 -4.505 -6.722 1.00 85.56 822 THR A O 1
ATOM 6461 N N . LEU A 1 823 ? -6.927 -5.880 -6.852 1.00 89.94 823 LEU A N 1
ATOM 6462 C CA . LEU A 1 823 ? -7.541 -6.896 -5.991 1.00 89.94 823 LEU A CA 1
ATOM 6463 C C . LEU A 1 823 ? -7.746 -6.401 -4.553 1.00 89.94 823 LEU A C 1
ATOM 6465 O O . LEU A 1 823 ? -8.798 -6.651 -3.975 1.00 89.94 823 LEU A O 1
ATOM 6469 N N . ILE A 1 824 ? -6.789 -5.666 -3.983 1.00 90.69 824 ILE A N 1
ATOM 6470 C CA . ILE A 1 824 ? -6.932 -5.063 -2.649 1.00 90.69 824 ILE A CA 1
ATOM 6471 C C . ILE A 1 824 ? -8.050 -4.012 -2.647 1.00 90.69 824 ILE A C 1
ATOM 6473 O O . ILE A 1 824 ? -8.861 -3.965 -1.727 1.00 90.69 824 ILE A O 1
ATOM 6477 N N . GLN A 1 825 ? -8.096 -3.164 -3.672 1.00 84.00 825 GLN A N 1
ATOM 6478 C CA . GLN A 1 825 ? -9.000 -2.021 -3.744 1.00 84.00 825 GLN A CA 1
ATOM 6479 C C . GLN A 1 825 ? -10.432 -2.426 -4.112 1.00 84.00 825 GLN A C 1
ATOM 6481 O O . GLN A 1 825 ? -11.385 -1.897 -3.546 1.00 84.00 825 GLN A O 1
ATOM 6486 N N . GLU A 1 826 ? -10.592 -3.340 -5.068 1.00 83.38 826 GLU A N 1
ATOM 6487 C CA . GLU A 1 826 ? -11.893 -3.723 -5.622 1.00 83.38 826 GLU A CA 1
ATOM 6488 C C . GLU A 1 826 ? -12.420 -5.048 -5.056 1.00 83.38 826 GLU A C 1
ATOM 6490 O O . GLU A 1 826 ? -13.599 -5.354 -5.209 1.00 83.38 826 GLU A O 1
ATOM 6495 N N . ARG A 1 827 ? -11.565 -5.881 -4.448 1.00 88.50 827 ARG A N 1
ATOM 6496 C CA . ARG A 1 827 ? -11.938 -7.228 -3.972 1.00 88.50 827 ARG A CA 1
ATOM 6497 C C . ARG A 1 827 ? -11.305 -7.604 -2.627 1.00 88.50 827 ARG A C 1
ATOM 6499 O O . ARG A 1 827 ? -10.873 -8.751 -2.459 1.00 88.50 827 ARG A O 1
ATOM 6506 N N . PRO A 1 828 ? -11.267 -6.701 -1.629 1.00 93.94 828 PRO A N 1
ATOM 6507 C CA . PRO A 1 828 ? -10.561 -6.974 -0.381 1.00 93.94 828 PRO A CA 1
ATOM 6508 C C . PRO A 1 828 ? -11.118 -8.202 0.358 1.00 93.94 828 PRO A C 1
ATOM 6510 O O . PRO A 1 828 ? -10.346 -9.013 0.865 1.00 93.94 828 PRO A O 1
ATOM 6513 N N . HIS A 1 829 ? -12.441 -8.412 0.367 1.00 95.81 829 HIS A N 1
ATOM 6514 C CA . HIS A 1 829 ? -13.050 -9.573 1.030 1.00 95.81 829 HIS A CA 1
ATOM 6515 C C . HIS A 1 829 ? -12.674 -10.916 0.391 1.00 95.81 829 HIS A C 1
ATOM 6517 O O . HIS A 1 829 ? -12.503 -11.896 1.112 1.00 95.81 829 HIS A O 1
ATOM 6523 N N . GLN A 1 830 ? -12.467 -10.962 -0.928 1.00 95.62 830 GLN A N 1
ATOM 6524 C CA . GLN A 1 830 ? -12.013 -12.171 -1.618 1.00 95.62 830 GLN A CA 1
ATOM 6525 C C . GLN A 1 830 ? -10.579 -12.543 -1.221 1.00 95.62 830 GLN A C 1
ATOM 6527 O O . GLN A 1 830 ? -10.271 -13.718 -1.011 1.00 95.62 830 GLN A O 1
ATOM 6532 N N . VAL A 1 831 ? -9.705 -11.543 -1.064 1.00 97.12 831 VAL A N 1
ATOM 6533 C CA . VAL A 1 831 ? -8.342 -11.741 -0.547 1.00 97.12 831 VAL A CA 1
ATOM 6534 C C . VAL A 1 831 ? -8.392 -12.259 0.895 1.00 97.12 831 VAL A C 1
ATOM 6536 O O . VAL A 1 831 ? -7.737 -13.254 1.212 1.00 97.12 831 VAL A O 1
ATOM 6539 N N . LEU A 1 832 ? -9.213 -11.642 1.754 1.00 98.06 832 LEU A N 1
ATOM 6540 C CA . LEU A 1 832 ? -9.384 -12.058 3.151 1.00 98.06 832 LEU A CA 1
ATOM 6541 C C . LEU A 1 832 ? -9.942 -13.482 3.273 1.00 98.06 832 LEU A C 1
ATOM 6543 O O . LEU A 1 832 ? -9.448 -14.261 4.086 1.00 98.06 832 LEU A O 1
ATOM 6547 N N . GLU A 1 833 ? -10.925 -13.852 2.451 1.00 98.31 833 GLU A N 1
ATOM 6548 C CA . GLU A 1 833 ? -11.472 -15.212 2.405 1.00 98.31 833 GLU A CA 1
ATOM 6549 C C . GLU A 1 833 ? -10.384 -16.237 2.053 1.00 98.31 833 GLU A C 1
ATOM 6551 O O . GLU A 1 833 ? -10.258 -17.267 2.719 1.00 98.31 833 GLU A O 1
ATOM 6556 N N . GLY A 1 834 ? -9.540 -15.931 1.063 1.00 98.38 834 GLY A N 1
ATOM 6557 C CA . GLY A 1 834 ? -8.400 -16.773 0.705 1.00 98.38 834 GLY A CA 1
ATOM 6558 C C . GLY A 1 834 ? -7.386 -16.938 1.840 1.00 98.38 834 GLY A C 1
ATOM 6559 O O . GLY A 1 834 ? -6.887 -18.044 2.064 1.00 98.38 834 GLY A O 1
ATOM 6560 N N . MET A 1 835 ? -7.111 -15.867 2.590 1.00 98.69 835 MET A N 1
ATOM 6561 C CA . MET A 1 835 ? -6.238 -15.917 3.768 1.00 98.69 835 MET A CA 1
ATOM 6562 C C . MET A 1 835 ? -6.839 -16.753 4.905 1.00 98.69 835 MET A C 1
ATOM 6564 O O . MET A 1 835 ? -6.109 -17.528 5.519 1.00 98.69 835 MET A O 1
ATOM 6568 N N . ILE A 1 836 ? -8.150 -16.659 5.153 1.00 98.62 836 ILE A N 1
ATOM 6569 C CA . ILE A 1 836 ? -8.850 -17.483 6.154 1.00 98.62 836 ILE A CA 1
ATOM 6570 C C . ILE A 1 836 ? -8.748 -18.970 5.790 1.00 98.62 836 ILE A C 1
ATOM 6572 O O . ILE A 1 836 ? -8.391 -19.789 6.634 1.00 98.62 836 ILE A O 1
ATOM 6576 N N . ILE A 1 837 ? -8.993 -19.333 4.527 1.00 98.69 837 ILE A N 1
ATOM 6577 C CA . ILE A 1 837 ? -8.874 -20.727 4.063 1.00 98.69 837 ILE A CA 1
ATOM 6578 C C . ILE A 1 837 ? -7.442 -21.239 4.248 1.00 98.69 837 ILE A C 1
ATOM 6580 O O . ILE A 1 837 ? -7.238 -22.358 4.723 1.00 98.69 837 ILE A O 1
ATOM 6584 N N . ALA A 1 838 ? -6.443 -20.417 3.915 1.00 98.56 838 ALA A N 1
ATOM 6585 C CA . ALA A 1 838 ? -5.044 -20.756 4.140 1.00 98.56 838 ALA A CA 1
ATOM 6586 C C . ALA A 1 838 ? -4.732 -20.954 5.630 1.00 98.56 838 ALA A C 1
ATOM 6588 O O . ALA A 1 838 ? -4.027 -21.900 5.982 1.00 98.56 838 ALA A O 1
ATOM 6589 N N . ALA A 1 839 ? -5.287 -20.110 6.503 1.00 98.00 839 ALA A N 1
ATOM 6590 C CA . ALA A 1 839 ? -5.131 -20.207 7.951 1.00 98.00 839 ALA A CA 1
ATOM 6591 C C . ALA A 1 839 ? -5.666 -21.527 8.501 1.00 98.00 839 ALA A C 1
ATOM 6593 O O . ALA A 1 839 ? -4.945 -22.216 9.226 1.00 98.00 839 ALA A O 1
ATOM 6594 N N . VAL A 1 840 ? -6.866 -21.929 8.072 1.00 98.06 840 VAL A N 1
ATOM 6595 C CA . VAL A 1 840 ? -7.460 -23.231 8.411 1.00 98.06 840 VAL A CA 1
ATOM 6596 C C . VAL A 1 840 ? -6.587 -24.380 7.887 1.00 98.06 840 VAL A C 1
ATOM 6598 O O . VAL A 1 840 ? -6.322 -25.337 8.611 1.00 98.06 840 VAL A O 1
ATOM 6601 N N . ALA A 1 841 ? -6.076 -24.277 6.657 1.00 98.25 841 ALA A N 1
ATOM 6602 C CA . ALA A 1 841 ? -5.277 -25.329 6.024 1.00 98.25 841 ALA A CA 1
ATOM 6603 C C . ALA A 1 841 ? -3.907 -25.567 6.682 1.00 98.25 841 ALA A C 1
ATOM 6605 O O . ALA A 1 841 ? -3.380 -26.679 6.623 1.00 98.25 841 ALA A O 1
ATOM 6606 N N . VAL A 1 842 ? -3.295 -24.535 7.274 1.00 97.44 842 VAL A N 1
ATOM 6607 C CA . VAL A 1 842 ? -1.941 -24.636 7.853 1.00 97.44 842 VAL A CA 1
ATOM 6608 C C . VAL A 1 842 ? -1.901 -24.521 9.377 1.00 97.44 842 VAL A C 1
ATOM 6610 O O . VAL A 1 842 ? -0.839 -24.749 9.966 1.00 97.44 842 VAL A O 1
ATOM 6613 N N . GLY A 1 843 ? -3.033 -24.198 10.007 1.00 95.44 843 GLY A N 1
ATOM 6614 C CA . GLY A 1 843 ? -3.153 -23.963 11.446 1.00 95.44 843 GLY A CA 1
ATOM 6615 C C . GLY A 1 843 ? -2.511 -22.646 11.884 1.00 95.44 843 GLY A C 1
ATOM 6616 O O . GLY A 1 843 ? -1.763 -22.630 12.859 1.00 95.44 843 GLY A O 1
ATOM 6617 N N . ALA A 1 844 ? -2.722 -21.566 11.127 1.00 95.00 844 ALA A N 1
ATOM 6618 C CA . ALA A 1 844 ? -2.248 -20.230 11.489 1.00 95.00 844 ALA A CA 1
ATOM 6619 C C . ALA A 1 844 ? -3.335 -19.431 12.207 1.00 95.00 844 ALA A C 1
ATOM 6621 O O . ALA A 1 844 ? -4.507 -19.525 11.861 1.00 95.00 844 ALA A O 1
ATOM 6622 N N . SER A 1 845 ? -2.927 -18.609 13.173 1.00 90.19 845 SER A N 1
ATOM 6623 C CA . SER A 1 845 ? -3.855 -17.805 13.985 1.00 90.19 845 SER A CA 1
ATOM 6624 C C . SER A 1 845 ? -3.779 -16.314 13.690 1.00 90.19 845 SER A C 1
ATOM 6626 O O . SER A 1 845 ? -4.575 -15.532 14.211 1.00 90.19 845 SER A O 1
ATOM 6628 N N . TYR A 1 846 ? -2.818 -15.910 12.859 1.00 91.38 846 TYR A N 1
ATOM 6629 C CA . TYR A 1 846 ? -2.567 -14.511 12.582 1.00 91.38 846 TYR A CA 1
ATOM 6630 C C . TYR A 1 846 ? -2.007 -14.281 11.176 1.00 91.38 846 TYR A C 1
ATOM 6632 O O . TYR A 1 846 ? -1.207 -15.077 10.674 1.00 91.38 846 TYR A O 1
ATOM 6640 N N . GLY A 1 847 ? -2.434 -13.184 10.551 1.00 93.88 847 GLY A N 1
ATOM 6641 C CA . GLY A 1 847 ? -2.025 -12.759 9.222 1.00 93.88 847 GLY A CA 1
ATOM 6642 C C . GLY A 1 847 ? -1.542 -11.308 9.174 1.00 93.88 847 GLY A C 1
ATOM 6643 O O . GLY A 1 847 ? -2.045 -10.446 9.884 1.00 93.88 847 GLY A O 1
ATOM 6644 N N . VAL A 1 848 ? -0.606 -11.018 8.278 1.00 94.00 848 VAL A N 1
ATOM 6645 C CA . VAL A 1 848 ? -0.200 -9.654 7.916 1.00 94.00 848 VAL A CA 1
ATOM 6646 C C . VAL A 1 848 ? -0.434 -9.450 6.428 1.00 94.00 848 VAL A C 1
ATOM 6648 O O . VAL A 1 848 ? -0.019 -10.285 5.628 1.00 94.00 848 VAL A O 1
ATOM 6651 N N . ILE A 1 849 ? -1.055 -8.343 6.038 1.00 95.94 849 ILE A N 1
ATOM 6652 C CA . ILE A 1 849 ? -1.057 -7.876 4.649 1.00 95.94 849 ILE A CA 1
ATOM 6653 C C . ILE A 1 849 ? -0.056 -6.731 4.568 1.00 95.94 849 ILE A C 1
ATOM 6655 O O . ILE A 1 849 ? -0.287 -5.660 5.123 1.00 95.94 849 ILE A O 1
ATOM 6659 N N . TYR A 1 850 ? 1.079 -6.973 3.923 1.00 94.62 850 TYR A N 1
ATOM 6660 C CA . TYR A 1 850 ? 2.080 -5.938 3.702 1.00 94.62 850 TYR A CA 1
ATOM 6661 C C . TYR A 1 850 ? 1.754 -5.219 2.394 1.00 94.62 850 TYR A C 1
ATOM 6663 O O . TYR A 1 850 ? 1.710 -5.861 1.346 1.00 94.62 850 TYR A O 1
ATOM 6671 N N . VAL A 1 851 ? 1.471 -3.921 2.464 1.00 91.81 851 VAL A N 1
ATOM 6672 C CA . VAL A 1 851 ? 1.036 -3.100 1.327 1.00 91.81 851 VAL A CA 1
ATOM 6673 C C . VAL A 1 851 ? 1.943 -1.889 1.223 1.00 91.81 851 VAL A C 1
ATOM 6675 O O . VAL A 1 851 ? 2.220 -1.226 2.221 1.00 91.81 851 VAL A O 1
ATOM 6678 N N . ARG A 1 852 ? 2.391 -1.568 0.015 1.00 85.06 852 ARG A N 1
ATOM 6679 C CA . ARG A 1 852 ? 3.211 -0.381 -0.229 1.00 85.06 852 ARG A CA 1
ATOM 6680 C C . ARG A 1 852 ? 2.445 0.917 0.069 1.00 85.06 852 ARG A C 1
ATOM 6682 O O . ARG A 1 852 ? 1.251 1.014 -0.225 1.00 85.06 852 ARG A O 1
ATOM 6689 N N . LYS A 1 853 ? 3.109 1.922 0.652 1.00 77.25 853 LYS A N 1
ATOM 6690 C CA . LYS A 1 853 ? 2.452 3.177 1.071 1.00 77.25 853 LYS A CA 1
ATOM 6691 C C . LYS A 1 853 ? 1.899 3.994 -0.100 1.00 77.25 853 LYS A C 1
ATOM 6693 O O . LYS A 1 853 ? 0.980 4.767 0.102 1.00 77.25 853 LYS A O 1
ATOM 6698 N N . GLU A 1 854 ? 2.343 3.778 -1.334 1.00 73.94 854 GLU A N 1
ATOM 6699 C CA . GLU A 1 854 ? 1.789 4.442 -2.522 1.00 73.94 854 GLU A CA 1
ATOM 6700 C C . GLU A 1 854 ? 0.313 4.088 -2.790 1.00 73.94 854 GLU A C 1
ATOM 6702 O O . GLU A 1 854 ? -0.352 4.777 -3.563 1.00 73.94 854 GLU A O 1
ATOM 6707 N N . TYR A 1 855 ? -0.214 3.028 -2.165 1.00 80.50 855 TYR A N 1
ATOM 6708 C CA . TYR A 1 855 ? -1.577 2.527 -2.356 1.00 80.50 855 TYR A CA 1
ATOM 6709 C C . TYR A 1 855 ? -2.548 2.965 -1.242 1.00 80.50 855 TYR A C 1
ATOM 6711 O O . TYR A 1 855 ? -3.374 2.171 -0.791 1.00 80.50 855 TYR A O 1
ATOM 6719 N N . GLU A 1 856 ? -2.479 4.226 -0.805 1.00 75.75 856 GLU A N 1
ATOM 6720 C CA . GLU A 1 856 ? -3.260 4.781 0.323 1.00 75.75 856 GLU A CA 1
ATOM 6721 C C . GLU A 1 856 ? -4.769 4.491 0.206 1.00 75.75 856 GLU A C 1
ATOM 6723 O O . GLU A 1 856 ? -5.398 4.017 1.154 1.00 75.75 856 GLU A O 1
ATOM 6728 N N . ASP A 1 857 ? -5.346 4.666 -0.986 1.00 74.88 857 ASP A N 1
ATOM 6729 C CA . ASP A 1 857 ? -6.760 4.365 -1.239 1.00 74.88 857 ASP A CA 1
ATOM 6730 C C . ASP A 1 857 ? -7.106 2.876 -1.125 1.00 74.88 857 ASP A C 1
ATOM 6732 O O . ASP A 1 857 ? -8.168 2.520 -0.603 1.00 74.88 857 ASP A O 1
ATOM 6736 N N . ALA A 1 858 ? -6.227 1.995 -1.610 1.00 82.69 858 ALA A N 1
ATOM 6737 C CA . ALA A 1 858 ? -6.433 0.555 -1.511 1.00 82.69 858 ALA A CA 1
ATOM 6738 C C . ALA A 1 858 ? -6.335 0.103 -0.048 1.00 82.69 858 ALA A C 1
ATOM 6740 O O . ALA A 1 858 ? -7.160 -0.689 0.405 1.00 82.69 858 ALA A O 1
ATOM 6741 N N . VAL A 1 859 ? -5.387 0.665 0.711 1.00 86.06 859 VAL A N 1
ATOM 6742 C CA . VAL A 1 859 ? -5.244 0.428 2.152 1.00 86.06 859 VAL A CA 1
ATOM 6743 C C . VAL A 1 859 ? -6.504 0.858 2.890 1.00 86.06 859 VAL A C 1
ATOM 6745 O O . VAL A 1 859 ? -7.054 0.054 3.632 1.00 86.06 859 VAL A O 1
ATOM 6748 N N . ARG A 1 860 ? -7.028 2.062 2.637 1.00 81.81 860 ARG A N 1
ATOM 6749 C CA . ARG A 1 860 ? -8.259 2.552 3.278 1.00 81.81 860 ARG A CA 1
ATOM 6750 C C . ARG A 1 860 ? -9.453 1.617 3.046 1.00 81.81 860 ARG A C 1
ATOM 6752 O O . ARG A 1 860 ? -10.225 1.345 3.969 1.00 81.81 860 ARG A O 1
ATOM 6759 N N . ARG A 1 861 ? -9.615 1.094 1.824 1.00 83.31 861 ARG A N 1
ATOM 6760 C CA . ARG A 1 861 ? -10.672 0.112 1.509 1.00 83.31 861 ARG A CA 1
ATOM 6761 C C . ARG A 1 861 ? -10.430 -1.235 2.181 1.00 83.31 861 ARG A C 1
ATOM 6763 O O . ARG A 1 861 ? -11.370 -1.827 2.707 1.00 83.31 861 ARG A O 1
ATOM 6770 N N . LEU A 1 862 ? -9.184 -1.698 2.210 1.00 90.25 862 LEU A N 1
ATOM 6771 C CA . LEU A 1 862 ? -8.803 -2.936 2.881 1.00 90.25 862 LEU A CA 1
ATOM 6772 C C . LEU A 1 862 ? -9.005 -2.852 4.399 1.00 90.25 862 LEU A C 1
ATOM 6774 O O . LEU A 1 862 ? -9.544 -3.786 4.984 1.00 90.25 862 LEU A O 1
ATOM 6778 N N . GLU A 1 863 ? -8.641 -1.734 5.031 1.00 87.06 863 GLU A N 1
ATOM 6779 C CA . GLU A 1 863 ? -8.921 -1.452 6.442 1.00 87.06 863 GLU A CA 1
ATOM 6780 C C . GLU A 1 863 ? -10.419 -1.550 6.718 1.00 87.06 863 GLU A C 1
ATOM 6782 O O . GLU A 1 863 ? -10.833 -2.207 7.673 1.00 87.06 863 GLU A O 1
ATOM 6787 N N . ASN A 1 864 ? -11.239 -0.957 5.844 1.00 84.00 864 ASN A N 1
ATOM 6788 C CA . ASN A 1 864 ? -12.689 -1.037 5.955 1.00 84.00 864 ASN A CA 1
ATOM 6789 C C . ASN A 1 864 ? -13.218 -2.475 5.804 1.00 84.00 864 ASN A C 1
ATOM 6791 O O . ASN A 1 864 ? -14.095 -2.887 6.558 1.00 84.00 864 ASN A O 1
ATOM 6795 N N . ALA A 1 865 ? -12.672 -3.265 4.882 1.00 91.31 865 ALA A N 1
ATOM 6796 C CA . ALA A 1 865 ? -13.083 -4.653 4.677 1.00 91.31 865 ALA A CA 1
ATOM 6797 C C . ALA A 1 865 ? -12.656 -5.580 5.829 1.00 91.31 865 ALA A C 1
ATOM 6799 O O . ALA A 1 865 ? -13.460 -6.377 6.314 1.00 91.31 865 ALA A O 1
ATOM 6800 N N . ILE A 1 866 ? -11.415 -5.454 6.320 1.00 90.44 866 ILE A N 1
ATOM 6801 C CA . ILE A 1 866 ? -10.934 -6.161 7.520 1.00 90.44 866 ILE A CA 1
ATOM 6802 C C . ILE A 1 866 ? -11.851 -5.837 8.693 1.00 90.44 866 ILE A C 1
ATOM 6804 O O . ILE A 1 866 ? -12.287 -6.728 9.424 1.00 90.44 866 ILE A O 1
ATOM 6808 N N . PHE A 1 867 ? -12.172 -4.556 8.846 1.00 81.19 867 PHE A N 1
ATOM 6809 C CA . PHE A 1 867 ? -13.067 -4.087 9.877 1.00 81.19 867 PHE A CA 1
ATOM 6810 C C . PHE A 1 867 ? -14.458 -4.744 9.795 1.00 81.19 867 PHE A C 1
ATOM 6812 O O . PHE A 1 867 ? -14.928 -5.341 10.767 1.00 81.19 867 PHE A O 1
ATOM 6819 N N . GLN A 1 868 ? -15.101 -4.701 8.627 1.00 86.56 868 GLN A N 1
ATOM 6820 C CA . GLN A 1 868 ? -16.412 -5.319 8.419 1.00 86.56 868 GLN A CA 1
ATOM 6821 C C . GLN A 1 868 ? -16.383 -6.837 8.655 1.00 86.56 868 GLN A C 1
ATOM 6823 O O . GLN A 1 868 ? -17.288 -7.385 9.288 1.00 86.56 868 GLN A O 1
ATOM 6828 N N . ALA A 1 869 ? -15.321 -7.517 8.210 1.00 91.44 869 ALA A N 1
ATOM 6829 C CA . ALA A 1 869 ? -15.125 -8.945 8.437 1.00 91.44 869 ALA A CA 1
ATOM 6830 C C . ALA A 1 869 ? -15.020 -9.279 9.937 1.00 91.44 869 ALA A C 1
ATOM 6832 O O . ALA A 1 869 ? -15.629 -10.247 10.391 1.00 91.44 869 ALA A O 1
ATOM 6833 N N . ARG A 1 870 ? -14.323 -8.456 10.731 1.00 85.44 870 ARG A N 1
ATOM 6834 C CA . ARG A 1 870 ? -14.267 -8.592 12.199 1.00 85.44 870 ARG A CA 1
ATOM 6835 C C . ARG A 1 870 ? -15.645 -8.417 12.833 1.00 85.44 870 ARG A C 1
ATOM 6837 O O . ARG A 1 870 ? -16.051 -9.252 13.634 1.00 85.44 870 ARG A O 1
ATOM 6844 N N . ARG A 1 871 ? -16.402 -7.389 12.426 1.00 80.44 871 ARG A N 1
ATOM 6845 C CA . ARG A 1 871 ? -17.767 -7.129 12.927 1.00 80.44 871 ARG A CA 1
ATOM 6846 C C . ARG A 1 871 ? -18.735 -8.286 12.644 1.00 80.44 871 ARG A C 1
ATOM 6848 O O . ARG A 1 871 ? -19.607 -8.558 13.461 1.00 80.44 871 ARG A O 1
ATOM 6855 N N . LYS A 1 872 ? -18.587 -8.974 11.508 1.00 86.50 872 LYS A N 1
ATOM 6856 C CA . LYS A 1 872 ? -19.385 -10.163 11.149 1.00 86.50 872 LYS A CA 1
ATOM 6857 C C . LYS A 1 872 ? -18.870 -11.464 11.790 1.00 86.50 872 LYS A C 1
ATOM 6859 O O . LYS A 1 872 ? -19.447 -12.519 11.547 1.00 86.50 872 LYS A O 1
ATOM 6864 N N . GLY A 1 873 ? -17.793 -11.411 12.579 1.00 87.00 873 GLY A N 1
ATOM 6865 C CA . GLY A 1 873 ? -17.174 -12.591 13.188 1.00 87.00 873 GLY A CA 1
ATOM 6866 C C . GLY A 1 873 ? -16.414 -13.480 12.197 1.00 87.00 873 GLY A C 1
ATOM 6867 O O . GLY A 1 873 ? -16.214 -14.658 12.468 1.00 87.00 873 GLY A O 1
ATOM 6868 N N . PHE A 1 874 ? -16.001 -12.961 11.037 1.00 94.50 874 PHE A N 1
ATOM 6869 C CA . PHE A 1 874 ? -15.192 -13.698 10.050 1.00 94.50 874 PHE A CA 1
ATOM 6870 C C . PHE A 1 874 ? -13.687 -13.623 10.338 1.00 94.50 874 PHE A C 1
ATOM 6872 O O . PHE A 1 874 ? -12.921 -14.445 9.840 1.00 94.50 874 PHE A O 1
ATOM 6879 N N . LEU A 1 875 ? -13.269 -12.652 11.152 1.00 92.94 875 LEU A N 1
ATOM 6880 C CA . LEU A 1 875 ? -11.916 -12.492 11.683 1.00 92.94 875 LEU A CA 1
ATOM 6881 C C . LEU A 1 875 ? -11.988 -12.284 13.201 1.00 92.94 875 LEU A C 1
ATOM 6883 O O . LEU A 1 875 ? -12.972 -11.752 13.713 1.00 92.94 875 LEU A O 1
ATOM 6887 N N . GLY A 1 876 ? -10.935 -12.665 13.919 1.00 86.62 876 GLY A N 1
ATOM 6888 C CA . GLY A 1 876 ? -10.830 -12.547 15.371 1.00 86.62 876 GLY A CA 1
ATOM 6889 C C . GLY A 1 876 ? -10.852 -13.899 16.092 1.00 86.62 876 GLY A C 1
ATOM 6890 O O . GLY A 1 876 ? -10.134 -14.830 15.724 1.00 86.62 876 GLY A O 1
ATOM 6891 N N . ARG A 1 877 ? -11.593 -13.975 17.211 1.00 83.62 877 ARG A N 1
ATOM 6892 C CA . ARG A 1 877 ? -11.822 -15.228 17.961 1.00 83.62 877 ARG A CA 1
ATOM 6893 C C . ARG A 1 877 ? -13.058 -15.936 17.409 1.00 83.62 877 ARG A C 1
ATOM 6895 O O . ARG A 1 877 ? -13.942 -15.271 16.886 1.00 83.62 877 ARG A O 1
ATOM 6902 N N . ASN A 1 878 ? -13.103 -17.255 17.582 1.00 88.31 878 ASN A N 1
ATOM 6903 C CA . ASN A 1 878 ? -14.198 -18.139 17.179 1.00 88.31 878 ASN A CA 1
ATOM 6904 C C . ASN A 1 878 ? -14.801 -17.774 15.817 1.00 88.31 878 ASN A C 1
ATOM 6906 O O . ASN A 1 878 ? -15.998 -17.498 15.713 1.00 88.31 878 ASN A O 1
ATOM 6910 N N . ILE A 1 879 ? -13.953 -17.685 14.786 1.00 93.75 879 ILE A N 1
ATOM 6911 C CA . ILE A 1 879 ? -14.397 -17.195 13.480 1.00 93.75 879 ILE A CA 1
ATOM 6912 C C . ILE A 1 879 ? -15.524 -18.084 12.944 1.00 93.75 879 ILE A C 1
ATOM 6914 O O . ILE A 1 879 ? -15.502 -19.305 13.106 1.00 93.75 879 ILE A O 1
ATOM 6918 N N . PHE A 1 880 ? -16.536 -17.465 12.338 1.00 94.44 880 PHE A N 1
ATOM 6919 C CA . PHE A 1 880 ? -17.772 -18.126 11.905 1.00 94.44 880 PHE A CA 1
ATOM 6920 C C . PHE A 1 880 ? -18.527 -18.866 13.029 1.00 94.44 880 PHE A C 1
ATOM 6922 O O . PHE A 1 880 ? -19.315 -19.768 12.753 1.00 94.44 880 PHE A O 1
ATOM 6929 N N . GLY A 1 881 ? -18.300 -18.492 14.293 1.00 89.69 881 GLY A N 1
ATOM 6930 C CA . GLY A 1 881 ? -18.906 -19.134 15.461 1.00 89.69 881 GLY A CA 1
ATOM 6931 C C . GLY A 1 881 ? -18.290 -20.488 15.829 1.00 89.69 881 GLY A C 1
ATOM 6932 O O . GLY A 1 881 ? -18.842 -21.187 16.673 1.00 89.69 881 GLY A O 1
ATOM 6933 N N . VAL A 1 882 ? -17.166 -20.874 15.215 1.00 92.19 882 VAL A N 1
ATOM 6934 C CA . VAL A 1 882 ? -16.489 -22.148 15.496 1.00 92.19 882 VAL A CA 1
ATOM 6935 C C . VAL A 1 882 ? -15.556 -21.983 16.691 1.00 92.19 882 VAL A C 1
ATOM 6937 O O . VAL A 1 882 ? -14.566 -21.254 16.618 1.00 92.19 882 VAL A O 1
ATOM 6940 N N . GLU A 1 883 ? -15.857 -22.666 17.793 1.00 89.31 883 GLU A N 1
ATOM 6941 C CA . GLU A 1 883 ? -15.064 -22.596 19.021 1.00 89.31 883 GLU A CA 1
ATOM 6942 C C . GLU A 1 883 ? -13.611 -23.052 18.799 1.00 89.31 883 GLU A C 1
ATOM 6944 O O . GLU A 1 883 ? -13.343 -24.055 18.136 1.00 89.31 883 GLU A O 1
ATOM 6949 N N . GLY A 1 884 ? -12.654 -22.281 19.322 1.00 86.50 884 GLY A N 1
ATOM 6950 C CA . GLY A 1 884 ? -11.219 -22.573 19.219 1.00 86.50 884 GLY A CA 1
ATOM 6951 C C . GLY A 1 884 ? -10.585 -22.242 17.862 1.00 86.50 884 GLY A C 1
ATOM 6952 O O . GLY A 1 884 ? -9.360 -22.276 17.738 1.00 86.50 884 GLY A O 1
ATOM 6953 N N . LEU A 1 885 ? -11.374 -21.860 16.849 1.00 92.31 885 LEU A N 1
ATOM 6954 C CA . LEU A 1 885 ? -10.848 -21.407 15.563 1.00 92.31 885 LEU A CA 1
ATOM 6955 C C . LEU A 1 885 ? -10.606 -19.894 15.594 1.00 92.31 885 LEU A C 1
ATOM 6957 O O . LEU A 1 885 ? -11.531 -19.090 15.723 1.00 92.31 885 LEU A O 1
ATOM 6961 N N . HIS A 1 886 ? -9.345 -19.480 15.506 1.00 90.19 886 HIS A N 1
ATOM 6962 C CA . HIS A 1 886 ? -8.945 -18.075 15.604 1.00 90.19 886 HIS A CA 1
ATOM 6963 C C . HIS A 1 886 ? -8.105 -17.680 14.400 1.00 90.19 886 HIS A C 1
ATOM 6965 O O . HIS A 1 886 ? -7.148 -18.376 14.075 1.00 90.19 886 HIS A O 1
ATOM 6971 N N . PHE A 1 887 ? -8.431 -16.550 13.779 1.00 93.38 887 PHE A N 1
ATOM 6972 C CA . PHE A 1 887 ? -7.595 -15.933 12.755 1.00 93.38 887 PHE A CA 1
ATOM 6973 C C . PHE A 1 887 ? -7.921 -14.446 12.652 1.00 93.38 887 PHE A C 1
ATOM 6975 O O . PHE A 1 887 ? -9.071 -14.085 12.424 1.00 93.38 887 PHE A O 1
ATOM 6982 N N . ASP A 1 888 ? -6.928 -13.577 12.819 1.00 91.12 888 ASP A N 1
ATOM 6983 C CA . ASP A 1 888 ? -7.070 -12.132 12.601 1.00 91.12 888 ASP A CA 1
ATOM 6984 C C . ASP A 1 888 ? -5.939 -11.631 11.696 1.00 91.12 888 ASP A C 1
ATOM 6986 O O . ASP A 1 888 ? -4.912 -12.295 11.548 1.00 91.12 888 ASP A O 1
ATOM 6990 N N . VAL A 1 889 ? -6.137 -10.474 11.073 1.00 91.94 889 VAL A N 1
ATOM 6991 C CA . VAL A 1 889 ? -5.235 -9.910 10.066 1.00 91.94 889 VAL A CA 1
ATOM 6992 C C . VAL A 1 889 ? -4.968 -8.439 10.360 1.00 91.94 889 VAL A C 1
ATOM 6994 O O . VAL A 1 889 ? -5.910 -7.706 10.631 1.00 91.94 889 VAL A O 1
ATOM 6997 N N . ASP A 1 890 ? -3.719 -7.978 10.277 1.00 88.31 890 ASP A N 1
ATOM 6998 C CA . ASP A 1 890 ? -3.400 -6.537 10.262 1.00 88.31 890 ASP A CA 1
ATOM 6999 C C . ASP A 1 890 ? -2.722 -6.121 8.955 1.00 88.31 890 ASP A C 1
ATOM 7001 O O . ASP A 1 890 ? -2.174 -6.949 8.226 1.00 88.31 890 ASP A O 1
ATOM 7005 N N . ILE A 1 891 ? -2.733 -4.820 8.683 1.00 90.19 891 ILE A N 1
ATOM 7006 C CA . ILE A 1 891 ? -2.028 -4.221 7.553 1.00 90.19 891 ILE A CA 1
ATOM 7007 C C . ILE A 1 891 ? -0.690 -3.666 8.034 1.00 90.19 891 ILE A C 1
ATOM 7009 O O . ILE A 1 891 ? -0.596 -3.033 9.085 1.00 90.19 891 ILE A O 1
ATOM 7013 N N . ARG A 1 892 ? 0.365 -3.872 7.251 1.00 88.38 892 ARG A N 1
ATOM 7014 C CA . ARG A 1 892 ? 1.656 -3.209 7.444 1.00 88.38 892 ARG A CA 1
ATOM 7015 C C . ARG A 1 892 ? 1.976 -2.397 6.203 1.00 88.38 892 ARG A C 1
ATOM 7017 O O . ARG A 1 892 ? 2.019 -2.945 5.109 1.00 88.38 892 ARG A O 1
ATOM 7024 N N . LEU A 1 893 ? 2.166 -1.097 6.397 1.00 86.44 893 LEU A N 1
ATOM 7025 C CA . LEU A 1 893 ? 2.569 -0.198 5.327 1.00 86.44 893 LEU A CA 1
ATOM 7026 C C . LEU A 1 893 ? 4.068 -0.350 5.062 1.00 86.44 893 LEU A C 1
ATOM 7028 O O . LEU A 1 893 ? 4.861 -0.407 6.002 1.00 86.44 893 LEU A O 1
ATOM 7032 N N . GLY A 1 894 ? 4.436 -0.442 3.788 1.00 83.88 894 GLY A N 1
ATOM 7033 C CA . GLY A 1 894 ? 5.813 -0.278 3.340 1.00 83.88 894 GLY A CA 1
ATOM 7034 C C . GLY A 1 894 ? 6.213 1.194 3.258 1.00 83.88 894 GLY A C 1
ATOM 7035 O O . GLY A 1 894 ? 5.373 2.081 3.369 1.00 83.88 894 GLY A O 1
ATOM 7036 N N . ALA A 1 895 ? 7.495 1.463 3.022 1.00 75.12 895 ALA A N 1
ATOM 7037 C CA . ALA A 1 895 ? 8.038 2.824 2.968 1.00 75.12 895 ALA A CA 1
ATOM 7038 C C . ALA A 1 895 ? 8.885 3.077 1.700 1.00 75.12 895 ALA A C 1
ATOM 7040 O O . ALA A 1 895 ? 9.888 3.787 1.736 1.00 75.12 895 ALA A O 1
ATOM 7041 N N . GLY A 1 896 ? 8.468 2.498 0.567 1.00 71.06 896 GLY A N 1
ATOM 7042 C CA . GLY A 1 896 ? 9.088 2.725 -0.746 1.00 71.06 896 GLY A CA 1
ATOM 7043 C C . GLY A 1 896 ? 10.453 2.056 -0.903 1.00 71.06 896 GLY A C 1
ATOM 7044 O O . GLY A 1 896 ? 11.435 2.729 -1.195 1.00 71.06 896 GLY A O 1
ATOM 7045 N N . ALA A 1 897 ? 10.520 0.744 -0.665 1.00 76.31 897 ALA A N 1
ATOM 7046 C CA . ALA A 1 897 ? 11.700 -0.067 -0.956 1.00 76.31 897 ALA A CA 1
ATOM 7047 C C . ALA A 1 897 ? 11.273 -1.290 -1.774 1.00 76.31 897 ALA A C 1
ATOM 7049 O O . ALA A 1 897 ? 10.651 -2.188 -1.214 1.00 76.31 897 ALA A O 1
ATOM 7050 N N . PHE A 1 898 ? 11.619 -1.359 -3.066 1.00 80.12 898 PHE A N 1
ATOM 7051 C CA . PHE A 1 898 ? 11.201 -2.464 -3.944 1.00 80.12 898 PHE A CA 1
ATOM 7052 C C . PHE A 1 898 ? 11.669 -3.831 -3.438 1.00 80.12 898 PHE A C 1
ATOM 7054 O O . PHE A 1 898 ? 10.966 -4.838 -3.531 1.00 80.12 898 PHE A O 1
ATOM 7061 N N . VAL A 1 899 ? 12.880 -3.875 -2.876 1.00 82.81 899 VAL A N 1
ATOM 7062 C CA . VAL A 1 899 ? 13.453 -5.099 -2.312 1.00 82.81 899 VAL A CA 1
ATOM 7063 C C . VAL A 1 899 ? 12.582 -5.688 -1.197 1.00 82.81 899 VAL A C 1
ATOM 7065 O O . VAL A 1 899 ? 12.666 -6.893 -0.962 1.00 82.81 899 VAL A O 1
ATOM 7068 N N . ALA A 1 900 ? 11.712 -4.895 -0.554 1.00 85.12 900 ALA A N 1
ATOM 7069 C CA . ALA A 1 900 ? 10.772 -5.380 0.451 1.00 85.12 900 ALA A CA 1
ATOM 7070 C C . ALA A 1 900 ? 9.801 -6.432 -0.106 1.00 85.12 900 ALA A C 1
ATOM 7072 O O . ALA A 1 900 ? 9.330 -7.249 0.674 1.00 85.12 900 ALA A O 1
ATOM 7073 N N . GLY A 1 901 ? 9.590 -6.524 -1.422 1.00 83.88 901 GLY A N 1
ATOM 7074 C CA . GLY A 1 901 ? 8.831 -7.607 -2.051 1.00 83.88 901 GLY A CA 1
ATOM 7075 C C . GLY A 1 901 ? 9.514 -8.984 -1.978 1.00 83.88 901 GLY A C 1
ATOM 7076 O O . GLY A 1 901 ? 8.868 -10.017 -2.193 1.00 83.88 901 GLY A O 1
ATOM 7077 N N . GLU A 1 902 ? 10.809 -9.050 -1.646 1.00 87.56 902 GLU A N 1
ATOM 7078 C CA . GLU A 1 902 ? 11.547 -10.304 -1.463 1.00 87.56 902 GLU A CA 1
ATOM 7079 C C . GLU A 1 902 ? 11.128 -11.021 -0.164 1.00 87.56 902 GLU A C 1
ATOM 7081 O O . GLU A 1 902 ? 10.842 -10.414 0.868 1.00 87.56 902 GLU A O 1
ATOM 7086 N N . LYS A 1 903 ? 11.101 -12.361 -0.193 1.00 86.00 903 LYS A N 1
ATOM 7087 C CA . LYS A 1 903 ? 10.528 -13.193 0.883 1.00 86.00 903 LYS A CA 1
ATOM 7088 C C . LYS A 1 903 ? 11.107 -12.969 2.288 1.00 86.00 903 LYS A C 1
ATOM 7090 O O . LYS A 1 903 ? 10.414 -13.280 3.252 1.00 86.00 903 LYS A O 1
ATOM 7095 N N . ARG A 1 904 ? 12.361 -12.533 2.434 1.00 88.25 904 ARG A N 1
ATOM 7096 C CA . ARG A 1 904 ? 13.021 -12.230 3.717 1.00 88.25 904 ARG A CA 1
ATOM 7097 C C . ARG A 1 904 ? 12.976 -10.750 4.026 1.00 88.25 904 ARG A C 1
ATOM 7099 O O . ARG A 1 904 ? 12.707 -10.399 5.173 1.00 88.25 904 ARG A O 1
ATOM 7106 N N . ALA A 1 905 ? 13.209 -9.919 3.018 1.00 90.44 905 ALA A N 1
ATOM 7107 C CA . ALA A 1 905 ? 13.150 -8.474 3.164 1.00 90.44 905 ALA A CA 1
ATOM 7108 C C . ALA A 1 905 ? 11.773 -8.022 3.679 1.00 90.44 905 ALA A C 1
ATOM 7110 O O . ALA A 1 905 ? 11.727 -7.245 4.629 1.00 90.44 905 ALA A O 1
ATOM 7111 N N . ILE A 1 906 ? 10.672 -8.607 3.180 1.00 92.19 906 ILE A N 1
ATOM 7112 C CA . ILE A 1 906 ? 9.312 -8.320 3.668 1.00 92.19 906 ILE A CA 1
ATOM 7113 C C . ILE A 1 906 ? 9.148 -8.606 5.165 1.00 92.19 906 ILE A C 1
ATOM 7115 O O . ILE A 1 906 ? 8.513 -7.845 5.888 1.00 92.19 906 ILE A O 1
ATOM 7119 N N . MET A 1 907 ? 9.732 -9.706 5.657 1.00 91.69 907 MET A N 1
ATOM 7120 C CA . MET A 1 907 ? 9.611 -10.110 7.062 1.00 91.69 907 MET A CA 1
ATOM 7121 C C . MET A 1 907 ? 10.369 -9.133 7.953 1.00 91.69 907 MET A C 1
ATOM 7123 O O . MET A 1 907 ? 9.826 -8.665 8.947 1.00 91.69 907 MET A O 1
ATOM 7127 N N . ARG A 1 908 ? 11.581 -8.752 7.540 1.00 90.69 908 ARG A N 1
ATOM 7128 C CA . ARG A 1 908 ? 12.380 -7.734 8.228 1.00 90.69 908 ARG A CA 1
ATOM 7129 C C . ARG A 1 908 ? 11.706 -6.366 8.217 1.00 90.69 908 ARG A C 1
ATOM 7131 O O . ARG A 1 908 ? 11.711 -5.688 9.238 1.00 90.69 908 ARG A O 1
ATOM 7138 N N . ALA A 1 909 ? 11.079 -5.987 7.106 1.00 90.75 909 ALA A N 1
ATOM 7139 C CA . ALA A 1 909 ? 10.322 -4.746 7.014 1.00 90.75 909 ALA A CA 1
ATOM 7140 C C . ALA A 1 909 ? 9.147 -4.728 8.005 1.00 90.75 909 ALA A C 1
ATOM 7142 O O . ALA A 1 909 ? 8.974 -3.764 8.750 1.00 90.75 909 ALA A O 1
ATOM 7143 N N . ILE A 1 910 ? 8.388 -5.827 8.088 1.00 90.50 910 ILE A N 1
ATOM 7144 C CA . ILE A 1 910 ? 7.319 -5.995 9.087 1.00 90.50 910 ILE A CA 1
ATOM 7145 C C . ILE A 1 910 ? 7.880 -5.943 10.522 1.00 90.50 910 ILE A C 1
ATOM 7147 O O . ILE A 1 910 ? 7.240 -5.381 11.412 1.00 90.50 910 ILE A O 1
ATOM 7151 N N . GLU A 1 911 ? 9.075 -6.491 10.748 1.00 88.25 911 GLU A N 1
ATOM 7152 C CA . GLU A 1 911 ? 9.788 -6.496 12.034 1.00 88.25 911 GLU A CA 1
ATOM 7153 C C . GLU A 1 911 ? 10.360 -5.134 12.457 1.00 88.25 911 GLU A C 1
ATOM 7155 O O . GLU A 1 911 ? 10.876 -5.023 13.568 1.00 88.25 911 GLU A O 1
ATOM 7160 N N . GLY A 1 912 ? 10.285 -4.105 11.608 1.00 87.12 912 GLY A N 1
ATOM 7161 C CA . GLY A 1 912 ? 10.903 -2.808 11.888 1.00 87.12 912 GLY A CA 1
ATOM 7162 C C . GLY A 1 912 ? 12.411 -2.784 11.681 1.00 87.12 912 GLY A C 1
ATOM 7163 O O . GLY A 1 912 ? 13.116 -2.030 12.343 1.00 87.12 912 GLY A O 1
ATOM 7164 N N . GLN A 1 913 ? 12.907 -3.617 10.768 1.00 87.69 913 GLN A N 1
ATOM 7165 C CA . GLN A 1 913 ? 14.297 -3.650 10.329 1.00 87.69 913 GLN A CA 1
ATOM 7166 C C . GLN A 1 913 ? 14.419 -3.171 8.876 1.00 87.69 913 GLN A C 1
ATOM 7168 O O . GLN A 1 913 ? 13.436 -3.097 8.131 1.00 87.69 913 GLN A O 1
ATOM 7173 N N . ALA A 1 914 ? 15.651 -2.872 8.458 1.00 83.56 914 ALA A N 1
ATOM 7174 C CA . ALA A 1 914 ? 15.967 -2.613 7.058 1.00 83.56 914 ALA A CA 1
ATOM 7175 C C . ALA A 1 914 ? 15.522 -3.800 6.181 1.00 83.56 914 ALA A C 1
ATOM 7177 O O . ALA A 1 914 ? 15.796 -4.965 6.521 1.00 83.56 914 ALA A O 1
ATOM 7178 N N . ALA A 1 915 ? 14.834 -3.492 5.076 1.00 86.56 915 ALA A N 1
ATOM 7179 C CA . ALA A 1 915 ? 14.315 -4.449 4.101 1.00 86.56 915 ALA A CA 1
ATOM 7180 C C . ALA A 1 915 ? 15.459 -5.099 3.309 1.00 86.56 915 ALA A C 1
ATOM 7182 O O . ALA A 1 915 ? 15.736 -4.766 2.164 1.00 86.56 915 ALA A O 1
ATOM 7183 N N . GLU A 1 916 ? 16.153 -6.040 3.937 1.00 86.00 916 GLU A N 1
ATOM 7184 C CA . GLU A 1 916 ? 17.337 -6.673 3.369 1.00 86.00 916 GLU A CA 1
ATOM 7185 C C . GLU A 1 916 ? 17.172 -8.199 3.302 1.00 86.00 916 GLU A C 1
ATOM 7187 O O . GLU A 1 916 ? 16.717 -8.823 4.265 1.00 86.00 916 GLU A O 1
ATOM 7192 N N . PRO A 1 917 ? 17.574 -8.868 2.213 1.00 84.69 917 PRO A N 1
ATOM 7193 C CA . PRO A 1 917 ? 17.641 -10.323 2.199 1.00 84.69 917 PRO A CA 1
ATOM 7194 C C . PRO A 1 917 ? 18.548 -10.854 3.323 1.00 84.69 917 PRO A C 1
ATOM 7196 O O . PRO A 1 917 ? 19.540 -10.241 3.709 1.00 84.69 917 PRO A O 1
ATOM 7199 N N . THR A 1 918 ? 18.213 -12.017 3.886 1.00 78.50 918 THR A N 1
ATOM 7200 C CA . THR A 1 918 ? 19.050 -12.659 4.915 1.00 78.50 918 THR A CA 1
ATOM 7201 C C . THR A 1 918 ? 19.760 -13.874 4.335 1.00 78.50 918 THR A C 1
ATOM 7203 O O . THR A 1 918 ? 19.109 -14.846 3.937 1.00 78.50 918 THR A O 1
ATOM 7206 N N . LEU A 1 919 ? 21.093 -13.825 4.316 1.00 71.81 919 LEU A N 1
ATOM 7207 C CA . LEU A 1 919 ? 21.947 -14.906 3.822 1.00 71.81 919 LEU A CA 1
ATOM 7208 C C . LEU A 1 919 ? 21.788 -16.167 4.672 1.00 71.81 919 LEU A C 1
ATOM 7210 O O . LEU A 1 919 ? 21.720 -16.089 5.897 1.00 71.81 919 LEU A O 1
ATOM 7214 N N . ASN A 1 920 ? 21.736 -17.332 4.021 1.00 77.56 920 ASN A N 1
ATOM 7215 C CA . ASN A 1 920 ? 21.677 -18.651 4.668 1.00 77.56 920 ASN A CA 1
ATOM 7216 C C . ASN A 1 920 ? 20.548 -18.821 5.708 1.00 77.56 920 ASN A C 1
ATOM 7218 O O . ASN A 1 920 ? 20.620 -19.691 6.575 1.00 77.56 920 ASN A O 1
ATOM 7222 N N . ALA A 1 921 ? 19.485 -18.015 5.628 1.00 79.38 921 ALA A N 1
ATOM 7223 C CA . ALA A 1 921 ? 18.381 -18.095 6.574 1.00 79.38 921 ALA A CA 1
ATOM 7224 C C . ALA A 1 921 ? 17.569 -19.398 6.389 1.00 79.38 921 ALA A C 1
ATOM 7226 O O . ALA A 1 921 ? 17.156 -19.702 5.260 1.00 79.38 921 ALA A O 1
ATOM 7227 N N . PRO A 1 922 ? 17.244 -20.126 7.477 1.00 85.75 922 PRO A N 1
ATOM 7228 C CA . PRO A 1 922 ? 16.435 -21.350 7.423 1.00 85.75 922 PRO A CA 1
ATOM 7229 C C . PRO A 1 922 ? 15.047 -21.036 6.879 1.00 85.75 922 PRO A C 1
ATOM 7231 O O . PRO A 1 922 ? 14.517 -19.985 7.228 1.00 85.75 922 PRO A O 1
ATOM 7234 N N . SER A 1 923 ? 14.458 -21.900 6.039 1.00 88.88 923 SER A N 1
ATOM 7235 C CA . SER A 1 923 ? 13.168 -21.669 5.348 1.00 88.88 923 SER A CA 1
ATOM 7236 C C . SER A 1 923 ? 12.158 -20.892 6.199 1.00 88.88 923 SER A C 1
ATOM 7238 O O . SER A 1 923 ? 11.982 -21.192 7.377 1.00 88.88 923 SER A O 1
ATOM 7240 N N . ASN A 1 924 ? 11.441 -19.932 5.612 1.00 90.94 924 ASN A N 1
ATOM 7241 C CA . ASN A 1 924 ? 10.421 -19.171 6.338 1.00 90.94 924 ASN A CA 1
ATOM 7242 C C . ASN A 1 924 ? 9.291 -20.055 6.891 1.00 90.94 924 ASN A C 1
ATOM 7244 O O . ASN A 1 924 ? 8.644 -19.675 7.859 1.00 90.94 924 ASN A O 1
ATOM 7248 N N . THR A 1 925 ? 9.083 -21.248 6.326 1.00 91.06 925 THR A N 1
ATOM 7249 C CA . THR A 1 925 ? 8.164 -22.245 6.894 1.00 91.06 925 THR A CA 1
ATOM 7250 C C . THR A 1 925 ? 8.680 -22.849 8.202 1.00 91.06 925 THR A C 1
ATOM 7252 O O . THR A 1 925 ? 7.893 -23.425 8.929 1.00 91.06 925 THR A O 1
ATOM 7255 N N . GLN A 1 926 ? 9.972 -22.736 8.516 1.00 89.50 926 GLN A N 1
ATOM 7256 C CA . GLN A 1 926 ? 10.575 -23.162 9.785 1.00 89.50 926 GLN A CA 1
ATOM 7257 C C . GLN A 1 926 ? 10.778 -21.970 10.728 1.00 89.50 926 GLN A C 1
ATOM 7259 O O . GLN A 1 926 ? 10.280 -21.982 11.847 1.00 89.50 926 GLN A O 1
ATOM 7264 N N . ARG A 1 927 ? 11.476 -20.927 10.259 1.00 90.94 927 ARG A N 1
ATOM 7265 C CA . ARG A 1 927 ? 11.645 -19.641 10.953 1.00 90.94 927 ARG A CA 1
ATOM 7266 C C . ARG A 1 927 ? 11.518 -18.497 9.951 1.00 90.94 927 ARG A C 1
ATOM 7268 O O . ARG A 1 927 ? 12.415 -18.254 9.139 1.00 90.94 927 ARG A O 1
ATOM 7275 N N . GLY A 1 928 ? 10.372 -17.833 9.987 1.00 91.88 928 GLY A N 1
ATOM 7276 C CA . GLY A 1 928 ? 10.054 -16.640 9.214 1.00 91.88 928 GLY A CA 1
ATOM 7277 C C . GLY A 1 928 ? 9.910 -15.429 10.129 1.00 91.88 928 GLY A C 1
ATOM 7278 O O . GLY A 1 928 ? 10.809 -15.154 10.923 1.00 91.88 928 GLY A O 1
ATOM 7279 N N . LEU A 1 929 ? 8.773 -14.746 10.008 1.00 90.88 929 LEU A N 1
ATOM 7280 C CA . LEU A 1 929 ? 8.437 -13.532 10.740 1.00 90.88 929 LEU A CA 1
ATOM 7281 C C . LEU A 1 929 ? 8.454 -13.774 12.258 1.00 90.88 929 LEU A C 1
ATOM 7283 O O . LEU A 1 929 ? 7.842 -14.728 12.743 1.00 90.88 929 LEU A O 1
ATOM 7287 N N . TRP A 1 930 ? 9.188 -12.935 12.992 1.00 88.00 930 TRP A N 1
ATOM 7288 C CA . TRP A 1 930 ? 9.392 -13.017 14.447 1.00 88.00 930 TRP A CA 1
ATOM 7289 C C . TRP A 1 930 ? 9.877 -14.392 14.925 1.00 88.00 930 TRP A C 1
ATOM 7291 O O . TRP A 1 930 ? 9.530 -14.868 16.005 1.00 88.00 930 TRP A O 1
ATOM 7301 N N . GLY A 1 931 ? 10.653 -15.079 14.081 1.00 88.50 931 GLY A N 1
ATOM 7302 C CA . GLY A 1 931 ? 11.146 -16.423 14.370 1.00 88.50 931 GLY A CA 1
ATOM 7303 C C . GLY A 1 931 ? 10.092 -17.527 14.272 1.00 88.50 931 GLY A C 1
ATOM 7304 O O . GLY A 1 931 ? 10.422 -18.679 14.541 1.00 88.50 931 GLY A O 1
ATOM 7305 N N . LYS A 1 932 ? 8.859 -17.226 13.851 1.00 91.12 932 LYS A N 1
ATOM 7306 C CA . LYS A 1 932 ? 7.763 -18.199 13.746 1.00 91.12 932 LYS A CA 1
ATOM 7307 C C . LYS A 1 932 ? 7.642 -18.771 12.333 1.00 91.12 932 LYS A C 1
ATOM 7309 O O . LYS A 1 932 ? 7.919 -18.065 11.355 1.00 91.12 932 LYS A O 1
ATOM 7314 N N . PRO A 1 933 ? 7.192 -20.029 12.170 1.00 95.19 933 PRO A N 1
ATOM 7315 C CA . PRO A 1 933 ? 6.762 -20.543 10.875 1.00 95.19 933 PRO A CA 1
ATOM 7316 C C . PRO A 1 933 ? 5.786 -19.575 10.200 1.00 95.19 933 PRO A C 1
ATOM 7318 O O . PRO A 1 933 ? 4.763 -19.209 10.779 1.00 95.19 933 PRO A O 1
ATOM 7321 N N . THR A 1 934 ? 6.103 -19.153 8.978 1.00 96.00 934 THR A N 1
ATOM 7322 C CA . THR A 1 934 ? 5.355 -18.112 8.267 1.00 96.00 934 THR A CA 1
ATOM 7323 C C . THR A 1 934 ? 5.054 -18.525 6.832 1.00 96.00 934 THR A C 1
ATOM 7325 O O . THR A 1 934 ? 5.968 -18.766 6.038 1.00 96.00 934 THR A O 1
ATOM 7328 N N . LEU A 1 935 ? 3.773 -18.548 6.466 1.00 97.50 935 LEU A N 1
ATOM 7329 C CA . LEU A 1 935 ? 3.315 -18.749 5.097 1.00 97.50 935 LEU A CA 1
ATOM 7330 C C . LEU A 1 935 ? 3.242 -17.413 4.361 1.00 97.50 935 LEU A C 1
ATOM 7332 O O . LEU A 1 935 ? 2.332 -16.629 4.587 1.00 97.50 935 LEU A O 1
ATOM 7336 N N . LEU A 1 936 ? 4.168 -17.180 3.437 1.00 96.62 936 LEU A N 1
ATOM 7337 C CA . LEU A 1 936 ? 4.138 -16.014 2.555 1.00 96.62 936 LEU A CA 1
ATOM 7338 C C . LEU A 1 936 ? 3.456 -16.366 1.224 1.00 96.62 936 LEU A C 1
ATOM 7340 O O . LEU A 1 936 ? 3.933 -17.262 0.530 1.00 96.62 936 LEU A O 1
ATOM 7344 N N . ASN A 1 937 ? 2.422 -15.655 0.796 1.00 97.06 937 ASN A N 1
ATOM 7345 C CA . ASN A 1 937 ? 1.904 -15.733 -0.575 1.00 97.06 937 ASN A CA 1
ATOM 7346 C C . ASN A 1 937 ? 1.580 -14.328 -1.103 1.00 97.06 937 ASN A C 1
ATOM 7348 O O . ASN A 1 937 ? 1.411 -13.396 -0.330 1.00 97.06 937 ASN A O 1
ATOM 7352 N N . ASN A 1 938 ? 1.541 -14.167 -2.423 1.00 95.56 938 ASN A N 1
ATOM 7353 C CA . ASN A 1 938 ? 1.132 -12.916 -3.066 1.00 95.56 938 ASN A CA 1
ATOM 7354 C C . ASN A 1 938 ? -0.406 -12.752 -3.006 1.00 95.56 938 ASN A C 1
ATOM 7356 O O . ASN A 1 938 ? -1.121 -13.753 -2.901 1.00 95.56 938 ASN A O 1
ATOM 7360 N N . VAL A 1 939 ? -0.903 -11.514 -3.079 1.00 96.19 939 VAL A N 1
ATOM 7361 C CA . VAL A 1 939 ? -2.339 -11.180 -3.002 1.00 96.19 939 VAL A CA 1
ATOM 7362 C C . VAL A 1 939 ? -3.178 -11.928 -4.044 1.00 96.19 939 VAL A C 1
ATOM 7364 O O . VAL A 1 939 ? -4.132 -12.610 -3.662 1.00 96.19 939 VAL A O 1
ATOM 7367 N N . GLU A 1 940 ? -2.807 -11.898 -5.330 1.00 96.31 940 GLU A N 1
ATOM 7368 C CA . GLU A 1 940 ? -3.503 -12.655 -6.386 1.00 96.31 940 GLU A CA 1
ATOM 7369 C C . GLU A 1 940 ? -3.539 -14.164 -6.086 1.00 96.31 940 GLU A C 1
ATOM 7371 O O . GLU A 1 940 ? -4.524 -14.850 -6.369 1.00 96.31 940 GLU A O 1
ATOM 7376 N N . THR A 1 941 ? -2.504 -14.702 -5.432 1.00 97.62 941 THR A N 1
ATOM 7377 C CA . THR A 1 941 ? -2.485 -16.120 -5.030 1.00 97.62 941 THR A CA 1
ATOM 7378 C C . THR A 1 941 ? -3.580 -16.436 -4.008 1.00 97.62 941 THR A C 1
ATOM 7380 O O . THR A 1 941 ? -4.250 -17.456 -4.154 1.00 97.62 941 THR A O 1
ATOM 7383 N N . PHE A 1 942 ? -3.793 -15.576 -3.004 1.00 98.31 942 PHE A N 1
ATOM 7384 C CA . PHE A 1 942 ? -4.888 -15.750 -2.041 1.00 98.31 942 PHE A CA 1
ATOM 7385 C C . PHE A 1 942 ? -6.256 -15.553 -2.693 1.00 98.31 942 PHE A C 1
ATOM 7387 O O . PHE A 1 942 ? -7.154 -16.355 -2.451 1.00 98.31 942 PHE A O 1
ATOM 7394 N N . ALA A 1 943 ? -6.405 -14.561 -3.572 1.00 97.06 943 ALA A N 1
ATOM 7395 C CA . ALA A 1 943 ? -7.672 -14.289 -4.249 1.00 97.06 943 ALA A CA 1
ATOM 7396 C C . ALA A 1 943 ? -8.176 -15.475 -5.098 1.00 97.06 943 ALA A C 1
ATOM 7398 O O . ALA A 1 943 ? -9.386 -15.638 -5.264 1.00 97.06 943 ALA A O 1
ATOM 7399 N N . ASN A 1 944 ? -7.279 -16.325 -5.615 1.00 97.88 944 ASN A N 1
ATOM 7400 C CA . ASN A 1 944 ? -7.645 -17.533 -6.367 1.00 97.88 944 ASN A CA 1
ATOM 7401 C C . ASN A 1 944 ? -8.211 -18.663 -5.487 1.00 97.88 944 ASN A C 1
ATOM 7403 O O . ASN A 1 944 ? -8.919 -19.537 -5.988 1.00 97.88 944 ASN A O 1
ATOM 7407 N N . VAL A 1 945 ? -7.917 -18.673 -4.183 1.00 98.44 945 VAL A N 1
ATOM 7408 C CA . VAL A 1 945 ? -8.272 -19.784 -3.284 1.00 98.44 945 VAL A CA 1
ATOM 7409 C C . VAL A 1 945 ? -9.792 -19.977 -3.157 1.00 98.44 945 VAL A C 1
ATOM 7411 O O . VAL A 1 945 ? -10.239 -21.110 -3.355 1.00 98.44 945 VAL A O 1
ATOM 7414 N N . PRO A 1 946 ? -10.619 -18.941 -2.895 1.00 97.75 946 PRO A N 1
ATOM 7415 C CA . PRO A 1 946 ? -12.071 -19.115 -2.816 1.00 97.75 946 PRO A CA 1
ATOM 7416 C C . PRO A 1 946 ? -12.673 -19.687 -4.105 1.00 97.75 946 PRO A C 1
ATOM 7418 O O . PRO A 1 946 ? -13.480 -20.615 -4.052 1.00 97.75 946 PRO A O 1
ATOM 7421 N N . LEU A 1 947 ? -12.216 -19.204 -5.267 1.00 96.56 947 LEU A N 1
ATOM 7422 C CA . LEU A 1 947 ? -12.651 -19.691 -6.578 1.00 96.56 947 LEU A CA 1
ATOM 7423 C C . LEU A 1 947 ? -12.360 -21.192 -6.751 1.00 96.56 947 LEU A C 1
ATOM 7425 O O . LEU A 1 947 ? -13.242 -21.944 -7.177 1.00 96.56 947 LEU A O 1
ATOM 7429 N N . ILE A 1 948 ? -11.152 -21.638 -6.378 1.00 98.31 948 ILE A N 1
ATOM 7430 C CA . ILE A 1 948 ? -10.756 -23.055 -6.430 1.00 98.31 948 ILE A CA 1
ATOM 7431 C C . ILE A 1 948 ? -11.681 -23.910 -5.562 1.00 98.31 948 ILE A C 1
ATOM 7433 O O . ILE A 1 948 ? -12.182 -24.929 -6.029 1.00 98.31 948 ILE A O 1
ATOM 7437 N N . ILE A 1 949 ? -11.944 -23.503 -4.320 1.00 97.94 949 ILE A N 1
ATOM 7438 C CA . ILE A 1 949 ? -12.769 -24.287 -3.390 1.00 97.94 949 ILE A CA 1
ATOM 7439 C C . ILE A 1 949 ? -14.234 -24.361 -3.848 1.00 97.94 949 ILE A C 1
ATOM 7441 O O . ILE A 1 949 ? -14.880 -25.409 -3.710 1.00 97.94 949 ILE A O 1
ATOM 7445 N N . GLN A 1 950 ? -14.775 -23.275 -4.406 1.00 95.31 950 GLN A N 1
ATOM 7446 C CA . GLN A 1 950 ? -16.163 -23.250 -4.869 1.00 95.31 950 GLN A CA 1
ATOM 7447 C C . GLN A 1 950 ? -16.370 -24.080 -6.139 1.00 95.31 950 GLN A C 1
ATOM 7449 O O . GLN A 1 950 ? -17.313 -24.869 -6.198 1.00 95.31 950 GLN A O 1
ATOM 7454 N N . LYS A 1 951 ? -15.494 -23.936 -7.141 1.00 95.94 951 LYS A N 1
ATOM 7455 C CA . LYS A 1 951 ? -15.636 -24.619 -8.440 1.00 95.94 951 LYS A CA 1
ATOM 7456 C C . LYS A 1 951 ? -14.985 -26.005 -8.490 1.00 95.94 951 LYS A C 1
ATOM 7458 O O . LYS A 1 951 ? -15.357 -26.822 -9.329 1.00 95.94 951 LYS A O 1
ATOM 7463 N N . GLY A 1 952 ? -14.049 -26.280 -7.587 1.00 97.31 952 GLY A N 1
ATOM 7464 C CA . GLY A 1 952 ? -13.284 -27.519 -7.501 1.00 97.31 952 GLY A CA 1
ATOM 7465 C C . GLY A 1 952 ? -11.965 -27.480 -8.281 1.00 97.31 952 GLY A C 1
ATOM 7466 O O . GLY A 1 952 ? -11.848 -26.885 -9.356 1.00 97.31 952 GLY A O 1
ATOM 7467 N N . ALA A 1 953 ? -10.971 -28.194 -7.759 1.00 98.06 953 ALA A N 1
ATOM 7468 C CA . ALA A 1 953 ? -9.609 -28.261 -8.276 1.00 98.06 953 ALA A CA 1
ATOM 7469 C C . ALA A 1 953 ? -9.526 -28.749 -9.725 1.00 98.06 953 ALA A C 1
ATOM 7471 O O . ALA A 1 953 ? -8.777 -28.189 -10.521 1.00 98.06 953 ALA A O 1
ATOM 7472 N N . ARG A 1 954 ? -10.323 -29.764 -10.093 1.00 97.81 954 ARG A N 1
ATOM 7473 C CA . ARG A 1 954 ? -10.355 -30.302 -11.464 1.00 97.81 954 ARG A CA 1
ATOM 7474 C C . ARG A 1 954 ? -10.799 -29.241 -12.470 1.00 97.81 954 ARG A C 1
ATOM 7476 O O . ARG A 1 954 ? -10.191 -29.122 -13.529 1.00 97.81 954 ARG A O 1
ATOM 7483 N N . TRP A 1 955 ? -11.838 -28.477 -12.129 1.00 97.88 955 TRP A N 1
ATOM 7484 C CA . TRP A 1 955 ? -12.307 -27.386 -12.975 1.00 97.88 955 TRP A CA 1
ATOM 7485 C C . TRP A 1 955 ? -11.214 -26.330 -13.120 1.00 97.88 955 TRP A C 1
ATOM 7487 O O . TRP A 1 955 ? -10.857 -25.996 -14.244 1.00 97.88 955 TRP A O 1
ATOM 7497 N N . TYR A 1 956 ? -10.619 -25.878 -12.014 1.00 97.81 956 TYR A N 1
ATOM 7498 C CA . TYR A 1 956 ? -9.596 -24.832 -12.051 1.00 97.81 956 TYR A CA 1
ATOM 7499 C C . TYR A 1 956 ? -8.339 -25.263 -12.828 1.00 97.81 956 TYR A C 1
ATOM 7501 O O . TYR A 1 956 ? -7.837 -24.510 -13.660 1.00 97.81 956 TYR A O 1
ATOM 7509 N N . ALA A 1 957 ? -7.868 -26.499 -12.631 1.00 97.31 957 ALA A N 1
ATOM 7510 C CA . ALA A 1 957 ? -6.748 -27.058 -13.385 1.00 97.31 957 ALA A CA 1
ATOM 7511 C C . ALA A 1 957 ? -7.044 -27.121 -14.895 1.00 97.31 957 ALA A C 1
ATOM 7513 O O . ALA A 1 957 ? -6.164 -26.825 -15.694 1.00 97.31 957 ALA A O 1
ATOM 7514 N N . SER A 1 958 ? -8.288 -27.426 -15.291 1.00 95.88 958 SER A N 1
ATOM 7515 C CA . SER A 1 958 ? -8.702 -27.429 -16.706 1.00 95.88 958 SER A CA 1
ATOM 7516 C C . SER A 1 958 ? -8.771 -26.039 -17.352 1.00 95.88 958 SER A C 1
ATOM 7518 O O . SER A 1 958 ? -8.937 -25.945 -18.564 1.00 95.88 958 SER A O 1
ATOM 7520 N N . GLN A 1 959 ? -8.659 -24.961 -16.566 1.00 96.25 959 GLN A N 1
ATOM 7521 C CA . GLN A 1 959 ? -8.643 -23.591 -17.084 1.00 96.25 959 GLN A CA 1
ATOM 7522 C C . GLN A 1 959 ? -7.245 -23.099 -17.489 1.00 96.25 959 GLN A C 1
ATOM 7524 O O . GLN A 1 959 ? -7.139 -21.952 -17.903 1.00 96.25 959 GLN A O 1
ATOM 7529 N N . GLY A 1 960 ? -6.189 -23.907 -17.354 1.00 94.31 960 GLY A N 1
ATOM 7530 C CA . GLY A 1 960 ? -4.820 -23.507 -17.693 1.00 94.31 960 GLY A CA 1
ATOM 7531 C C . GLY A 1 960 ? -4.058 -24.566 -18.492 1.00 94.31 960 GLY A C 1
ATOM 7532 O O . GLY A 1 960 ? -4.654 -25.376 -19.201 1.00 94.31 960 GLY A O 1
ATOM 7533 N N . THR A 1 961 ? -2.731 -24.556 -18.377 1.00 94.00 961 THR A N 1
ATOM 7534 C CA . THR A 1 961 ? -1.827 -25.516 -19.029 1.00 94.00 961 THR A CA 1
ATOM 7535 C C . THR A 1 961 ? -1.657 -26.790 -18.199 1.00 94.00 961 THR A C 1
ATOM 7537 O O . THR A 1 961 ? -2.188 -26.928 -17.094 1.00 94.00 961 THR A O 1
ATOM 7540 N N . GLU A 1 962 ? -0.875 -27.743 -18.716 1.00 91.12 962 GLU A N 1
ATOM 7541 C CA . GLU A 1 962 ? -0.606 -29.009 -18.035 1.00 91.12 962 GLU A CA 1
ATOM 7542 C C . GLU A 1 962 ? -0.034 -28.816 -16.624 1.00 91.12 962 GLU A C 1
ATOM 7544 O O . GLU A 1 962 ? -0.466 -29.514 -15.708 1.00 91.12 962 GLU A O 1
ATOM 7549 N N . ASN A 1 963 ? 0.871 -27.859 -16.410 1.00 90.75 963 ASN A N 1
ATOM 7550 C CA . ASN A 1 963 ? 1.538 -27.658 -15.118 1.00 90.75 963 ASN A CA 1
ATOM 7551 C C . ASN A 1 963 ? 1.058 -26.417 -14.353 1.00 90.75 963 ASN A C 1
ATOM 7553 O O . ASN A 1 963 ? 1.385 -26.267 -13.172 1.00 90.75 963 ASN A O 1
ATOM 7557 N N . THR A 1 964 ? 0.247 -25.559 -14.978 1.00 94.44 964 THR A N 1
ATOM 7558 C CA . THR A 1 964 ? -0.213 -24.299 -14.386 1.00 94.44 964 THR A CA 1
ATOM 7559 C C . THR A 1 964 ? -1.721 -24.134 -14.563 1.00 94.44 964 THR A C 1
ATOM 7561 O O . THR A 1 964 ? -2.199 -23.807 -15.643 1.00 94.44 964 THR A O 1
ATOM 7564 N N . GLY A 1 965 ? -2.486 -24.309 -13.481 1.00 95.88 965 GLY A N 1
ATOM 7565 C CA . GLY A 1 965 ? -3.942 -24.140 -13.508 1.00 95.88 965 GLY A CA 1
ATOM 7566 C C . GLY A 1 965 ? -4.399 -22.675 -13.468 1.00 95.88 965 GLY A C 1
ATOM 7567 O O . GLY A 1 965 ? -3.705 -21.805 -12.923 1.00 95.88 965 GLY A O 1
ATOM 7568 N N . GLY A 1 966 ? -5.614 -22.428 -13.965 1.00 96.25 966 GLY A N 1
ATOM 7569 C CA . GLY A 1 966 ? -6.323 -21.151 -13.852 1.00 96.25 966 GLY A CA 1
ATOM 7570 C C . GLY A 1 966 ? -5.898 -20.059 -14.833 1.00 96.25 966 GLY A C 1
ATOM 7571 O O . GLY A 1 966 ? -5.425 -20.320 -15.936 1.00 96.25 966 GLY A O 1
ATOM 7572 N N . SER A 1 967 ? -6.073 -18.812 -14.401 1.00 95.19 967 SER A N 1
ATOM 7573 C CA . SER A 1 967 ? -5.744 -17.594 -15.147 1.00 95.19 967 SER A CA 1
ATOM 7574 C C . SER A 1 967 ? -4.650 -16.769 -14.468 1.00 95.19 967 SER A C 1
ATOM 7576 O O . SER A 1 967 ? -4.231 -17.055 -13.336 1.00 95.19 967 SER A O 1
ATOM 7578 N N . LYS A 1 968 ? -4.181 -15.756 -15.203 1.00 93.88 968 LYS A N 1
ATOM 7579 C CA . LYS A 1 968 ? -3.271 -14.706 -14.753 1.00 93.88 968 LYS A CA 1
ATOM 7580 C C . LYS A 1 968 ? -3.831 -13.342 -15.144 1.00 93.88 968 LYS A C 1
ATOM 7582 O O . LYS A 1 968 ? -4.300 -13.159 -16.269 1.00 93.88 968 LYS A O 1
ATOM 7587 N N . ILE A 1 969 ? -3.742 -12.382 -14.227 1.00 93.12 969 ILE A N 1
ATOM 7588 C CA . ILE A 1 969 ? -3.997 -10.973 -14.536 1.00 93.12 969 ILE A CA 1
ATOM 7589 C C . ILE A 1 969 ? -2.702 -10.344 -15.056 1.00 93.12 969 ILE A C 1
ATOM 7591 O O . ILE A 1 969 ? -1.670 -10.411 -14.387 1.00 93.12 969 ILE A O 1
ATOM 7595 N N . PHE A 1 970 ? -2.753 -9.732 -16.236 1.00 92.00 970 PHE A N 1
ATOM 7596 C CA . PHE A 1 970 ? -1.664 -8.937 -16.788 1.00 92.00 970 PHE A CA 1
ATOM 7597 C C . PHE A 1 970 ? -1.997 -7.455 -16.715 1.00 92.00 970 PHE A C 1
ATOM 7599 O O . PHE A 1 970 ? -3.121 -7.044 -16.998 1.00 92.00 970 PHE A O 1
ATOM 7606 N N . SER A 1 971 ? -1.002 -6.650 -16.369 1.00 89.81 971 SER A N 1
ATOM 7607 C CA . SER A 1 971 ? -1.070 -5.206 -16.529 1.00 89.81 971 SER A CA 1
ATOM 7608 C C . SER A 1 971 ? -0.434 -4.829 -17.859 1.00 89.81 971 SER A C 1
ATOM 7610 O O . SER A 1 971 ? 0.769 -5.019 -18.044 1.00 89.81 971 SER A O 1
ATOM 7612 N N . VAL A 1 972 ? -1.246 -4.338 -18.793 1.00 90.38 972 VAL A N 1
ATOM 7613 C CA . VAL A 1 972 ? -0.832 -4.097 -20.176 1.00 90.38 972 VAL A CA 1
ATOM 7614 C C . VAL A 1 972 ? -0.717 -2.603 -20.450 1.00 90.38 972 VAL A C 1
ATOM 7616 O O . VAL A 1 972 ? -1.674 -1.842 -20.274 1.00 90.38 972 VAL A O 1
ATOM 7619 N N . ALA A 1 973 ? 0.457 -2.190 -20.921 1.00 88.00 973 ALA A N 1
ATOM 7620 C CA . ALA A 1 973 ? 0.784 -0.822 -21.299 1.00 88.00 973 ALA A CA 1
ATOM 7621 C C . ALA A 1 973 ? 1.621 -0.769 -22.595 1.00 88.00 973 ALA A C 1
ATOM 7623 O O . ALA A 1 973 ? 1.890 -1.789 -23.232 1.00 88.00 973 ALA A O 1
ATOM 7624 N N . GLY A 1 974 ? 2.030 0.441 -22.991 1.00 87.06 974 GLY A N 1
ATOM 7625 C CA . GLY A 1 974 ? 2.847 0.681 -24.184 1.00 87.06 974 GLY A CA 1
ATOM 7626 C C . GLY A 1 974 ? 2.028 1.090 -25.411 1.00 87.06 974 GLY A C 1
ATOM 7627 O O . GLY A 1 974 ? 1.076 1.867 -25.288 1.00 87.06 974 GLY A O 1
ATOM 7628 N N . ILE A 1 975 ? 2.412 0.580 -26.584 1.00 90.81 975 ILE A N 1
ATOM 7629 C CA . ILE A 1 975 ? 1.859 0.961 -27.900 1.00 90.81 975 ILE A CA 1
ATOM 7630 C C . ILE A 1 975 ? 0.539 0.264 -28.279 1.00 90.81 975 ILE A C 1
ATOM 7632 O O . ILE A 1 975 ? 0.088 0.367 -29.419 1.00 90.81 975 ILE A O 1
ATOM 7636 N N . VAL A 1 976 ? -0.086 -0.479 -27.366 1.00 90.88 976 VAL A N 1
ATOM 7637 C CA . VAL A 1 976 ? -1.421 -1.054 -27.606 1.00 90.88 976 VAL A CA 1
ATOM 7638 C C . VAL A 1 976 ? -2.492 0.041 -27.604 1.00 90.88 976 VAL A C 1
ATOM 7640 O O . VAL A 1 976 ? -2.328 1.065 -26.932 1.00 90.88 976 VAL A O 1
ATOM 7643 N N . ARG A 1 977 ? -3.593 -0.149 -28.344 1.00 87.75 977 ARG A N 1
ATOM 7644 C CA . ARG A 1 977 ? -4.680 0.848 -28.412 1.00 87.75 977 ARG A CA 1
ATOM 7645 C C . ARG A 1 977 ? -5.336 1.067 -27.053 1.00 87.75 977 ARG A C 1
ATOM 7647 O O . ARG A 1 977 ? -5.519 2.209 -26.638 1.00 87.75 977 ARG A O 1
ATOM 7654 N N . GLN A 1 978 ? -5.624 -0.019 -26.340 1.00 84.00 978 GLN A N 1
ATOM 7655 C CA . GLN A 1 978 ? -6.246 0.029 -25.024 1.00 84.00 978 GLN A CA 1
ATOM 7656 C C . GLN A 1 978 ? -5.345 -0.584 -23.947 1.00 84.00 978 GLN A C 1
ATOM 7658 O O . GLN A 1 978 ? -5.023 -1.770 -23.973 1.00 84.00 978 GLN A O 1
ATOM 7663 N N . THR A 1 979 ? -4.946 0.243 -22.979 1.00 84.75 979 THR A N 1
ATOM 7664 C CA . THR A 1 979 ? -4.150 -0.163 -21.810 1.00 84.75 979 THR A CA 1
ATOM 7665 C C . THR A 1 979 ? -5.056 -0.477 -20.618 1.00 84.75 979 THR A C 1
ATOM 7667 O O . THR A 1 979 ? -6.159 0.061 -20.503 1.00 84.75 979 THR A O 1
ATOM 7670 N N . GLY A 1 980 ? -4.606 -1.345 -19.712 1.00 82.81 980 GLY A N 1
ATOM 7671 C CA . GLY A 1 980 ? -5.393 -1.745 -18.545 1.00 82.81 980 GLY A CA 1
ATOM 7672 C C . GLY A 1 980 ? -5.047 -3.137 -18.028 1.00 82.81 980 GLY A C 1
ATOM 7673 O O . GLY A 1 980 ? -4.023 -3.708 -18.395 1.00 82.81 980 GLY A O 1
ATOM 7674 N N . LEU A 1 981 ? -5.918 -3.681 -17.174 1.00 88.06 981 LEU A N 1
ATOM 7675 C CA . LEU A 1 981 ? -5.817 -5.072 -16.737 1.00 88.06 981 LEU A CA 1
ATOM 7676 C C . LEU A 1 981 ? -6.463 -6.001 -17.762 1.00 88.06 981 LEU A C 1
ATOM 7678 O O . LEU A 1 981 ? -7.598 -5.775 -18.189 1.00 88.06 981 LEU A O 1
ATOM 7682 N N . VAL A 1 982 ? -5.734 -7.056 -18.106 1.00 91.75 982 VAL A N 1
ATOM 7683 C CA . VAL A 1 982 ? -6.161 -8.120 -19.008 1.00 91.75 982 VAL A CA 1
ATOM 7684 C C . VAL A 1 982 ? -6.020 -9.449 -18.284 1.00 91.75 982 VAL A C 1
ATOM 7686 O O . VAL A 1 982 ? -4.910 -9.911 -18.032 1.00 91.75 982 VAL A O 1
ATOM 7689 N N . GLU A 1 983 ? -7.142 -10.071 -17.930 1.00 93.69 983 GLU A N 1
ATOM 7690 C CA . GLU A 1 983 ? -7.135 -11.418 -17.365 1.00 93.69 983 GLU A CA 1
ATOM 7691 C C . GLU A 1 983 ? -7.337 -12.477 -18.451 1.00 93.69 983 GLU A C 1
ATOM 7693 O O . GLU A 1 983 ? -8.385 -12.529 -19.106 1.00 93.69 983 GLU A O 1
ATOM 7698 N N . VAL A 1 984 ? -6.354 -13.368 -18.586 1.00 94.88 984 VAL A N 1
ATOM 7699 C CA . VAL A 1 984 ? -6.396 -14.499 -19.518 1.00 94.88 984 VAL A CA 1
ATOM 7700 C C . VAL A 1 984 ? -6.019 -15.805 -18.831 1.00 94.88 984 VAL A C 1
ATOM 7702 O O . VAL A 1 984 ? -5.248 -15.841 -17.870 1.00 94.88 984 VAL A O 1
ATOM 7705 N N . ARG A 1 985 ? -6.574 -16.903 -19.333 1.00 95.50 985 ARG A N 1
ATOM 7706 C CA . ARG A 1 985 ? -6.188 -18.265 -18.962 1.00 95.50 985 ARG A CA 1
ATOM 7707 C C . ARG A 1 985 ? -4.742 -18.556 -19.358 1.00 95.50 985 ARG A C 1
ATOM 7709 O O . ARG A 1 985 ? -4.277 -18.091 -20.400 1.00 95.50 985 ARG A O 1
ATOM 7716 N N . PHE A 1 986 ? -4.045 -19.351 -18.544 1.00 94.94 986 PHE A N 1
ATOM 7717 C CA . PHE A 1 986 ? -2.726 -19.857 -18.931 1.00 94.94 986 PHE A CA 1
ATOM 7718 C C . PHE A 1 986 ? -2.833 -20.632 -20.249 1.00 94.94 986 PHE A C 1
ATOM 7720 O O . PHE A 1 986 ? -3.788 -21.377 -20.463 1.00 94.94 986 PHE A O 1
ATOM 7727 N N . GLY A 1 987 ? -1.862 -20.427 -21.138 1.00 92.88 987 GLY A N 1
ATOM 7728 C CA . GLY A 1 987 ? -1.861 -20.992 -22.488 1.00 92.88 987 GLY A CA 1
ATOM 7729 C C . GLY A 1 987 ? -2.298 -20.029 -23.599 1.00 92.88 987 GLY A C 1
ATOM 7730 O O . GLY A 1 987 ? -1.959 -20.270 -24.756 1.00 92.88 987 GLY A O 1
ATOM 7731 N N . ARG A 1 988 ? -2.982 -18.919 -23.274 1.00 95.56 988 ARG A N 1
ATOM 7732 C CA . ARG A 1 988 ? -3.185 -17.800 -24.218 1.00 95.56 988 ARG A CA 1
ATOM 7733 C C . ARG A 1 988 ? -1.850 -17.187 -24.633 1.00 95.56 988 ARG A C 1
ATOM 7735 O O . ARG A 1 988 ? -0.844 -17.397 -23.971 1.00 95.56 988 ARG A O 1
ATOM 7742 N N . THR A 1 989 ? -1.830 -16.417 -25.707 1.00 96.00 989 THR A N 1
ATOM 7743 C CA . THR A 1 989 ? -0.600 -15.888 -26.312 1.00 96.00 989 THR A CA 1
ATOM 7744 C C . THR A 1 989 ? -0.493 -14.366 -26.180 1.00 96.00 989 THR A C 1
ATOM 7746 O O . THR A 1 989 ? -1.471 -13.684 -25.865 1.00 96.00 989 THR A O 1
ATOM 7749 N N . LEU A 1 990 ? 0.688 -13.797 -26.453 1.00 96.06 990 LEU A N 1
ATOM 7750 C CA . LEU A 1 990 ? 0.845 -12.337 -26.539 1.00 96.06 990 LEU A CA 1
ATOM 7751 C C . LEU A 1 990 ? -0.038 -11.740 -27.646 1.00 96.06 990 LEU A C 1
ATOM 7753 O O . LEU A 1 990 ? -0.572 -10.645 -27.476 1.00 96.06 990 LEU A O 1
ATOM 7757 N N . GLN A 1 991 ? -0.244 -12.475 -28.744 1.00 96.19 991 GLN A N 1
ATOM 7758 C CA . GLN A 1 991 ? -1.155 -12.082 -29.819 1.00 96.19 991 GLN A CA 1
ATOM 7759 C C . GLN A 1 991 ? -2.604 -11.942 -29.327 1.00 96.19 991 GLN A C 1
ATOM 7761 O O . GLN A 1 991 ? -3.285 -10.985 -29.699 1.00 96.19 991 GLN A O 1
ATOM 7766 N N . ASP A 1 992 ? -3.069 -12.855 -28.466 1.00 96.50 992 ASP A N 1
ATOM 7767 C CA . ASP A 1 992 ? -4.405 -12.766 -27.864 1.00 96.50 992 ASP A CA 1
ATOM 7768 C C . ASP A 1 992 ? -4.543 -11.510 -26.997 1.00 96.50 992 ASP A C 1
ATOM 7770 O O . ASP A 1 992 ? -5.559 -10.822 -27.066 1.00 96.50 992 ASP A O 1
ATOM 7774 N N . ILE A 1 993 ? -3.510 -11.174 -26.216 1.00 95.56 993 ILE A N 1
ATOM 7775 C CA . ILE A 1 993 ? -3.497 -9.956 -25.396 1.00 95.56 993 ILE A CA 1
ATOM 7776 C C . ILE A 1 993 ? -3.572 -8.705 -26.279 1.00 95.56 993 ILE A C 1
ATOM 7778 O O . ILE A 1 993 ? -4.395 -7.829 -26.020 1.00 95.56 993 ILE A O 1
ATOM 7782 N N . ILE A 1 994 ? -2.771 -8.630 -27.348 1.00 96.00 994 ILE A N 1
ATOM 7783 C CA . ILE A 1 994 ? -2.814 -7.506 -28.298 1.00 96.00 994 ILE A CA 1
ATOM 7784 C C . ILE A 1 994 ? -4.214 -7.375 -28.910 1.00 96.00 994 ILE A C 1
ATOM 7786 O O . ILE A 1 994 ? -4.729 -6.263 -29.032 1.00 96.00 994 ILE A O 1
ATOM 7790 N N . HIS A 1 995 ? -4.850 -8.496 -29.262 1.00 94.56 995 HIS A N 1
ATOM 7791 C CA . HIS A 1 995 ? -6.212 -8.504 -29.790 1.00 94.56 995 HIS A CA 1
ATOM 7792 C C . HIS A 1 995 ? -7.237 -7.980 -28.773 1.00 94.56 995 HIS A C 1
ATOM 7794 O O . HIS A 1 995 ? -8.045 -7.121 -29.124 1.00 94.56 995 HIS A O 1
ATOM 7800 N N . ILE A 1 996 ? -7.169 -8.429 -27.514 1.00 92.25 996 ILE A N 1
ATOM 7801 C CA . ILE A 1 996 ? -8.024 -7.935 -26.418 1.00 92.25 996 ILE A CA 1
ATOM 7802 C C . ILE A 1 996 ? -7.869 -6.420 -26.249 1.00 92.25 996 ILE A C 1
ATOM 7804 O O . ILE A 1 996 ? -8.855 -5.716 -26.050 1.00 92.25 996 ILE A O 1
ATOM 7808 N N . CYS A 1 997 ? -6.646 -5.907 -26.381 1.00 90.38 997 CYS A N 1
ATOM 7809 C CA . CYS A 1 997 ? -6.336 -4.481 -26.314 1.00 90.38 997 CYS A CA 1
ATOM 7810 C C . CYS A 1 997 ? -6.746 -3.676 -27.564 1.00 90.38 997 CYS A C 1
ATOM 7812 O O . CYS A 1 997 ? -6.397 -2.499 -27.659 1.00 90.38 997 CYS A O 1
ATOM 7814 N N . GLY A 1 998 ? -7.445 -4.279 -28.532 1.00 90.00 998 GLY A N 1
ATOM 7815 C CA . GLY A 1 998 ? -7.899 -3.614 -29.758 1.00 90.00 998 GLY A CA 1
ATOM 7816 C C . GLY A 1 998 ? -6.819 -3.444 -30.834 1.00 90.00 998 GLY A C 1
ATOM 7817 O O . GLY A 1 998 ? -7.048 -2.742 -31.819 1.00 90.00 998 GLY A O 1
ATOM 7818 N N . GLY A 1 999 ? -5.657 -4.083 -30.674 1.00 92.75 999 GLY A N 1
ATOM 7819 C CA . GLY A 1 999 ? -4.521 -3.993 -31.590 1.00 92.75 999 GLY A CA 1
ATOM 7820 C C . GLY A 1 999 ? -3.454 -2.978 -31.169 1.00 92.75 999 GLY A C 1
ATOM 7821 O O . GLY A 1 999 ? -3.388 -2.531 -30.021 1.00 92.75 999 GLY A O 1
ATOM 7822 N N . ILE A 1 1000 ? -2.592 -2.631 -32.124 1.00 93.75 1000 ILE A N 1
ATOM 7823 C CA . ILE A 1 1000 ? -1.522 -1.636 -31.974 1.00 93.75 1000 ILE A CA 1
ATOM 7824 C C . ILE A 1 1000 ? -2.045 -0.246 -32.371 1.00 93.75 1000 ILE A C 1
ATOM 7826 O O . ILE A 1 1000 ? -2.937 -0.131 -33.213 1.00 93.75 1000 ILE A O 1
ATOM 7830 N N . GLN A 1 1001 ? -1.525 0.803 -31.734 1.00 89.75 1001 GLN A N 1
ATOM 7831 C CA . GLN A 1 1001 ? -1.838 2.202 -32.041 1.00 89.75 1001 GLN A CA 1
ATOM 7832 C C . GLN A 1 1001 ? -1.593 2.546 -33.516 1.00 89.75 1001 GLN A C 1
ATOM 7834 O O . GLN A 1 1001 ? -0.677 2.023 -34.152 1.00 89.75 1001 GLN A O 1
ATOM 7839 N N . ASP A 1 1002 ? -2.411 3.451 -34.053 1.00 85.81 1002 ASP A N 1
ATOM 7840 C CA . ASP A 1 1002 ? -2.326 3.851 -35.456 1.00 85.81 1002 ASP A CA 1
ATOM 7841 C C . ASP A 1 1002 ? -0.990 4.535 -35.761 1.00 85.81 1002 ASP A C 1
ATOM 7843 O O . ASP A 1 1002 ? -0.476 5.329 -34.974 1.00 85.81 1002 ASP A O 1
ATOM 7847 N N . GLY A 1 1003 ? -0.402 4.193 -36.909 1.00 84.25 1003 GLY A N 1
ATOM 7848 C CA . GLY A 1 1003 ? 0.909 4.703 -37.314 1.00 84.25 1003 GLY A CA 1
ATOM 7849 C C . GLY A 1 1003 ? 2.096 4.139 -36.522 1.00 84.25 1003 GLY A C 1
ATOM 7850 O O . GLY A 1 1003 ? 3.224 4.540 -36.791 1.00 84.25 1003 GLY A O 1
ATOM 7851 N N . LYS A 1 1004 ? 1.880 3.206 -35.583 1.00 87.69 1004 LYS A N 1
ATOM 7852 C CA . LYS A 1 1004 ? 2.947 2.489 -34.867 1.00 87.69 1004 LYS A CA 1
ATOM 7853 C C . LYS A 1 1004 ? 3.112 1.069 -35.400 1.00 87.69 1004 LYS A C 1
ATOM 7855 O O . LYS A 1 1004 ? 2.149 0.425 -35.817 1.00 87.69 1004 LYS A O 1
ATOM 7860 N N . ARG A 1 1005 ? 4.336 0.545 -35.324 1.00 89.69 1005 ARG A N 1
ATOM 7861 C CA . ARG A 1 1005 ? 4.636 -0.868 -35.598 1.00 89.69 1005 ARG A CA 1
ATOM 7862 C C . ARG A 1 1005 ? 5.230 -1.537 -34.374 1.00 89.69 1005 ARG A C 1
ATOM 7864 O O . ARG A 1 1005 ? 6.058 -0.947 -33.690 1.00 89.69 1005 ARG A O 1
ATOM 7871 N N . LEU A 1 1006 ? 4.810 -2.774 -34.123 1.00 93.56 1006 LEU A N 1
ATOM 7872 C CA . LEU A 1 1006 ? 5.293 -3.579 -33.007 1.00 93.56 1006 LEU A CA 1
ATOM 7873 C C . LEU A 1 1006 ? 6.745 -4.010 -33.232 1.00 93.56 1006 LEU A C 1
ATOM 7875 O O . LEU A 1 1006 ? 7.039 -4.676 -34.222 1.00 93.56 1006 LEU A O 1
ATOM 7879 N N . ALA A 1 1007 ? 7.621 -3.689 -32.281 1.00 92.19 1007 ALA A N 1
ATOM 7880 C CA . ALA A 1 1007 ? 9.005 -4.159 -32.267 1.00 92.19 1007 ALA A CA 1
ATOM 7881 C C . ALA A 1 1007 ? 9.221 -5.273 -31.237 1.00 92.19 1007 ALA A C 1
ATOM 7883 O O . ALA A 1 1007 ? 9.950 -6.238 -31.488 1.00 92.19 1007 ALA A O 1
ATOM 7884 N N . GLY A 1 1008 ? 8.575 -5.165 -30.076 1.00 94.31 1008 GLY A N 1
ATOM 7885 C CA . GLY A 1 1008 ? 8.828 -6.074 -28.971 1.00 94.31 1008 GLY A CA 1
ATOM 7886 C C . GLY A 1 1008 ? 7.901 -5.903 -27.779 1.00 94.31 1008 GLY A C 1
ATOM 7887 O O . GLY A 1 1008 ? 6.905 -5.181 -27.824 1.00 94.31 1008 GLY A O 1
ATOM 7888 N N . VAL A 1 1009 ? 8.264 -6.567 -26.689 1.00 94.06 1009 VAL A N 1
ATOM 7889 C CA . VAL A 1 1009 ? 7.597 -6.448 -25.393 1.00 94.06 1009 VAL A CA 1
ATOM 7890 C C . VAL A 1 1009 ? 8.625 -6.516 -24.272 1.00 94.06 1009 VAL A C 1
ATOM 7892 O O . VAL A 1 1009 ? 9.547 -7.332 -24.304 1.00 94.06 1009 VAL A O 1
ATOM 7895 N N . GLN A 1 1010 ? 8.459 -5.666 -23.267 1.00 92.88 1010 GLN A N 1
ATOM 7896 C CA . GLN A 1 1010 ? 9.098 -5.837 -21.974 1.00 92.88 1010 GLN A CA 1
ATOM 7897 C C . GLN A 1 1010 ? 8.167 -6.656 -21.076 1.00 92.88 1010 GLN A C 1
ATOM 7899 O O . GLN A 1 1010 ? 6.982 -6.344 -20.936 1.00 92.88 1010 GLN A O 1
ATOM 7904 N N . ILE A 1 1011 ? 8.712 -7.729 -20.506 1.00 90.44 1011 ILE A N 1
ATOM 7905 C CA . ILE A 1 1011 ? 7.973 -8.714 -19.717 1.00 90.44 1011 ILE A CA 1
ATOM 7906 C C . ILE A 1 1011 ? 8.711 -9.028 -18.418 1.00 90.44 1011 ILE A C 1
ATOM 7908 O O . ILE A 1 1011 ? 9.934 -9.173 -18.409 1.00 90.44 1011 ILE A O 1
ATOM 7912 N N . GLY A 1 1012 ? 7.958 -9.146 -17.324 1.00 82.56 1012 GLY A N 1
ATOM 7913 C CA . GLY A 1 1012 ? 8.488 -9.546 -16.019 1.00 82.56 1012 GLY A CA 1
ATOM 7914 C C . GLY A 1 1012 ? 9.074 -8.412 -15.169 1.00 82.56 1012 GLY A C 1
ATOM 7915 O O . GLY A 1 1012 ? 9.887 -8.680 -14.293 1.00 82.56 1012 GLY A O 1
ATOM 7916 N N . GLY A 1 1013 ? 8.669 -7.162 -15.413 1.00 84.75 1013 GLY A N 1
ATOM 7917 C CA . GLY A 1 1013 ? 9.159 -5.989 -14.670 1.00 84.75 1013 GLY A CA 1
ATOM 7918 C C . GLY A 1 1013 ? 10.597 -5.567 -15.045 1.00 84.75 1013 GLY A C 1
ATOM 7919 O O . GLY A 1 1013 ? 11.174 -6.107 -15.992 1.00 84.75 1013 GLY A O 1
ATOM 7920 N N . PRO A 1 1014 ? 11.199 -4.592 -14.342 1.00 83.94 1014 PRO A N 1
ATOM 7921 C CA . PRO A 1 1014 ? 12.527 -4.049 -14.663 1.00 83.94 1014 PRO A CA 1
ATOM 7922 C C . PRO A 1 1014 ? 13.667 -5.064 -14.625 1.00 83.94 1014 PRO A C 1
ATOM 7924 O O . PRO A 1 1014 ? 14.638 -4.925 -15.357 1.00 83.94 1014 PRO A O 1
ATOM 7927 N N . SER A 1 1015 ? 13.551 -6.092 -13.781 1.00 86.19 1015 SER A N 1
ATOM 7928 C CA . SER A 1 1015 ? 14.496 -7.218 -13.715 1.00 86.19 1015 SER A CA 1
ATOM 7929 C C . SER A 1 1015 ? 14.150 -8.355 -14.695 1.00 86.19 1015 SER A C 1
ATOM 7931 O O . SER A 1 1015 ? 14.813 -9.396 -14.730 1.00 86.19 1015 SER A O 1
ATOM 7933 N N . GLY A 1 1016 ? 13.100 -8.168 -15.496 1.00 88.75 1016 GLY A N 1
ATOM 7934 C CA . GLY A 1 1016 ? 12.656 -9.074 -16.543 1.00 88.75 1016 GLY A CA 1
ATOM 7935 C C . GLY A 1 1016 ? 13.431 -8.908 -17.854 1.00 88.75 1016 GLY A C 1
ATOM 7936 O O . GLY A 1 1016 ? 14.575 -8.452 -17.878 1.00 88.75 1016 GLY A O 1
ATOM 7937 N N . ALA A 1 1017 ? 12.816 -9.312 -18.964 1.00 91.00 1017 ALA A N 1
ATOM 7938 C CA . ALA A 1 1017 ? 13.453 -9.342 -20.280 1.00 91.00 1017 ALA A CA 1
ATOM 7939 C C . ALA A 1 1017 ? 12.792 -8.371 -21.268 1.00 91.00 1017 ALA A C 1
ATOM 7941 O O . ALA A 1 1017 ? 11.579 -8.156 -21.235 1.00 91.00 1017 ALA A O 1
ATOM 7942 N N . ILE A 1 1018 ? 13.593 -7.836 -22.191 1.00 93.94 1018 ILE A N 1
ATOM 7943 C CA . ILE A 1 1018 ? 13.130 -7.101 -23.370 1.00 93.94 1018 ILE A CA 1
ATOM 7944 C C . ILE A 1 1018 ? 13.211 -8.061 -24.561 1.00 93.94 1018 ILE A C 1
ATOM 7946 O O . ILE A 1 1018 ? 14.298 -8.449 -24.994 1.00 93.94 1018 ILE A O 1
ATOM 7950 N N . LEU A 1 1019 ? 12.053 -8.475 -25.072 1.00 94.00 1019 LEU A N 1
ATOM 7951 C CA . LEU A 1 1019 ? 11.936 -9.476 -26.129 1.00 94.00 1019 LEU A CA 1
ATOM 7952 C C . LEU A 1 1019 ? 11.573 -8.820 -27.457 1.00 94.00 1019 LEU A C 1
ATOM 7954 O O . LEU A 1 1019 ? 10.638 -8.026 -27.532 1.00 94.00 1019 LEU A O 1
ATOM 7958 N N . SER A 1 1020 ? 12.285 -9.197 -28.517 1.00 93.06 1020 SER A N 1
ATOM 7959 C CA . SER A 1 1020 ? 11.899 -8.848 -29.885 1.00 93.06 1020 SER A CA 1
ATOM 7960 C C . SER A 1 1020 ? 10.759 -9.750 -30.343 1.00 93.06 1020 SER A C 1
ATOM 7962 O O . SER A 1 1020 ? 10.813 -10.966 -30.157 1.00 93.06 1020 SER A O 1
ATOM 7964 N N . LEU A 1 1021 ? 9.743 -9.147 -30.958 1.00 93.44 1021 LEU A N 1
ATOM 7965 C CA . LEU A 1 1021 ? 8.583 -9.830 -31.538 1.00 93.44 1021 LEU A CA 1
ATOM 7966 C C . LEU A 1 1021 ? 8.598 -9.758 -33.074 1.00 93.44 1021 LEU A C 1
ATOM 7968 O O . LEU A 1 1021 ? 7.574 -9.957 -33.724 1.00 93.44 1021 LEU A O 1
ATOM 7972 N N . THR A 1 1022 ? 9.762 -9.475 -33.662 1.00 87.19 1022 THR A N 1
ATOM 7973 C CA . THR A 1 1022 ? 9.940 -9.274 -35.105 1.00 87.19 1022 THR A CA 1
ATOM 7974 C C . THR A 1 1022 ? 10.928 -10.273 -35.709 1.00 87.19 1022 THR A C 1
ATOM 7976 O O . THR A 1 1022 ? 11.629 -11.015 -35.011 1.00 87.19 1022 THR A O 1
ATOM 7979 N N . GLY A 1 1023 ? 10.962 -10.334 -37.044 1.00 82.50 1023 GLY A N 1
ATOM 7980 C CA . GLY A 1 1023 ? 11.886 -11.184 -37.795 1.00 82.50 1023 GLY A CA 1
ATOM 7981 C C . GLY A 1 1023 ? 11.823 -12.653 -37.365 1.00 82.50 1023 GLY A C 1
ATOM 7982 O O . GLY A 1 1023 ? 10.749 -13.236 -37.236 1.00 82.50 1023 GLY A O 1
ATOM 7983 N N . ILE A 1 1024 ? 12.987 -13.251 -37.094 1.00 80.62 1024 ILE A N 1
ATOM 7984 C CA . ILE A 1 1024 ? 13.098 -14.658 -36.668 1.00 80.62 1024 ILE A CA 1
ATOM 7985 C C . ILE A 1 1024 ? 12.519 -14.931 -35.268 1.00 80.62 1024 ILE A C 1
ATOM 7987 O O . ILE A 1 1024 ? 12.402 -16.088 -34.874 1.00 80.62 1024 ILE A O 1
ATOM 7991 N N . ARG A 1 1025 ? 12.194 -13.888 -34.493 1.00 88.75 1025 ARG A N 1
ATOM 7992 C CA . ARG A 1 1025 ? 11.649 -13.991 -33.130 1.00 88.75 1025 ARG A CA 1
ATOM 7993 C C . ARG A 1 1025 ? 10.133 -13.808 -33.071 1.00 88.75 1025 ARG A C 1
ATOM 7995 O O . ARG A 1 1025 ? 9.556 -13.967 -32.002 1.00 88.75 1025 ARG A O 1
ATOM 8002 N N . ALA A 1 1026 ? 9.476 -13.576 -34.210 1.00 89.31 1026 ALA A N 1
ATOM 8003 C CA . ALA A 1 1026 ? 8.025 -13.406 -34.293 1.00 89.31 1026 ALA A CA 1
ATOM 8004 C C . ALA A 1 1026 ? 7.221 -14.597 -33.733 1.00 89.31 1026 ALA A C 1
ATOM 8006 O O . ALA A 1 1026 ? 6.090 -14.411 -33.297 1.00 89.31 1026 ALA A O 1
ATOM 8007 N N . TYR A 1 1027 ? 7.805 -15.804 -33.661 1.00 91.56 1027 TYR A N 1
ATOM 8008 C CA . TYR A 1 1027 ? 7.157 -16.966 -33.035 1.00 91.56 1027 TYR A CA 1
ATOM 8009 C C . TYR A 1 1027 ? 6.751 -16.718 -31.573 1.00 91.56 1027 TYR A C 1
ATOM 8011 O O . TYR A 1 1027 ? 5.786 -17.320 -31.110 1.00 91.56 1027 TYR A O 1
ATOM 8019 N N . LEU A 1 1028 ? 7.432 -15.805 -30.866 1.00 93.62 1028 LEU A N 1
ATOM 8020 C CA . LEU A 1 1028 ? 7.120 -15.448 -29.480 1.00 93.62 1028 LEU A CA 1
ATOM 8021 C C . LEU A 1 1028 ? 5.728 -14.823 -29.318 1.00 93.62 1028 LEU A C 1
ATOM 8023 O O . LEU A 1 1028 ? 5.149 -14.924 -28.240 1.00 93.62 1028 LEU A O 1
ATOM 8027 N N . LEU A 1 1029 ? 5.151 -14.245 -30.381 1.00 94.44 1029 LEU A N 1
ATOM 8028 C CA . LEU A 1 1029 ? 3.758 -13.780 -30.376 1.00 94.44 1029 LEU A CA 1
ATOM 8029 C C . LEU A 1 1029 ? 2.763 -14.913 -30.132 1.00 94.44 1029 LEU A C 1
ATOM 8031 O O . LEU A 1 1029 ? 1.690 -14.669 -29.585 1.00 94.44 1029 LEU A O 1
ATOM 8035 N N . HIS A 1 1030 ? 3.130 -16.128 -30.540 1.00 94.69 1030 HIS A N 1
ATOM 8036 C CA . HIS A 1 1030 ? 2.300 -17.326 -30.494 1.00 94.69 1030 HIS A CA 1
ATOM 8037 C C . HIS A 1 1030 ? 2.752 -18.319 -29.417 1.00 94.69 1030 HIS A C 1
ATOM 8039 O O . HIS A 1 1030 ? 2.112 -19.355 -29.241 1.00 94.69 1030 HIS A O 1
ATOM 8045 N N . THR A 1 1031 ? 3.832 -18.021 -28.687 1.00 93.31 1031 THR A N 1
ATOM 8046 C CA . THR A 1 1031 ? 4.255 -18.831 -27.543 1.00 93.31 1031 THR A CA 1
ATOM 8047 C C . THR A 1 1031 ? 3.181 -18.765 -26.451 1.00 93.31 1031 THR A C 1
ATOM 8049 O O . THR A 1 1031 ? 2.766 -17.663 -26.075 1.00 93.31 1031 THR A O 1
ATOM 8052 N N . PRO A 1 1032 ? 2.728 -19.916 -25.920 1.00 93.44 1032 PRO A N 1
ATOM 8053 C CA . PRO A 1 1032 ? 1.786 -19.943 -24.810 1.00 93.44 1032 PRO A CA 1
ATOM 8054 C C . PRO A 1 1032 ? 2.346 -19.207 -23.587 1.00 93.44 1032 PRO A C 1
ATOM 8056 O O . PRO A 1 1032 ? 3.465 -19.472 -23.148 1.00 93.44 1032 PRO A O 1
ATOM 8059 N N . LEU A 1 1033 ? 1.558 -18.299 -23.014 1.00 92.88 1033 LEU A N 1
ATOM 8060 C CA . LEU A 1 1033 ? 1.839 -17.649 -21.739 1.00 92.88 1033 LEU A CA 1
ATOM 8061 C C . LEU A 1 1033 ? 1.729 -18.700 -20.635 1.00 92.88 1033 LEU A C 1
ATOM 8063 O O . LEU A 1 1033 ? 0.639 -19.023 -20.158 1.00 92.88 1033 LEU A O 1
ATOM 8067 N N . ASP A 1 1034 ? 2.884 -19.245 -20.271 1.00 91.50 1034 ASP A N 1
ATOM 8068 C CA . ASP A 1 1034 ? 3.114 -20.216 -19.209 1.00 91.50 1034 ASP A CA 1
ATOM 8069 C C . ASP A 1 1034 ? 4.499 -19.981 -18.590 1.00 91.50 1034 ASP A C 1
ATOM 8071 O O . ASP A 1 1034 ? 5.404 -19.473 -19.256 1.00 91.50 1034 ASP A O 1
ATOM 8075 N N . PHE A 1 1035 ? 4.651 -20.295 -17.300 1.00 89.88 1035 PHE A N 1
ATOM 8076 C CA . PHE A 1 1035 ? 5.911 -20.070 -16.587 1.00 89.88 1035 PHE A CA 1
ATOM 8077 C C . PHE A 1 1035 ? 7.066 -20.858 -17.203 1.00 89.88 1035 PHE A C 1
ATOM 8079 O O . PHE A 1 1035 ? 8.145 -20.296 -17.352 1.00 89.88 1035 PHE A O 1
ATOM 8086 N N . ASP A 1 1036 ? 6.840 -22.121 -17.562 1.00 90.50 1036 ASP A N 1
ATOM 8087 C CA . ASP A 1 1036 ? 7.903 -23.004 -18.039 1.00 90.50 1036 ASP A CA 1
ATOM 8088 C C . ASP A 1 1036 ? 8.290 -22.615 -19.481 1.00 90.50 1036 ASP A C 1
ATOM 8090 O O . ASP A 1 1036 ? 9.466 -22.458 -19.795 1.00 90.50 1036 ASP A O 1
ATOM 8094 N N . ALA A 1 1037 ? 7.298 -22.309 -20.330 1.00 90.38 1037 ALA A N 1
ATOM 8095 C CA . ALA A 1 1037 ? 7.527 -21.900 -21.720 1.00 90.38 1037 ALA A CA 1
ATOM 8096 C C . ALA A 1 1037 ? 8.339 -20.597 -21.861 1.00 90.38 1037 ALA A C 1
ATOM 8098 O O . ALA A 1 1037 ? 9.129 -20.453 -22.797 1.00 90.38 1037 ALA A O 1
ATOM 8099 N N . PHE A 1 1038 ? 8.139 -19.629 -20.960 1.00 88.88 1038 PHE A N 1
ATOM 8100 C CA . PHE A 1 1038 ? 8.903 -18.379 -20.986 1.00 88.88 1038 PHE A CA 1
ATOM 8101 C C . PHE A 1 1038 ? 10.297 -18.521 -20.354 1.00 88.88 1038 PHE A C 1
ATOM 8103 O O . PHE A 1 1038 ? 11.229 -17.870 -20.834 1.00 88.88 1038 PHE A O 1
ATOM 8110 N N . ASP A 1 1039 ? 10.465 -19.403 -19.362 1.00 87.25 1039 ASP A N 1
ATOM 8111 C CA . ASP A 1 1039 ? 11.780 -19.722 -18.785 1.00 87.25 1039 ASP A CA 1
ATOM 8112 C C . ASP A 1 1039 ? 12.715 -20.338 -19.843 1.00 87.25 1039 ASP A C 1
ATOM 8114 O O . ASP A 1 1039 ? 13.860 -19.902 -19.990 1.00 87.25 1039 ASP A O 1
ATOM 8118 N N . ASP A 1 1040 ? 12.194 -21.236 -20.690 1.00 86.75 1040 ASP A N 1
ATOM 8119 C CA . ASP A 1 1040 ? 12.941 -21.882 -21.783 1.00 86.75 1040 ASP A CA 1
ATOM 8120 C C . ASP A 1 1040 ? 13.533 -20.890 -22.803 1.00 86.75 1040 ASP A C 1
ATOM 8122 O O . ASP A 1 1040 ? 14.597 -21.128 -23.384 1.00 86.75 1040 ASP A O 1
ATOM 8126 N N . VAL A 1 1041 ? 12.881 -19.742 -23.024 1.00 83.00 1041 VAL A N 1
ATOM 8127 C CA . VAL A 1 1041 ? 13.386 -18.688 -23.927 1.00 83.00 1041 VAL A CA 1
ATOM 8128 C C . VAL A 1 1041 ? 14.273 -17.658 -23.213 1.00 83.00 1041 VAL A C 1
ATOM 8130 O O . VAL A 1 1041 ? 14.772 -16.720 -23.847 1.00 83.00 1041 VAL A O 1
ATOM 8133 N N . GLY A 1 1042 ? 14.534 -17.855 -21.917 1.00 79.12 1042 GLY A N 1
ATOM 8134 C CA . GLY A 1 1042 ? 15.347 -16.982 -21.073 1.00 79.12 1042 GLY A CA 1
ATOM 8135 C C . GLY A 1 1042 ? 14.617 -15.720 -20.614 1.00 79.12 1042 GLY A C 1
ATOM 8136 O O . GLY A 1 1042 ? 15.259 -14.688 -20.417 1.00 79.12 1042 GLY A O 1
ATOM 8137 N N . ALA A 1 1043 ? 13.293 -15.787 -20.491 1.00 84.75 1043 ALA A N 1
ATOM 8138 C CA . ALA A 1 1043 ? 12.446 -14.727 -19.965 1.00 84.75 1043 ALA A CA 1
ATOM 8139 C C . ALA A 1 1043 ? 11.687 -15.217 -18.725 1.00 84.75 1043 ALA A C 1
ATOM 8141 O O . ALA A 1 1043 ? 11.648 -16.400 -18.420 1.00 84.75 1043 ALA A O 1
ATOM 8142 N N . MET A 1 1044 ? 11.044 -14.307 -18.003 1.00 84.19 1044 MET A N 1
ATOM 8143 C CA . MET A 1 1044 ? 10.119 -14.679 -16.937 1.00 84.19 1044 MET A CA 1
ATOM 8144 C C . MET A 1 1044 ? 8.818 -13.913 -17.122 1.00 84.19 1044 MET A C 1
ATOM 8146 O O . MET A 1 1044 ? 8.844 -12.738 -17.479 1.00 84.19 1044 MET A O 1
ATOM 8150 N N . LEU A 1 1045 ? 7.683 -14.555 -16.839 1.00 83.44 1045 LEU A N 1
ATOM 8151 C CA . LEU A 1 1045 ? 6.390 -13.860 -16.812 1.00 83.44 1045 LEU A CA 1
ATOM 8152 C C . LEU A 1 1045 ? 6.360 -12.777 -15.719 1.00 83.44 1045 LEU A C 1
ATOM 8154 O O . LEU A 1 1045 ? 5.702 -11.748 -15.876 1.00 83.44 1045 LEU A O 1
ATOM 8158 N N . GLY A 1 1046 ? 7.088 -13.009 -14.618 1.00 79.69 1046 GLY A N 1
ATOM 8159 C CA . GLY A 1 1046 ? 7.145 -12.116 -13.464 1.00 79.69 1046 GLY A CA 1
ATOM 8160 C C . GLY A 1 1046 ? 5.764 -11.866 -12.858 1.00 79.69 1046 GLY A C 1
ATOM 8161 O O . GLY A 1 1046 ? 4.867 -12.710 -12.953 1.00 79.69 1046 GLY A O 1
ATOM 8162 N N . SER A 1 1047 ? 5.587 -10.712 -12.213 1.00 75.31 1047 SER A N 1
ATOM 8163 C CA . SER A 1 1047 ? 4.299 -10.335 -11.623 1.00 75.31 1047 SER A CA 1
ATOM 8164 C C . SER A 1 1047 ? 3.182 -10.253 -12.661 1.00 75.31 1047 SER A C 1
ATOM 8166 O O . SER A 1 1047 ? 2.042 -10.480 -12.295 1.00 75.31 1047 SER A O 1
ATOM 8168 N N . GLY A 1 1048 ? 3.483 -10.044 -13.949 1.00 83.06 1048 GLY A N 1
ATOM 8169 C CA . GLY A 1 1048 ? 2.511 -9.953 -15.046 1.00 83.06 1048 GLY A CA 1
ATOM 8170 C C . GLY A 1 1048 ? 2.397 -8.554 -15.664 1.00 83.06 1048 GLY A C 1
ATOM 8171 O O . GLY A 1 1048 ? 1.397 -8.253 -16.310 1.00 83.06 1048 GLY A O 1
ATOM 8172 N N . GLY A 1 1049 ? 3.392 -7.685 -15.476 1.00 88.00 1049 GLY A N 1
ATOM 8173 C CA . GLY A 1 1049 ? 3.525 -6.453 -16.261 1.00 88.00 1049 GLY A CA 1
ATOM 8174 C C . GLY A 1 1049 ? 3.978 -6.739 -17.699 1.00 88.00 1049 GLY A C 1
ATOM 8175 O O . GLY A 1 1049 ? 4.945 -7.477 -17.903 1.00 88.00 1049 GLY A O 1
ATOM 8176 N N . LEU A 1 1050 ? 3.282 -6.147 -18.674 1.00 91.50 1050 LEU A N 1
ATOM 8177 C CA . LEU A 1 1050 ? 3.585 -6.201 -20.105 1.00 91.50 1050 LEU A CA 1
ATOM 8178 C C . LEU A 1 1050 ? 3.608 -4.789 -20.691 1.00 91.50 1050 LEU A C 1
ATOM 8180 O O . LEU A 1 1050 ? 2.582 -4.108 -20.730 1.00 91.50 1050 LEU A O 1
ATOM 8184 N N . VAL A 1 1051 ? 4.765 -4.366 -21.196 1.00 91.44 1051 VAL A N 1
ATOM 8185 C CA . VAL A 1 1051 ? 4.908 -3.083 -21.895 1.00 91.44 1051 VAL A CA 1
ATOM 8186 C C . VAL A 1 1051 ? 5.305 -3.347 -23.340 1.00 91.44 1051 VAL A C 1
ATOM 8188 O O . VAL A 1 1051 ? 6.442 -3.716 -23.625 1.00 91.44 1051 VAL A O 1
ATOM 8191 N N . PHE A 1 1052 ? 4.356 -3.190 -24.262 1.00 93.44 1052 PHE A N 1
ATOM 8192 C CA . PHE A 1 1052 ? 4.612 -3.357 -25.693 1.00 93.44 1052 PHE A CA 1
ATOM 8193 C C . PHE A 1 1052 ? 5.359 -2.143 -26.247 1.00 93.44 1052 PHE A C 1
ATOM 8195 O O . PHE A 1 1052 ? 4.920 -1.010 -26.039 1.00 93.44 1052 PHE A O 1
ATOM 8202 N N . ILE A 1 1053 ? 6.453 -2.391 -26.969 1.00 92.56 1053 ILE A N 1
ATOM 8203 C CA . ILE A 1 1053 ? 7.336 -1.355 -27.518 1.00 92.56 1053 ILE A CA 1
ATOM 8204 C C . ILE A 1 1053 ? 7.270 -1.312 -29.047 1.00 92.56 1053 ILE A C 1
ATOM 8206 O O . ILE A 1 1053 ? 7.111 -2.344 -29.716 1.00 92.56 1053 ILE A O 1
ATOM 8210 N N . GLY A 1 1054 ? 7.365 -0.103 -29.587 1.00 92.12 1054 GLY A N 1
ATOM 8211 C CA . GLY A 1 1054 ? 7.322 0.205 -31.008 1.00 92.12 1054 GLY A CA 1
ATOM 8212 C C . GLY A 1 1054 ? 8.688 0.303 -31.667 1.00 92.12 1054 GLY A C 1
ATOM 8213 O O . GLY A 1 1054 ? 9.726 0.233 -31.016 1.00 92.12 1054 GLY A O 1
ATOM 8214 N N . GLU A 1 1055 ? 8.679 0.458 -32.989 1.00 87.62 1055 GLU A N 1
ATOM 8215 C CA . GLU A 1 1055 ? 9.896 0.638 -33.794 1.00 87.62 1055 GLU A CA 1
ATOM 8216 C C . GLU A 1 1055 ? 10.669 1.930 -33.474 1.00 87.62 1055 GLU A C 1
ATOM 8218 O O . GLU A 1 1055 ? 11.861 2.017 -33.768 1.00 87.62 1055 GLU A O 1
ATOM 8223 N N . ASP A 1 1056 ? 10.019 2.917 -32.853 1.00 85.38 1056 ASP A N 1
ATOM 8224 C CA . ASP A 1 1056 ? 10.626 4.183 -32.444 1.00 85.38 1056 ASP A CA 1
ATOM 8225 C C . ASP A 1 1056 ? 11.207 4.183 -31.025 1.00 85.38 1056 ASP A C 1
ATOM 8227 O O . ASP A 1 1056 ? 12.004 5.064 -30.695 1.00 85.38 1056 ASP A O 1
ATOM 8231 N N . ASP A 1 1057 ? 10.893 3.170 -30.215 1.00 88.31 1057 ASP A N 1
ATOM 8232 C CA . ASP A 1 1057 ? 11.411 3.058 -28.855 1.00 88.31 1057 ASP A CA 1
ATOM 8233 C C . ASP A 1 1057 ? 12.909 2.714 -28.841 1.00 88.31 1057 ASP A C 1
ATOM 8235 O O . ASP A 1 1057 ? 13.428 1.928 -29.642 1.00 88.31 1057 ASP A O 1
ATOM 8239 N N . ASP A 1 1058 ? 13.646 3.298 -27.894 1.00 89.75 1058 ASP A N 1
ATOM 8240 C CA . ASP A 1 1058 ? 15.073 3.036 -27.733 1.00 89.75 1058 ASP A CA 1
ATOM 8241 C C . ASP A 1 1058 ? 15.366 1.959 -26.703 1.00 89.75 1058 ASP A C 1
ATOM 8243 O O . ASP A 1 1058 ? 15.476 2.223 -25.510 1.00 89.75 1058 ASP A O 1
ATOM 8247 N N . VAL A 1 1059 ? 15.562 0.738 -27.202 1.00 92.50 1059 VAL A N 1
ATOM 8248 C CA . VAL A 1 1059 ? 15.872 -0.441 -26.391 1.00 92.50 1059 VAL A CA 1
ATOM 8249 C C . VAL A 1 1059 ? 17.167 -0.289 -25.585 1.00 92.50 1059 VAL A C 1
ATOM 8251 O O . VAL A 1 1059 ? 17.228 -0.776 -24.457 1.00 92.50 1059 VAL A O 1
ATOM 8254 N N . VAL A 1 1060 ? 18.194 0.395 -26.106 1.00 94.19 1060 VAL A N 1
ATOM 8255 C CA . VAL A 1 1060 ? 19.459 0.582 -25.371 1.00 94.19 1060 VAL A CA 1
ATOM 8256 C C . VAL A 1 1060 ? 19.255 1.586 -24.236 1.00 94.19 1060 VAL A C 1
ATOM 8258 O O . VAL A 1 1060 ? 19.696 1.339 -23.113 1.00 94.19 1060 VAL A O 1
ATOM 8261 N N . ARG A 1 1061 ? 18.509 2.672 -24.483 1.00 92.44 1061 ARG A N 1
ATOM 8262 C CA . ARG A 1 1061 ? 18.109 3.620 -23.424 1.00 92.44 1061 ARG A CA 1
ATOM 8263 C C . ARG A 1 1061 ? 17.172 2.983 -22.406 1.00 92.44 1061 ARG A C 1
ATOM 8265 O O . ARG A 1 1061 ? 17.287 3.267 -21.221 1.00 92.44 1061 ARG A O 1
ATOM 8272 N N . LEU A 1 1062 ? 16.281 2.098 -22.843 1.00 91.94 1062 LEU A N 1
ATOM 8273 C CA . LEU A 1 1062 ? 15.392 1.352 -21.962 1.00 91.94 1062 LEU A CA 1
ATOM 8274 C C . LEU A 1 1062 ? 16.184 0.401 -21.051 1.00 91.94 1062 LEU A C 1
ATOM 8276 O O . LEU A 1 1062 ? 15.958 0.378 -19.844 1.00 91.94 1062 LEU A O 1
ATOM 8280 N N . ALA A 1 1063 ? 17.164 -0.328 -21.596 1.00 94.56 1063 ALA A N 1
ATOM 8281 C CA . ALA A 1 1063 ? 18.077 -1.143 -20.795 1.00 94.56 1063 ALA A CA 1
ATOM 8282 C C . ALA A 1 1063 ? 18.874 -0.285 -19.795 1.00 94.56 1063 ALA A C 1
ATOM 8284 O O . ALA A 1 1063 ? 19.011 -0.670 -18.635 1.00 94.56 1063 ALA A O 1
ATOM 8285 N N . ARG A 1 1064 ? 19.337 0.900 -20.218 1.00 93.75 1064 ARG A N 1
ATOM 8286 C CA . ARG A 1 1064 ? 20.029 1.870 -19.359 1.00 93.75 1064 ARG A CA 1
ATOM 8287 C C . ARG A 1 1064 ? 19.143 2.359 -18.211 1.00 93.75 1064 ARG A C 1
ATOM 8289 O O . ARG A 1 1064 ? 19.596 2.347 -17.067 1.00 93.75 1064 ARG A O 1
ATOM 8296 N N . HIS A 1 1065 ? 17.895 2.717 -18.503 1.00 90.06 1065 HIS A N 1
ATOM 8297 C CA . HIS A 1 1065 ? 16.897 3.117 -17.511 1.00 90.06 1065 HIS A CA 1
ATOM 8298 C C . HIS A 1 1065 ? 16.662 2.013 -16.471 1.00 90.06 1065 HIS A C 1
ATOM 8300 O O . HIS A 1 1065 ? 16.669 2.280 -15.273 1.00 90.06 1065 HIS A O 1
ATOM 8306 N N . PHE A 1 1066 ? 16.551 0.752 -16.902 1.00 90.69 1066 PHE A N 1
ATOM 8307 C CA . PHE A 1 1066 ? 16.420 -0.358 -15.960 1.00 90.69 1066 PHE A CA 1
ATOM 8308 C C . PHE A 1 1066 ? 17.674 -0.582 -15.116 1.00 90.69 1066 PHE A C 1
ATOM 8310 O O . PHE A 1 1066 ? 17.541 -0.882 -13.935 1.00 90.69 1066 PHE A O 1
ATOM 8317 N N . THR A 1 1067 ? 18.885 -0.408 -15.658 1.00 90.75 1067 THR A N 1
ATOM 8318 C CA . THR A 1 1067 ? 20.106 -0.520 -14.838 1.00 90.75 1067 THR A CA 1
ATOM 8319 C C . THR A 1 1067 ? 20.231 0.581 -13.783 1.00 90.75 1067 THR A C 1
ATOM 8321 O O . THR A 1 1067 ? 20.726 0.279 -12.699 1.00 90.75 1067 THR A O 1
ATOM 8324 N N . ASP A 1 1068 ? 19.756 1.807 -14.053 1.00 85.25 1068 ASP A N 1
ATOM 8325 C CA . ASP A 1 1068 ? 19.659 2.861 -13.025 1.00 85.25 1068 ASP A CA 1
ATOM 8326 C C . ASP A 1 1068 ? 18.692 2.446 -11.932 1.00 85.25 1068 ASP A C 1
ATOM 8328 O O . ASP A 1 1068 ? 19.069 2.357 -10.766 1.00 85.25 1068 ASP A O 1
ATOM 8332 N N . TRP A 1 1069 ? 17.471 2.095 -12.330 1.00 85.50 1069 TRP A N 1
ATOM 8333 C CA . TRP A 1 1069 ? 16.430 1.707 -11.392 1.00 85.50 1069 TRP A CA 1
ATOM 8334 C C . TRP A 1 1069 ? 16.867 0.522 -10.515 1.00 85.50 1069 TRP A C 1
ATOM 8336 O O . TRP A 1 1069 ? 16.747 0.555 -9.297 1.00 85.50 1069 TRP A O 1
ATOM 8346 N N . LEU A 1 1070 ? 17.477 -0.511 -11.103 1.00 87.25 1070 LEU A N 1
ATOM 8347 C CA . LEU A 1 1070 ? 17.976 -1.674 -10.360 1.00 87.25 1070 LEU A CA 1
ATOM 8348 C C . LEU A 1 1070 ? 19.137 -1.329 -9.417 1.00 87.25 1070 LEU A C 1
ATOM 8350 O O . LEU A 1 1070 ? 19.296 -1.968 -8.375 1.00 87.25 1070 LEU A O 1
ATOM 8354 N N . ALA A 1 1071 ? 19.963 -0.344 -9.776 1.00 83.75 1071 ALA A N 1
ATOM 8355 C CA . ALA A 1 1071 ? 21.019 0.152 -8.906 1.00 83.75 1071 ALA A CA 1
ATOM 8356 C C . ALA A 1 1071 ? 20.463 0.974 -7.731 1.00 83.75 1071 ALA A C 1
ATOM 8358 O O . ALA A 1 1071 ? 21.029 0.903 -6.638 1.00 83.75 1071 ALA A O 1
ATOM 8359 N N . GLU A 1 1072 ? 19.376 1.720 -7.946 1.00 81.00 1072 GLU A N 1
ATOM 8360 C CA . GLU A 1 1072 ? 18.640 2.459 -6.912 1.00 81.00 1072 GLU A CA 1
ATOM 8361 C C . GLU A 1 1072 ? 17.880 1.521 -5.960 1.00 81.00 1072 GLU A C 1
ATOM 8363 O O . GLU A 1 1072 ? 17.901 1.737 -4.752 1.00 81.00 1072 GLU A O 1
ATOM 8368 N N . GLU A 1 1073 ? 17.278 0.442 -6.473 1.00 82.44 1073 GLU A N 1
ATOM 8369 C CA . GLU A 1 1073 ? 16.531 -0.544 -5.670 1.00 82.44 1073 GLU A CA 1
ATOM 8370 C C . GLU A 1 1073 ? 17.398 -1.594 -4.971 1.00 82.44 1073 GLU A C 1
ATOM 8372 O O . GLU A 1 1073 ? 16.911 -2.437 -4.207 1.00 82.44 1073 GLU A O 1
ATOM 8377 N N . SER A 1 1074 ? 18.699 -1.593 -5.238 1.00 83.56 1074 SER A N 1
ATOM 8378 C CA . SER A 1 1074 ? 19.617 -2.505 -4.575 1.00 83.56 1074 SER A CA 1
ATOM 8379 C C . SER A 1 1074 ? 19.704 -2.178 -3.082 1.00 83.56 1074 SER A C 1
ATOM 8381 O O . SER A 1 1074 ? 20.132 -1.095 -2.697 1.00 83.56 1074 SER A O 1
ATOM 8383 N N . CYS A 1 1075 ? 19.471 -3.175 -2.223 1.00 81.94 1075 CYS A N 1
ATOM 8384 C CA . CYS A 1 1075 ? 19.638 -3.038 -0.769 1.00 81.94 1075 CYS A CA 1
ATOM 8385 C C . CYS A 1 1075 ? 21.101 -2.841 -0.312 1.00 81.94 1075 CYS A C 1
ATOM 8387 O O . CYS A 1 1075 ? 21.376 -2.779 0.882 1.00 81.94 1075 CYS A O 1
ATOM 8389 N N . GLY A 1 1076 ? 22.068 -2.854 -1.237 1.00 82.94 1076 GLY A N 1
ATOM 8390 C CA . GLY A 1 1076 ? 23.476 -2.525 -0.980 1.00 82.94 1076 GLY A CA 1
ATOM 8391 C C . GLY A 1 1076 ? 24.330 -3.649 -0.379 1.00 82.94 1076 GLY A C 1
ATOM 8392 O O . GLY A 1 1076 ? 25.551 -3.527 -0.348 1.00 82.94 1076 GLY A O 1
ATOM 8393 N N . GLN A 1 1077 ? 23.737 -4.771 0.044 1.00 83.38 1077 GLN A N 1
ATOM 8394 C CA . GLN A 1 1077 ? 24.469 -5.858 0.715 1.00 83.38 1077 GLN A CA 1
ATOM 8395 C C . GLN A 1 1077 ? 25.482 -6.589 -0.180 1.00 83.38 1077 GLN A C 1
ATOM 8397 O O . GLN A 1 1077 ? 26.516 -7.048 0.303 1.00 83.38 1077 GLN A O 1
ATOM 8402 N N . CYS A 1 1078 ? 25.179 -6.760 -1.469 1.00 87.38 1078 CYS A N 1
ATOM 8403 C CA . CYS A 1 1078 ? 26.034 -7.493 -2.402 1.00 87.38 1078 CYS A CA 1
ATOM 8404 C C . CYS A 1 1078 ? 26.785 -6.501 -3.295 1.00 87.38 1078 CYS A C 1
ATOM 8406 O O . CYS A 1 1078 ? 26.142 -5.894 -4.156 1.00 87.38 1078 CYS A O 1
ATOM 8408 N N . PRO A 1 1079 ? 28.125 -6.380 -3.191 1.00 87.62 1079 PRO A N 1
ATOM 8409 C CA . PRO A 1 1079 ? 28.900 -5.515 -4.082 1.00 87.62 1079 PRO A CA 1
ATOM 8410 C C . PRO A 1 1079 ? 28.679 -5.845 -5.561 1.00 87.62 1079 PRO A C 1
ATOM 8412 O O . PRO A 1 1079 ? 28.582 -4.938 -6.383 1.00 87.62 1079 PRO A O 1
ATOM 8415 N N . ALA A 1 1080 ? 28.520 -7.135 -5.887 1.00 90.50 1080 ALA A N 1
ATOM 8416 C CA . ALA A 1 1080 ? 28.217 -7.592 -7.239 1.00 90.50 1080 ALA A CA 1
ATOM 8417 C C . ALA A 1 1080 ? 26.913 -6.981 -7.777 1.00 90.50 1080 ALA A C 1
ATOM 8419 O O . ALA A 1 1080 ? 26.916 -6.442 -8.870 1.00 90.50 1080 ALA A O 1
ATOM 8420 N N . CYS A 1 1081 ? 25.825 -6.992 -7.003 1.00 90.25 1081 CYS A N 1
ATOM 8421 C CA . CYS A 1 1081 ? 24.557 -6.380 -7.408 1.00 90.25 1081 CYS A CA 1
ATOM 8422 C C . CYS A 1 1081 ? 24.666 -4.849 -7.452 1.00 90.25 1081 CYS A C 1
ATOM 8424 O O . CYS A 1 1081 ? 24.399 -4.237 -8.482 1.00 90.25 1081 CYS A O 1
ATOM 8426 N N . PHE A 1 1082 ? 25.099 -4.235 -6.347 1.00 85.00 1082 PHE A N 1
ATOM 8427 C CA . PHE A 1 1082 ? 25.061 -2.783 -6.168 1.00 85.00 1082 PHE A CA 1
ATOM 8428 C C . PHE A 1 1082 ? 26.014 -2.039 -7.112 1.00 85.00 1082 PHE A C 1
ATOM 8430 O O . PHE A 1 1082 ? 25.599 -1.150 -7.855 1.00 85.00 1082 PHE A O 1
ATOM 8437 N N . LEU A 1 1083 ? 27.296 -2.415 -7.117 1.00 89.19 1083 LEU A N 1
ATOM 8438 C CA . LEU A 1 1083 ? 28.296 -1.778 -7.977 1.00 89.19 1083 LEU A CA 1
ATOM 8439 C C . LEU A 1 1083 ? 28.222 -2.314 -9.406 1.00 89.19 1083 LEU A C 1
ATOM 8441 O O . LEU A 1 1083 ? 28.487 -1.573 -10.351 1.00 89.19 1083 LEU A O 1
ATOM 8445 N N . GLY A 1 1084 ? 27.846 -3.583 -9.584 1.00 92.62 1084 GLY A N 1
ATOM 8446 C CA . GLY A 1 1084 ? 27.738 -4.188 -10.907 1.00 92.62 1084 GLY A CA 1
ATOM 8447 C C . GLY A 1 1084 ? 26.615 -3.585 -11.747 1.00 92.62 1084 GLY A C 1
ATOM 8448 O O . GLY A 1 1084 ? 26.870 -3.258 -12.904 1.00 92.62 1084 GLY A O 1
ATOM 8449 N N . ALA A 1 1085 ? 25.422 -3.352 -11.183 1.00 89.81 1085 ALA A N 1
ATOM 8450 C CA . ALA A 1 1085 ? 24.326 -2.692 -11.903 1.00 89.81 1085 ALA A CA 1
ATOM 8451 C C . ALA A 1 1085 ? 24.724 -1.282 -12.380 1.00 89.81 1085 ALA A C 1
ATOM 8453 O O . ALA A 1 1085 ? 24.571 -0.966 -13.560 1.00 89.81 1085 ALA A O 1
ATOM 8454 N N . ARG A 1 1086 ? 25.365 -0.483 -11.510 1.00 90.50 1086 ARG A N 1
ATOM 8455 C CA . ARG A 1 1086 ? 25.937 0.827 -11.884 1.00 90.50 1086 ARG A CA 1
ATOM 8456 C C . ARG A 1 1086 ? 26.990 0.699 -12.984 1.00 90.50 1086 ARG A C 1
ATOM 8458 O O . ARG A 1 1086 ? 27.006 1.472 -13.933 1.00 90.50 1086 ARG A O 1
ATOM 8465 N N . SER A 1 1087 ? 27.859 -0.305 -12.882 1.00 94.25 1087 SER A N 1
ATOM 8466 C CA . SER A 1 1087 ? 28.913 -0.559 -13.867 1.00 94.25 1087 SER A CA 1
ATOM 8467 C C . SER A 1 1087 ? 28.379 -0.989 -15.239 1.00 94.25 1087 SER A C 1
ATOM 8469 O O . SER A 1 1087 ? 29.025 -0.707 -16.251 1.00 94.25 1087 SER A O 1
ATOM 8471 N N . LEU A 1 1088 ? 27.225 -1.667 -15.296 1.00 95.69 1088 LEU A N 1
ATOM 8472 C CA . LEU A 1 1088 ? 26.506 -1.921 -16.548 1.00 95.69 1088 LEU A CA 1
ATOM 8473 C C . LEU A 1 1088 ? 25.971 -0.614 -17.136 1.00 95.69 1088 LEU A C 1
ATOM 8475 O O . LEU A 1 1088 ? 26.185 -0.367 -18.321 1.00 95.69 1088 LEU A O 1
ATOM 8479 N N . GLY A 1 1089 ? 25.348 0.230 -16.306 1.00 94.19 1089 GLY A N 1
ATOM 8480 C CA . GLY A 1 1089 ? 24.857 1.552 -16.701 1.00 94.19 1089 GLY A CA 1
ATOM 8481 C C . GLY A 1 1089 ? 25.947 2.417 -17.337 1.00 94.19 1089 GLY A C 1
ATOM 8482 O O . GLY A 1 1089 ? 25.768 2.896 -18.449 1.00 94.19 1089 GLY A O 1
ATOM 8483 N N . LEU A 1 1090 ? 27.128 2.494 -16.714 1.00 94.38 1090 LEU A N 1
ATOM 8484 C CA . LEU A 1 1090 ? 28.270 3.247 -17.254 1.00 94.38 1090 LEU A CA 1
ATOM 8485 C C . LEU A 1 1090 ? 28.732 2.740 -18.631 1.00 94.38 1090 LEU A C 1
ATOM 8487 O O . LEU A 1 1090 ? 29.038 3.537 -19.513 1.00 94.38 1090 LEU A O 1
ATOM 8491 N N . ASN A 1 1091 ? 28.764 1.421 -18.852 1.00 95.88 1091 ASN A N 1
ATOM 8492 C CA . ASN A 1 1091 ? 29.092 0.878 -20.176 1.00 95.88 1091 ASN A CA 1
ATOM 8493 C C . ASN A 1 1091 ? 28.011 1.219 -21.213 1.00 95.88 1091 ASN A C 1
ATOM 8495 O O . ASN A 1 1091 ? 28.331 1.483 -22.372 1.00 95.88 1091 ASN A O 1
ATOM 8499 N N . LEU A 1 1092 ? 26.737 1.183 -20.811 1.00 97.19 1092 LEU A N 1
ATOM 8500 C CA . LEU A 1 1092 ? 25.624 1.577 -21.671 1.00 97.19 1092 LEU A CA 1
ATOM 8501 C C . LEU A 1 1092 ? 25.686 3.067 -22.006 1.00 97.19 1092 LEU A C 1
ATOM 8503 O O . LEU A 1 1092 ? 25.421 3.412 -23.151 1.00 97.19 1092 LEU A O 1
ATOM 8507 N N . ASP A 1 1093 ? 26.096 3.924 -21.069 1.00 96.06 1093 ASP A N 1
ATOM 8508 C CA . ASP A 1 1093 ? 26.310 5.349 -21.327 1.00 96.06 1093 ASP A CA 1
ATOM 8509 C C . ASP A 1 1093 ? 27.360 5.551 -22.421 1.00 96.06 1093 ASP A C 1
ATOM 8511 O O . ASP A 1 1093 ? 27.074 6.231 -23.402 1.00 96.06 1093 ASP A O 1
ATOM 8515 N N . VAL A 1 1094 ? 28.528 4.905 -22.337 1.00 95.75 1094 VAL A N 1
ATOM 8516 C CA . VAL A 1 1094 ? 29.566 5.005 -23.388 1.00 95.75 1094 VAL A CA 1
ATOM 8517 C C . VAL A 1 1094 ? 29.020 4.595 -24.762 1.00 95.75 1094 VAL A C 1
ATOM 8519 O O . VAL A 1 1094 ? 29.258 5.268 -25.766 1.00 95.75 1094 VAL A O 1
ATOM 8522 N N . ILE A 1 1095 ? 28.231 3.518 -24.818 1.00 95.38 1095 ILE A N 1
ATOM 8523 C CA . ILE A 1 1095 ? 27.582 3.077 -26.059 1.00 95.38 1095 ILE A CA 1
ATOM 8524 C C . ILE A 1 1095 ? 26.577 4.134 -26.542 1.00 95.38 1095 ILE A C 1
ATOM 8526 O O . ILE A 1 1095 ? 26.643 4.541 -27.697 1.00 95.38 1095 ILE A O 1
ATOM 8530 N N . LEU A 1 1096 ? 25.690 4.629 -25.675 1.00 93.88 1096 LEU A N 1
ATOM 8531 C CA . LEU A 1 1096 ? 24.664 5.624 -26.011 1.00 93.88 1096 LEU A CA 1
ATOM 8532 C C . LEU A 1 1096 ? 25.239 6.963 -26.498 1.00 93.88 1096 LEU A C 1
ATOM 8534 O O . LEU A 1 1096 ? 24.595 7.633 -27.306 1.00 93.88 1096 LEU A O 1
ATOM 8538 N N . HIS A 1 1097 ? 26.439 7.336 -26.048 1.00 93.00 1097 HIS A N 1
ATOM 8539 C CA . HIS A 1 1097 ? 27.165 8.520 -26.524 1.00 93.00 1097 HIS A CA 1
ATOM 8540 C C . HIS A 1 1097 ? 27.851 8.308 -27.883 1.00 93.00 1097 HIS A C 1
ATOM 8542 O O . HIS A 1 1097 ? 28.432 9.240 -28.432 1.00 93.00 1097 HIS A O 1
ATOM 8548 N N . GLY A 1 1098 ? 27.766 7.105 -28.459 1.00 91.88 1098 GLY A N 1
ATOM 8549 C CA . GLY A 1 1098 ? 28.426 6.773 -29.716 1.00 91.88 1098 GLY A CA 1
ATOM 8550 C C . GLY A 1 1098 ? 29.927 6.550 -29.560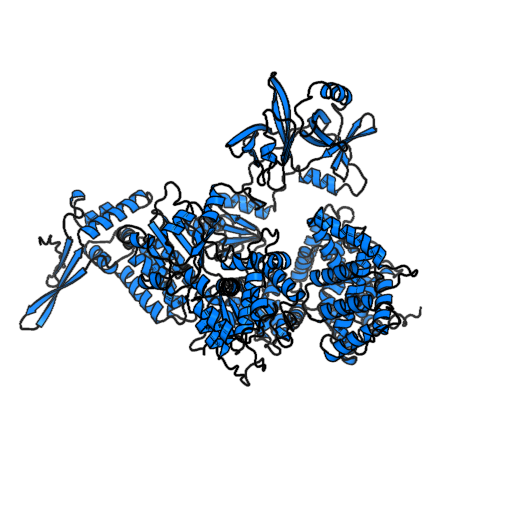 1.00 91.88 1098 GLY A C 1
ATOM 8551 O O . GLY A 1 1098 ? 30.659 6.694 -30.525 1.00 91.88 1098 GLY A O 1
ATOM 8552 N N . GLU A 1 1099 ? 30.409 6.203 -28.367 1.00 93.88 1099 GLU A N 1
ATOM 8553 C CA . GLU A 1 1099 ? 31.831 5.934 -28.095 1.00 93.88 1099 GLU A CA 1
ATOM 8554 C C . GLU A 1 1099 ? 32.107 4.439 -27.846 1.00 93.88 1099 GLU A C 1
ATOM 8556 O O . GLU A 1 1099 ? 33.231 4.034 -27.551 1.00 93.88 1099 GLU A O 1
ATOM 8561 N N . GLY A 1 1100 ? 31.078 3.596 -27.984 1.00 94.19 1100 GLY A N 1
ATOM 8562 C CA . GLY A 1 1100 ? 31.155 2.156 -27.748 1.00 94.19 1100 GLY A CA 1
ATOM 8563 C C . GLY A 1 1100 ? 32.114 1.414 -28.688 1.00 94.19 1100 GLY A C 1
ATOM 8564 O O . GLY A 1 1100 ? 32.358 1.829 -29.822 1.00 94.19 1100 GLY A O 1
ATOM 8565 N N . THR A 1 1101 ? 32.620 0.278 -28.202 1.00 95.31 1101 THR A N 1
ATOM 8566 C CA . THR A 1 1101 ? 33.504 -0.667 -28.913 1.00 95.31 1101 THR A CA 1
ATOM 8567 C C . THR A 1 1101 ? 33.117 -2.111 -28.566 1.00 95.31 1101 THR A C 1
ATOM 8569 O O . THR A 1 1101 ? 32.304 -2.342 -27.662 1.00 95.31 1101 THR A O 1
ATOM 8572 N N . SER A 1 1102 ? 33.709 -3.096 -29.240 1.00 94.12 1102 SER A N 1
ATOM 8573 C CA . SER A 1 1102 ? 33.524 -4.525 -28.952 1.00 94.12 1102 SER A CA 1
ATOM 8574 C C . SER A 1 1102 ? 33.865 -4.889 -27.501 1.00 94.12 1102 SER A C 1
ATOM 8576 O O . SER A 1 1102 ? 33.119 -5.640 -26.868 1.00 94.12 1102 SER A O 1
ATOM 8578 N N . ASP A 1 1103 ? 34.907 -4.280 -26.927 1.00 95.44 1103 ASP A N 1
ATOM 8579 C CA . ASP A 1 1103 ? 35.296 -4.464 -25.523 1.00 95.44 1103 ASP A CA 1
ATOM 8580 C C . ASP A 1 1103 ? 34.181 -4.059 -24.554 1.00 95.44 1103 ASP A C 1
ATOM 8582 O O . ASP A 1 1103 ? 33.925 -4.756 -23.569 1.00 95.44 1103 ASP A O 1
ATOM 8586 N N . HIS A 1 1104 ? 33.456 -2.974 -24.844 1.00 96.62 1104 HIS A N 1
ATOM 8587 C CA . HIS A 1 1104 ? 32.316 -2.556 -24.027 1.00 96.62 1104 HIS A CA 1
ATOM 8588 C C . HIS A 1 1104 ? 31.189 -3.597 -24.070 1.00 96.62 1104 HIS A C 1
ATOM 8590 O O . HIS A 1 1104 ? 30.601 -3.900 -23.030 1.00 96.62 1104 HIS A O 1
ATOM 8596 N N . ILE A 1 1105 ? 30.928 -4.203 -25.233 1.00 96.56 1105 ILE A N 1
ATOM 8597 C CA . ILE A 1 1105 ? 29.916 -5.260 -25.395 1.00 96.56 1105 ILE A CA 1
ATOM 8598 C C . ILE A 1 1105 ? 30.333 -6.545 -24.667 1.00 96.56 1105 ILE A C 1
ATOM 8600 O O . ILE A 1 1105 ? 29.530 -7.124 -23.932 1.00 96.56 1105 ILE A O 1
ATOM 8604 N N . HIS A 1 1106 ? 31.590 -6.976 -24.798 1.00 95.12 1106 HIS A N 1
ATOM 8605 C CA . HIS A 1 1106 ? 32.119 -8.104 -24.023 1.00 95.12 1106 HIS A CA 1
ATOM 8606 C C . HIS A 1 1106 ? 32.048 -7.841 -22.519 1.00 95.12 1106 HIS A C 1
ATOM 8608 O O . HIS A 1 1106 ? 31.656 -8.720 -21.749 1.00 95.12 1106 HIS A O 1
ATOM 8614 N N . SER A 1 1107 ? 32.364 -6.615 -22.107 1.00 96.12 1107 SER A N 1
ATOM 8615 C CA . SER A 1 1107 ? 32.276 -6.176 -20.721 1.00 96.12 1107 SER A CA 1
ATOM 8616 C C . SER A 1 1107 ? 30.839 -6.245 -20.195 1.00 96.12 1107 SER A C 1
ATOM 8618 O O . SER A 1 1107 ? 30.642 -6.703 -19.073 1.00 96.12 1107 SER A O 1
ATOM 8620 N N . LEU A 1 1108 ? 29.821 -5.894 -20.996 1.00 97.44 1108 LEU A N 1
ATOM 8621 C CA . LEU A 1 1108 ? 28.415 -6.080 -20.609 1.00 97.44 1108 LEU A CA 1
ATOM 8622 C C . LEU A 1 1108 ? 28.085 -7.557 -20.335 1.00 97.44 1108 LEU A C 1
ATOM 8624 O O . LEU A 1 1108 ? 27.487 -7.851 -19.300 1.00 97.44 1108 LEU A O 1
ATOM 8628 N N . TRP A 1 1109 ? 28.501 -8.491 -21.199 1.00 96.19 1109 TRP A N 1
ATOM 8629 C CA . TRP A 1 1109 ? 28.296 -9.931 -20.971 1.00 96.19 1109 TRP A CA 1
ATOM 8630 C C . TRP A 1 1109 ? 29.019 -10.428 -19.713 1.00 96.19 1109 TRP A C 1
ATOM 8632 O O . TRP A 1 1109 ? 28.390 -11.015 -18.835 1.00 96.19 1109 TRP A O 1
ATOM 8642 N N . ALA A 1 1110 ? 30.317 -10.144 -19.594 1.00 95.06 1110 ALA A N 1
ATOM 8643 C CA . ALA A 1 1110 ? 31.140 -10.622 -18.485 1.00 95.06 1110 ALA A CA 1
ATOM 8644 C C . ALA A 1 1110 ? 30.673 -10.068 -17.129 1.00 95.06 1110 ALA A C 1
ATOM 8646 O O . ALA A 1 1110 ? 30.564 -10.812 -16.153 1.00 95.06 1110 ALA A O 1
ATOM 8647 N N . LYS A 1 1111 ? 30.344 -8.769 -17.066 1.00 95.44 1111 LYS A N 1
ATOM 8648 C CA . LYS A 1 1111 ? 29.775 -8.149 -15.860 1.00 95.44 1111 LYS A CA 1
ATOM 8649 C C . LYS A 1 1111 ? 28.429 -8.774 -15.507 1.00 95.44 1111 LYS A C 1
ATOM 8651 O O . LYS A 1 1111 ? 28.185 -9.023 -14.332 1.00 95.44 1111 LYS A O 1
ATOM 8656 N N . SER A 1 1112 ? 27.585 -9.066 -16.498 1.00 95.56 1112 SER A N 1
ATOM 8657 C CA . SER A 1 1112 ? 26.280 -9.697 -16.267 1.00 95.56 1112 SER A CA 1
ATOM 8658 C C . SER A 1 1112 ? 26.403 -11.080 -15.620 1.00 95.56 1112 SER A C 1
ATOM 8660 O O . SER A 1 1112 ? 25.699 -11.372 -14.653 1.00 95.56 1112 SER A O 1
ATOM 8662 N N . ASP A 1 1113 ? 27.339 -11.907 -16.090 1.00 93.94 1113 ASP A N 1
ATOM 8663 C CA . ASP A 1 1113 ? 27.601 -13.225 -15.499 1.00 93.94 1113 ASP A CA 1
ATOM 8664 C C . ASP A 1 1113 ? 28.138 -13.102 -14.061 1.00 93.94 1113 ASP A C 1
ATOM 8666 O O . ASP A 1 1113 ? 27.695 -13.825 -13.162 1.00 93.94 1113 ASP A O 1
ATOM 8670 N N . ALA A 1 1114 ? 29.031 -12.137 -13.813 1.00 94.56 1114 ALA A N 1
ATOM 8671 C CA . ALA A 1 1114 ? 29.567 -11.862 -12.480 1.00 94.56 1114 ALA A CA 1
ATOM 8672 C C . ALA A 1 1114 ? 28.491 -11.362 -11.498 1.00 94.56 1114 ALA A C 1
ATOM 8674 O O . ALA A 1 1114 ? 28.456 -11.804 -10.349 1.00 94.56 1114 ALA A O 1
ATOM 8675 N N . ILE A 1 1115 ? 27.589 -10.480 -11.943 1.00 94.94 1115 ILE A N 1
ATOM 8676 C CA . ILE A 1 1115 ? 26.454 -9.992 -11.144 1.00 94.94 1115 ILE A CA 1
ATOM 8677 C C . ILE A 1 1115 ? 25.545 -11.156 -10.766 1.00 94.94 1115 ILE A C 1
ATOM 8679 O O . ILE A 1 1115 ? 25.218 -11.323 -9.589 1.00 94.94 1115 ILE A O 1
ATOM 8683 N N . LYS A 1 1116 ? 25.182 -11.996 -11.742 1.00 92.69 1116 LYS A N 1
ATOM 8684 C CA . LYS A 1 1116 ? 24.312 -13.153 -11.521 1.00 92.69 1116 LYS A CA 1
ATOM 8685 C C . LYS A 1 1116 ? 24.918 -14.145 -10.529 1.00 92.69 1116 LYS A C 1
ATOM 8687 O O . LYS A 1 1116 ? 24.218 -14.599 -9.627 1.00 92.69 1116 LYS A O 1
ATOM 8692 N N . ALA A 1 1117 ? 26.208 -14.453 -10.665 1.00 91.88 1117 ALA A N 1
ATOM 8693 C CA . ALA A 1 1117 ? 26.908 -15.391 -9.788 1.00 91.88 1117 ALA A CA 1
ATOM 8694 C C . ALA A 1 1117 ? 27.204 -14.820 -8.387 1.00 91.88 1117 ALA A C 1
ATOM 8696 O O . ALA A 1 1117 ? 27.208 -15.564 -7.409 1.00 91.88 1117 ALA A O 1
ATOM 8697 N N . GLY A 1 1118 ? 27.458 -13.512 -8.280 1.00 90.44 1118 GLY A N 1
ATOM 8698 C CA . GLY A 1 1118 ? 27.827 -12.840 -7.030 1.00 90.44 1118 GLY A CA 1
ATOM 8699 C C . GLY A 1 1118 ? 26.651 -12.303 -6.206 1.00 90.44 1118 GLY A C 1
ATOM 8700 O O . GLY A 1 1118 ? 26.863 -11.751 -5.124 1.00 90.44 1118 GLY A O 1
ATOM 8701 N N . SER A 1 1119 ? 25.420 -12.426 -6.706 1.00 91.06 1119 SER A N 1
ATOM 8702 C CA . SER A 1 1119 ? 24.212 -11.923 -6.047 1.00 91.06 1119 SER A CA 1
ATOM 8703 C C . SER A 1 1119 ? 23.561 -12.954 -5.133 1.00 91.06 1119 SER A C 1
ATOM 8705 O O . SER A 1 1119 ? 23.528 -14.145 -5.423 1.00 91.06 1119 SER A O 1
ATOM 8707 N N . GLN A 1 1120 ? 22.988 -12.477 -4.029 1.00 85.06 1120 GLN A N 1
ATOM 8708 C CA . GLN A 1 1120 ? 22.466 -13.339 -2.963 1.00 85.06 1120 GLN A CA 1
ATOM 8709 C C . GLN A 1 1120 ? 20.936 -13.465 -2.950 1.00 85.06 1120 GLN A C 1
ATOM 8711 O O . GLN A 1 1120 ? 20.379 -14.294 -2.230 1.00 85.06 1120 GLN A O 1
ATOM 8716 N N . CYS A 1 1121 ? 20.238 -12.640 -3.731 1.00 88.06 1121 CYS A N 1
ATOM 8717 C CA . CYS A 1 1121 ? 18.784 -12.644 -3.833 1.00 88.06 1121 CYS A CA 1
ATOM 8718 C C . CYS A 1 1121 ? 18.330 -12.643 -5.297 1.00 88.06 1121 CYS A C 1
ATOM 8720 O O . CYS A 1 1121 ? 19.119 -12.386 -6.208 1.00 88.06 1121 CYS A O 1
ATOM 8722 N N . GLY A 1 1122 ? 17.037 -12.908 -5.510 1.00 84.94 1122 GLY A N 1
ATOM 8723 C CA . GLY A 1 1122 ? 16.448 -12.978 -6.849 1.00 84.94 1122 GLY A CA 1
ATOM 8724 C C . GLY A 1 1122 ? 16.614 -11.688 -7.655 1.00 84.94 1122 GLY A C 1
ATOM 8725 O O . GLY A 1 1122 ? 16.913 -11.772 -8.841 1.00 84.94 1122 GLY A O 1
ATOM 8726 N N . LEU A 1 1123 ? 16.511 -10.517 -7.011 1.00 85.81 1123 LEU A N 1
ATOM 8727 C CA . LEU A 1 1123 ? 16.715 -9.216 -7.661 1.00 85.81 1123 LEU A CA 1
ATOM 8728 C C . LEU A 1 1123 ? 18.119 -9.114 -8.267 1.00 85.81 1123 LEU A C 1
ATOM 8730 O O . LEU A 1 1123 ? 18.256 -8.901 -9.464 1.00 85.81 1123 LEU A O 1
ATOM 8734 N N . GLY A 1 1124 ? 19.169 -9.350 -7.477 1.00 88.56 1124 GLY A N 1
ATOM 8735 C CA . GLY A 1 1124 ? 20.539 -9.277 -7.990 1.00 88.56 1124 GLY A CA 1
ATOM 8736 C C . GLY A 1 1124 ? 20.843 -10.341 -9.052 1.00 88.56 1124 GLY A C 1
ATOM 8737 O O . GLY A 1 1124 ? 21.509 -10.052 -10.040 1.00 88.56 1124 GLY A O 1
ATOM 8738 N N . MET A 1 1125 ? 20.292 -11.555 -8.913 1.00 89.94 1125 MET A N 1
ATOM 8739 C CA . MET A 1 1125 ? 20.455 -12.625 -9.913 1.00 89.94 1125 MET A CA 1
ATOM 8740 C C . MET A 1 1125 ? 19.821 -12.294 -11.272 1.00 89.94 1125 MET A C 1
ATOM 8742 O O . MET A 1 1125 ? 20.199 -12.884 -12.284 1.00 89.94 1125 MET A O 1
ATOM 8746 N N . THR A 1 1126 ? 18.850 -11.381 -11.288 1.00 89.75 1126 THR A N 1
ATOM 8747 C CA . THR A 1 1126 ? 18.069 -10.997 -12.471 1.00 89.75 1126 THR A CA 1
ATOM 8748 C C . THR A 1 1126 ? 18.349 -9.564 -12.926 1.00 89.75 1126 THR A C 1
ATOM 8750 O O . THR A 1 1126 ? 17.930 -9.175 -14.011 1.00 89.75 1126 THR A O 1
ATOM 8753 N N . ALA A 1 1127 ? 19.144 -8.792 -12.178 1.00 90.94 1127 ALA A N 1
ATOM 8754 C CA . ALA A 1 1127 ? 19.434 -7.388 -12.467 1.00 90.94 1127 ALA A CA 1
ATOM 8755 C C . ALA A 1 1127 ? 20.109 -7.156 -13.836 1.00 90.94 1127 ALA A C 1
ATOM 8757 O O . ALA A 1 1127 ? 20.022 -6.079 -14.418 1.00 90.94 1127 ALA A O 1
ATOM 8758 N N . SER A 1 1128 ? 20.777 -8.164 -14.395 1.00 93.81 1128 SER A N 1
ATOM 8759 C CA . SER A 1 1128 ? 21.405 -8.062 -15.719 1.00 93.81 1128 SER A CA 1
ATOM 8760 C C . SER A 1 1128 ? 20.513 -8.532 -16.874 1.00 93.81 1128 SER A C 1
ATOM 8762 O O . SER A 1 1128 ? 20.905 -8.430 -18.039 1.00 93.81 1128 SER A O 1
ATOM 8764 N N . ASN A 1 1129 ? 19.314 -9.046 -16.592 1.00 93.56 1129 ASN A N 1
ATOM 8765 C CA . ASN A 1 1129 ? 18.377 -9.524 -17.608 1.00 93.56 1129 ASN A CA 1
ATOM 8766 C C . ASN A 1 1129 ? 17.974 -8.458 -18.639 1.00 93.56 1129 ASN A C 1
ATOM 8768 O O . ASN A 1 1129 ? 18.039 -8.781 -19.827 1.00 93.56 1129 ASN A O 1
ATOM 8772 N N . PRO A 1 1130 ? 17.623 -7.204 -18.283 1.00 93.38 1130 PRO A N 1
ATOM 8773 C CA . PRO A 1 1130 ? 17.267 -6.199 -19.289 1.00 93.38 1130 PRO A CA 1
ATOM 8774 C C . PRO A 1 1130 ? 18.412 -5.929 -20.277 1.00 93.38 1130 PRO A C 1
ATOM 8776 O O . PRO A 1 1130 ? 18.171 -5.798 -21.473 1.00 93.38 1130 PRO A O 1
ATOM 8779 N N . VAL A 1 1131 ? 19.667 -5.948 -19.815 1.00 95.81 1131 VAL A N 1
ATOM 8780 C CA . VAL A 1 1131 ? 20.852 -5.762 -20.672 1.00 95.81 1131 VAL A CA 1
ATOM 8781 C C . VAL A 1 1131 ? 21.114 -6.987 -21.545 1.00 95.81 1131 VAL A C 1
ATOM 8783 O O . VAL A 1 1131 ? 21.257 -6.876 -22.761 1.00 95.81 1131 VAL A O 1
ATOM 8786 N N . THR A 1 1132 ? 21.170 -8.173 -20.941 1.00 94.88 1132 THR A N 1
ATOM 8787 C CA . THR A 1 1132 ? 21.491 -9.417 -21.660 1.00 94.88 1132 THR A CA 1
ATOM 8788 C C . THR A 1 1132 ? 20.401 -9.816 -22.654 1.00 94.88 1132 THR A C 1
ATOM 8790 O O . THR A 1 1132 ? 20.710 -10.314 -23.739 1.00 94.88 1132 THR A O 1
ATOM 8793 N N . SER A 1 1133 ? 19.130 -9.560 -22.331 1.00 94.69 1133 SER A N 1
ATOM 8794 C CA . SER A 1 1133 ? 18.014 -9.738 -23.263 1.00 94.69 1133 SER A CA 1
ATOM 8795 C C . SER A 1 1133 ? 18.057 -8.703 -24.387 1.00 94.69 1133 SER A C 1
ATOM 8797 O O . SER A 1 1133 ? 17.987 -9.100 -25.547 1.00 94.69 1133 SER A O 1
ATOM 8799 N N . ALA A 1 1134 ? 18.298 -7.420 -24.097 1.00 95.06 1134 ALA A N 1
ATOM 8800 C CA . ALA A 1 1134 ? 18.477 -6.405 -25.135 1.00 95.06 1134 ALA A CA 1
ATOM 8801 C C . ALA A 1 1134 ? 19.614 -6.769 -26.108 1.00 95.06 1134 ALA A C 1
ATOM 8803 O O . ALA A 1 1134 ? 19.414 -6.722 -27.319 1.00 95.06 1134 ALA A O 1
ATOM 8804 N N . LEU A 1 1135 ? 20.770 -7.218 -25.604 1.00 95.06 1135 LEU A N 1
ATOM 8805 C CA . LEU A 1 1135 ? 21.882 -7.691 -26.438 1.00 95.06 1135 LEU A CA 1
ATOM 8806 C C . LEU A 1 1135 ? 21.480 -8.883 -27.320 1.00 95.06 1135 LEU A C 1
ATOM 8808 O O . LEU A 1 1135 ? 21.842 -8.940 -28.491 1.00 95.06 1135 LEU A O 1
ATOM 8812 N N . ARG A 1 1136 ? 20.724 -9.840 -26.769 1.00 92.25 1136 ARG A N 1
ATOM 8813 C CA . ARG A 1 1136 ? 20.307 -11.062 -27.476 1.00 92.25 1136 ARG A CA 1
ATOM 8814 C C . ARG A 1 1136 ? 19.212 -10.816 -28.518 1.00 92.25 1136 ARG A C 1
ATOM 8816 O O . ARG A 1 1136 ? 19.220 -11.463 -29.565 1.00 92.25 1136 ARG A O 1
ATOM 8823 N N . PHE A 1 1137 ? 18.240 -9.960 -28.212 1.00 92.56 1137 PHE A N 1
ATOM 8824 C CA . PHE A 1 1137 ? 17.025 -9.776 -29.011 1.00 92.56 1137 PHE A CA 1
ATOM 8825 C C . PHE A 1 1137 ? 17.064 -8.528 -29.899 1.00 92.56 1137 PHE A C 1
ATOM 8827 O O . PHE A 1 1137 ? 16.411 -8.521 -30.941 1.00 92.56 1137 PHE A O 1
ATOM 8834 N N . PHE A 1 1138 ? 17.866 -7.522 -29.544 1.00 93.44 1138 PHE A N 1
ATOM 8835 C CA . PHE A 1 1138 ? 18.041 -6.276 -30.296 1.00 93.44 1138 PHE A CA 1
ATOM 8836 C C . PHE A 1 1138 ? 19.526 -5.940 -30.547 1.00 93.44 1138 PHE A C 1
ATOM 8838 O O . PHE A 1 1138 ? 19.946 -4.802 -30.329 1.00 93.44 1138 PHE A O 1
ATOM 8845 N N . PRO A 1 1139 ? 20.354 -6.880 -31.047 1.00 93.38 1139 PRO A N 1
ATOM 8846 C CA . PRO A 1 1139 ? 21.781 -6.618 -31.263 1.00 93.38 1139 PRO A CA 1
ATOM 8847 C C . PRO A 1 1139 ? 22.031 -5.478 -32.266 1.00 93.38 1139 PRO A C 1
ATOM 8849 O O . PRO A 1 1139 ? 23.005 -4.739 -32.141 1.00 93.38 1139 PRO A O 1
ATOM 8852 N N . HIS A 1 1140 ? 21.119 -5.277 -33.224 1.00 91.50 1140 HIS A N 1
ATOM 8853 C CA . HIS A 1 1140 ? 21.169 -4.168 -34.181 1.00 91.50 1140 HIS A CA 1
ATOM 8854 C C . HIS A 1 1140 ? 21.048 -2.790 -33.506 1.00 91.50 1140 HIS A C 1
ATOM 8856 O O . HIS A 1 1140 ? 21.637 -1.825 -33.991 1.00 91.50 1140 HIS A O 1
ATOM 8862 N N . ALA A 1 1141 ? 20.332 -2.686 -32.378 1.00 92.56 1141 ALA A N 1
ATOM 8863 C CA . ALA A 1 1141 ? 20.179 -1.430 -31.648 1.00 92.56 1141 ALA A CA 1
ATOM 8864 C C . ALA A 1 1141 ? 21.510 -0.987 -31.019 1.00 92.56 1141 ALA A C 1
ATOM 8866 O O . ALA A 1 1141 ? 21.859 0.188 -31.081 1.00 92.56 1141 ALA A O 1
ATOM 8867 N N . PHE A 1 1142 ? 22.298 -1.933 -30.496 1.00 95.38 1142 PHE A N 1
ATOM 8868 C CA . PHE A 1 1142 ? 23.661 -1.674 -30.016 1.00 95.38 1142 PHE A CA 1
ATOM 8869 C C . PHE A 1 1142 ? 24.614 -1.366 -31.170 1.00 95.38 1142 PHE A C 1
ATOM 8871 O O . PHE A 1 1142 ? 25.381 -0.407 -31.095 1.00 95.38 1142 PHE A O 1
ATOM 8878 N N . LEU A 1 1143 ? 24.535 -2.142 -32.258 1.00 94.75 1143 LEU A N 1
ATOM 8879 C CA . LEU A 1 1143 ? 25.355 -1.927 -33.449 1.00 94.75 1143 LEU A CA 1
ATOM 8880 C C . LEU A 1 1143 ? 25.180 -0.508 -34.005 1.00 94.75 1143 LEU A C 1
ATOM 8882 O O . LEU A 1 1143 ? 26.172 0.122 -34.347 1.00 94.75 1143 LEU A O 1
ATOM 8886 N N . ARG A 1 1144 ? 23.950 0.024 -34.037 1.00 92.75 1144 ARG A N 1
ATOM 8887 C CA . ARG A 1 1144 ? 23.667 1.405 -34.464 1.00 92.75 1144 ARG A CA 1
ATOM 8888 C C . ARG A 1 1144 ? 24.510 2.432 -33.703 1.00 92.75 1144 ARG A C 1
ATOM 8890 O O . ARG A 1 1144 ? 25.093 3.322 -34.313 1.00 92.75 1144 ARG A O 1
ATOM 8897 N N . TYR A 1 1145 ? 24.567 2.306 -32.382 1.00 93.00 1145 TYR A N 1
ATOM 8898 C CA . TYR A 1 1145 ? 25.322 3.214 -31.525 1.00 93.00 1145 TYR A CA 1
ATOM 8899 C C . TYR A 1 1145 ? 26.837 3.047 -31.686 1.00 93.00 1145 TYR A C 1
ATOM 8901 O O . TYR A 1 1145 ? 27.556 4.038 -31.761 1.00 93.00 1145 TYR A O 1
ATOM 8909 N N . VAL A 1 1146 ? 27.327 1.812 -31.825 1.00 94.19 1146 VAL A N 1
ATOM 8910 C CA . VAL A 1 1146 ? 28.754 1.562 -32.096 1.00 94.19 1146 VAL A CA 1
ATOM 8911 C C . VAL A 1 1146 ? 29.162 2.095 -33.472 1.00 94.19 1146 VAL A C 1
ATOM 8913 O O . VAL A 1 1146 ? 30.226 2.689 -33.602 1.00 94.19 1146 VAL A O 1
ATOM 8916 N N . LEU A 1 1147 ? 28.302 1.972 -34.489 1.00 93.75 1147 LEU A N 1
ATOM 8917 C CA . LEU A 1 1147 ? 28.532 2.551 -35.816 1.00 93.75 1147 LEU A CA 1
ATOM 8918 C C . LEU A 1 1147 ? 28.635 4.076 -35.778 1.00 93.75 1147 LEU A C 1
ATOM 8920 O O . LEU A 1 1147 ? 29.347 4.641 -36.600 1.00 93.75 1147 LEU A O 1
ATOM 8924 N N . ALA A 1 1148 ? 28.009 4.757 -34.816 1.00 90.50 1148 ALA A N 1
ATOM 8925 C CA . ALA A 1 1148 ? 28.167 6.200 -34.669 1.00 90.50 1148 ALA A CA 1
ATOM 8926 C C . ALA A 1 1148 ? 29.600 6.602 -34.259 1.00 90.50 1148 ALA A C 1
ATOM 8928 O O . ALA A 1 1148 ? 30.020 7.718 -34.568 1.00 90.50 1148 ALA A O 1
ATOM 8929 N N . ASN A 1 1149 ? 30.384 5.692 -33.665 1.00 92.31 1149 ASN A N 1
ATOM 8930 C CA . ASN A 1 1149 ? 31.740 5.967 -33.197 1.00 92.31 1149 ASN A CA 1
ATOM 8931 C C . ASN A 1 1149 ? 32.672 6.357 -34.347 1.00 92.31 1149 ASN A C 1
ATOM 8933 O O . ASN A 1 1149 ? 32.987 5.511 -35.182 1.00 92.31 1149 ASN A O 1
ATOM 8937 N N . PRO A 1 1150 ? 33.173 7.606 -34.421 1.00 86.94 1150 PRO A N 1
ATOM 8938 C CA . PRO A 1 1150 ? 33.993 8.074 -35.541 1.00 86.94 1150 PRO A CA 1
ATOM 8939 C C . PRO A 1 1150 ? 35.313 7.306 -35.694 1.00 86.94 1150 PRO A C 1
ATOM 8941 O O . PRO A 1 1150 ? 35.885 7.312 -36.779 1.00 86.94 1150 PRO A O 1
ATOM 8944 N N . ARG A 1 1151 ? 35.782 6.622 -34.643 1.00 87.94 1151 ARG A N 1
ATOM 8945 C CA . ARG A 1 1151 ? 37.020 5.828 -34.649 1.00 87.94 1151 ARG A CA 1
ATOM 8946 C C . ARG A 1 1151 ? 36.814 4.365 -35.050 1.00 87.94 1151 ARG A C 1
ATOM 8948 O O . ARG A 1 1151 ? 37.787 3.622 -35.087 1.00 87.94 1151 ARG A O 1
ATOM 8955 N N . LEU A 1 1152 ? 35.577 3.942 -35.315 1.00 90.88 1152 LEU A N 1
ATOM 8956 C CA . LEU A 1 1152 ? 35.280 2.565 -35.695 1.00 90.88 1152 LEU A CA 1
ATOM 8957 C C . LEU A 1 1152 ? 35.890 2.233 -37.063 1.00 90.88 1152 LEU A C 1
ATOM 8959 O O . LEU A 1 1152 ? 35.486 2.803 -38.080 1.00 90.88 1152 LEU A O 1
ATOM 8963 N N . ASP A 1 1153 ? 36.820 1.280 -37.073 1.00 89.38 1153 ASP A N 1
ATOM 8964 C CA . ASP A 1 1153 ? 37.384 0.683 -38.280 1.00 89.38 1153 ASP A CA 1
ATOM 8965 C C . ASP A 1 1153 ? 36.757 -0.693 -38.582 1.00 89.38 1153 ASP A C 1
ATOM 8967 O O . ASP A 1 1153 ? 35.832 -1.162 -37.910 1.00 89.38 1153 ASP A O 1
ATOM 8971 N N . ARG A 1 1154 ? 37.238 -1.352 -39.640 1.00 86.06 1154 ARG A N 1
ATOM 8972 C CA . ARG A 1 1154 ? 36.687 -2.640 -40.086 1.00 86.06 1154 ARG A CA 1
ATOM 8973 C C . ARG A 1 1154 ? 36.963 -3.777 -39.118 1.00 86.06 1154 ARG A C 1
ATOM 8975 O O . ARG A 1 1154 ? 36.091 -4.614 -38.904 1.00 86.06 1154 ARG A O 1
ATOM 8982 N N . LEU A 1 1155 ? 38.170 -3.832 -38.565 1.00 84.81 1155 LEU A N 1
ATOM 8983 C CA . LEU A 1 1155 ? 38.542 -4.882 -37.628 1.00 84.81 1155 LEU A CA 1
ATOM 8984 C C . LEU A 1 1155 ? 37.651 -4.794 -36.388 1.00 84.81 1155 LEU A C 1
ATOM 8986 O O . LEU A 1 1155 ? 37.093 -5.797 -35.941 1.00 84.81 1155 LEU A O 1
ATOM 8990 N N . GLU A 1 1156 ? 37.465 -3.581 -35.880 1.00 90.12 1156 GLU A N 1
ATOM 8991 C CA . GLU A 1 1156 ? 36.615 -3.321 -34.731 1.00 90.12 1156 GLU A CA 1
ATOM 8992 C C . GLU A 1 1156 ? 35.134 -3.600 -35.024 1.00 90.12 1156 GLU A C 1
ATOM 8994 O O . GLU A 1 1156 ? 34.427 -4.115 -34.155 1.00 90.12 1156 GLU A O 1
ATOM 8999 N N . LEU A 1 1157 ? 34.658 -3.373 -36.257 1.00 91.06 1157 LEU A N 1
ATOM 9000 C CA . LEU A 1 1157 ? 33.319 -3.796 -36.679 1.00 91.06 1157 LEU A CA 1
ATOM 9001 C C . LEU A 1 1157 ? 33.144 -5.321 -36.585 1.00 91.06 1157 LEU A C 1
ATOM 9003 O O . LEU A 1 1157 ? 32.150 -5.783 -36.027 1.00 91.06 1157 LEU A O 1
ATOM 9007 N N . PHE A 1 1158 ? 34.093 -6.116 -37.088 1.00 88.25 1158 PHE A N 1
ATOM 9008 C CA . PHE A 1 1158 ? 33.993 -7.580 -37.015 1.00 88.25 1158 PHE A CA 1
ATOM 9009 C C . PHE A 1 1158 ? 34.082 -8.096 -35.575 1.00 88.25 1158 PHE A C 1
ATOM 9011 O O . PHE A 1 1158 ? 33.273 -8.939 -35.187 1.00 88.25 1158 PHE A O 1
ATOM 9018 N N . LYS A 1 1159 ? 34.964 -7.529 -34.742 1.00 89.06 1159 LYS A N 1
ATOM 9019 C CA . LYS A 1 1159 ? 34.978 -7.814 -33.296 1.00 89.06 1159 LYS A CA 1
ATOM 9020 C C . LYS A 1 1159 ? 33.653 -7.444 -32.626 1.00 89.06 1159 LYS A C 1
ATOM 9022 O O . LYS A 1 1159 ? 33.149 -8.184 -31.790 1.00 89.06 1159 LYS A O 1
ATOM 9027 N N . THR A 1 1160 ? 33.041 -6.324 -33.014 1.00 93.19 1160 THR A N 1
ATOM 9028 C CA . THR A 1 1160 ? 31.734 -5.886 -32.492 1.00 93.19 1160 THR A CA 1
ATOM 9029 C C . THR A 1 1160 ? 30.635 -6.878 -32.864 1.00 93.19 1160 THR A C 1
ATOM 9031 O O . THR A 1 1160 ? 29.829 -7.266 -32.018 1.00 93.19 1160 THR A O 1
ATOM 9034 N N . LEU A 1 1161 ? 30.608 -7.328 -34.119 1.00 92.38 1161 LEU A N 1
ATOM 9035 C CA . LEU A 1 1161 ? 29.666 -8.340 -34.590 1.00 92.38 1161 LEU A CA 1
ATOM 9036 C C . LEU A 1 1161 ? 29.869 -9.690 -33.872 1.00 92.38 1161 LEU A C 1
ATOM 9038 O O . LEU A 1 1161 ? 28.883 -10.364 -33.563 1.00 92.38 1161 LEU A O 1
ATOM 9042 N N . GLU A 1 1162 ? 31.112 -10.074 -33.561 1.00 90.44 1162 GLU A N 1
ATOM 9043 C CA . GLU A 1 1162 ? 31.423 -11.252 -32.734 1.00 90.44 1162 GLU A CA 1
ATOM 9044 C C . GLU A 1 1162 ? 30.900 -11.068 -31.301 1.00 90.44 1162 GLU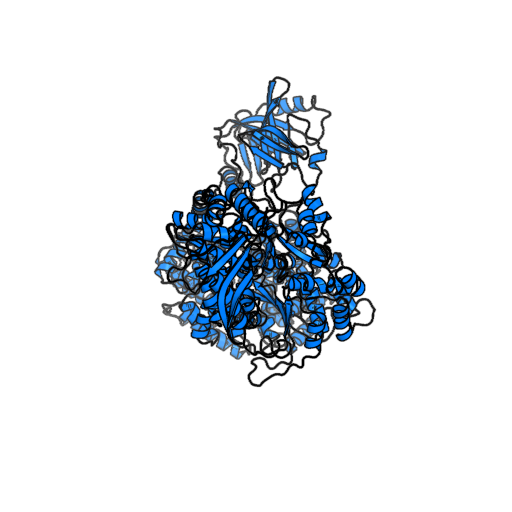 A C 1
ATOM 9046 O O . GLU A 1 1162 ? 30.190 -11.933 -30.786 1.00 90.44 1162 GLU A O 1
ATOM 9051 N N . ALA A 1 1163 ? 31.174 -9.921 -30.674 1.00 91.25 1163 ALA A N 1
ATOM 9052 C CA . ALA A 1 1163 ? 30.729 -9.598 -29.318 1.00 91.25 1163 ALA A CA 1
ATOM 9053 C C . ALA A 1 1163 ? 29.192 -9.588 -29.186 1.00 91.25 1163 ALA A C 1
ATOM 9055 O O . ALA A 1 1163 ? 28.636 -10.013 -28.166 1.00 91.25 1163 ALA A O 1
ATOM 9056 N N . LEU A 1 1164 ? 28.493 -9.163 -30.243 1.00 92.19 1164 LEU A N 1
ATOM 9057 C CA . LEU A 1 1164 ? 27.033 -9.234 -30.380 1.00 92.19 1164 LEU A CA 1
ATOM 9058 C C . LEU A 1 1164 ? 26.508 -10.640 -30.708 1.00 92.19 1164 LEU A C 1
ATOM 9060 O O . LEU A 1 1164 ? 25.294 -10.840 -30.756 1.00 92.19 1164 LEU A O 1
ATOM 9064 N N . ARG A 1 1165 ? 27.396 -11.621 -30.906 1.00 89.62 1165 ARG A N 1
ATOM 9065 C CA . ARG A 1 1165 ? 27.082 -13.011 -31.277 1.00 89.62 1165 ARG A CA 1
ATOM 9066 C C . ARG A 1 1165 ? 26.336 -13.117 -32.614 1.00 89.62 1165 ARG A C 1
ATOM 9068 O O . ARG A 1 1165 ? 25.484 -13.987 -32.787 1.00 89.62 1165 ARG A O 1
ATOM 9075 N N . LEU A 1 1166 ? 26.646 -12.218 -33.552 1.00 86.19 1166 LEU A N 1
ATOM 9076 C CA . LEU A 1 1166 ? 26.061 -12.168 -34.899 1.00 86.19 1166 LEU A CA 1
ATOM 9077 C C . LEU A 1 1166 ? 26.885 -12.930 -35.945 1.00 86.19 1166 LEU A C 1
ATOM 9079 O O . LEU A 1 1166 ? 26.388 -13.187 -37.041 1.00 86.19 1166 LEU A O 1
ATOM 9083 N N . ILE A 1 1167 ? 28.131 -13.277 -35.620 1.00 84.75 1167 ILE A N 1
ATOM 9084 C CA . ILE A 1 1167 ? 29.063 -13.979 -36.509 1.00 84.75 1167 ILE A CA 1
ATOM 9085 C C . ILE A 1 1167 ? 29.833 -15.055 -35.747 1.00 84.75 1167 ILE A C 1
ATOM 9087 O O . ILE A 1 1167 ? 29.940 -15.006 -34.522 1.00 84.75 1167 ILE A O 1
ATOM 9091 N N . THR A 1 1168 ? 30.374 -16.025 -36.478 1.00 76.44 1168 THR A N 1
ATOM 9092 C CA . THR A 1 1168 ? 31.235 -17.077 -35.924 1.00 76.44 1168 THR A CA 1
ATOM 9093 C C . THR A 1 1168 ? 32.700 -16.739 -36.157 1.00 76.44 1168 THR A C 1
ATOM 9095 O O . THR A 1 1168 ? 33.060 -16.317 -37.258 1.00 76.44 1168 THR A O 1
ATOM 9098 N N . ARG A 1 1169 ? 33.533 -16.958 -35.134 1.00 80.19 1169 ARG A N 1
ATOM 9099 C CA . ARG A 1 1169 ? 34.993 -16.898 -35.222 1.00 80.19 1169 ARG A CA 1
ATOM 9100 C C . ARG A 1 1169 ? 35.569 -18.309 -35.245 1.00 80.19 1169 ARG A C 1
ATOM 9102 O O . ARG A 1 1169 ? 35.291 -19.106 -34.350 1.00 80.19 1169 ARG A O 1
ATOM 9109 N N . GLU A 1 1170 ? 36.402 -18.591 -36.234 1.00 81.62 1170 GLU A N 1
ATOM 9110 C CA . GLU A 1 1170 ? 37.154 -19.838 -36.353 1.00 81.62 1170 GLU A CA 1
ATOM 9111 C C . GLU A 1 1170 ? 38.652 -19.532 -36.322 1.00 81.62 1170 GLU A C 1
ATOM 9113 O O . GLU A 1 1170 ? 39.123 -18.598 -36.973 1.00 81.62 1170 GLU A O 1
ATOM 9118 N N . ASN A 1 1171 ? 39.418 -20.297 -35.543 1.00 81.06 1171 ASN A N 1
ATOM 9119 C CA . ASN A 1 1171 ? 40.871 -20.158 -35.530 1.00 81.06 1171 ASN A CA 1
ATOM 9120 C C . ASN A 1 1171 ? 41.445 -20.731 -36.827 1.00 81.06 1171 ASN A C 1
ATOM 9122 O O . ASN A 1 1171 ? 41.159 -21.873 -37.184 1.00 81.06 1171 ASN A O 1
ATOM 9126 N N . VAL A 1 1172 ? 42.296 -19.958 -37.500 1.00 76.75 1172 VAL A N 1
ATOM 9127 C CA . VAL A 1 1172 ? 43.077 -20.459 -38.632 1.00 76.75 1172 VAL A CA 1
ATOM 9128 C C . VAL A 1 1172 ? 44.307 -21.141 -38.048 1.00 76.75 1172 VAL A C 1
ATOM 9130 O O . VAL A 1 1172 ? 45.184 -20.487 -37.482 1.00 76.75 1172 VAL A O 1
ATOM 9133 N N . GLU A 1 1173 ? 44.338 -22.470 -38.111 1.00 80.75 1173 GLU A N 1
ATOM 9134 C CA . GLU A 1 1173 ? 45.403 -23.280 -37.518 1.00 80.75 1173 GLU A CA 1
ATOM 9135 C C . GLU A 1 1173 ? 46.401 -23.747 -38.581 1.00 80.75 1173 GLU A C 1
ATOM 9137 O O . GLU A 1 1173 ? 46.045 -24.420 -39.550 1.00 80.75 1173 GLU A O 1
ATOM 9142 N N . ARG A 1 1174 ? 47.685 -23.461 -38.359 1.00 76.81 1174 ARG A N 1
ATOM 9143 C CA . ARG A 1 1174 ? 48.787 -24.060 -39.107 1.00 76.81 1174 ARG A CA 1
ATOM 9144 C C . ARG A 1 1174 ? 49.260 -25.298 -38.363 1.00 76.81 1174 ARG A C 1
ATOM 9146 O O . ARG A 1 1174 ? 49.606 -25.249 -37.183 1.00 76.81 1174 ARG A O 1
ATOM 9153 N N . ILE A 1 1175 ? 49.288 -26.432 -39.057 1.00 72.00 1175 ILE A N 1
ATOM 9154 C CA . ILE A 1 1175 ? 49.771 -27.693 -38.490 1.00 72.00 1175 ILE A CA 1
ATOM 9155 C C . ILE A 1 1175 ? 51.196 -27.931 -38.988 1.00 72.00 1175 ILE A C 1
ATOM 9157 O O . ILE A 1 1175 ? 51.400 -28.291 -40.146 1.00 72.00 1175 ILE A O 1
ATOM 9161 N N . SER A 1 1176 ? 52.190 -27.777 -38.109 1.00 67.44 1176 SER A N 1
ATOM 9162 C CA . SER A 1 1176 ? 53.586 -28.135 -38.396 1.00 67.44 1176 SER A CA 1
ATOM 9163 C C . SER A 1 1176 ? 54.081 -29.185 -37.395 1.00 67.44 1176 SER A C 1
ATOM 9165 O O . SER A 1 1176 ? 53.870 -29.068 -36.190 1.00 67.44 1176 SER A O 1
ATOM 9167 N N . LYS A 1 1177 ? 54.687 -30.280 -37.883 1.00 62.84 1177 LYS A N 1
ATOM 9168 C CA . LYS A 1 1177 ? 55.312 -31.347 -37.063 1.00 62.84 1177 LYS A CA 1
ATOM 9169 C C . LYS A 1 1177 ? 54.482 -31.802 -35.834 1.00 62.84 1177 LYS A C 1
ATOM 9171 O O . LYS A 1 1177 ? 55.026 -31.968 -34.747 1.00 62.84 1177 LYS A O 1
ATOM 9176 N N . ARG A 1 1178 ? 53.170 -32.038 -36.012 1.00 62.12 1178 ARG A N 1
ATOM 9177 C CA . ARG A 1 1178 ? 52.188 -32.433 -34.965 1.00 62.12 1178 ARG A CA 1
ATOM 9178 C C . ARG A 1 1178 ? 51.850 -31.366 -33.903 1.00 62.12 1178 ARG A C 1
ATOM 9180 O O . ARG A 1 1178 ? 51.173 -31.696 -32.932 1.00 62.12 1178 ARG A O 1
ATOM 9187 N N . ARG A 1 1179 ? 52.246 -30.104 -34.080 1.00 57.56 1179 ARG A N 1
ATOM 9188 C CA . ARG A 1 1179 ? 51.803 -28.964 -33.260 1.00 57.56 1179 ARG A CA 1
ATOM 9189 C C . ARG A 1 1179 ? 50.787 -28.130 -34.048 1.00 57.56 1179 ARG A C 1
ATOM 9191 O O . ARG A 1 1179 ? 51.013 -27.850 -35.223 1.00 57.56 1179 ARG A O 1
ATOM 9198 N N . ARG A 1 1180 ? 49.665 -27.790 -33.406 1.00 76.25 1180 ARG A N 1
ATOM 9199 C CA . ARG A 1 1180 ? 48.672 -26.831 -33.912 1.00 76.25 1180 ARG A CA 1
ATOM 9200 C C . ARG A 1 1180 ? 49.058 -25.450 -33.403 1.00 76.25 1180 ARG A C 1
ATOM 9202 O O . ARG A 1 1180 ? 49.203 -25.276 -32.195 1.00 76.25 1180 ARG A O 1
ATOM 9209 N N . GLU A 1 1181 ? 49.254 -24.515 -34.315 1.00 77.44 1181 GLU A N 1
ATOM 9210 C CA . GLU A 1 1181 ? 49.565 -23.122 -34.017 1.00 77.44 1181 GLU A CA 1
ATOM 9211 C C . GLU A 1 1181 ? 48.477 -22.249 -34.640 1.00 77.44 1181 GLU A C 1
ATOM 9213 O O . GLU A 1 1181 ? 48.177 -22.390 -35.824 1.00 77.44 1181 GLU A O 1
ATOM 9218 N N . VAL A 1 1182 ? 47.831 -21.402 -33.836 1.00 76.81 1182 VAL A N 1
ATOM 9219 C CA . VAL A 1 1182 ? 46.819 -20.464 -34.335 1.00 76.81 1182 VAL A CA 1
ATOM 9220 C C . VAL A 1 1182 ? 47.556 -19.314 -35.010 1.00 76.81 1182 VAL A C 1
ATOM 9222 O O . VAL A 1 1182 ? 48.169 -18.496 -34.333 1.00 76.81 1182 VAL A O 1
ATOM 9225 N N . VAL A 1 1183 ? 47.502 -19.274 -36.339 1.00 77.88 1183 VAL A N 1
ATOM 9226 C CA . VAL A 1 1183 ? 48.168 -18.263 -37.180 1.00 77.88 1183 VAL A CA 1
ATOM 9227 C C . VAL A 1 1183 ? 47.216 -17.158 -37.628 1.00 77.88 1183 VAL A C 1
ATOM 9229 O O . VAL A 1 1183 ? 47.627 -16.200 -38.269 1.00 77.88 1183 VAL A O 1
ATOM 9232 N N . GLY A 1 1184 ? 45.934 -17.267 -37.278 1.00 77.25 1184 GLY A N 1
ATOM 9233 C CA . GLY A 1 1184 ? 44.933 -16.290 -37.667 1.00 77.25 1184 GLY A CA 1
ATOM 9234 C C . GLY A 1 1184 ? 43.546 -16.560 -37.101 1.00 77.25 1184 GLY A C 1
ATOM 9235 O O . GLY A 1 1184 ? 43.325 -17.478 -36.305 1.00 77.25 1184 GLY A O 1
ATOM 9236 N N . SER A 1 1185 ? 42.577 -15.753 -37.514 1.00 79.19 1185 SER A N 1
ATOM 9237 C CA . SER A 1 1185 ? 41.158 -15.955 -37.204 1.00 79.19 1185 SER A CA 1
ATOM 9238 C C . SER A 1 1185 ? 40.298 -15.574 -38.405 1.00 79.19 1185 SER A C 1
ATOM 9240 O O . SER A 1 1185 ? 40.525 -14.533 -39.015 1.00 79.19 1185 SER A O 1
ATOM 9242 N N . SER A 1 1186 ? 39.312 -16.407 -38.727 1.00 80.75 1186 SER A N 1
ATOM 9243 C CA . SER A 1 1186 ? 38.305 -16.140 -39.753 1.00 80.75 1186 SER A CA 1
ATOM 9244 C C . SER A 1 1186 ? 36.973 -15.805 -39.095 1.00 80.75 1186 SER A C 1
ATOM 9246 O O . SER A 1 1186 ? 36.527 -16.504 -38.184 1.00 80.75 1186 SER A O 1
ATOM 9248 N N . PHE A 1 1187 ? 36.339 -14.732 -39.549 1.00 82.62 1187 PHE A N 1
ATOM 9249 C CA . PHE A 1 1187 ? 35.041 -14.269 -39.076 1.00 82.62 1187 PHE A CA 1
ATOM 9250 C C . PHE A 1 1187 ? 34.035 -14.356 -40.209 1.00 82.62 1187 PHE A C 1
ATOM 9252 O O . PHE A 1 1187 ? 34.300 -13.801 -41.267 1.00 82.62 1187 PHE A O 1
ATOM 9259 N N . THR A 1 1188 ? 32.878 -14.992 -40.009 1.00 84.25 1188 THR A N 1
ATOM 9260 C CA . THR A 1 1188 ? 31.881 -15.152 -41.085 1.00 84.25 1188 THR A CA 1
ATOM 9261 C C . THR A 1 1188 ? 30.504 -14.607 -40.704 1.00 84.25 1188 THR A C 1
ATOM 9263 O O . THR A 1 1188 ? 29.852 -15.114 -39.789 1.00 84.25 1188 THR A O 1
ATOM 9266 N N . LEU A 1 1189 ? 30.027 -13.610 -41.458 1.00 86.56 1189 LEU A N 1
ATOM 9267 C CA . LEU A 1 1189 ? 28.664 -13.081 -41.422 1.00 86.56 1189 LEU A CA 1
ATOM 9268 C C . LEU A 1 1189 ? 27.812 -13.725 -42.516 1.00 86.56 1189 LEU A C 1
ATOM 9270 O O . LEU A 1 1189 ? 28.047 -13.550 -43.711 1.00 86.56 1189 LEU A O 1
ATOM 9274 N N . LYS A 1 1190 ? 26.773 -14.454 -42.107 1.00 87.94 1190 LYS A N 1
ATOM 9275 C CA . LYS A 1 1190 ? 25.882 -15.149 -43.041 1.00 87.94 1190 LYS A CA 1
ATOM 9276 C C . LYS A 1 1190 ? 24.998 -14.181 -43.824 1.00 87.94 1190 LYS A C 1
ATOM 9278 O O . LYS A 1 1190 ? 24.437 -13.243 -43.259 1.00 87.94 1190 LYS A O 1
ATOM 9283 N N . LYS A 1 1191 ? 24.764 -14.472 -45.106 1.00 86.69 1191 LYS A N 1
ATOM 9284 C CA . LYS A 1 1191 ? 24.014 -13.610 -46.041 1.00 86.69 1191 LYS A CA 1
ATOM 9285 C C . LYS A 1 1191 ? 22.620 -13.199 -45.557 1.00 86.69 1191 LYS A C 1
ATOM 9287 O O . LYS A 1 1191 ? 22.178 -12.075 -45.778 1.00 86.69 1191 LYS A O 1
ATOM 9292 N N . HIS A 1 1192 ? 21.916 -14.104 -44.878 1.00 85.56 1192 HIS A N 1
ATOM 9293 C CA . HIS A 1 1192 ? 20.576 -13.839 -44.351 1.00 85.56 1192 HIS A CA 1
ATOM 9294 C C . HIS A 1 1192 ? 20.609 -12.941 -43.103 1.00 85.56 1192 HIS A C 1
ATOM 9296 O O . HIS A 1 1192 ? 19.715 -12.114 -42.939 1.00 85.56 1192 HIS A O 1
ATOM 9302 N N . LEU A 1 1193 ? 21.646 -13.061 -42.262 1.00 85.06 1193 LEU A N 1
ATOM 9303 C CA . LEU A 1 1193 ? 21.873 -12.165 -41.124 1.00 85.06 1193 LEU A CA 1
ATOM 9304 C C . LEU A 1 1193 ? 22.275 -10.774 -41.606 1.00 85.06 1193 LEU A C 1
ATOM 9306 O O . LEU A 1 1193 ? 21.714 -9.798 -41.124 1.00 85.06 1193 LEU A O 1
ATOM 9310 N N . LEU A 1 1194 ? 23.158 -10.684 -42.607 1.00 88.69 1194 LEU A N 1
ATOM 9311 C CA . LEU A 1 1194 ? 23.511 -9.416 -43.250 1.00 88.69 1194 LEU A CA 1
ATOM 9312 C C . LEU A 1 1194 ? 22.264 -8.699 -43.787 1.00 88.69 1194 LEU A C 1
ATOM 9314 O O . LEU A 1 1194 ? 22.038 -7.537 -43.463 1.00 88.69 1194 LEU A O 1
ATOM 9318 N N . ARG A 1 1195 ? 21.421 -9.407 -44.553 1.00 88.44 1195 ARG A N 1
ATOM 9319 C CA . ARG A 1 1195 ? 20.167 -8.847 -45.079 1.00 88.44 1195 ARG A CA 1
ATOM 9320 C C . ARG A 1 1195 ? 19.250 -8.340 -43.964 1.00 88.44 1195 ARG A C 1
ATOM 9322 O O . ARG A 1 1195 ? 18.662 -7.274 -44.098 1.00 88.44 1195 ARG A O 1
ATOM 9329 N N . ASN A 1 1196 ? 19.129 -9.101 -42.877 1.00 87.25 1196 ASN A N 1
ATOM 9330 C CA . ASN A 1 1196 ? 18.310 -8.718 -41.731 1.00 87.25 1196 ASN A CA 1
ATOM 9331 C C . ASN A 1 1196 ? 18.867 -7.459 -41.040 1.00 87.25 1196 ASN A C 1
ATOM 9333 O O . ASN A 1 1196 ? 18.139 -6.486 -40.888 1.00 87.25 1196 ASN A O 1
ATOM 9337 N N . LEU A 1 1197 ? 20.164 -7.431 -40.715 1.00 88.81 1197 LEU A N 1
ATOM 9338 C CA . LEU A 1 1197 ? 20.811 -6.291 -40.055 1.00 88.81 1197 LEU A CA 1
ATOM 9339 C C . LEU A 1 1197 ? 20.692 -5.000 -40.867 1.00 88.81 1197 LEU A C 1
ATOM 9341 O O . LEU A 1 1197 ? 20.365 -3.964 -40.298 1.00 88.81 1197 LEU A O 1
ATOM 9345 N N . VAL A 1 1198 ? 20.906 -5.058 -42.185 1.00 91.00 1198 VAL A N 1
ATOM 9346 C CA . VAL A 1 1198 ? 20.742 -3.888 -43.064 1.00 91.00 1198 VAL A CA 1
ATOM 9347 C C . VAL A 1 1198 ? 19.298 -3.384 -43.032 1.00 91.00 1198 VAL A C 1
ATOM 9349 O O . VAL A 1 1198 ? 19.085 -2.183 -42.891 1.00 91.00 1198 VAL A O 1
ATOM 9352 N N . ALA A 1 1199 ? 18.311 -4.285 -43.077 1.00 88.44 1199 ALA A N 1
ATOM 9353 C CA . ALA A 1 1199 ? 16.899 -3.915 -42.997 1.00 88.44 1199 ALA A CA 1
ATOM 9354 C C . ALA A 1 1199 ? 16.500 -3.324 -41.628 1.00 88.44 1199 ALA A C 1
ATOM 9356 O O . ALA A 1 1199 ? 15.627 -2.460 -41.569 1.00 88.44 1199 ALA A O 1
ATOM 9357 N N . GLU A 1 1200 ? 17.101 -3.785 -40.525 1.00 87.56 1200 GLU A N 1
ATOM 9358 C CA . GLU A 1 1200 ? 16.895 -3.198 -39.190 1.00 87.56 1200 GLU A CA 1
ATOM 9359 C C . GLU A 1 1200 ? 17.564 -1.819 -39.061 1.00 87.56 1200 GLU A C 1
ATOM 9361 O O . GLU A 1 1200 ? 16.963 -0.887 -38.530 1.00 87.56 1200 GLU A O 1
ATOM 9366 N N . LEU A 1 1201 ? 18.787 -1.654 -39.582 1.00 89.50 1201 LEU A N 1
ATOM 9367 C CA . LEU A 1 1201 ? 19.488 -0.363 -39.583 1.00 89.50 1201 LEU A CA 1
ATOM 9368 C C . LEU A 1 1201 ? 18.754 0.676 -40.435 1.00 89.50 1201 LEU A C 1
ATOM 9370 O O . LEU A 1 1201 ? 18.597 1.814 -40.000 1.00 89.50 1201 LEU A O 1
ATOM 9374 N N . GLU A 1 1202 ? 18.255 0.273 -41.605 1.00 88.75 1202 GLU A N 1
ATOM 9375 C CA . GLU A 1 1202 ? 17.436 1.118 -42.475 1.00 88.75 1202 GLU A CA 1
ATOM 9376 C C . GLU A 1 1202 ? 16.157 1.591 -41.782 1.00 88.75 1202 GLU A C 1
ATOM 9378 O O . GLU A 1 1202 ? 15.832 2.777 -41.820 1.00 88.75 1202 GLU A O 1
ATOM 9383 N N . ARG A 1 1203 ? 15.452 0.680 -41.101 1.00 83.12 1203 ARG A N 1
ATOM 9384 C CA . ARG A 1 1203 ? 14.282 1.039 -40.291 1.00 83.12 1203 ARG A CA 1
ATOM 9385 C C . ARG A 1 1203 ? 14.649 2.037 -39.197 1.00 83.12 1203 ARG A C 1
ATOM 9387 O O . ARG A 1 1203 ? 13.975 3.052 -39.050 1.00 83.12 1203 ARG A O 1
ATOM 9394 N N . GLY A 1 1204 ? 15.750 1.802 -38.485 1.00 81.50 1204 GLY A N 1
ATOM 9395 C CA . GLY A 1 1204 ? 16.244 2.734 -37.472 1.00 81.50 1204 GLY A CA 1
ATOM 9396 C C . GLY A 1 1204 ? 16.566 4.128 -38.027 1.00 81.50 1204 GLY A C 1
ATOM 9397 O O . GLY A 1 1204 ? 16.293 5.124 -37.360 1.00 81.50 1204 GLY A O 1
ATOM 9398 N N . ASP A 1 1205 ? 17.107 4.212 -39.246 1.00 86.00 1205 ASP A N 1
ATOM 9399 C CA . ASP A 1 1205 ? 17.419 5.482 -39.918 1.00 86.00 1205 ASP A CA 1
ATOM 9400 C C . ASP A 1 1205 ? 16.156 6.277 -40.285 1.00 86.00 1205 ASP A C 1
ATOM 9402 O O . ASP A 1 1205 ? 16.145 7.499 -40.153 1.00 86.00 1205 ASP A O 1
ATOM 9406 N N . GLN A 1 1206 ? 15.078 5.599 -40.687 1.00 82.56 1206 GLN A N 1
ATOM 9407 C CA . GLN A 1 1206 ? 13.802 6.241 -41.038 1.00 82.56 1206 GLN A CA 1
ATOM 9408 C C . GLN A 1 1206 ? 13.072 6.807 -39.817 1.00 82.56 1206 GLN A C 1
ATOM 9410 O O . GLN A 1 1206 ? 12.458 7.870 -39.886 1.00 82.56 1206 GLN A O 1
ATOM 9415 N N . VAL A 1 1207 ? 13.127 6.084 -38.700 1.00 77.19 1207 VAL A N 1
ATOM 9416 C CA . VAL A 1 1207 ? 12.332 6.389 -37.507 1.00 77.19 1207 VAL A CA 1
ATOM 9417 C C . VAL A 1 1207 ? 13.042 7.391 -36.580 1.00 77.19 1207 VAL A C 1
ATOM 9419 O O . VAL A 1 1207 ? 12.401 8.040 -35.755 1.00 77.19 1207 VAL A O 1
ATOM 9422 N N . ARG A 1 1208 ? 14.361 7.585 -36.737 1.00 71.44 1208 ARG A N 1
ATOM 9423 C CA . ARG A 1 1208 ? 15.174 8.501 -35.914 1.00 71.44 1208 ARG A CA 1
ATOM 9424 C C . ARG A 1 1208 ? 15.899 9.562 -36.751 1.00 71.44 1208 ARG A C 1
ATOM 9426 O O . ARG A 1 1208 ? 17.131 9.561 -36.796 1.00 71.44 1208 ARG A O 1
ATOM 9433 N N . PRO A 1 1209 ? 15.170 10.518 -37.354 1.00 56.53 1209 PRO A N 1
ATOM 9434 C CA . PRO A 1 1209 ? 15.737 11.485 -38.299 1.00 56.53 1209 PRO A CA 1
ATOM 9435 C C . PRO A 1 1209 ? 16.768 12.450 -37.683 1.00 56.53 1209 PRO A C 1
ATOM 9437 O O . PRO A 1 1209 ? 17.531 13.071 -38.414 1.00 56.53 1209 PRO A O 1
ATOM 9440 N N . GLY A 1 1210 ? 16.820 12.577 -36.350 1.00 60.59 1210 GLY A N 1
ATOM 9441 C CA . GLY A 1 1210 ? 17.809 13.399 -35.638 1.00 60.59 1210 GLY A CA 1
ATOM 9442 C C . GLY A 1 1210 ? 19.182 12.742 -35.431 1.00 60.59 1210 GLY A C 1
ATOM 9443 O O . GLY A 1 1210 ? 20.076 13.383 -34.886 1.00 60.59 1210 GLY A O 1
ATOM 9444 N N . GLN A 1 1211 ? 19.364 11.476 -35.824 1.00 68.69 1211 GLN A N 1
ATOM 9445 C CA . GLN A 1 1211 ? 20.647 10.766 -35.749 1.00 68.69 1211 GLN A CA 1
ATOM 9446 C C . GLN A 1 1211 ? 21.215 10.535 -37.159 1.00 68.69 1211 GLN A C 1
ATOM 9448 O O . GLN A 1 1211 ? 20.438 10.279 -38.078 1.00 68.69 1211 GLN A O 1
ATOM 9453 N N . PRO A 1 1212 ? 22.550 10.560 -37.352 1.00 75.44 1212 PRO A N 1
ATOM 9454 C CA . PRO A 1 1212 ? 23.142 10.246 -38.648 1.00 75.44 1212 PRO A CA 1
ATOM 9455 C C . PRO A 1 1212 ? 22.731 8.839 -39.108 1.00 75.44 1212 PRO A C 1
ATOM 9457 O O . PRO A 1 1212 ? 22.730 7.921 -38.276 1.00 75.44 1212 PRO A O 1
ATOM 9460 N N . PRO A 1 1213 ? 22.411 8.643 -40.399 1.00 84.19 1213 PRO A N 1
ATOM 9461 C CA . PRO A 1 1213 ? 22.027 7.337 -40.911 1.00 84.19 1213 PRO A CA 1
ATOM 9462 C C . PRO A 1 1213 ? 23.194 6.346 -40.810 1.00 84.19 1213 PRO A C 1
ATOM 9464 O O . PRO A 1 1213 ? 24.306 6.634 -41.253 1.00 84.19 1213 PRO A O 1
ATOM 9467 N N . GLN A 1 1214 ? 22.950 5.179 -40.215 1.00 90.56 1214 GLN A N 1
ATOM 9468 C CA . GLN A 1 1214 ? 23.987 4.181 -39.930 1.00 90.56 1214 GLN A CA 1
ATOM 9469 C C . GLN A 1 1214 ? 24.050 3.064 -40.979 1.00 90.56 1214 GLN A C 1
ATOM 9471 O O . GLN A 1 1214 ? 25.083 2.401 -41.085 1.00 90.56 1214 GLN A O 1
ATOM 9476 N N . LYS A 1 1215 ? 22.997 2.868 -41.793 1.00 93.06 1215 LYS A N 1
ATOM 9477 C CA . LYS A 1 1215 ? 22.976 1.858 -42.867 1.00 93.06 1215 LYS A CA 1
ATOM 9478 C C . LYS A 1 1215 ? 24.151 2.031 -43.831 1.00 93.06 1215 LYS A C 1
ATOM 9480 O O . LYS A 1 1215 ? 24.880 1.076 -44.085 1.00 93.06 1215 LYS A O 1
ATOM 9485 N N . GLY A 1 1216 ? 24.339 3.252 -44.338 1.00 89.62 1216 GLY A N 1
ATOM 9486 C CA . GLY A 1 1216 ? 25.404 3.570 -45.295 1.00 89.62 1216 GLY A CA 1
ATOM 9487 C C . GLY A 1 1216 ? 26.783 3.281 -44.711 1.00 89.62 1216 GLY A C 1
ATOM 9488 O O . GLY A 1 1216 ? 27.542 2.496 -45.268 1.00 89.62 1216 GLY A O 1
ATOM 9489 N N . ARG A 1 1217 ? 27.041 3.788 -43.501 1.00 91.25 1217 ARG A N 1
ATOM 9490 C CA . ARG A 1 1217 ? 28.305 3.568 -42.794 1.00 91.25 1217 ARG A CA 1
ATOM 9491 C C . ARG A 1 1217 ? 28.624 2.088 -42.564 1.00 91.25 1217 ARG A C 1
ATOM 9493 O O . ARG A 1 1217 ? 29.779 1.685 -42.681 1.00 91.25 1217 ARG A O 1
ATOM 9500 N N . PHE A 1 1218 ? 27.620 1.273 -42.241 1.00 94.19 1218 PHE A N 1
ATOM 9501 C CA . PHE A 1 1218 ? 27.797 -0.170 -42.080 1.00 94.19 1218 PHE A CA 1
ATOM 9502 C C . PHE A 1 1218 ? 28.219 -0.848 -43.390 1.00 94.19 1218 PHE A C 1
ATOM 9504 O O . PHE A 1 1218 ? 29.166 -1.634 -43.395 1.00 94.19 1218 PHE A O 1
ATOM 9511 N N . LEU A 1 1219 ? 27.556 -0.518 -44.502 1.00 91.56 1219 LEU A N 1
ATOM 9512 C CA . LEU A 1 1219 ? 27.886 -1.056 -45.825 1.00 91.56 1219 LEU A CA 1
ATOM 9513 C C . LEU A 1 1219 ? 29.266 -0.595 -46.312 1.00 91.56 1219 LEU A C 1
ATOM 9515 O O . LEU A 1 1219 ? 30.020 -1.409 -46.847 1.00 91.56 1219 LEU A O 1
ATOM 9519 N N . ASP A 1 1220 ? 29.629 0.662 -46.052 1.00 89.94 1220 ASP A N 1
ATOM 9520 C CA . ASP A 1 1220 ? 30.936 1.230 -46.399 1.00 89.94 1220 ASP A CA 1
ATOM 9521 C C . ASP A 1 1220 ? 32.080 0.519 -45.661 1.00 89.94 1220 ASP A C 1
ATOM 9523 O O . ASP A 1 1220 ? 33.104 0.174 -46.259 1.00 89.94 1220 ASP A O 1
ATOM 9527 N N . LEU A 1 1221 ? 31.900 0.243 -44.363 1.00 89.12 1221 LEU A N 1
ATOM 9528 C CA . LEU A 1 1221 ? 32.872 -0.512 -43.566 1.00 89.12 1221 LEU A CA 1
ATOM 9529 C C . LEU A 1 1221 ? 32.997 -1.969 -44.034 1.00 89.12 1221 LEU A C 1
ATOM 9531 O O . LEU A 1 1221 ? 34.099 -2.515 -44.011 1.00 89.12 1221 LEU A O 1
ATOM 9535 N N . LEU A 1 1222 ? 31.904 -2.584 -44.494 1.00 87.19 1222 LEU A N 1
ATOM 9536 C CA . LEU A 1 1222 ? 31.927 -3.929 -45.079 1.00 87.19 1222 LEU A CA 1
ATOM 9537 C C . LEU A 1 1222 ? 32.424 -3.959 -46.536 1.00 87.19 1222 LEU A C 1
ATOM 9539 O O . LEU A 1 1222 ? 32.740 -5.037 -47.030 1.00 87.19 1222 LEU A O 1
ATOM 9543 N N . GLN A 1 1223 ? 32.513 -2.807 -47.211 1.00 85.50 1223 GLN A N 1
ATOM 9544 C CA . GLN A 1 1223 ? 32.769 -2.678 -48.654 1.00 85.50 1223 GLN A CA 1
ATOM 9545 C C . GLN A 1 1223 ? 31.763 -3.436 -49.535 1.00 85.50 1223 GLN A C 1
ATOM 9547 O O . GLN A 1 1223 ? 32.138 -4.033 -50.545 1.00 85.50 1223 GLN A O 1
ATOM 9552 N N . ILE A 1 1224 ? 30.483 -3.415 -49.158 1.00 84.50 1224 ILE A N 1
ATOM 9553 C CA . ILE A 1 1224 ? 29.422 -4.129 -49.878 1.00 84.50 1224 ILE A CA 1
ATOM 9554 C C . ILE A 1 1224 ? 28.501 -3.116 -50.557 1.00 84.50 1224 ILE A C 1
ATOM 9556 O O . ILE A 1 1224 ? 27.851 -2.333 -49.860 1.00 84.50 1224 ILE A O 1
ATOM 9560 N N . PRO A 1 1225 ? 28.385 -3.134 -51.896 1.00 85.88 1225 PRO A N 1
ATOM 9561 C CA . PRO A 1 1225 ? 27.372 -2.352 -52.589 1.00 85.88 1225 PRO A CA 1
ATOM 9562 C C . PRO A 1 1225 ? 25.964 -2.756 -52.137 1.00 85.88 1225 PRO A C 1
ATOM 9564 O O . PRO A 1 1225 ? 25.672 -3.938 -51.971 1.00 85.88 1225 PRO A O 1
ATOM 9567 N N . GLU A 1 1226 ? 25.051 -1.793 -52.008 1.00 85.94 1226 GLU A N 1
ATOM 9568 C CA . GLU A 1 1226 ? 23.694 -2.041 -51.493 1.00 85.94 1226 GLU A CA 1
ATOM 9569 C C . GLU A 1 1226 ? 22.931 -3.143 -52.261 1.00 85.94 1226 GLU A C 1
ATOM 9571 O O . GLU A 1 1226 ? 22.218 -3.945 -51.662 1.00 85.94 1226 GLU A O 1
ATOM 9576 N N . HIS A 1 1227 ? 23.142 -3.255 -53.576 1.00 86.94 1227 HIS A N 1
ATOM 9577 C CA . HIS A 1 1227 ? 22.510 -4.279 -54.417 1.00 86.94 1227 HIS A CA 1
ATOM 9578 C C . HIS A 1 1227 ? 23.048 -5.708 -54.194 1.00 86.94 1227 HIS A C 1
ATOM 9580 O O . HIS A 1 1227 ? 22.408 -6.670 -54.617 1.00 86.94 1227 HIS A O 1
ATOM 9586 N N . GLU A 1 1228 ? 24.196 -5.869 -53.527 1.00 85.00 1228 GLU A N 1
ATOM 9587 C CA . GLU A 1 1228 ? 24.796 -7.172 -53.202 1.00 85.00 1228 GLU A CA 1
ATOM 9588 C C . GLU A 1 1228 ? 24.439 -7.660 -51.785 1.00 85.00 1228 GLU A C 1
ATOM 9590 O O . GLU A 1 1228 ? 24.806 -8.772 -51.384 1.00 85.00 1228 GLU A O 1
ATOM 9595 N N . VAL A 1 1229 ? 23.682 -6.868 -51.015 1.00 86.19 1229 VAL A N 1
ATOM 9596 C CA . VAL A 1 1229 ? 23.292 -7.195 -49.639 1.00 86.19 1229 VAL A CA 1
ATOM 9597 C C . VAL A 1 1229 ? 22.524 -8.519 -49.579 1.00 86.19 1229 VAL A C 1
ATOM 9599 O O . VAL A 1 1229 ? 21.411 -8.687 -50.080 1.00 86.19 1229 VAL A O 1
ATOM 9602 N N . GLY A 1 1230 ? 23.128 -9.495 -48.902 1.00 82.50 1230 GLY A N 1
ATOM 9603 C CA . GLY A 1 1230 ? 22.562 -10.829 -48.737 1.00 82.50 1230 GLY A CA 1
ATOM 9604 C C . GLY A 1 1230 ? 22.606 -11.703 -49.993 1.00 82.50 1230 GLY A C 1
ATOM 9605 O O . GLY A 1 1230 ? 21.879 -12.700 -50.046 1.00 82.50 1230 GLY A O 1
ATOM 9606 N N . ALA A 1 1231 ? 23.436 -11.363 -50.984 1.00 85.12 1231 ALA A N 1
ATOM 9607 C CA . ALA A 1 1231 ? 23.754 -12.250 -52.100 1.00 85.12 1231 ALA A CA 1
ATOM 9608 C C . ALA A 1 1231 ? 24.664 -13.412 -51.655 1.00 85.12 1231 ALA A C 1
ATOM 9610 O O . ALA A 1 1231 ? 24.467 -14.553 -52.083 1.00 85.12 1231 ALA A O 1
ATOM 9611 N N . ARG A 1 1232 ? 25.634 -13.139 -50.768 1.00 83.12 1232 ARG A N 1
ATOM 9612 C CA . ARG A 1 1232 ? 26.679 -14.080 -50.325 1.00 83.12 1232 ARG A CA 1
ATOM 9613 C C . ARG A 1 1232 ? 27.043 -13.878 -48.854 1.00 83.12 1232 ARG A C 1
ATOM 9615 O O . ARG A 1 1232 ? 26.673 -12.867 -48.257 1.00 83.12 1232 ARG A O 1
ATOM 9622 N N . ASP A 1 1233 ? 27.696 -14.883 -48.276 1.00 85.06 1233 ASP A N 1
ATOM 9623 C CA . ASP A 1 1233 ? 28.307 -14.762 -46.953 1.00 85.06 1233 ASP A CA 1
ATOM 9624 C C . ASP A 1 1233 ? 29.518 -13.820 -47.044 1.00 85.06 1233 ASP A C 1
ATOM 9626 O O . ASP A 1 1233 ? 30.160 -13.722 -48.091 1.00 85.06 1233 ASP A O 1
ATOM 9630 N N . VAL A 1 1234 ? 29.803 -13.111 -45.956 1.00 83.00 1234 VAL A N 1
ATOM 9631 C CA . VAL A 1 1234 ? 30.907 -12.151 -45.868 1.00 83.00 1234 VAL A CA 1
ATOM 9632 C C . VAL A 1 1234 ? 31.898 -12.675 -44.850 1.00 83.00 1234 VAL A C 1
ATOM 9634 O O . VAL A 1 1234 ? 31.522 -12.883 -43.694 1.00 83.00 1234 VAL A O 1
ATOM 9637 N N . SER A 1 1235 ? 33.149 -12.864 -45.262 1.00 78.69 1235 SER A N 1
ATOM 9638 C CA . SER A 1 1235 ? 34.201 -13.362 -44.383 1.00 78.69 1235 SER A CA 1
ATOM 9639 C C . SER A 1 1235 ? 35.374 -12.387 -44.287 1.00 78.69 1235 SER A C 1
ATOM 9641 O O . SER A 1 1235 ? 35.780 -11.783 -45.278 1.00 78.69 1235 SER A O 1
ATOM 9643 N N . LEU A 1 1236 ? 35.916 -12.236 -43.080 1.00 78.69 1236 LEU A N 1
ATOM 9644 C CA . LEU A 1 1236 ? 37.157 -11.511 -42.813 1.00 78.69 1236 LEU A CA 1
ATOM 9645 C C . LEU A 1 1236 ? 38.199 -12.500 -42.303 1.00 78.69 1236 LEU A C 1
ATOM 9647 O O . LEU A 1 1236 ? 37.957 -13.165 -41.297 1.00 78.69 1236 LEU A O 1
ATOM 9651 N N . GLU A 1 1237 ? 39.356 -12.558 -42.955 1.00 77.75 1237 GLU A N 1
ATOM 9652 C CA . GLU A 1 1237 ? 40.495 -13.346 -42.491 1.00 77.75 1237 GLU A CA 1
ATOM 9653 C C . GLU A 1 1237 ? 41.566 -12.414 -41.917 1.00 77.75 1237 GLU A C 1
ATOM 9655 O O . GLU A 1 1237 ? 42.011 -11.458 -42.559 1.00 77.75 1237 GLU A O 1
ATOM 9660 N N . LEU A 1 1238 ? 41.958 -12.687 -40.674 1.00 71.38 1238 LEU A N 1
ATOM 9661 C CA . LEU A 1 1238 ? 43.058 -12.015 -39.993 1.00 71.38 1238 LEU A CA 1
ATOM 9662 C C . LEU A 1 1238 ? 44.270 -12.932 -39.960 1.00 71.38 1238 LEU A C 1
ATOM 9664 O O . LEU A 1 1238 ? 44.185 -14.031 -39.411 1.00 71.38 1238 LEU A O 1
ATOM 9668 N N . ASP A 1 1239 ? 45.382 -12.443 -40.500 1.00 67.94 1239 ASP A N 1
ATOM 9669 C CA . ASP A 1 1239 ? 46.690 -13.091 -40.459 1.00 67.94 1239 ASP A CA 1
ATOM 9670 C C . ASP A 1 1239 ? 47.530 -12.480 -39.325 1.00 67.94 1239 ASP A C 1
ATOM 9672 O O . ASP A 1 1239 ? 47.646 -11.257 -39.218 1.00 67.94 1239 ASP A O 1
ATOM 9676 N N . LEU A 1 1240 ? 48.071 -13.323 -38.441 1.00 65.00 1240 LEU A N 1
ATOM 9677 C CA . LEU A 1 1240 ? 48.894 -12.909 -37.300 1.00 65.00 1240 LEU A CA 1
ATOM 9678 C C . LEU A 1 1240 ? 50.404 -12.931 -37.614 1.00 65.00 1240 LEU A C 1
ATOM 9680 O O . LEU A 1 1240 ? 51.189 -12.528 -36.757 1.00 65.00 1240 LEU A O 1
ATOM 9684 N N . GLU A 1 1241 ? 50.831 -13.389 -38.802 1.00 54.75 1241 GLU A N 1
ATOM 9685 C CA . GLU A 1 1241 ? 52.254 -13.547 -39.161 1.00 54.75 1241 GLU A CA 1
ATOM 9686 C C . GLU A 1 1241 ? 52.888 -12.299 -39.838 1.00 54.75 1241 GLU A C 1
ATOM 9688 O O . GLU A 1 1241 ? 54.111 -12.242 -39.987 1.00 54.75 1241 GLU A O 1
ATOM 9693 N N . GLY A 1 1242 ? 52.107 -11.280 -40.227 1.00 49.44 1242 GLY A N 1
ATOM 9694 C CA . GLY A 1 1242 ? 52.591 -10.076 -40.932 1.00 49.44 1242 GLY A CA 1
ATOM 9695 C C . GLY A 1 1242 ? 53.009 -8.909 -40.020 1.00 49.44 1242 GLY A C 1
ATOM 9696 O O . GLY A 1 1242 ? 52.316 -8.584 -39.060 1.00 49.44 1242 GLY A O 1
ATOM 9697 N N . SER A 1 1243 ? 54.123 -8.231 -40.338 1.00 41.19 1243 SER A N 1
ATOM 9698 C CA . SER A 1 1243 ? 54.585 -7.013 -39.634 1.00 41.19 1243 SER A CA 1
ATOM 9699 C C . SER A 1 1243 ? 53.674 -5.794 -39.832 1.00 41.19 1243 SER A C 1
ATOM 9701 O O . SER A 1 1243 ? 53.753 -4.852 -39.049 1.00 41.19 1243 SER A O 1
ATOM 9703 N N . ASP A 1 1244 ? 52.801 -5.849 -40.839 1.00 45.41 1244 ASP A N 1
ATOM 9704 C CA . ASP A 1 1244 ? 51.631 -4.992 -40.992 1.00 45.41 1244 ASP A CA 1
ATOM 9705 C C . ASP A 1 1244 ? 50.396 -5.878 -40.792 1.00 45.41 1244 ASP A C 1
ATOM 9707 O O . ASP A 1 1244 ? 50.209 -6.858 -41.514 1.00 45.41 1244 ASP A O 1
ATOM 9711 N N . GLN A 1 1245 ? 49.569 -5.570 -39.789 1.00 47.69 1245 GLN A N 1
ATOM 9712 C CA . GLN A 1 1245 ? 48.306 -6.264 -39.504 1.00 47.69 1245 GLN A CA 1
ATOM 9713 C C . GLN A 1 1245 ? 47.258 -5.966 -40.600 1.00 47.69 1245 GLN A C 1
ATOM 9715 O O . GLN A 1 1245 ? 46.230 -5.340 -40.343 1.00 47.69 1245 GLN A O 1
ATOM 9720 N N . GLU A 1 1246 ? 47.514 -6.357 -41.849 1.00 48.03 1246 GLU A N 1
ATOM 9721 C CA . GLU A 1 1246 ? 46.575 -6.172 -42.955 1.00 48.03 1246 GLU A CA 1
ATOM 9722 C C . GLU A 1 1246 ? 45.443 -7.203 -42.875 1.00 48.03 1246 GLU A C 1
ATOM 9724 O O . GLU A 1 1246 ? 45.604 -8.381 -43.195 1.00 48.03 1246 GLU A O 1
ATOM 9729 N N . ALA A 1 1247 ? 44.257 -6.746 -42.474 1.00 50.78 1247 ALA A N 1
ATOM 9730 C CA . ALA A 1 1247 ? 43.039 -7.540 -42.537 1.00 50.78 1247 ALA A CA 1
ATOM 9731 C C . ALA A 1 1247 ? 42.624 -7.747 -44.008 1.00 50.78 1247 ALA A C 1
ATOM 9733 O O . ALA A 1 1247 ? 42.287 -6.785 -44.705 1.00 50.78 1247 ALA A O 1
ATOM 9734 N N . ARG A 1 1248 ? 42.632 -8.994 -44.499 1.00 53.69 1248 ARG A N 1
ATOM 9735 C CA . ARG A 1 1248 ? 42.203 -9.319 -45.869 1.00 53.69 1248 ARG A CA 1
ATOM 9736 C C . ARG A 1 1248 ? 40.731 -9.729 -45.859 1.00 53.69 1248 ARG A C 1
ATOM 9738 O O . ARG A 1 1248 ? 40.353 -10.742 -45.275 1.00 53.69 1248 ARG A O 1
ATOM 9745 N N . ILE A 1 1249 ? 39.883 -8.941 -46.522 1.00 47.16 1249 ILE A N 1
ATOM 9746 C CA . ILE A 1 1249 ? 38.496 -9.338 -46.804 1.00 47.16 1249 ILE A CA 1
ATOM 9747 C C . ILE A 1 1249 ? 38.531 -10.257 -48.023 1.00 47.16 1249 ILE A C 1
ATOM 9749 O O . ILE A 1 1249 ? 38.693 -9.808 -49.158 1.00 47.16 1249 ILE A O 1
ATOM 9753 N N . GLY A 1 1250 ? 38.430 -11.558 -47.774 1.00 49.47 1250 GLY A N 1
ATOM 9754 C CA . GLY A 1 1250 ? 38.264 -12.560 -48.814 1.00 49.47 1250 GLY A CA 1
ATOM 9755 C C . GLY A 1 1250 ? 36.782 -12.820 -49.052 1.00 49.47 1250 GLY A C 1
ATOM 9756 O O . GLY A 1 1250 ? 36.067 -13.260 -48.154 1.00 49.47 1250 GLY A O 1
ATOM 9757 N N . TRP A 1 1251 ? 36.314 -12.614 -50.282 1.00 47.12 1251 TRP A N 1
ATOM 9758 C CA . TRP A 1 1251 ? 35.058 -13.210 -50.728 1.00 47.12 1251 TRP A CA 1
ATOM 9759 C C . TRP A 1 1251 ? 35.299 -14.709 -50.905 1.00 47.12 1251 TRP A C 1
ATOM 9761 O O . TRP A 1 1251 ? 35.682 -15.145 -51.990 1.00 47.12 1251 TRP A O 1
ATOM 9771 N N . ASN A 1 1252 ? 35.142 -15.506 -49.847 1.00 43.38 1252 ASN A N 1
ATOM 9772 C CA . ASN A 1 1252 ? 35.237 -16.954 -49.998 1.00 43.38 1252 ASN A CA 1
ATOM 9773 C C . ASN A 1 1252 ? 34.027 -17.441 -50.807 1.00 43.38 1252 ASN A C 1
ATOM 9775 O O . ASN A 1 1252 ? 32.889 -17.455 -50.339 1.00 43.38 1252 ASN A O 1
ATOM 9779 N N . ILE A 1 1253 ? 34.293 -17.786 -52.068 1.00 33.75 1253 ILE A N 1
ATOM 9780 C CA . ILE A 1 1253 ? 33.358 -18.452 -52.969 1.00 33.75 1253 ILE A CA 1
ATOM 9781 C C . ILE A 1 1253 ? 33.354 -19.929 -52.570 1.00 33.75 1253 ILE A C 1
ATOM 9783 O O . ILE A 1 1253 ? 34.231 -20.691 -52.976 1.00 33.75 1253 ILE A O 1
ATOM 9787 N N . GLY A 1 1254 ? 32.381 -20.294 -51.739 1.00 33.06 1254 GLY A N 1
ATOM 9788 C CA . GLY A 1 1254 ? 31.917 -21.665 -51.538 1.00 33.06 1254 GLY A CA 1
ATOM 9789 C C . GLY A 1 1254 ? 30.482 -21.784 -52.009 1.00 33.06 1254 GLY A C 1
ATOM 9790 O O . GLY A 1 1254 ? 29.633 -21.076 -51.417 1.00 33.06 1254 GLY A O 1
#

Radius of gyration: 36.21 Å; chains: 1; bounding box: 108×80×105 Å

Secondary structure (DSSP, 8-state):
--TT-HHHHH-----TT--HHHHHHHHHHHHHHPPPP--TTS-GGGHHHHHHHHHHHHHHHHHHHHHTT-HHHHHHHHHHHHH-TTT---HHHHHHHHHHHHHHHT-S---HHHHHHHHHHHHHH-SS-S---TTS--HHHHHHHHHHHHHHHHHH-HHHHHHHHHHHHHHHHTTTTTHHHHHHHHHT----BSS--HHHHHHHHHHHHHHHT--HHHHHT-SS--SSHHHHHHHHHHHHHHHHHHTT-PPPSGGGTTHHHHHHTT--BS-THHHHHHHHHHH-HHHHHHHHTTTTS-HHHHHHHHHHHHHHHHHSGGGGGG-----HHHHHHHHHHHH-S--HHHHHHHHHHTSHHHHHSTT--GGGGHHHHHHHHHHHHSS--HHHHHHHHHHHT--HHHHHHHHHT-TT--SSPPPSEEEEEE--HHHHTTTHHHHHHHHHHHHT--TTSB-GGGEEEEEES--S-GGG-SEEEETTEEEES--GGGHHHHHHHHHH-S---TTHHHHHHHHHHS-TT-BPPP-TT-EEEEEEEE-SS--S--SSHHHHHHTTSTT-TTPBEEEBTT-EEEEEETTEEEEEEEE-SSEEEEEEE-TTS-EEEEEEEE-TTSBEEEEES-SS---TTGGGSSSPPEEEEETTEEEEEETTEEEEEEEE-TTEEEEE-TTS-EEEEEEES----------------------HHHHHHHHTS--STTTTT--S-S-TT-HHHHHHTTTTHHHHHHTTTTSSPPPPHHHHHHHHHHTT-B-TTTT--BHHHHHHHHHT---PPPTT-S------EEEEEE---STT--HHHHHHHH-HHHHHHHHHHHHHHHT--EEEEEE-GGGHHHHHHHHHHHHHHHHTTSSBSSGGG-TT--BEEEEEE--S-GGGGSTTHHHHHHTTS-----TT---TTTS-GGGS-EEEEEHHHHHHHHHHHHH-HHHHHTTS-SS--SEEEEEEEESBSS-EEEEEETT-BHHHHHHHTTSBPTT--EEEEEESSTTSEEEE-SGGGGGGGSSB--HHHHHHTT---TTSEEEEEETTS-HHHHHHHHHHHHHHS--S--HHHHHHHHHHHHHHHHHHTT---HHHHHHHHHHHHHHHHH-SSHHHHHTTHHHHHHHHH-HHHHHHHHHH-TT--HHHHHHHHHHTT-SEEEEEEEEETTEEEEEEEEEEE-HHHHHHHHHHHHHHHHH-TTS--HHHHHHHHHT--GGGTTTS-EEEEEESS-SS---EEE----